Protein AF-A0A8H7SDH2-F1 (afdb_monomer_lite)

Structure (mmCIF, N/CA/C/O backbone):
data_AF-A0A8H7SDH2-F1
#
_entry.id   AF-A0A8H7SDH2-F1
#
loop_
_atom_site.group_PDB
_atom_site.id
_atom_site.type_symbol
_atom_site.label_atom_id
_atom_site.label_alt_id
_atom_site.label_comp_id
_atom_site.label_asym_id
_atom_site.label_entity_id
_atom_site.label_seq_id
_atom_site.pdbx_PDB_ins_code
_atom_site.Cartn_x
_atom_site.Cartn_y
_atom_site.Cartn_z
_atom_site.occupancy
_atom_site.B_iso_or_equiv
_atom_site.auth_seq_id
_atom_site.auth_comp_id
_atom_site.auth_asym_id
_atom_site.auth_atom_id
_atom_site.pdbx_PDB_model_num
ATOM 1 N N . MET A 1 1 ? 41.615 10.140 30.816 1.00 36.09 1 MET A N 1
ATOM 2 C CA . MET A 1 1 ? 42.405 9.533 31.913 1.00 36.09 1 MET A CA 1
ATOM 3 C C . MET A 1 1 ? 41.546 9.432 33.182 1.00 36.09 1 MET A C 1
ATOM 5 O O . MET A 1 1 ? 41.889 9.990 34.210 1.00 36.09 1 MET A O 1
ATOM 9 N N . ALA A 1 2 ? 40.400 8.747 33.101 1.00 24.59 2 ALA A N 1
ATOM 10 C CA . ALA A 1 2 ? 39.474 8.556 34.222 1.00 24.59 2 ALA A CA 1
ATOM 11 C C . ALA A 1 2 ? 38.666 7.269 33.981 1.00 24.59 2 ALA A C 1
ATOM 13 O O . ALA A 1 2 ? 37.507 7.285 33.596 1.00 24.59 2 ALA A O 1
ATOM 14 N N . SER A 1 3 ? 39.359 6.142 34.107 1.00 28.02 3 SER A N 1
ATOM 15 C CA . SER A 1 3 ? 38.815 4.782 34.128 1.00 28.02 3 SER A CA 1
ATOM 16 C C . SER A 1 3 ? 39.712 4.010 35.089 1.00 28.02 3 SER A C 1
ATOM 18 O O . SER A 1 3 ? 40.716 3.445 34.657 1.00 28.02 3 SER A O 1
ATOM 20 N N . ARG A 1 4 ? 39.428 4.129 36.392 1.00 27.25 4 ARG A N 1
ATOM 21 C CA . ARG A 1 4 ? 39.977 3.370 37.538 1.00 27.25 4 ARG A CA 1
ATOM 22 C C . ARG A 1 4 ? 39.764 4.222 38.787 1.00 27.25 4 ARG A C 1
ATOM 24 O O . ARG A 1 4 ? 40.611 5.065 39.044 1.00 27.25 4 ARG A O 1
ATOM 31 N N . LEU A 1 5 ? 38.648 4.052 39.509 1.00 26.86 5 LEU A N 1
ATOM 32 C CA . LEU A 1 5 ? 38.558 4.380 40.951 1.00 26.86 5 LEU A CA 1
ATOM 33 C C . LEU A 1 5 ? 37.213 4.049 41.631 1.00 26.86 5 LEU A C 1
ATOM 35 O O . LEU A 1 5 ? 36.905 4.638 42.657 1.00 26.86 5 LEU A O 1
ATOM 39 N N . LEU A 1 6 ? 36.410 3.102 41.133 1.00 26.81 6 LEU A N 1
ATOM 40 C CA . LEU A 1 6 ? 35.202 2.667 41.858 1.00 26.81 6 LEU A CA 1
ATOM 41 C C . LEU A 1 6 ? 35.041 1.141 41.860 1.00 26.81 6 LEU A C 1
ATOM 43 O O . LEU A 1 6 ? 34.012 0.596 41.480 1.00 26.81 6 LEU A O 1
ATOM 47 N N . SER A 1 7 ? 36.080 0.445 42.327 1.00 27.81 7 SER A N 1
ATOM 48 C CA . SER A 1 7 ? 35.956 -0.916 42.857 1.00 27.81 7 SER A CA 1
ATOM 49 C C . SER A 1 7 ? 36.863 -1.078 44.079 1.00 27.81 7 SER A C 1
ATOM 51 O O . SER A 1 7 ? 38.062 -0.827 43.971 1.00 27.81 7 SER A O 1
ATOM 53 N N . ASN A 1 8 ? 36.289 -1.582 45.174 1.00 24.48 8 ASN A N 1
ATOM 54 C CA . ASN A 1 8 ? 36.934 -2.161 46.364 1.00 24.48 8 ASN A CA 1
ATOM 55 C C . ASN A 1 8 ? 37.357 -1.227 47.511 1.00 24.48 8 ASN A C 1
ATOM 57 O O . ASN A 1 8 ? 38.529 -0.896 47.636 1.00 24.48 8 ASN A O 1
ATOM 61 N N . THR A 1 9 ? 36.409 -0.976 48.423 1.00 28.17 9 THR A N 1
ATOM 62 C CA . THR A 1 9 ? 36.594 -0.902 49.896 1.00 28.17 9 THR A CA 1
ATOM 63 C C . THR A 1 9 ? 35.197 -0.873 50.545 1.00 28.17 9 THR A C 1
ATOM 65 O O . THR A 1 9 ? 34.568 0.168 50.664 1.00 28.17 9 THR A O 1
ATOM 68 N N . LEU A 1 10 ? 34.501 -2.006 50.674 1.00 26.06 10 LEU A N 1
ATOM 69 C CA . LEU A 1 10 ? 34.508 -2.907 51.840 1.00 26.06 10 LEU A CA 1
ATOM 70 C C . LEU A 1 10 ? 34.452 -2.213 53.220 1.00 26.06 10 LEU A C 1
ATOM 72 O O . LEU A 1 10 ? 35.434 -1.662 53.694 1.00 26.06 10 LEU A O 1
ATOM 76 N N . GLN A 1 11 ? 33.303 -2.437 53.868 1.00 28.44 11 GLN A N 1
ATOM 77 C CA . GLN A 1 11 ? 33.128 -2.894 55.253 1.00 28.44 11 GLN A CA 1
ATOM 78 C C . GLN A 1 11 ? 33.328 -1.935 56.448 1.00 28.44 11 GLN A C 1
ATOM 80 O O . GLN A 1 11 ? 34.374 -1.347 56.679 1.00 28.44 11 GLN A O 1
ATOM 85 N N . THR A 1 12 ? 32.310 -2.013 57.319 1.00 27.81 12 THR A N 1
ATOM 86 C CA . THR A 1 12 ? 32.270 -1.762 58.774 1.00 27.81 12 THR A CA 1
ATOM 87 C C . THR A 1 12 ? 31.789 -0.391 59.262 1.00 27.81 12 THR A C 1
ATOM 89 O O . THR A 1 12 ? 32.548 0.558 59.400 1.00 27.81 12 THR A O 1
ATOM 92 N N . ARG A 1 13 ? 30.512 -0.343 59.674 1.00 27.95 13 ARG A N 1
ATOM 93 C CA . ARG A 1 13 ? 30.122 0.028 61.049 1.00 27.95 13 ARG A CA 1
ATOM 94 C C . ARG A 1 13 ? 28.650 -0.304 61.313 1.00 27.95 13 ARG A C 1
ATOM 96 O O . ARG A 1 13 ? 27.745 0.344 60.804 1.00 27.95 13 ARG A O 1
ATOM 103 N N . ALA A 1 14 ? 28.451 -1.340 62.123 1.00 28.55 14 ALA A N 1
ATOM 104 C CA . ALA A 1 14 ? 27.206 -1.658 62.807 1.00 28.55 14 ALA A CA 1
ATOM 105 C C . ALA A 1 14 ? 27.284 -1.179 64.271 1.00 28.55 14 ALA A C 1
ATOM 107 O O . ALA A 1 14 ? 28.346 -1.274 64.885 1.00 28.55 14 ALA A O 1
ATOM 108 N N . GLY A 1 15 ? 26.138 -0.742 64.813 1.00 27.98 15 GLY A N 1
ATOM 109 C CA . GLY A 1 15 ? 25.878 -0.451 66.236 1.00 27.98 15 GLY A CA 1
ATOM 110 C C . GLY A 1 15 ? 26.101 1.019 66.614 1.00 27.98 15 GLY A C 1
ATOM 111 O O . GLY A 1 15 ? 27.134 1.579 66.289 1.00 27.98 15 GLY A O 1
ATOM 112 N N . LEU A 1 16 ? 25.215 1.736 67.309 1.00 30.08 16 LEU A N 1
ATOM 113 C CA . LEU A 1 16 ? 24.032 1.393 68.103 1.00 30.08 16 LEU A CA 1
ATOM 114 C C . LEU A 1 16 ? 23.253 2.701 68.357 1.00 30.08 16 LEU A C 1
ATOM 116 O O . LEU A 1 16 ? 23.870 3.734 68.598 1.00 30.08 16 LEU A O 1
ATOM 120 N N . GLY A 1 17 ? 21.919 2.652 68.371 1.00 27.70 17 GLY A N 1
ATOM 121 C CA . GLY A 1 17 ? 21.094 3.793 68.784 1.00 27.70 17 GLY A CA 1
ATOM 122 C C . GLY A 1 17 ? 19.600 3.578 68.558 1.00 27.70 17 GLY A C 1
ATOM 123 O O . GLY A 1 17 ? 19.015 4.174 67.663 1.00 27.70 17 GLY A O 1
ATOM 124 N N . LYS A 1 18 ? 18.984 2.691 69.349 1.00 39.28 18 LYS A N 1
ATOM 125 C CA . LYS A 1 18 ? 17.523 2.540 69.445 1.00 39.28 18 LYS A CA 1
ATOM 126 C C . LYS A 1 18 ? 16.882 3.883 69.824 1.00 39.28 18 LYS A C 1
ATOM 128 O O . LYS A 1 18 ? 17.157 4.347 70.922 1.00 39.28 18 LYS A O 1
ATOM 133 N N . GLN A 1 19 ? 15.966 4.409 69.006 1.00 37.44 19 GLN A N 1
ATOM 134 C CA . GLN A 1 19 ? 14.660 4.940 69.439 1.00 37.44 19 GLN A CA 1
ATOM 135 C C . GLN A 1 19 ? 13.837 5.467 68.251 1.00 37.44 19 GLN A C 1
ATOM 137 O O . GLN A 1 19 ? 14.373 6.071 67.332 1.00 37.44 19 GLN A O 1
ATOM 142 N N . LEU A 1 20 ? 12.518 5.247 68.345 1.00 34.53 20 LEU A N 1
ATOM 143 C CA . LEU A 1 20 ? 11.432 5.718 67.471 1.00 34.53 20 LEU A CA 1
ATOM 144 C C . LEU A 1 20 ? 11.212 4.942 66.162 1.00 34.53 20 LEU A C 1
ATOM 146 O O . LEU A 1 20 ? 11.180 5.501 65.069 1.00 34.53 20 LEU A O 1
ATOM 150 N N . ALA A 1 21 ? 10.901 3.650 66.295 1.00 31.73 21 ALA A N 1
ATOM 151 C CA . ALA A 1 21 ? 10.043 2.987 65.319 1.00 31.73 21 ALA A CA 1
ATOM 152 C C . ALA A 1 21 ? 8.632 3.601 65.415 1.00 31.73 21 ALA A C 1
ATOM 154 O O . ALA A 1 21 ? 7.795 3.153 66.196 1.00 31.73 21 ALA A O 1
ATOM 155 N N . ARG A 1 22 ? 8.371 4.658 64.636 1.00 35.38 22 ARG A N 1
ATOM 156 C CA . ARG A 1 22 ? 7.004 4.923 64.175 1.00 35.38 22 ARG A CA 1
ATOM 157 C C . ARG A 1 22 ? 6.573 3.673 63.405 1.00 35.38 22 ARG A C 1
ATOM 159 O O . ARG A 1 22 ? 7.328 3.261 62.520 1.00 35.38 22 ARG A O 1
ATOM 166 N N . PRO A 1 23 ? 5.412 3.065 63.689 1.00 35.47 23 PRO A N 1
ATOM 167 C CA . PRO A 1 23 ? 4.862 2.117 62.749 1.00 35.47 23 PRO A CA 1
ATOM 168 C C . PRO A 1 23 ? 4.514 2.960 61.522 1.00 35.47 23 PRO A C 1
ATOM 170 O O . PRO A 1 23 ? 3.543 3.712 61.524 1.00 35.47 23 PRO A O 1
ATOM 173 N N . LEU A 1 24 ? 5.355 2.907 60.490 1.00 36.81 24 LEU A N 1
ATOM 174 C CA . LEU A 1 24 ? 4.870 3.122 59.139 1.00 36.81 24 LEU A CA 1
ATOM 175 C C . LEU A 1 24 ? 3.795 2.058 58.985 1.00 36.81 24 LEU A C 1
ATOM 177 O O . LEU A 1 24 ? 4.110 0.878 58.822 1.00 36.81 24 LEU A O 1
ATOM 181 N N . ALA A 1 25 ? 2.541 2.473 59.182 1.00 34.50 25 ALA A N 1
ATOM 182 C CA . ALA A 1 25 ? 1.386 1.695 58.806 1.00 34.50 25 ALA A CA 1
ATOM 183 C C . ALA A 1 25 ? 1.695 1.219 57.395 1.00 34.50 25 ALA A C 1
ATOM 185 O O . ALA A 1 25 ? 1.831 2.015 56.464 1.00 34.50 25 ALA A O 1
ATOM 186 N N . THR A 1 26 ? 1.954 -0.078 57.281 1.00 34.91 26 THR A N 1
ATOM 187 C CA . THR A 1 26 ? 2.018 -0.726 55.990 1.00 34.91 26 THR A CA 1
ATOM 188 C C . THR A 1 26 ? 0.593 -0.590 55.497 1.00 34.91 26 THR A C 1
ATOM 190 O O . THR A 1 26 ? -0.272 -1.348 55.928 1.00 34.91 26 THR A O 1
ATOM 193 N N . VAL A 1 27 ? 0.317 0.458 54.714 1.00 37.62 27 VAL A N 1
ATOM 194 C CA . VAL A 1 27 ? -0.889 0.507 53.899 1.00 37.62 27 VAL A CA 1
ATOM 195 C C . VAL A 1 27 ? -0.824 -0.797 53.136 1.00 37.62 27 VAL A C 1
ATOM 197 O O . VAL A 1 27 ? 0.103 -1.021 52.351 1.00 37.62 27 VAL A O 1
ATOM 200 N N . ALA A 1 28 ? -1.702 -1.722 53.511 1.00 34.03 28 ALA A N 1
ATOM 201 C CA . ALA A 1 28 ? -1.830 -2.975 52.818 1.00 34.03 28 ALA A CA 1
ATOM 202 C C . ALA A 1 28 ? -1.971 -2.601 51.345 1.00 34.03 28 ALA A C 1
ATOM 204 O O . ALA A 1 28 ? -2.858 -1.831 50.984 1.00 34.03 28 ALA A O 1
ATOM 205 N N . LYS A 1 29 ? -1.053 -3.091 50.510 1.00 39.12 29 LYS A N 1
ATOM 206 C CA . LYS A 1 29 ? -1.255 -3.153 49.067 1.00 39.12 29 LYS A CA 1
ATOM 207 C C . LYS A 1 29 ? -2.473 -4.053 48.840 1.00 39.12 29 LYS A C 1
ATOM 209 O O . LYS A 1 29 ? -2.323 -5.224 48.509 1.00 39.12 29 LYS A O 1
ATOM 214 N N . GLN A 1 30 ? -3.679 -3.538 49.062 1.00 42.62 30 GLN A N 1
ATOM 215 C CA . GLN A 1 30 ? -4.819 -3.995 48.296 1.00 42.62 30 GLN A CA 1
ATOM 216 C C . GLN A 1 30 ? -4.475 -3.594 46.868 1.00 42.62 30 GLN A C 1
ATOM 218 O O . GLN A 1 30 ? -4.368 -2.411 46.555 1.00 42.62 30 GLN A O 1
ATOM 223 N N . GLY A 1 31 ? -4.178 -4.581 46.024 1.00 53.06 31 GLY A N 1
ATOM 224 C CA . GLY A 1 31 ? -4.268 -4.337 44.594 1.00 53.06 31 GLY A CA 1
ATOM 225 C C . GLY A 1 31 ? -5.667 -3.792 44.335 1.00 53.06 31 GLY A C 1
ATOM 226 O O . GLY A 1 31 ? -6.632 -4.352 44.855 1.00 53.06 31 GLY A O 1
ATOM 227 N N . PHE A 1 32 ? -5.762 -2.680 43.613 1.00 66.19 32 PHE A N 1
ATOM 228 C CA . PHE A 1 32 ? -7.034 -2.132 43.166 1.00 66.19 32 PHE A CA 1
ATOM 229 C C . PHE A 1 32 ? -7.661 -3.167 42.225 1.00 66.19 32 PHE A C 1
ATOM 231 O O . PHE A 1 32 ? -7.295 -3.277 41.058 1.00 66.19 32 PHE A O 1
ATOM 238 N N . ALA A 1 33 ? -8.480 -4.052 42.788 1.00 82.62 33 ALA A N 1
ATOM 239 C CA . ALA A 1 33 ? -9.143 -5.117 42.062 1.00 82.62 33 ALA A CA 1
ATOM 240 C C . ALA A 1 33 ? -10.518 -4.607 41.647 1.00 82.62 33 ALA A C 1
ATOM 242 O O . ALA A 1 33 ? -11.299 -4.159 42.489 1.00 82.62 33 ALA A O 1
ATOM 243 N N . THR A 1 34 ? -10.817 -4.686 40.354 1.00 92.19 34 THR A N 1
ATOM 244 C CA . THR A 1 34 ? -12.148 -4.351 39.854 1.00 92.19 34 THR A CA 1
ATOM 245 C C . THR A 1 34 ? -13.158 -5.377 40.382 1.00 92.19 34 THR A C 1
ATOM 247 O O . THR A 1 34 ? -13.000 -6.579 40.168 1.00 92.19 34 THR A O 1
ATOM 250 N N . ARG A 1 35 ? -14.181 -4.904 41.101 1.00 94.06 35 ARG A N 1
ATOM 251 C CA . ARG A 1 35 ? -15.309 -5.708 41.596 1.00 94.06 35 ARG A CA 1
ATOM 252 C C . ARG A 1 35 ? -16.485 -5.554 40.640 1.00 94.06 35 ARG A C 1
ATOM 254 O O . ARG A 1 35 ? -16.823 -4.424 40.296 1.00 94.06 35 ARG A O 1
ATOM 261 N N . THR A 1 36 ? -17.131 -6.658 40.277 1.00 94.56 36 THR A N 1
ATOM 262 C CA . THR A 1 36 ? -18.288 -6.658 39.372 1.00 94.56 36 THR A CA 1
ATOM 263 C C . THR A 1 36 ? -19.467 -7.384 40.015 1.00 94.56 36 THR A C 1
ATOM 265 O O . THR A 1 36 ? -19.284 -8.461 40.580 1.00 94.56 36 THR A O 1
ATOM 268 N N . THR A 1 37 ? -20.662 -6.805 39.909 1.00 95.94 37 THR A N 1
ATOM 269 C CA . THR A 1 37 ? -21.937 -7.377 40.362 1.00 95.94 37 THR A CA 1
ATOM 270 C C . THR A 1 37 ? -22.958 -7.252 39.236 1.00 95.94 37 THR A C 1
ATOM 272 O O . THR A 1 37 ? -23.034 -6.207 38.598 1.00 95.94 37 THR A O 1
ATOM 275 N N . VAL A 1 38 ? -23.743 -8.301 38.986 1.00 95.69 38 VAL A N 1
ATOM 276 C CA . VAL A 1 38 ? -24.805 -8.307 37.967 1.00 95.69 38 VAL A CA 1
ATOM 277 C C . VAL A 1 38 ? -26.153 -8.421 38.672 1.00 95.69 38 VAL A C 1
ATOM 279 O O . VAL A 1 38 ? -26.346 -9.324 39.489 1.00 95.69 38 VAL A O 1
ATOM 282 N N . LEU A 1 39 ? -27.069 -7.496 38.387 1.00 95.19 39 LEU A N 1
ATOM 283 C CA . LEU A 1 39 ? -28.432 -7.510 38.917 1.00 95.19 39 LEU A CA 1
ATOM 284 C C . LEU A 1 39 ? -29.293 -8.574 38.210 1.00 95.19 39 LEU A C 1
ATOM 286 O O . LEU A 1 39 ? -28.981 -8.969 37.085 1.00 95.19 39 LEU A O 1
ATOM 290 N N . PRO A 1 40 ? -30.420 -9.011 38.808 1.00 93.62 40 PRO A N 1
ATOM 291 C CA . PRO A 1 40 ? -31.302 -10.012 38.200 1.00 93.62 40 PRO A CA 1
ATOM 292 C C . PRO A 1 40 ? -31.843 -9.643 36.809 1.00 93.62 40 PRO A C 1
ATOM 294 O O . PRO A 1 40 ? -32.170 -10.537 36.036 1.00 93.62 40 PRO A O 1
ATOM 297 N N . ASN A 1 41 ? -31.926 -8.350 36.479 1.00 92.19 41 ASN A N 1
ATOM 298 C CA . ASN A 1 41 ? -32.367 -7.854 35.170 1.00 92.19 41 ASN A CA 1
ATOM 299 C C . ASN A 1 41 ? -31.236 -7.750 34.122 1.00 92.19 41 ASN A C 1
ATOM 301 O O . ASN A 1 41 ? -31.468 -7.258 33.015 1.00 92.19 41 ASN A O 1
ATOM 305 N N . GLY A 1 42 ? -30.021 -8.203 34.456 1.00 91.88 42 GLY A N 1
ATOM 306 C CA . GLY A 1 42 ? -28.848 -8.200 33.577 1.00 91.88 42 GLY A CA 1
ATOM 307 C C . GLY A 1 42 ? -27.992 -6.932 33.649 1.00 91.88 42 GLY A C 1
ATOM 308 O O . GLY A 1 42 ? -26.934 -6.891 33.026 1.00 91.88 42 GLY A O 1
ATOM 309 N N . PHE A 1 43 ? -28.400 -5.917 34.418 1.00 94.88 43 PHE A N 1
ATOM 310 C CA . PHE A 1 43 ? -27.615 -4.693 34.588 1.00 94.88 43 PHE A CA 1
ATOM 311 C C . PHE A 1 43 ? -26.313 -4.970 35.341 1.00 94.88 43 PHE A C 1
ATOM 313 O O . PHE A 1 43 ? -26.327 -5.557 36.426 1.00 94.88 43 PHE A O 1
ATOM 320 N N . THR A 1 44 ? -25.185 -4.535 34.781 1.00 96.50 44 THR A N 1
ATOM 321 C CA . THR A 1 44 ? -23.861 -4.808 35.353 1.00 96.50 44 THR A CA 1
ATOM 322 C C . THR A 1 44 ? -23.310 -3.579 36.070 1.00 96.50 44 THR A C 1
ATOM 324 O O . THR A 1 44 ? -23.331 -2.472 35.542 1.00 96.50 44 THR A O 1
ATOM 327 N N . ILE A 1 45 ? -22.772 -3.770 37.272 1.00 96.94 45 ILE A N 1
ATOM 328 C CA . ILE A 1 45 ? -22.079 -2.747 38.056 1.00 96.94 45 ILE A CA 1
ATOM 329 C C . ILE A 1 45 ? -20.621 -3.160 38.204 1.00 96.94 45 ILE A C 1
ATOM 331 O O . ILE A 1 45 ? -20.342 -4.252 38.696 1.00 96.94 45 ILE A O 1
ATOM 335 N N . ALA A 1 46 ? -19.688 -2.288 37.831 1.00 96.94 46 ALA A N 1
ATOM 336 C CA . ALA A 1 46 ? -18.255 -2.515 37.968 1.00 96.94 46 ALA A CA 1
ATOM 337 C C . ALA A 1 46 ? -17.583 -1.354 38.709 1.00 96.94 46 ALA A C 1
ATOM 339 O O . ALA A 1 46 ? -17.800 -0.190 38.383 1.00 96.94 46 ALA A O 1
ATOM 340 N N . THR A 1 47 ? -16.740 -1.649 39.700 1.00 95.75 47 THR A N 1
ATOM 341 C CA . THR A 1 47 ? -16.047 -0.601 40.461 1.00 95.75 47 THR A CA 1
ATOM 342 C C . THR A 1 47 ? -14.585 -0.895 40.718 1.00 95.75 47 THR A C 1
ATOM 344 O O . THR A 1 47 ? -14.229 -2.025 41.052 1.00 95.75 47 THR A O 1
ATOM 347 N N . GLU A 1 48 ? -13.768 0.153 40.710 1.00 93.69 48 GLU A N 1
ATOM 348 C CA . GLU A 1 48 ? -12.421 0.147 41.273 1.00 93.69 48 GLU A CA 1
ATOM 349 C C . GLU A 1 48 ? -12.301 1.197 42.383 1.00 93.69 48 GLU A C 1
ATOM 351 O O . GLU A 1 48 ? -12.184 2.398 42.134 1.00 93.69 48 GLU A O 1
ATOM 356 N N . GLU A 1 49 ? -12.367 0.718 43.624 1.00 92.62 49 GLU A N 1
ATOM 357 C CA . GLU A 1 49 ? -12.390 1.543 44.831 1.00 92.62 49 GLU A CA 1
ATOM 358 C C . GLU A 1 49 ? -10.977 2.031 45.184 1.00 92.62 49 GLU A C 1
ATOM 360 O O . GLU A 1 49 ? -10.069 1.243 45.449 1.00 92.62 49 GLU A O 1
ATOM 365 N N . ASN A 1 50 ? -10.798 3.351 45.208 1.00 90.69 50 ASN A N 1
ATOM 366 C CA . ASN A 1 50 ? -9.614 4.048 45.695 1.00 90.69 50 ASN A CA 1
ATOM 367 C C . ASN A 1 50 ? -10.037 5.216 46.610 1.00 90.69 50 ASN A C 1
ATOM 369 O O . ASN A 1 50 ? -10.101 6.366 46.163 1.00 90.69 50 ASN A O 1
ATOM 373 N N . PRO A 1 51 ? -10.258 4.951 47.912 1.00 85.88 51 PRO A N 1
ATOM 374 C CA . PRO A 1 51 ? -10.715 5.964 48.868 1.00 85.88 51 PRO A CA 1
ATOM 375 C C . PRO A 1 51 ? -9.722 7.118 49.069 1.00 85.88 51 PRO A C 1
ATOM 377 O O . PRO A 1 51 ? -10.071 8.180 49.569 1.00 85.88 51 PRO A O 1
ATOM 380 N N . SER A 1 52 ? -8.452 6.932 48.686 1.00 87.75 52 SER A N 1
ATOM 381 C CA . SER A 1 52 ? -7.422 7.972 48.819 1.00 87.75 52 SER A CA 1
ATOM 382 C C . SER A 1 52 ? -7.492 9.041 47.721 1.00 87.75 52 SER A C 1
ATOM 384 O O . SER A 1 52 ? -6.792 10.046 47.823 1.00 87.75 52 SER A O 1
ATOM 386 N N . ALA A 1 53 ? -8.303 8.839 46.675 1.00 88.00 53 ALA A N 1
ATOM 387 C CA . ALA A 1 53 ? -8.426 9.778 45.563 1.00 88.00 53 ALA A CA 1
ATOM 388 C C . ALA A 1 53 ? -9.223 11.046 45.924 1.00 88.00 53 ALA A C 1
ATOM 390 O O . ALA A 1 53 ? -8.986 12.094 45.325 1.00 88.00 53 ALA A O 1
ATOM 391 N N . GLY A 1 54 ? -10.180 10.963 46.860 1.00 85.88 54 GLY A N 1
ATOM 392 C CA . GLY A 1 54 ? -11.112 12.042 47.242 1.00 85.88 54 GLY A CA 1
ATOM 393 C C . GLY A 1 54 ? -12.130 12.446 46.159 1.00 85.88 54 GLY A C 1
ATOM 394 O O . GLY A 1 54 ? -13.236 12.885 46.471 1.00 85.88 54 GLY A O 1
ATOM 395 N N . ALA A 1 55 ? -11.778 12.267 44.886 1.00 92.06 55 ALA A N 1
ATOM 396 C CA . ALA A 1 55 ? -12.670 12.351 43.741 1.00 92.06 55 ALA A CA 1
ATOM 397 C C . ALA A 1 55 ? -13.081 10.951 43.258 1.00 92.06 55 ALA A C 1
ATOM 399 O O . ALA A 1 55 ? -12.343 9.971 43.400 1.00 92.06 55 ALA A O 1
ATOM 400 N N . ALA A 1 56 ? -14.248 10.886 42.634 1.00 94.69 56 ALA A N 1
ATOM 401 C CA . ALA A 1 56 ? -14.861 9.697 42.075 1.00 94.69 56 ALA A CA 1
ATOM 402 C C . ALA A 1 56 ? -15.371 9.992 40.661 1.00 94.69 56 ALA A C 1
ATOM 404 O O . ALA A 1 56 ? -15.996 11.024 40.427 1.00 94.69 56 ALA A O 1
ATOM 405 N N . THR A 1 57 ? -15.126 9.084 39.719 1.00 96.25 57 THR A N 1
ATOM 406 C CA . THR A 1 57 ? -15.818 9.069 38.426 1.00 96.25 57 THR A CA 1
ATOM 407 C C . THR A 1 57 ? -16.892 7.999 38.459 1.00 96.25 57 THR A C 1
ATOM 409 O O . THR A 1 57 ? -16.590 6.844 38.755 1.00 96.25 57 THR A O 1
ATOM 412 N N . VAL A 1 58 ? -18.124 8.371 38.124 1.00 96.19 58 VAL A N 1
ATOM 413 C CA . VAL A 1 58 ? -19.239 7.440 37.937 1.00 96.19 58 VAL A CA 1
ATOM 414 C C . VAL A 1 58 ? -19.869 7.658 36.568 1.00 96.19 58 VAL A C 1
ATOM 416 O O . VAL A 1 58 ? -19.995 8.797 36.124 1.00 96.19 58 VAL A O 1
ATOM 419 N N . GLY A 1 59 ? -20.236 6.587 35.872 1.00 95.94 59 GLY A N 1
ATOM 420 C CA . GLY A 1 59 ? -20.831 6.701 34.545 1.00 95.94 59 GLY A CA 1
ATOM 421 C C . GLY A 1 59 ? -21.527 5.440 34.063 1.00 95.94 59 GLY A C 1
ATOM 422 O O . GLY A 1 59 ? -21.253 4.349 34.554 1.00 95.94 59 GLY A O 1
ATOM 423 N N . VAL A 1 60 ? -22.420 5.600 33.091 1.00 96.56 60 VAL A N 1
ATOM 424 C CA . VAL A 1 60 ? -23.135 4.507 32.428 1.00 96.56 60 VAL A CA 1
ATOM 425 C C . VAL A 1 60 ? -22.596 4.356 31.011 1.00 96.56 60 VAL A C 1
ATOM 427 O O . VAL A 1 60 ? -22.586 5.319 30.243 1.00 96.56 60 VAL A O 1
ATOM 430 N N . TRP A 1 61 ? -22.161 3.146 30.672 1.00 96.75 61 TRP A N 1
ATOM 431 C CA . TRP A 1 61 ? -21.804 2.726 29.321 1.00 96.75 61 TRP A CA 1
ATOM 432 C C . TRP A 1 61 ? -22.957 1.917 28.753 1.00 96.75 61 TRP A C 1
ATOM 434 O O . TRP A 1 61 ? -23.410 0.967 29.387 1.00 96.75 61 TRP A O 1
ATOM 444 N N . VAL A 1 62 ? -23.421 2.295 27.571 1.00 95.50 62 VAL A N 1
ATOM 445 C CA . VAL A 1 62 ? -24.502 1.633 26.850 1.00 95.50 62 VAL A CA 1
ATOM 446 C C . VAL A 1 62 ? -23.917 1.012 25.593 1.00 95.50 62 VAL A C 1
ATOM 448 O O . VAL A 1 62 ? -23.199 1.674 24.843 1.00 95.50 62 VAL A O 1
ATOM 451 N N . GLU A 1 63 ? -24.250 -0.248 25.335 1.00 94.12 63 GLU A N 1
ATOM 452 C CA . GLU A 1 63 ? -23.901 -0.963 24.108 1.00 94.12 63 GLU A CA 1
ATOM 453 C C . GLU A 1 63 ? -24.782 -0.503 22.938 1.00 94.12 63 GLU A C 1
ATOM 455 O O . GLU A 1 63 ? -25.530 -1.276 22.345 1.00 94.12 63 GLU A O 1
ATOM 460 N N . ALA A 1 64 ? -24.763 0.795 22.654 1.00 92.62 64 ALA A N 1
ATOM 461 C CA . ALA A 1 64 ? -25.500 1.431 21.579 1.00 92.62 64 ALA A CA 1
ATOM 462 C C . ALA A 1 64 ? -24.619 2.503 20.948 1.00 92.62 64 ALA A C 1
ATOM 464 O O . ALA A 1 64 ? -24.043 3.316 21.654 1.00 92.62 64 ALA A O 1
ATOM 465 N N . GLY A 1 65 ? -24.503 2.500 19.626 1.00 93.12 65 GLY A N 1
ATOM 466 C CA . GLY A 1 65 ? -23.708 3.469 18.881 1.00 93.12 65 GLY A CA 1
ATOM 467 C C . GLY A 1 65 ? -24.163 3.519 17.430 1.00 93.12 65 GLY A C 1
ATOM 468 O O . GLY A 1 65 ? -25.151 2.871 17.072 1.00 93.12 65 GLY A O 1
ATOM 469 N N . SER A 1 66 ? -23.433 4.242 16.580 1.00 93.62 66 SER A N 1
ATOM 470 C CA . SER A 1 66 ? -23.877 4.471 15.196 1.00 93.62 66 SER A CA 1
ATOM 471 C C . SER A 1 66 ? -23.986 3.203 14.335 1.00 93.62 66 SER A C 1
ATOM 473 O O . SER A 1 66 ? -24.682 3.184 13.325 1.00 93.62 66 SER A O 1
ATOM 475 N N . ARG A 1 67 ? -23.347 2.100 14.744 1.00 92.50 67 ARG A N 1
ATOM 476 C CA . ARG A 1 67 ? -23.442 0.796 14.074 1.00 92.50 67 ARG A CA 1
ATOM 477 C C . ARG A 1 67 ? -24.836 0.165 14.182 1.00 92.50 67 ARG A C 1
ATOM 479 O O . ARG A 1 67 ? -25.213 -0.599 13.301 1.00 92.50 67 ARG A O 1
ATOM 486 N N . LEU A 1 68 ? -25.592 0.462 15.241 1.00 90.69 68 LEU A N 1
ATOM 487 C CA . LEU A 1 68 ? -26.955 -0.060 15.427 1.00 90.69 68 LEU A CA 1
ATOM 488 C C . LEU A 1 68 ? -28.026 0.813 14.771 1.00 90.69 68 LEU A C 1
ATOM 490 O O . LEU A 1 68 ? -29.216 0.528 14.870 1.00 90.69 68 LEU A O 1
ATOM 494 N N . GLU A 1 69 ? -27.622 1.886 14.100 1.00 92.06 69 GLU A N 1
ATOM 495 C CA . GLU A 1 69 ? -28.549 2.767 13.414 1.00 92.06 69 GLU A CA 1
ATOM 496 C C . GLU A 1 69 ? -28.950 2.192 12.051 1.00 92.06 69 GLU A C 1
ATOM 498 O O . GLU A 1 69 ? -28.162 1.599 11.305 1.00 92.06 69 GLU A O 1
ATOM 503 N N . THR A 1 70 ? -30.202 2.428 11.675 1.00 88.81 70 THR A N 1
ATOM 504 C CA . THR A 1 70 ? -30.674 2.179 10.313 1.00 88.81 70 THR A CA 1
ATOM 505 C C . THR A 1 70 ? -30.224 3.303 9.380 1.00 88.81 70 THR A C 1
ATOM 507 O O . THR A 1 70 ? -29.757 4.353 9.817 1.00 88.81 70 THR A O 1
ATOM 510 N N . GLN A 1 71 ? -30.376 3.109 8.070 1.00 86.12 71 GLN A N 1
ATOM 511 C CA . GLN A 1 71 ? -30.018 4.143 7.096 1.00 86.12 71 GLN A CA 1
ATOM 512 C C . GLN A 1 71 ? -30.860 5.418 7.278 1.00 86.12 71 GLN A C 1
ATOM 514 O O . GLN A 1 71 ? -30.383 6.515 7.009 1.00 86.12 71 GLN A O 1
ATOM 519 N N . GLN A 1 72 ? -32.100 5.271 7.748 1.00 88.06 72 GLN A N 1
ATOM 520 C CA . GLN A 1 72 ? -33.044 6.361 7.985 1.00 88.06 72 GLN A CA 1
ATOM 521 C C . GLN A 1 72 ? -32.854 7.014 9.359 1.00 88.06 72 GLN A C 1
ATOM 523 O O . GLN A 1 72 ? -33.222 8.170 9.535 1.00 88.06 72 GLN A O 1
ATOM 528 N N . THR A 1 73 ? -32.276 6.294 10.324 1.00 90.56 73 THR A N 1
ATOM 529 C CA . THR A 1 73 ? -32.037 6.778 11.694 1.00 90.56 73 THR A CA 1
ATOM 530 C C . THR A 1 73 ? -30.567 7.098 11.957 1.00 90.56 73 THR A C 1
ATOM 532 O O . THR A 1 73 ? -30.127 7.115 13.102 1.00 90.56 73 THR A O 1
ATOM 535 N N . HIS A 1 74 ? -29.793 7.331 10.900 1.00 91.62 74 HIS A N 1
ATOM 536 C CA . HIS A 1 74 ? -28.351 7.532 10.984 1.00 91.62 74 HIS A CA 1
ATOM 537 C C . HIS A 1 74 ? -27.992 8.877 11.646 1.00 91.62 74 HIS A C 1
ATOM 539 O O . HIS A 1 74 ? -28.384 9.935 11.153 1.00 91.62 74 HIS A O 1
ATOM 545 N N . GLY A 1 75 ? -27.237 8.844 12.745 1.00 93.88 75 GLY A N 1
ATOM 546 C CA . GLY A 1 75 ? -26.900 9.985 13.607 1.00 93.88 75 GLY A CA 1
ATOM 547 C C . GLY A 1 75 ? -27.812 10.184 14.825 1.00 93.88 75 GLY A C 1
ATOM 548 O O . GLY A 1 75 ? -27.603 11.133 15.587 1.00 93.88 75 GLY A O 1
ATOM 549 N N . VAL A 1 76 ? -28.822 9.329 15.028 1.00 95.50 76 VAL A N 1
ATOM 550 C CA . VAL A 1 76 ? -29.764 9.454 16.153 1.00 95.50 76 VAL A CA 1
ATOM 551 C C . VAL A 1 76 ? -29.086 9.232 17.509 1.00 95.50 76 VAL A C 1
ATOM 553 O O . VAL A 1 76 ? -29.428 9.921 18.465 1.00 95.50 76 VAL A O 1
ATOM 556 N N . ALA A 1 77 ? -28.098 8.337 17.602 1.00 95.12 77 ALA A N 1
ATOM 557 C CA . ALA A 1 77 ? -27.379 8.041 18.840 1.00 95.12 77 ALA A CA 1
ATOM 558 C C . ALA A 1 77 ? -26.548 9.245 19.301 1.00 95.12 77 ALA A C 1
ATOM 560 O O . ALA A 1 77 ? -26.597 9.627 20.471 1.00 95.12 77 ALA A O 1
ATOM 561 N N . ASN A 1 78 ? -25.843 9.891 18.367 1.00 95.81 78 ASN A N 1
ATOM 562 C CA . ASN A 1 78 ? -25.066 11.094 18.657 1.00 95.81 78 ASN A CA 1
ATOM 563 C C . ASN A 1 78 ? -25.980 12.270 19.036 1.00 95.81 78 ASN A C 1
ATOM 565 O O . ASN A 1 78 ? -25.716 12.979 20.002 1.00 95.81 78 ASN A O 1
ATOM 569 N N . LEU A 1 79 ? -27.100 12.456 18.328 1.00 95.44 79 LEU A N 1
ATOM 570 C CA . LEU A 1 79 ? -28.052 13.514 18.667 1.00 95.44 79 LEU A CA 1
ATOM 571 C C . LEU A 1 79 ? -28.739 13.273 20.023 1.00 95.44 79 LEU A C 1
ATOM 573 O O . LEU A 1 79 ? -28.944 14.227 20.777 1.00 95.44 79 LEU A O 1
ATOM 577 N N . LEU A 1 80 ? -29.058 12.015 20.348 1.00 94.69 80 LEU A N 1
ATOM 578 C CA . LEU A 1 80 ? -29.582 11.617 21.655 1.00 94.69 80 LEU A CA 1
ATOM 579 C C . LEU A 1 80 ? -28.583 11.945 22.767 1.00 94.69 80 LEU A C 1
ATOM 581 O O . LEU A 1 80 ? -28.974 12.532 23.768 1.00 94.69 80 LEU A O 1
ATOM 585 N N . GLU A 1 81 ? -27.299 11.640 22.576 1.00 94.44 81 GLU A N 1
ATOM 586 C CA . GLU A 1 81 ? -26.248 11.967 23.542 1.00 94.44 81 GLU A CA 1
ATOM 587 C C . GLU A 1 81 ? -26.187 13.472 23.842 1.00 94.44 81 GLU A C 1
ATOM 589 O O . GLU A 1 81 ? -26.314 13.864 25.006 1.00 94.44 81 GLU A O 1
ATOM 594 N N . HIS A 1 82 ? -26.122 14.321 22.810 1.00 93.31 82 HIS A N 1
ATOM 595 C CA . HIS A 1 82 ? -26.131 15.780 22.983 1.00 93.31 82 HIS A CA 1
ATOM 596 C C . HIS A 1 82 ? -27.402 16.283 23.676 1.00 93.31 82 HIS A C 1
ATOM 598 O O . HIS A 1 82 ? -27.330 17.134 24.564 1.00 93.31 82 HIS A O 1
ATOM 604 N N . ALA A 1 83 ? -28.574 15.761 23.303 1.00 92.50 83 ALA A N 1
ATOM 605 C CA . ALA A 1 83 ? -29.844 16.159 23.907 1.00 92.50 83 ALA A CA 1
ATOM 606 C C . ALA A 1 83 ? -29.934 15.749 25.386 1.00 92.50 83 ALA A C 1
ATOM 608 O O . ALA A 1 83 ? -30.360 16.546 26.230 1.00 92.50 83 ALA A O 1
ATOM 609 N N . THR A 1 84 ? -29.473 14.543 25.720 1.00 90.69 84 THR A N 1
ATOM 610 C CA . THR A 1 84 ? -29.411 14.040 27.093 1.00 90.69 84 THR A CA 1
ATOM 611 C C . THR A 1 84 ? -28.479 14.899 27.943 1.00 90.69 84 THR A C 1
ATOM 613 O O . THR A 1 84 ? -28.890 15.362 29.011 1.00 90.69 84 THR A O 1
ATOM 616 N N . VAL A 1 85 ? -27.271 15.200 27.457 1.00 88.69 85 VAL A N 1
ATOM 617 C CA . VAL A 1 85 ? -26.309 16.063 28.163 1.00 88.69 85 VAL A CA 1
ATOM 618 C C . VAL A 1 85 ? -26.886 17.456 28.371 1.00 88.69 85 VAL A C 1
ATOM 620 O O . VAL A 1 85 ? -26.914 17.938 29.503 1.00 88.69 85 VAL A O 1
ATOM 623 N N . GLN A 1 86 ? -27.433 18.076 27.324 1.00 86.69 86 GLN A N 1
ATOM 624 C CA . GLN A 1 86 ? -28.020 19.415 27.404 1.00 86.69 86 GLN A CA 1
ATOM 625 C C . GLN A 1 86 ? -29.154 19.487 28.442 1.00 86.69 86 GLN A C 1
ATOM 627 O O . GLN A 1 86 ? -29.301 20.497 29.132 1.00 86.69 86 GLN A O 1
ATOM 632 N N . SER A 1 87 ? -29.930 18.409 28.599 1.00 84.12 87 SER A N 1
ATOM 633 C CA . SER A 1 87 ? -31.026 18.348 29.573 1.00 84.12 87 SER A CA 1
ATOM 634 C C . SER A 1 87 ? -30.569 18.202 31.033 1.00 84.12 87 SER A C 1
ATOM 636 O O . SER A 1 87 ? -31.265 18.672 31.935 1.00 84.12 87 SER A O 1
ATOM 638 N N . LYS A 1 88 ? -29.415 17.564 31.292 1.00 83.81 88 LYS A N 1
ATOM 639 C CA . LYS A 1 88 ? -28.955 17.215 32.654 1.00 83.81 88 LYS A CA 1
ATOM 640 C C . LYS A 1 88 ? -27.724 17.983 33.131 1.00 83.81 88 LYS A C 1
ATOM 642 O O . LYS A 1 88 ? -27.452 17.977 34.333 1.00 83.81 88 LYS A O 1
ATOM 647 N N . ASN A 1 89 ? -27.007 18.671 32.240 1.00 78.31 89 ASN A N 1
ATOM 648 C CA . ASN A 1 89 ? -25.724 19.300 32.561 1.00 78.31 89 ASN A CA 1
ATOM 649 C C . ASN A 1 89 ? -25.823 20.274 33.750 1.00 78.31 89 ASN A C 1
ATOM 651 O O . ASN A 1 89 ? -25.025 20.201 34.677 1.00 78.31 89 ASN A O 1
ATOM 655 N N . ALA A 1 90 ? -26.873 21.099 33.805 1.00 81.56 90 ALA A N 1
ATOM 656 C CA . ALA A 1 90 ? -27.074 22.049 34.902 1.00 81.56 90 ALA A CA 1
ATOM 657 C C . ALA A 1 90 ? -27.257 21.384 36.283 1.00 81.56 90 ALA A C 1
ATOM 659 O O . ALA A 1 90 ? -26.964 22.003 37.307 1.00 81.56 90 ALA A O 1
ATOM 660 N N . SER A 1 91 ? -27.765 20.150 36.339 1.00 83.56 91 SER A N 1
ATOM 661 C CA . SER A 1 91 ? -27.890 19.394 37.592 1.00 83.56 91 SER A CA 1
ATOM 662 C C . SER A 1 91 ? -26.545 18.807 38.018 1.00 83.56 91 SER A C 1
ATOM 664 O O . SER A 1 91 ? -26.204 18.876 39.193 1.00 83.56 91 SER A O 1
ATOM 666 N N . LEU A 1 92 ? -25.753 18.305 37.066 1.00 81.50 92 LEU A N 1
ATOM 667 C CA . LEU A 1 92 ? -24.419 17.750 37.326 1.00 81.50 92 LEU A CA 1
ATOM 668 C C . LEU A 1 92 ? -23.396 18.838 37.703 1.00 81.50 92 LEU A C 1
ATOM 670 O O . LEU A 1 92 ? -22.601 18.644 38.623 1.00 81.50 92 LEU A O 1
ATOM 674 N N . GLU A 1 93 ? -23.461 20.012 37.071 1.00 84.31 93 GLU A N 1
ATOM 675 C CA . GLU A 1 93 ? -22.592 21.156 37.390 1.00 84.31 93 GLU A CA 1
ATOM 676 C C . GLU A 1 93 ? -22.818 21.689 38.814 1.00 84.31 93 GLU A C 1
ATOM 678 O O . GLU A 1 93 ? -21.866 22.094 39.482 1.00 84.31 93 GLU A O 1
ATOM 683 N N . LYS A 1 94 ? -24.056 21.639 39.333 1.00 87.50 94 LYS A N 1
ATOM 684 C CA . LYS A 1 94 ? -24.361 22.032 40.724 1.00 87.50 94 LYS A CA 1
ATOM 685 C C . LYS A 1 94 ? -23.638 21.172 41.760 1.00 87.50 94 LYS A C 1
ATOM 687 O O . LYS A 1 94 ? -23.365 21.657 42.854 1.00 87.50 94 LYS A O 1
ATOM 692 N N . LEU A 1 95 ? -23.297 19.933 41.407 1.00 85.19 95 LEU A N 1
ATOM 693 C CA . LEU A 1 95 ? -22.526 19.014 42.249 1.00 85.19 95 LEU A CA 1
ATOM 694 C C . LEU A 1 95 ? -21.014 19.247 42.159 1.00 85.19 95 LEU A C 1
ATOM 696 O O . LEU A 1 95 ? -20.243 18.481 42.740 1.00 85.19 95 LEU A O 1
ATOM 700 N N . GLY A 1 96 ? -20.582 20.271 41.412 1.00 79.75 96 GLY A N 1
ATOM 701 C CA . GLY A 1 96 ? -19.177 20.522 41.099 1.00 79.75 96 GLY A CA 1
ATOM 702 C C . GLY A 1 96 ? -18.565 19.445 40.202 1.00 79.75 96 GLY A C 1
ATOM 703 O O . GLY A 1 96 ? -17.344 19.306 40.176 1.00 79.75 96 GLY A O 1
ATOM 704 N N . GLY A 1 97 ? -19.403 18.651 39.525 1.00 83.25 97 GLY A N 1
ATOM 705 C CA . GLY A 1 97 ? -18.967 17.552 38.677 1.00 83.25 97 GLY A CA 1
ATOM 706 C C . GLY A 1 97 ? -18.571 18.009 37.274 1.00 83.25 97 GLY A C 1
ATOM 707 O O . GLY A 1 97 ? -19.146 18.954 36.736 1.00 83.25 97 GLY A O 1
ATOM 708 N N . VAL A 1 98 ? -17.608 17.315 36.669 1.00 89.25 98 VAL A N 1
ATOM 709 C CA . VAL A 1 98 ? -17.244 17.481 35.254 1.00 89.25 98 VAL A CA 1
ATOM 710 C C . VAL A 1 98 ? -17.795 16.301 34.465 1.00 89.25 98 VAL A C 1
ATOM 712 O O . VAL A 1 98 ? -17.331 15.170 34.629 1.00 89.25 98 VAL A O 1
ATOM 715 N N . THR A 1 99 ? -18.782 16.573 33.614 1.00 89.44 99 THR A N 1
ATOM 716 C CA . THR A 1 99 ? -19.426 15.571 32.757 1.00 89.44 99 THR A CA 1
ATOM 717 C C . THR A 1 99 ? -18.580 15.301 31.514 1.00 89.44 99 THR A C 1
ATOM 719 O O . THR A 1 99 ? -18.019 16.211 30.908 1.00 89.44 99 THR A O 1
ATOM 722 N N . THR A 1 100 ? -18.474 14.038 31.121 1.00 91.31 100 THR A N 1
ATOM 723 C CA . THR A 1 100 ? -17.856 13.582 29.877 1.00 91.31 100 THR A CA 1
ATOM 724 C C . THR A 1 100 ? -18.758 12.537 29.245 1.00 91.31 100 THR A C 1
ATOM 726 O O . THR A 1 100 ? -19.117 11.546 29.880 1.00 91.31 100 THR A O 1
ATOM 729 N N . SER A 1 101 ? -19.095 12.743 27.984 1.00 92.62 101 SER A N 1
ATOM 730 C CA . SER A 1 101 ? -19.912 11.834 27.195 1.00 92.62 101 SER A CA 1
ATOM 731 C C . SER A 1 101 ? -19.355 11.736 25.786 1.00 92.62 101 SER A C 1
ATOM 733 O O . SER A 1 101 ? -18.660 12.639 25.312 1.00 92.62 101 SER A O 1
ATOM 735 N N . ALA A 1 102 ? -19.610 10.606 25.140 1.00 94.50 102 ALA A N 1
ATOM 736 C CA . ALA A 1 102 ? -19.354 10.441 23.721 1.00 94.50 102 ALA A CA 1
ATOM 737 C C . ALA A 1 102 ? -20.173 9.278 23.171 1.00 94.50 102 ALA A C 1
ATOM 739 O O . ALA A 1 102 ? -20.356 8.258 23.843 1.00 94.50 102 ALA A O 1
ATOM 740 N N . THR A 1 103 ? -20.573 9.415 21.912 1.00 95.31 103 THR A N 1
ATOM 741 C CA . THR A 1 103 ? -21.051 8.310 21.083 1.00 95.31 103 THR A CA 1
ATOM 742 C C . THR A 1 103 ? -19.903 7.813 20.209 1.00 95.31 103 THR A C 1
ATOM 744 O O . THR A 1 103 ? -19.146 8.594 19.637 1.00 95.31 103 THR A O 1
ATOM 747 N N . LEU A 1 104 ? -19.747 6.496 20.125 1.00 94.12 104 LEU A N 1
ATOM 748 C CA . LEU A 1 104 ? -18.815 5.798 19.244 1.00 94.12 104 LEU A CA 1
ATOM 749 C C . LEU A 1 104 ? -19.608 4.865 18.314 1.00 94.12 104 LEU A C 1
ATOM 751 O O . LEU A 1 104 ? -20.837 4.849 18.309 1.00 94.12 104 LEU A O 1
ATOM 755 N N . LYS A 1 105 ? -18.906 4.055 17.515 1.00 93.00 105 LYS A N 1
ATOM 756 C CA . LYS A 1 105 ? -19.546 3.107 16.589 1.00 93.00 105 LYS A CA 1
ATOM 757 C C . LYS A 1 105 ? -20.413 2.068 17.316 1.00 93.00 105 LYS A C 1
ATOM 759 O O . LYS A 1 105 ? -21.511 1.791 16.862 1.00 93.00 105 LYS A O 1
ATOM 764 N N . GLU A 1 106 ? -19.954 1.509 18.437 1.00 92.44 106 GLU A N 1
ATOM 765 C CA . GLU A 1 106 ? -20.651 0.402 19.131 1.00 92.44 106 GLU A CA 1
ATOM 766 C C . GLU A 1 106 ? -21.138 0.749 20.542 1.00 92.44 106 GLU A C 1
ATOM 768 O O . GLU A 1 106 ? -21.848 -0.045 21.153 1.00 92.44 106 GLU A O 1
ATOM 773 N N . GLN A 1 107 ? -20.761 1.914 21.069 1.00 93.38 107 GLN A N 1
ATOM 774 C CA . GLN A 1 107 ? -21.054 2.285 22.449 1.00 93.38 107 GLN A CA 1
ATOM 775 C C . GLN A 1 107 ? -21.250 3.791 22.612 1.00 93.38 107 GLN A C 1
ATOM 777 O O . GLN A 1 107 ? -20.585 4.580 21.940 1.00 93.38 107 GLN A O 1
ATOM 782 N N . THR A 1 108 ? -22.078 4.162 23.579 1.00 95.75 108 THR A N 1
ATOM 783 C CA . THR A 1 108 ? -22.296 5.533 24.038 1.00 95.75 108 THR A CA 1
ATOM 784 C C . THR A 1 108 ? -22.136 5.530 25.544 1.00 95.75 108 THR A C 1
ATOM 786 O O . THR A 1 108 ? -22.629 4.628 26.221 1.00 95.75 108 THR A O 1
ATOM 789 N N . PHE A 1 109 ? -21.434 6.516 26.093 1.00 95.31 109 PHE A N 1
ATOM 790 C CA . PHE A 1 109 ? -21.261 6.611 27.538 1.00 95.31 109 PHE A CA 1
ATOM 791 C C . PHE A 1 109 ? -21.550 8.009 28.063 1.00 95.31 109 PHE A C 1
ATOM 793 O O . PHE A 1 109 ? -21.324 9.008 27.381 1.00 95.31 109 PHE A O 1
ATOM 800 N N . PHE A 1 110 ? -22.007 8.050 29.312 1.00 94.31 110 PHE A N 1
ATOM 801 C CA . PHE A 1 110 ? -22.241 9.261 30.088 1.00 94.31 110 PHE A CA 1
ATOM 802 C C . PHE A 1 110 ? -21.547 9.094 31.433 1.00 94.31 110 PHE A C 1
ATOM 804 O O . PHE A 1 110 ? -21.936 8.238 32.225 1.00 94.31 110 PHE A O 1
ATOM 811 N N . ALA A 1 111 ? -20.517 9.888 31.697 1.00 94.69 111 ALA A N 1
ATOM 812 C CA . ALA A 1 111 ? -19.752 9.832 32.933 1.00 94.69 111 ALA A CA 1
ATOM 813 C C . ALA A 1 111 ? -19.624 11.218 33.559 1.00 94.69 111 ALA A C 1
ATOM 815 O O . ALA A 1 111 ? -19.613 12.230 32.867 1.00 94.69 111 ALA A O 1
ATOM 816 N N . THR A 1 112 ? -19.498 11.272 34.878 1.00 94.44 112 THR A N 1
ATOM 817 C CA . THR A 1 112 ? -19.221 12.501 35.619 1.00 94.44 112 THR A CA 1
ATOM 818 C C . THR A 1 112 ? -18.146 12.252 36.664 1.00 94.44 112 THR A C 1
ATOM 820 O O . THR A 1 112 ? -18.144 11.222 37.340 1.00 94.44 112 THR A O 1
ATOM 823 N N . THR A 1 113 ? -17.204 13.185 36.774 1.00 94.81 113 THR A N 1
ATOM 824 C CA . THR A 1 113 ? -16.183 13.188 37.827 1.00 94.81 113 THR A CA 1
ATOM 825 C C . THR A 1 113 ? -16.598 14.175 38.908 1.00 94.81 113 THR A C 1
ATOM 827 O O . THR A 1 113 ? -16.690 15.365 38.626 1.00 94.81 113 THR A O 1
ATOM 830 N N . THR A 1 114 ? -16.834 13.706 40.132 1.00 94.00 114 THR A N 1
ATOM 831 C CA . THR A 1 114 ? -17.292 14.512 41.278 1.00 94.00 114 THR A CA 1
ATOM 832 C C . THR A 1 114 ? -16.568 14.109 42.575 1.00 94.00 114 THR A C 1
ATOM 834 O O . THR A 1 114 ? -15.628 13.316 42.553 1.00 94.00 114 THR A O 1
ATOM 837 N N . LEU A 1 115 ? -16.964 14.673 43.717 1.00 92.75 115 LEU A N 1
ATOM 838 C CA . LEU A 1 115 ? -16.503 14.259 45.046 1.00 92.75 115 LEU A CA 1
ATOM 839 C C . LEU A 1 115 ? -17.168 12.940 45.460 1.00 92.75 115 LEU A C 1
ATOM 841 O O . LEU A 1 115 ? -18.336 12.720 45.144 1.00 92.75 115 LEU A O 1
ATOM 845 N N . GLY A 1 116 ? -16.472 12.099 46.233 1.00 89.38 116 GLY A N 1
ATOM 846 C CA . GLY A 1 116 ? -17.016 10.814 46.706 1.00 89.38 116 GLY A CA 1
ATOM 847 C C . GLY A 1 116 ? -18.364 10.931 47.438 1.00 89.38 116 GLY A C 1
ATOM 848 O O . GLY A 1 116 ? -19.231 10.069 47.306 1.00 89.38 116 GLY A O 1
ATOM 849 N N . SER A 1 117 ? -18.610 12.054 48.124 1.00 91.44 117 SER A N 1
ATOM 850 C CA . SER A 1 117 ? -19.887 12.345 48.795 1.00 91.44 117 SER A CA 1
ATOM 851 C C . SER A 1 117 ? -21.082 12.503 47.849 1.00 91.44 117 SER A C 1
ATOM 853 O O . SER A 1 117 ? -22.217 12.330 48.282 1.00 91.44 117 SER A O 1
ATOM 855 N N . ASN A 1 118 ? -20.840 12.840 46.580 1.00 93.88 118 ASN A N 1
ATOM 856 C CA . ASN A 1 118 ? -21.871 13.185 45.597 1.00 93.88 118 ASN A CA 1
ATOM 857 C C . ASN A 1 118 ? -22.154 12.031 44.619 1.00 93.88 118 ASN A C 1
ATOM 859 O O . ASN A 1 118 ? -22.885 12.209 43.643 1.00 93.88 118 ASN A O 1
ATOM 863 N N . VAL A 1 119 ? -21.575 10.847 44.855 1.00 93.81 119 VAL A N 1
ATOM 864 C CA . VAL A 1 119 ? -21.709 9.680 43.968 1.00 93.81 119 VAL A CA 1
ATOM 865 C C . VAL A 1 119 ? -23.164 9.228 43.863 1.00 93.81 119 VAL A C 1
ATOM 867 O O . VAL A 1 119 ? -23.657 9.082 42.748 1.00 93.81 119 VAL A O 1
ATOM 870 N N . SER A 1 120 ? -23.875 9.072 44.984 1.00 94.12 120 SER A N 1
ATOM 871 C CA . SER A 1 120 ? -25.276 8.622 44.974 1.00 94.12 120 SER A CA 1
ATOM 872 C C . SER A 1 120 ? -26.190 9.584 44.206 1.00 94.12 120 SER A C 1
ATOM 874 O O . SER A 1 120 ? -26.976 9.150 43.370 1.00 94.12 120 SER A O 1
ATOM 876 N N . GLU A 1 121 ? -26.034 10.898 44.408 1.00 93.50 121 GLU A N 1
ATOM 877 C CA . GLU A 1 121 ? -26.803 11.915 43.672 1.00 93.50 121 GLU A CA 1
ATOM 878 C C . GLU A 1 121 ? -26.450 11.918 42.174 1.00 93.50 121 GLU A C 1
ATOM 880 O O . GLU A 1 121 ? -27.322 12.046 41.317 1.00 93.50 121 GLU A O 1
ATOM 885 N N . SER A 1 122 ? -25.178 11.681 41.837 1.00 93.38 122 SER A N 1
ATOM 886 C CA . SER A 1 122 ? -24.735 11.553 40.444 1.00 93.38 122 SER A CA 1
ATOM 887 C C . SER A 1 122 ? -25.341 10.329 39.751 1.00 93.38 122 SER A C 1
ATOM 889 O O . SER A 1 122 ? -25.723 10.422 38.587 1.00 93.38 122 SER A O 1
ATOM 891 N N . VAL A 1 123 ? -25.471 9.195 40.451 1.00 94.69 123 VAL A N 1
ATOM 892 C CA . VAL A 1 123 ? -26.128 7.984 39.924 1.00 94.69 123 VAL A CA 1
ATOM 893 C C . VAL A 1 123 ? -27.611 8.228 39.669 1.00 94.69 123 VAL A C 1
ATOM 895 O O . VAL A 1 123 ? -28.116 7.803 38.633 1.00 94.69 123 VAL A O 1
ATOM 898 N N . GLU A 1 124 ? -28.304 8.939 40.561 1.00 93.25 124 GLU A N 1
ATOM 899 C CA . GLU A 1 124 ? -29.712 9.299 40.358 1.00 93.25 124 GLU A CA 1
ATOM 900 C C . GLU A 1 124 ? -29.891 10.184 39.115 1.00 93.25 124 GLU A C 1
ATOM 902 O O . GLU A 1 124 ? -30.762 9.910 38.286 1.00 93.25 124 GLU A O 1
ATOM 907 N N . ILE A 1 125 ? -29.025 11.188 38.926 1.00 91.88 125 ILE A N 1
ATOM 908 C CA . ILE A 1 125 ? -29.073 12.066 37.747 1.00 91.88 125 ILE A CA 1
ATOM 909 C C . ILE A 1 125 ? -28.737 11.299 36.462 1.00 91.88 125 ILE A C 1
ATOM 911 O O . ILE A 1 125 ? -29.419 11.478 35.454 1.00 91.88 125 ILE A O 1
ATOM 915 N N . LEU A 1 126 ? -27.708 10.445 36.476 1.00 92.25 126 LEU A N 1
ATOM 916 C CA . LEU A 1 126 ? -27.337 9.619 35.322 1.00 92.25 126 LEU A CA 1
ATOM 917 C C . LEU A 1 126 ? -28.428 8.602 34.977 1.00 92.25 126 LEU A C 1
ATOM 919 O O . LEU A 1 126 ? -28.709 8.385 33.802 1.00 92.25 126 LEU A O 1
ATOM 923 N N . GLY A 1 127 ? -29.071 8.010 35.982 1.00 91.44 127 GLY A N 1
ATOM 924 C CA . GLY A 1 127 ? -30.205 7.114 35.794 1.00 91.44 127 GLY A CA 1
ATOM 925 C C . GLY A 1 127 ? -31.386 7.800 35.128 1.00 91.44 127 GLY A C 1
ATOM 926 O O . GLY A 1 127 ? -31.912 7.292 34.142 1.00 91.44 127 GLY A O 1
ATOM 927 N N . ASP A 1 128 ? -31.747 8.991 35.601 1.00 90.12 128 ASP A N 1
ATOM 928 C CA . ASP A 1 128 ? -32.762 9.825 34.957 1.00 90.12 128 ASP A CA 1
ATOM 929 C C . ASP A 1 128 ? -32.335 10.237 33.533 1.00 90.12 128 ASP A C 1
ATOM 931 O O . ASP A 1 128 ? -33.157 10.265 32.623 1.00 90.12 128 ASP A O 1
ATOM 935 N N . ALA A 1 129 ? -31.044 10.484 33.287 1.00 88.31 129 ALA A N 1
ATOM 936 C CA . ALA A 1 129 ? -30.518 10.809 31.957 1.00 88.31 129 ALA A CA 1
ATOM 937 C C . ALA A 1 129 ? -30.718 9.678 30.933 1.00 88.31 129 ALA A C 1
ATOM 939 O O . ALA A 1 129 ? -31.107 9.941 29.796 1.00 88.31 129 ALA A O 1
ATOM 940 N N . VAL A 1 130 ? -30.457 8.428 31.327 1.00 89.81 130 VAL A N 1
ATOM 941 C CA . VAL A 1 130 ? -30.546 7.273 30.418 1.00 89.81 130 VAL A CA 1
ATOM 942 C C . VAL A 1 130 ? -31.953 6.672 30.340 1.00 89.81 130 VAL A C 1
ATOM 944 O O . VAL A 1 130 ? -32.254 5.995 29.362 1.00 89.81 130 VAL A O 1
ATOM 947 N N . GLN A 1 131 ? -32.832 6.943 31.312 1.00 88.12 131 GLN A N 1
ATOM 948 C CA . GLN A 1 131 ? -34.209 6.425 31.335 1.00 88.12 131 GLN A CA 1
ATOM 949 C C . GLN A 1 131 ? -35.268 7.432 30.863 1.00 88.12 131 GLN A C 1
ATOM 951 O O . GLN A 1 131 ? -36.344 7.032 30.418 1.00 88.12 131 GLN A O 1
ATOM 956 N N . SER A 1 132 ? -35.018 8.738 30.993 1.00 78.31 132 SER A N 1
ATOM 957 C CA . SER A 1 132 ? -36.016 9.759 30.669 1.00 78.31 132 SER A CA 1
ATOM 958 C C . SER A 1 132 ? -36.022 10.095 29.182 1.00 78.31 132 SER A C 1
ATOM 960 O O . SER A 1 132 ? -35.038 10.595 28.645 1.00 78.31 132 SER A O 1
ATOM 962 N N . ASN A 1 133 ? -37.179 9.906 28.544 1.00 64.75 133 ASN A N 1
ATOM 963 C CA . ASN A 1 133 ? -37.421 10.260 27.139 1.00 64.75 133 ASN A CA 1
ATOM 964 C C . ASN A 1 133 ? -37.959 11.700 26.963 1.00 64.75 133 ASN A C 1
ATOM 966 O O . ASN A 1 133 ? -38.499 12.037 25.908 1.00 64.75 133 ASN A O 1
ATOM 970 N N . GLN A 1 134 ? -37.903 12.558 27.991 1.00 71.44 134 GLN A N 1
ATOM 971 C CA . GLN A 1 134 ? -38.497 13.903 27.940 1.00 71.44 134 GLN A CA 1
ATOM 972 C C . GLN A 1 134 ? -37.549 14.938 27.320 1.00 71.44 134 GLN A C 1
ATOM 974 O O . GLN A 1 134 ? -37.117 15.888 27.972 1.00 71.44 134 GLN A O 1
ATOM 979 N N . ILE A 1 135 ? -37.247 14.766 26.035 1.00 82.75 135 ILE A N 1
ATOM 980 C CA . ILE A 1 135 ? -36.543 15.775 25.242 1.00 82.75 135 ILE A CA 1
ATOM 981 C C . ILE A 1 135 ? -37.598 16.711 24.652 1.00 82.75 135 ILE A C 1
ATOM 983 O O . ILE A 1 135 ? -38.408 16.303 23.821 1.00 82.75 135 ILE A O 1
ATOM 987 N N . ASN A 1 136 ? -37.625 17.962 25.116 1.00 86.88 136 ASN A N 1
ATOM 988 C CA . ASN A 1 136 ? -38.488 18.988 24.531 1.00 86.88 136 ASN A CA 1
ATOM 989 C C . ASN A 1 136 ? -37.870 19.546 23.233 1.00 86.88 136 ASN A C 1
ATOM 991 O O . ASN A 1 136 ? -36.659 19.446 23.023 1.00 86.88 136 ASN A O 1
ATOM 995 N N . ASP A 1 137 ? -38.695 20.165 22.386 1.00 88.06 137 ASP A N 1
ATOM 996 C CA . ASP A 1 137 ? -38.253 20.672 21.078 1.00 88.06 137 ASP A CA 1
ATOM 997 C C . ASP A 1 137 ? -37.125 21.714 21.198 1.00 88.06 137 ASP A C 1
ATOM 999 O O . ASP A 1 137 ? -36.196 21.716 20.399 1.00 88.06 137 ASP A O 1
ATOM 1003 N N . ALA A 1 138 ? -37.129 22.543 22.250 1.00 90.00 138 ALA A N 1
ATOM 1004 C CA . ALA A 1 138 ? -36.082 23.542 22.465 1.00 90.00 138 ALA A CA 1
ATOM 1005 C C . ALA A 1 138 ? -34.713 22.910 22.786 1.00 90.00 138 ALA A C 1
ATOM 1007 O O . ALA A 1 138 ? -33.682 23.375 22.300 1.00 90.00 138 ALA A O 1
ATOM 1008 N N . THR A 1 139 ? -34.686 21.845 23.592 1.00 90.06 139 THR A N 1
ATOM 1009 C CA . THR A 1 139 ? -33.475 21.068 23.889 1.00 90.06 139 THR A CA 1
ATOM 1010 C C . THR A 1 139 ? -32.999 20.319 22.648 1.00 90.06 139 THR A C 1
ATOM 1012 O O . THR A 1 139 ? -31.798 20.291 22.387 1.00 90.06 139 THR A O 1
ATOM 1015 N N . LEU A 1 140 ? -33.924 19.767 21.856 1.00 92.12 140 LEU A N 1
ATOM 1016 C CA . LEU A 1 140 ? -33.602 19.105 20.593 1.00 92.12 140 LEU A CA 1
ATOM 1017 C C . LEU A 1 140 ? -32.963 20.075 19.591 1.00 92.12 140 LEU A C 1
ATOM 1019 O O . LEU A 1 140 ? -31.944 19.745 18.991 1.00 92.12 140 LEU A O 1
ATOM 1023 N N . ASP A 1 141 ? -33.512 21.280 19.440 1.00 93.25 141 ASP A N 1
ATOM 1024 C CA . ASP A 1 141 ? -32.969 22.299 18.537 1.00 93.25 141 ASP A CA 1
ATOM 1025 C C . ASP A 1 141 ? -31.563 22.750 18.958 1.00 93.25 141 ASP A C 1
ATOM 1027 O O . ASP A 1 141 ? -30.682 22.918 18.111 1.00 93.25 141 ASP A O 1
ATOM 1031 N N . GLN A 1 142 ? -31.319 22.885 20.267 1.00 92.56 142 GLN A N 1
ATOM 1032 C CA . GLN A 1 142 ? -29.985 23.176 20.804 1.00 92.56 142 GLN A CA 1
ATOM 1033 C C . GLN A 1 142 ? -28.999 22.034 20.540 1.00 92.56 142 GLN A C 1
ATOM 1035 O O . GLN A 1 142 ? -27.889 22.286 20.071 1.00 92.56 142 GLN A O 1
ATOM 1040 N N . ALA A 1 143 ? -29.403 20.787 20.798 1.00 93.38 143 ALA A N 1
ATOM 1041 C CA . ALA A 1 143 ? -28.583 19.610 20.529 1.00 93.38 143 ALA A CA 1
ATOM 1042 C C . ALA A 1 143 ? -28.249 19.494 19.036 1.00 93.38 143 ALA A C 1
ATOM 1044 O O . ALA A 1 143 ? -27.094 19.289 18.670 1.00 93.38 143 ALA A O 1
ATOM 1045 N N . ARG A 1 144 ? -29.234 19.728 18.160 1.00 95.00 144 ARG A N 1
ATOM 1046 C CA . ARG A 1 144 ? -29.044 19.731 16.707 1.00 95.00 144 ARG A CA 1
ATOM 1047 C C . ARG A 1 144 ? -28.026 20.786 16.283 1.00 95.00 144 ARG A C 1
ATOM 1049 O O . ARG A 1 144 ? -27.118 20.476 15.518 1.00 95.00 144 ARG A O 1
ATOM 1056 N N . ALA A 1 145 ? -28.127 22.009 16.803 1.00 94.69 145 ALA A N 1
ATOM 1057 C CA . ALA A 1 145 ? -27.156 23.063 16.515 1.00 94.69 145 ALA A CA 1
ATOM 1058 C C . ALA A 1 145 ? -25.729 22.680 16.956 1.00 94.69 145 ALA A C 1
ATOM 1060 O O . ALA A 1 145 ? -24.771 22.942 16.225 1.00 94.69 145 ALA A O 1
ATOM 1061 N N . SER A 1 146 ? -25.581 22.024 18.112 1.00 94.31 146 SER A N 1
ATOM 1062 C CA . SER A 1 146 ? -24.290 21.518 18.598 1.00 94.31 146 SER A CA 1
ATOM 1063 C C . SER A 1 146 ? -23.715 20.422 17.700 1.00 94.31 146 SER A C 1
ATOM 1065 O O . SER A 1 146 ? -22.541 20.502 17.336 1.00 94.31 146 SER A O 1
ATOM 1067 N N . VAL A 1 147 ? -24.534 19.454 17.274 1.00 94.88 147 VAL A N 1
ATOM 1068 C CA . VAL A 1 147 ? -24.115 18.382 16.355 1.00 94.88 147 VAL A CA 1
ATOM 1069 C C . VAL A 1 147 ? -23.711 18.949 14.993 1.00 94.88 147 VAL A C 1
ATOM 1071 O O . VAL A 1 147 ? -22.663 18.584 14.468 1.00 94.88 147 VAL A O 1
ATOM 1074 N N . LEU A 1 148 ? -24.472 19.893 14.433 1.00 94.50 148 LEU A N 1
ATOM 1075 C CA . LEU A 1 148 ? -24.114 20.533 13.160 1.00 94.50 148 LEU A CA 1
ATOM 1076 C C . LEU A 1 148 ? -22.788 21.298 13.261 1.00 94.50 148 LEU A C 1
ATOM 1078 O O . LEU A 1 148 ? -21.945 21.201 12.371 1.00 94.50 148 LEU A O 1
ATOM 1082 N N . LYS A 1 149 ? -22.554 21.996 14.377 1.00 94.50 149 LYS A N 1
ATOM 1083 C CA . LYS A 1 149 ? -21.272 22.658 14.642 1.00 94.50 149 LYS A CA 1
ATOM 1084 C C . LYS A 1 149 ? -20.126 21.653 14.808 1.00 94.50 149 LYS A C 1
ATOM 1086 O O . LYS A 1 149 ? -19.014 21.922 14.356 1.00 94.50 149 LYS A O 1
ATOM 1091 N N . GLN A 1 150 ? -20.377 20.505 15.438 1.00 92.38 150 GLN A N 1
ATOM 1092 C CA . GLN A 1 150 ? -19.406 19.413 15.546 1.00 92.38 150 GLN A CA 1
ATOM 1093 C C . GLN A 1 150 ? -19.055 18.853 14.162 1.00 92.38 150 GLN A C 1
ATOM 1095 O O . GLN A 1 150 ? -17.873 18.702 13.865 1.00 92.38 150 GLN A O 1
ATOM 1100 N N . GLN A 1 151 ? -20.046 18.624 13.296 1.00 92.19 151 GLN A N 1
ATOM 1101 C CA . GLN A 1 151 ? -19.826 18.187 11.913 1.00 92.19 151 GLN A CA 1
ATOM 1102 C C . GLN A 1 151 ? -19.003 19.209 11.114 1.00 92.19 151 GLN A C 1
ATOM 1104 O O . GLN A 1 151 ? -18.089 18.836 10.382 1.00 92.19 151 GLN A O 1
ATOM 1109 N N . GLU A 1 152 ? -19.290 20.506 11.257 1.00 92.00 152 GLU A N 1
ATOM 1110 C CA . GLU A 1 152 ? -18.492 21.567 10.627 1.00 92.00 152 GLU A CA 1
ATOM 1111 C C . GLU A 1 152 ? -17.049 21.585 11.146 1.00 92.00 152 GLU A C 1
ATOM 1113 O O . GLU A 1 152 ? -16.108 21.730 10.366 1.00 92.00 152 GLU A O 1
ATOM 1118 N N . ALA A 1 153 ? -16.849 21.397 12.453 1.00 91.12 153 ALA A N 1
ATOM 1119 C CA . ALA A 1 153 ? -15.517 21.315 13.043 1.00 91.12 153 ALA A CA 1
ATOM 1120 C C . ALA A 1 153 ? -14.745 20.065 12.581 1.00 91.12 153 ALA A C 1
ATOM 1122 O O . ALA A 1 153 ? -13.549 20.166 12.312 1.00 91.12 153 ALA A O 1
ATOM 1123 N N . ALA A 1 154 ? -15.416 18.916 12.447 1.00 88.69 154 ALA A N 1
ATOM 1124 C CA . ALA A 1 154 ? -14.824 17.670 11.962 1.00 88.69 154 ALA A CA 1
ATOM 1125 C C . ALA A 1 154 ? -14.383 17.777 10.494 1.00 88.69 154 ALA A C 1
ATOM 1127 O O . ALA A 1 154 ? -13.261 17.394 10.168 1.00 88.69 154 ALA A O 1
ATOM 1128 N N . LYS A 1 155 ? -15.200 18.410 9.639 1.00 88.06 155 LYS A N 1
ATOM 1129 C CA . LYS A 1 155 ? -14.856 18.707 8.234 1.00 88.06 155 LYS A CA 1
ATOM 1130 C C . LYS A 1 155 ? -13.621 19.595 8.084 1.00 88.06 155 LYS A C 1
ATOM 1132 O O . LYS A 1 155 ? -12.900 19.478 7.101 1.00 88.06 155 LYS A O 1
ATOM 1137 N N . ASN A 1 156 ? -13.368 20.470 9.057 1.00 89.94 156 ASN A N 1
ATOM 1138 C CA . ASN A 1 156 ? -12.179 21.326 9.090 1.00 89.94 156 ASN A CA 1
ATOM 1139 C C . ASN A 1 156 ? -10.947 20.630 9.701 1.00 89.94 156 ASN A C 1
ATOM 1141 O O . ASN A 1 156 ? -9.914 21.272 9.878 1.00 89.94 156 ASN A O 1
ATOM 1145 N N . ASN A 1 157 ? -11.047 19.346 10.060 1.00 94.12 157 ASN A N 1
ATOM 1146 C CA . ASN A 1 157 ? -9.936 18.534 10.538 1.00 94.12 157 ASN A CA 1
ATOM 1147 C C . ASN A 1 157 ? -9.643 17.423 9.525 1.00 94.12 157 ASN A C 1
ATOM 1149 O O . ASN A 1 157 ? -10.393 16.453 9.383 1.00 94.12 157 ASN A O 1
ATOM 1153 N N . GLU A 1 158 ? -8.513 17.545 8.839 1.00 94.81 158 GLU A N 1
ATOM 1154 C CA . GLU A 1 158 ? -8.134 16.652 7.748 1.00 94.81 158 GLU A CA 1
ATOM 1155 C C . GLU A 1 158 ? -7.917 15.213 8.233 1.00 94.81 158 GLU A C 1
ATOM 1157 O O . GLU A 1 158 ? -8.255 14.264 7.527 1.00 94.81 158 GLU A O 1
ATOM 1162 N N . ALA A 1 159 ? -7.403 15.027 9.454 1.00 93.75 159 ALA A N 1
ATOM 1163 C CA . ALA A 1 159 ? -7.197 13.697 10.021 1.00 93.75 159 ALA A CA 1
ATOM 1164 C C . ALA A 1 159 ? -8.535 12.991 10.279 1.00 93.75 159 ALA A C 1
ATOM 1166 O O . ALA A 1 159 ? -8.696 11.833 9.898 1.00 93.75 159 ALA A O 1
ATOM 1167 N N . LEU A 1 160 ? -9.498 13.688 10.895 1.00 93.56 160 LEU A N 1
ATOM 1168 C CA . LEU A 1 160 ? -10.836 13.138 11.147 1.00 93.56 160 LEU A CA 1
ATOM 1169 C C . LEU A 1 160 ? -11.547 12.805 9.835 1.00 93.56 160 LEU A C 1
ATOM 1171 O O . LEU A 1 160 ? -12.034 11.688 9.681 1.00 93.56 160 LEU A O 1
ATOM 1175 N N . THR A 1 161 ? -11.485 13.717 8.863 1.00 94.88 161 THR A N 1
ATOM 1176 C CA . THR A 1 161 ? -12.053 13.519 7.524 1.00 94.88 161 THR A CA 1
ATOM 1177 C C . THR A 1 161 ? -11.474 12.270 6.848 1.00 94.88 161 THR A C 1
ATOM 1179 O O . THR A 1 161 ? -12.216 11.434 6.335 1.00 94.88 161 THR A O 1
ATOM 1182 N N . VAL A 1 162 ? -10.151 12.072 6.896 1.00 96.81 162 VAL A N 1
ATOM 1183 C CA . VAL A 1 162 ? -9.512 10.866 6.340 1.00 96.81 162 VAL A CA 1
ATOM 1184 C C . VAL A 1 162 ? -9.986 9.590 7.038 1.00 96.81 162 VAL A C 1
ATOM 1186 O O . VAL A 1 162 ? -10.260 8.604 6.358 1.00 96.81 162 VAL A O 1
ATOM 1189 N N . PHE A 1 163 ? -10.118 9.583 8.368 1.00 96.00 163 PHE A N 1
ATOM 1190 C CA . PHE A 1 163 ? -10.617 8.407 9.090 1.00 96.00 163 PHE A CA 1
ATOM 1191 C C . PHE A 1 163 ? -12.094 8.120 8.800 1.00 96.00 163 PHE A C 1
ATOM 1193 O O . PHE A 1 163 ? -12.453 6.954 8.650 1.00 96.00 163 PHE A O 1
ATOM 1200 N N . GLU A 1 164 ? -12.945 9.139 8.681 1.00 94.06 164 GLU A N 1
ATOM 1201 C CA . GLU A 1 164 ? -14.343 8.969 8.267 1.00 94.06 164 GLU A CA 1
ATOM 1202 C C . GLU A 1 164 ? -14.437 8.314 6.886 1.00 94.06 164 GLU A C 1
ATOM 1204 O O . GLU A 1 164 ? -15.115 7.296 6.725 1.00 94.06 164 GLU A O 1
ATOM 1209 N N . HIS A 1 165 ? -13.684 8.833 5.912 1.00 96.00 165 HIS A N 1
ATOM 1210 C CA . HIS A 1 165 ? -13.600 8.232 4.584 1.00 96.00 165 HIS A CA 1
ATOM 1211 C C . HIS A 1 165 ? -12.983 6.833 4.611 1.00 96.00 165 HIS A C 1
ATOM 1213 O O . HIS A 1 165 ? -13.382 5.989 3.810 1.00 96.00 165 HIS A O 1
ATOM 1219 N N . LEU A 1 166 ? -12.067 6.548 5.540 1.00 97.44 166 LEU A N 1
ATOM 1220 C CA . LEU A 1 166 ? -11.462 5.224 5.679 1.00 97.44 166 LEU A CA 1
ATOM 1221 C C . LEU A 1 166 ? -12.497 4.198 6.127 1.00 97.44 166 LEU A C 1
ATOM 1223 O O . LEU A 1 166 ? -12.560 3.129 5.531 1.00 97.44 166 LEU A O 1
ATOM 1227 N N . TYR A 1 167 ? -13.342 4.529 7.108 1.00 96.19 167 TYR A N 1
ATOM 1228 C CA . TYR A 1 167 ? -14.463 3.664 7.487 1.00 96.19 167 TYR A CA 1
ATOM 1229 C C . TYR A 1 167 ? -15.437 3.471 6.328 1.00 96.19 167 TYR A C 1
ATOM 1231 O O . TYR A 1 167 ? -15.800 2.335 6.035 1.00 96.19 167 TYR A O 1
ATOM 1239 N N . ALA A 1 168 ? -15.835 4.554 5.655 1.00 95.19 168 ALA A N 1
ATOM 1240 C CA . ALA A 1 168 ? -16.783 4.487 4.543 1.00 95.19 168 ALA A CA 1
ATOM 1241 C C . ALA A 1 168 ? -16.262 3.648 3.362 1.00 95.19 168 ALA A C 1
ATOM 1243 O O . ALA A 1 168 ? -17.041 2.976 2.693 1.00 95.19 168 ALA A O 1
ATOM 1244 N N . THR A 1 169 ? -14.949 3.678 3.127 1.00 96.12 169 THR A N 1
ATOM 1245 C CA . THR A 1 169 ? -14.264 2.932 2.060 1.00 96.12 169 THR A CA 1
ATOM 1246 C C . THR A 1 169 ? -14.061 1.467 2.457 1.00 96.12 169 THR A C 1
ATOM 1248 O O . THR A 1 169 ? -14.392 0.568 1.692 1.00 96.12 169 THR A O 1
ATOM 1251 N N . ALA A 1 170 ? -13.585 1.211 3.680 1.00 97.12 170 ALA A N 1
ATOM 1252 C CA . ALA A 1 170 ? -13.346 -0.141 4.184 1.00 97.12 170 ALA A CA 1
ATOM 1253 C C . ALA A 1 170 ? -14.638 -0.947 4.393 1.00 97.12 170 ALA A C 1
ATOM 1255 O O . ALA A 1 170 ? -14.639 -2.152 4.176 1.00 97.12 170 ALA A O 1
ATOM 1256 N N . PHE A 1 171 ? -15.730 -0.299 4.802 1.00 95.94 171 PHE A N 1
ATOM 1257 C CA . PHE A 1 171 ? -17.015 -0.930 5.120 1.00 95.94 171 PHE A CA 1
ATOM 1258 C C . PHE A 1 171 ? -18.130 -0.329 4.255 1.00 95.94 171 PHE A C 1
ATOM 1260 O O . PHE A 1 171 ? -19.100 0.252 4.751 1.00 95.94 171 PHE A O 1
ATOM 1267 N N . MET A 1 172 ? -17.951 -0.405 2.936 1.00 92.25 172 MET A N 1
ATOM 1268 C CA . MET A 1 172 ? -18.828 0.237 1.959 1.00 92.25 172 MET A CA 1
ATOM 1269 C C . MET A 1 172 ? -20.256 -0.315 2.024 1.00 92.25 172 MET A C 1
ATOM 1271 O O . MET A 1 172 ? -20.483 -1.505 1.848 1.00 92.25 172 MET A O 1
ATOM 1275 N N . GLY A 1 173 ? -21.235 0.562 2.263 1.00 87.75 173 GLY A N 1
ATOM 1276 C CA . GLY A 1 173 ? -22.650 0.180 2.388 1.00 87.75 173 GLY A CA 1
ATOM 1277 C C . GLY A 1 173 ? -23.023 -0.484 3.721 1.00 87.75 173 GLY A C 1
ATOM 1278 O O . GLY A 1 173 ? -24.209 -0.611 4.022 1.00 87.75 173 GLY A O 1
ATOM 1279 N N . GLU A 1 174 ? -22.036 -0.821 4.548 1.00 91.94 174 GLU A N 1
ATOM 1280 C CA . GLU A 1 174 ? -22.216 -1.470 5.844 1.00 91.94 174 GLU A CA 1
ATOM 1281 C C . GLU A 1 174 ? -22.425 -0.451 6.974 1.00 91.94 174 GLU A C 1
ATOM 1283 O O . GLU A 1 174 ? -22.067 0.728 6.873 1.00 91.94 174 GLU A O 1
ATOM 1288 N N . SER A 1 175 ? -22.979 -0.900 8.101 1.00 91.12 175 SER A N 1
ATOM 1289 C CA . SER A 1 175 ? -23.258 -0.033 9.256 1.00 91.12 175 SER A CA 1
ATOM 1290 C C . SER A 1 175 ? -21.996 0.591 9.867 1.00 91.12 175 SER A C 1
ATOM 1292 O O . SER A 1 175 ? -22.002 1.768 10.232 1.00 91.12 175 SER A O 1
ATOM 1294 N N . LEU A 1 176 ? -20.875 -0.141 9.898 1.00 93.00 176 LEU A N 1
ATOM 1295 C CA . LEU A 1 176 ? -19.586 0.391 10.360 1.00 93.00 176 LEU A CA 1
ATOM 1296 C C . LEU A 1 176 ? -19.028 1.511 9.470 1.00 93.00 176 LEU A C 1
ATOM 1298 O O . LEU A 1 176 ? -18.249 2.333 9.963 1.00 93.00 176 LEU A O 1
ATOM 1302 N N . GLY A 1 177 ? -19.427 1.590 8.198 1.00 93.00 177 GLY A N 1
ATOM 1303 C CA . GLY A 1 177 ? -18.943 2.610 7.267 1.00 93.00 177 GLY A CA 1
ATOM 1304 C C . GLY A 1 177 ? -19.529 4.002 7.501 1.00 93.00 177 GLY A C 1
ATOM 1305 O O . GLY A 1 177 ? -18.968 4.995 7.043 1.00 93.00 177 GLY A O 1
ATOM 1306 N N . ARG A 1 178 ? -20.631 4.112 8.248 1.00 91.44 178 ARG A N 1
ATOM 1307 C CA . ARG A 1 178 ? -21.391 5.364 8.368 1.00 91.44 178 ARG A CA 1
ATOM 1308 C C . ARG A 1 178 ? -20.841 6.291 9.467 1.00 91.44 178 ARG A C 1
ATOM 1310 O O . ARG A 1 178 ? -20.475 5.790 10.533 1.00 91.44 178 ARG A O 1
ATOM 1317 N N . PRO A 1 179 ? -20.766 7.620 9.265 1.00 92.50 179 PRO A N 1
ATOM 1318 C CA . PRO A 1 179 ? -20.170 8.556 10.234 1.00 92.50 179 PRO A CA 1
ATOM 1319 C C . PRO A 1 179 ? -20.931 8.565 11.564 1.00 92.50 179 PRO A C 1
ATOM 1321 O O . PRO A 1 179 ? -22.143 8.401 11.563 1.00 92.50 179 PRO A O 1
ATOM 1324 N N . VAL A 1 180 ? -20.263 8.757 12.702 1.00 93.56 180 VAL A N 1
ATOM 1325 C CA . VAL A 1 180 ? -20.951 8.712 14.010 1.00 93.56 180 VAL A CA 1
ATOM 1326 C C . VAL A 1 180 ? -21.931 9.880 14.159 1.00 93.56 180 VAL A C 1
ATOM 1328 O O . VAL A 1 180 ? -23.012 9.741 14.719 1.00 93.56 180 VAL A O 1
ATOM 1331 N N . GLU A 1 181 ? -21.568 11.023 13.594 1.00 91.69 181 GLU A N 1
ATOM 1332 C CA . GLU A 1 181 ? -22.282 12.287 13.675 1.00 91.69 181 GLU A CA 1
ATOM 1333 C C . GLU A 1 181 ? -23.552 12.330 12.815 1.00 91.69 181 GLU A C 1
ATOM 1335 O O . GLU A 1 181 ? -24.324 13.281 12.930 1.00 91.69 181 GLU A O 1
ATOM 1340 N N . GLY A 1 182 ? -23.777 11.342 11.946 1.00 92.12 182 GLY A N 1
ATOM 1341 C CA . GLY A 1 182 ? -24.896 11.343 11.005 1.00 92.12 182 GLY A CA 1
ATOM 1342 C C . GLY A 1 182 ? -24.670 12.190 9.749 1.00 92.12 182 GLY A C 1
ATOM 1343 O O . GLY A 1 182 ? -23.689 12.921 9.624 1.00 92.12 182 GLY A O 1
ATOM 1344 N N . TYR A 1 183 ? -25.607 12.104 8.802 1.00 91.69 183 TYR A N 1
ATOM 1345 C CA . TYR A 1 183 ? -25.660 13.018 7.655 1.00 91.69 183 TYR A CA 1
ATOM 1346 C C . TYR A 1 183 ? -26.516 14.231 8.006 1.00 91.69 183 TYR A C 1
ATOM 1348 O O . TYR A 1 183 ? -27.558 14.084 8.645 1.00 91.69 183 TYR A O 1
ATOM 1356 N N . LYS A 1 184 ? -26.092 15.422 7.575 1.00 93.25 184 LYS A N 1
ATOM 1357 C CA . LYS A 1 184 ? -26.739 16.694 7.926 1.00 93.25 184 LYS A CA 1
ATOM 1358 C C . LYS A 1 184 ? -28.243 16.678 7.643 1.00 93.25 184 LYS A C 1
ATOM 1360 O O . LYS A 1 184 ? -29.031 17.041 8.508 1.00 93.25 184 LYS A O 1
ATOM 1365 N N . GLU A 1 185 ? -28.632 16.201 6.467 1.00 92.56 185 GLU A N 1
ATOM 1366 C CA . GLU A 1 185 ? -30.019 16.176 6.000 1.00 92.56 185 GLU A CA 1
ATOM 1367 C C . GLU A 1 185 ? -30.900 15.270 6.874 1.00 92.56 185 GLU A C 1
ATOM 1369 O O . GLU A 1 185 ? -32.065 15.574 7.122 1.00 92.56 185 GLU A O 1
ATOM 1374 N N . ILE A 1 186 ? -30.333 14.168 7.374 1.00 93.00 186 ILE A N 1
ATOM 1375 C CA . ILE A 1 186 ? -31.032 13.219 8.247 1.00 93.00 186 ILE A CA 1
ATOM 1376 C C . ILE A 1 186 ? -31.133 13.794 9.664 1.00 93.00 186 ILE A C 1
ATOM 1378 O O . ILE A 1 186 ? -32.217 13.805 10.246 1.00 93.00 186 ILE A O 1
ATOM 1382 N N . VAL A 1 187 ? -30.038 14.357 10.185 1.00 94.38 187 VAL A N 1
ATOM 1383 C CA . VAL A 1 187 ? -29.983 14.983 11.517 1.00 94.38 187 VAL A CA 1
ATOM 1384 C C . VAL A 1 187 ? -30.969 16.151 11.640 1.00 94.38 187 VAL A C 1
ATOM 1386 O O . VAL A 1 187 ? -31.600 16.339 12.683 1.00 94.38 187 VAL A O 1
ATOM 1389 N N . GLU A 1 188 ? -31.156 16.919 10.566 1.00 93.56 188 GLU A N 1
ATOM 1390 C CA . GLU A 1 188 ? -32.149 17.996 10.509 1.00 93.56 188 GLU A CA 1
ATOM 1391 C C . GLU A 1 188 ? -33.595 17.489 10.549 1.00 93.56 188 GLU A C 1
ATOM 1393 O O . GLU A 1 188 ? -34.467 18.183 11.072 1.00 93.56 188 GLU A O 1
ATOM 1398 N N . SER A 1 189 ? -33.847 16.270 10.067 1.00 93.38 189 SER A N 1
ATOM 1399 C CA . SER A 1 189 ? -35.190 15.685 10.003 1.00 93.38 189 SER A CA 1
ATOM 1400 C C . SER A 1 189 ? -35.669 15.036 11.308 1.00 93.38 189 SER A C 1
ATOM 1402 O O . SER A 1 189 ? -36.870 14.808 11.460 1.00 93.38 189 SER A O 1
ATOM 1404 N N . PHE A 1 190 ? -34.763 14.753 12.254 1.00 93.94 190 PHE A N 1
ATOM 1405 C CA . PHE A 1 190 ? -35.110 14.025 13.474 1.00 93.94 190 PHE A CA 1
ATOM 1406 C C . PHE A 1 190 ? -36.069 14.782 14.387 1.00 93.94 190 PHE A C 1
ATOM 1408 O O . PHE A 1 190 ? -35.906 15.976 14.661 1.00 93.94 190 PHE A O 1
ATOM 1415 N N . THR A 1 191 ? -37.024 14.032 14.932 1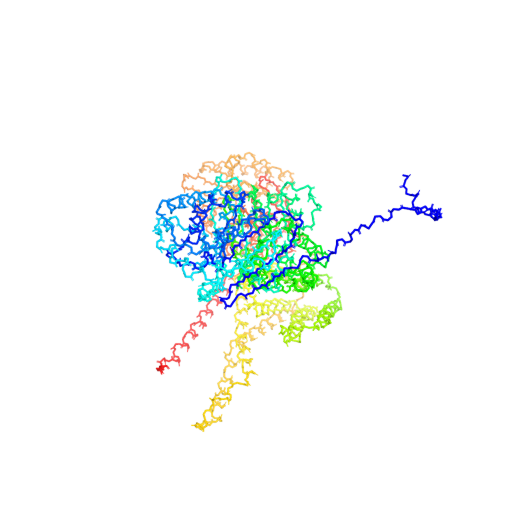.00 92.25 191 THR A N 1
ATOM 1416 C CA . THR A 1 191 ? -38.000 14.483 15.922 1.00 92.25 191 THR A CA 1
ATOM 1417 C C . THR A 1 191 ? -37.704 13.888 17.299 1.00 92.25 191 THR A C 1
ATOM 1419 O O . THR A 1 191 ? -37.053 12.851 17.424 1.00 92.25 191 THR A O 1
ATOM 1422 N N . ALA A 1 192 ? -38.253 14.485 18.362 1.00 90.62 192 ALA A N 1
ATOM 1423 C CA . ALA A 1 192 ? -38.121 13.946 19.720 1.00 90.62 192 ALA A CA 1
ATOM 1424 C C . ALA A 1 192 ? -38.658 12.503 19.854 1.00 90.62 192 ALA A C 1
ATOM 1426 O O . ALA A 1 192 ? -38.199 11.740 20.703 1.00 90.62 192 ALA A O 1
ATOM 1427 N N . LYS A 1 193 ? -39.609 12.104 18.994 1.00 91.25 193 LYS A N 1
ATOM 1428 C CA . LYS A 1 193 ? -40.147 10.737 18.966 1.00 91.25 193 LYS A CA 1
ATOM 1429 C C . LYS A 1 193 ? -39.128 9.722 18.457 1.00 91.25 193 LYS A C 1
ATOM 1431 O O . LYS A 1 193 ? -39.104 8.613 18.979 1.00 91.25 193 LYS A O 1
ATOM 1436 N N . ASP A 1 194 ? -38.298 10.100 17.488 1.00 92.19 194 ASP A N 1
ATOM 1437 C CA . ASP A 1 194 ? -37.278 9.215 16.915 1.00 92.19 194 ASP A CA 1
ATOM 1438 C C . ASP A 1 194 ? -36.186 8.917 17.950 1.00 92.19 194 ASP A C 1
ATOM 1440 O O . ASP A 1 194 ? -35.811 7.763 18.149 1.00 92.19 194 ASP A O 1
ATOM 1444 N N . LEU A 1 195 ? -35.760 9.944 18.695 1.00 92.88 195 LEU A N 1
ATOM 1445 C CA . LEU A 1 195 ? -34.815 9.804 19.807 1.00 92.88 195 LEU A CA 1
ATOM 1446 C C . LEU A 1 195 ? -35.392 8.916 20.916 1.00 92.88 195 LEU A C 1
ATOM 1448 O O . LEU A 1 195 ? -34.728 7.992 21.379 1.00 92.88 195 LEU A O 1
ATOM 1452 N N . ALA A 1 196 ? -36.648 9.154 21.304 1.00 91.81 196 ALA A N 1
ATOM 1453 C CA . ALA A 1 196 ? -37.333 8.355 22.315 1.00 91.81 196 ALA A CA 1
ATOM 1454 C C . ALA A 1 196 ? -37.512 6.885 21.890 1.00 91.81 196 ALA A C 1
ATOM 1456 O O . ALA A 1 196 ? -37.440 5.988 22.734 1.00 91.81 196 ALA A O 1
ATOM 1457 N N . ALA A 1 197 ? -37.752 6.629 20.600 1.00 92.00 197 ALA A N 1
ATOM 1458 C CA . ALA A 1 197 ? -37.839 5.279 20.052 1.00 92.00 197 ALA A CA 1
ATOM 1459 C C . ALA A 1 197 ? -36.480 4.571 20.118 1.00 92.00 197 ALA A C 1
ATOM 1461 O O . ALA A 1 197 ? -36.402 3.472 20.665 1.00 92.00 197 ALA A O 1
ATOM 1462 N N . PHE A 1 198 ? -35.412 5.235 19.661 1.00 92.44 198 PHE A N 1
ATOM 1463 C CA . PHE A 1 198 ? -34.056 4.689 19.710 1.00 92.44 198 PHE A CA 1
ATOM 1464 C C . PHE A 1 198 ? -33.599 4.397 21.145 1.00 92.44 198 PHE A C 1
ATOM 1466 O O . PHE A 1 198 ? -33.055 3.324 21.411 1.00 92.44 198 PHE A O 1
ATOM 1473 N N . GLN A 1 199 ? -33.865 5.318 22.078 1.00 92.12 199 GLN A N 1
ATOM 1474 C CA . GLN A 1 199 ? -33.566 5.150 23.500 1.00 92.12 199 GLN A CA 1
ATOM 1475 C C . GLN A 1 199 ? -34.316 3.947 24.081 1.00 92.12 199 GLN A C 1
ATOM 1477 O O . GLN A 1 199 ? -33.699 3.076 24.685 1.00 92.12 199 GLN A O 1
ATOM 1482 N N . LYS A 1 200 ? -35.629 3.842 23.839 1.00 91.38 200 LYS A N 1
ATOM 1483 C CA . LYS A 1 200 ? -36.449 2.728 24.340 1.00 91.38 200 LYS A CA 1
ATOM 1484 C C . LYS A 1 200 ? -35.976 1.364 23.825 1.00 91.38 200 LYS A C 1
ATOM 1486 O O . LYS A 1 200 ? -36.059 0.381 24.552 1.00 91.38 200 LYS A O 1
ATOM 1491 N N . GLU A 1 201 ? -35.531 1.298 22.576 1.00 91.00 201 GLU A N 1
ATOM 1492 C CA . GLU A 1 201 ? -35.078 0.055 21.948 1.00 91.00 201 GLU A CA 1
ATOM 1493 C C . GLU A 1 201 ? -33.683 -0.376 22.426 1.00 91.00 201 GLU A C 1
ATOM 1495 O O . GLU A 1 201 ? -33.424 -1.569 22.581 1.00 91.00 201 GLU A O 1
ATOM 1500 N N . ASN A 1 202 ? -32.784 0.582 22.678 1.00 92.06 202 ASN A N 1
ATOM 1501 C CA . ASN A 1 202 ? -31.365 0.288 22.886 1.00 92.06 202 ASN A CA 1
ATOM 1502 C C . ASN A 1 202 ? -30.864 0.457 24.326 1.00 92.06 202 ASN A C 1
ATOM 1504 O O . ASN A 1 202 ? -29.890 -0.197 24.699 1.00 92.06 202 ASN A O 1
ATOM 1508 N N . TYR A 1 203 ? -31.493 1.306 25.142 1.00 93.44 203 TYR A N 1
ATOM 1509 C CA . TYR A 1 203 ? -31.035 1.615 26.503 1.00 93.44 203 TYR A CA 1
ATOM 1510 C C . TYR A 1 203 ? -31.689 0.650 27.500 1.00 93.44 203 TYR A C 1
ATOM 1512 O O . TYR A 1 203 ? -32.505 1.022 28.341 1.00 93.44 203 TYR A O 1
ATOM 1520 N N . VAL A 1 204 ? -31.341 -0.629 27.362 1.00 94.00 204 VAL A N 1
ATOM 1521 C CA . VAL A 1 204 ? -31.903 -1.750 28.129 1.00 94.00 204 VAL A CA 1
ATOM 1522 C C . VAL A 1 204 ? -30.862 -2.314 29.104 1.00 94.00 204 VAL A C 1
ATOM 1524 O O . VAL A 1 204 ? -29.666 -2.286 28.806 1.00 94.00 204 VAL A O 1
ATOM 1527 N N . PRO A 1 205 ? -31.259 -2.808 30.292 1.00 94.19 205 PRO A N 1
ATOM 1528 C CA . PRO A 1 205 ? -30.337 -3.052 31.400 1.00 94.19 205 PRO A CA 1
ATOM 1529 C C . PRO A 1 205 ? -29.235 -4.069 31.085 1.00 94.19 205 PRO A C 1
ATOM 1531 O O . PRO A 1 205 ? -28.089 -3.847 31.451 1.00 94.19 205 PRO A O 1
ATOM 1534 N N . ASN A 1 206 ? -29.539 -5.128 30.337 1.00 92.56 206 ASN A N 1
ATOM 1535 C CA . ASN A 1 206 ? -28.574 -6.141 29.891 1.00 92.56 206 ASN A CA 1
ATOM 1536 C C . ASN A 1 206 ? -27.519 -5.631 28.894 1.00 92.56 206 ASN A C 1
ATOM 1538 O O . ASN A 1 206 ? -26.566 -6.347 28.606 1.00 92.56 206 ASN A O 1
ATOM 1542 N N . ARG A 1 207 ? -27.678 -4.410 28.372 1.00 92.69 207 ARG A N 1
ATOM 1543 C CA . ARG A 1 207 ? -26.737 -3.731 27.467 1.00 92.69 207 ARG A CA 1
ATOM 1544 C C . ARG A 1 207 ? -26.073 -2.522 28.126 1.00 92.69 207 ARG A C 1
ATOM 1546 O O . ARG A 1 207 ? -25.474 -1.699 27.437 1.00 92.69 207 ARG A O 1
ATOM 1553 N N . MET A 1 208 ? -26.202 -2.385 29.446 1.00 95.19 208 MET A N 1
ATOM 1554 C CA . MET A 1 208 ? -25.669 -1.257 30.197 1.00 95.19 208 MET A CA 1
ATOM 1555 C C . MET A 1 208 ? -24.741 -1.701 31.324 1.00 95.19 208 MET A C 1
ATOM 1557 O O . MET A 1 208 ? -24.988 -2.685 32.026 1.00 95.19 208 MET A O 1
ATOM 1561 N N . VAL A 1 209 ? -23.684 -0.916 31.525 1.00 96.62 209 VAL A N 1
ATOM 1562 C CA . VAL A 1 209 ? -22.736 -1.080 32.624 1.00 96.62 209 VAL A CA 1
ATOM 1563 C C . VAL A 1 209 ? -22.617 0.233 33.388 1.00 96.62 209 VAL A C 1
ATOM 1565 O O . VAL A 1 209 ? -22.223 1.250 32.818 1.00 96.62 209 VAL A O 1
ATOM 1568 N N . LEU A 1 210 ? -22.912 0.210 34.687 1.00 97.44 210 LEU A N 1
ATOM 1569 C CA . LEU A 1 210 ? -22.569 1.297 35.602 1.00 97.44 210 LEU A CA 1
ATOM 1570 C C . LEU A 1 210 ? -21.144 1.096 36.113 1.00 97.44 210 LEU A C 1
ATOM 1572 O O . LEU A 1 210 ? -20.826 0.072 36.717 1.00 97.44 210 LEU A O 1
ATOM 1576 N N . VAL A 1 211 ? -20.297 2.095 35.908 1.00 97.44 211 VAL A N 1
ATOM 1577 C CA . VAL A 1 211 ? -18.894 2.071 36.309 1.00 97.44 211 VAL A CA 1
ATOM 1578 C C . VAL A 1 211 ? -18.627 3.116 37.380 1.00 97.44 211 VAL A C 1
ATOM 1580 O O . VAL A 1 211 ? -19.038 4.264 37.230 1.00 97.44 211 VAL A O 1
ATOM 1583 N N . GLY A 1 212 ? -17.892 2.737 38.428 1.00 96.38 212 GLY A N 1
ATOM 1584 C CA . GLY A 1 212 ? -17.365 3.648 39.448 1.00 96.38 212 GLY A CA 1
ATOM 1585 C C . GLY A 1 212 ? -15.852 3.503 39.642 1.00 96.38 212 GLY A C 1
ATOM 1586 O O . GLY A 1 212 ? -15.348 2.396 39.800 1.00 96.38 212 GLY A O 1
ATOM 1587 N N . SER A 1 213 ? -15.103 4.603 39.672 1.00 95.75 213 SER A N 1
ATOM 1588 C CA . SER A 1 213 ? -13.661 4.601 39.964 1.00 95.75 213 SER A CA 1
ATOM 1589 C C . SER A 1 213 ? -13.275 5.753 40.890 1.00 95.75 213 SER A C 1
ATOM 1591 O O . SER A 1 213 ? -13.732 6.876 40.690 1.00 95.75 213 SER A O 1
ATOM 1593 N N . GLY A 1 214 ? -12.409 5.506 41.877 1.00 94.38 214 GLY A N 1
ATOM 1594 C CA . GLY A 1 214 ? -11.979 6.518 42.854 1.00 94.38 214 GLY A CA 1
ATOM 1595 C C . GLY A 1 214 ? -12.641 6.327 44.215 1.00 94.38 214 GLY A C 1
ATOM 1596 O O . GLY A 1 214 ? -12.788 5.191 44.663 1.00 94.38 214 GLY A O 1
ATOM 1597 N N . ASP A 1 215 ? -13.033 7.415 44.877 1.00 94.25 215 ASP A N 1
ATOM 1598 C CA . ASP A 1 215 ? -13.701 7.377 46.189 1.00 94.25 215 ASP A CA 1
ATOM 1599 C C . ASP A 1 215 ? -15.161 6.886 46.077 1.00 94.25 215 ASP A C 1
ATOM 1601 O O . ASP A 1 215 ? -16.119 7.647 46.200 1.00 94.25 215 ASP A O 1
ATOM 1605 N N . VAL A 1 216 ? -15.321 5.602 45.742 1.00 94.62 216 VAL A N 1
ATOM 1606 C CA . VAL A 1 216 ? -16.600 4.925 45.497 1.00 94.62 216 VAL A CA 1
ATOM 1607 C C . VAL A 1 216 ? -16.611 3.593 46.230 1.00 94.62 216 VAL A C 1
ATOM 1609 O O . VAL A 1 216 ? -15.787 2.723 45.954 1.00 94.62 216 VAL A O 1
ATOM 1612 N N . ASN A 1 217 ? -17.595 3.396 47.105 1.00 94.44 217 ASN A N 1
ATOM 1613 C CA . ASN A 1 217 ? -17.822 2.106 47.744 1.00 94.44 217 ASN A CA 1
ATOM 1614 C C . ASN A 1 217 ? -18.706 1.206 46.867 1.00 94.44 217 ASN A C 1
ATOM 1616 O O . ASN A 1 217 ? -19.817 1.593 46.502 1.00 94.44 217 ASN A O 1
ATOM 1620 N N . HIS A 1 218 ? -18.243 -0.013 46.571 1.00 95.38 218 HIS A N 1
ATOM 1621 C CA . HIS A 1 218 ? -18.968 -0.937 45.686 1.00 95.38 218 HIS A CA 1
ATOM 1622 C C . HIS A 1 218 ? -20.377 -1.274 46.189 1.00 95.38 218 HIS A C 1
ATOM 1624 O O . HIS A 1 218 ? -21.337 -1.213 45.429 1.00 95.38 218 HIS A O 1
ATOM 1630 N N . ASP A 1 219 ? -20.519 -1.613 47.472 1.00 96.50 219 ASP A N 1
ATOM 1631 C CA . ASP A 1 219 ? -21.795 -2.087 48.021 1.00 96.50 219 ASP A CA 1
ATOM 1632 C C . ASP A 1 219 ? -22.811 -0.935 48.152 1.00 96.50 219 ASP A C 1
ATOM 1634 O O . ASP A 1 219 ? -24.022 -1.139 48.054 1.00 96.50 219 ASP A O 1
ATOM 1638 N N . ALA A 1 220 ? -22.335 0.300 48.345 1.00 95.00 220 ALA A N 1
ATOM 1639 C CA . ALA A 1 220 ? -23.164 1.497 48.224 1.00 95.00 220 ALA A CA 1
ATOM 1640 C C . ALA A 1 220 ? -23.634 1.708 46.777 1.00 95.00 220 ALA A C 1
ATOM 1642 O O . ALA A 1 220 ? -24.836 1.837 46.556 1.00 95.00 220 ALA A O 1
ATOM 1643 N N . LEU A 1 221 ? -22.721 1.632 45.801 1.00 96.00 221 LEU A N 1
ATOM 1644 C CA . LEU A 1 221 ? -23.059 1.820 44.390 1.00 96.00 221 LEU A CA 1
ATOM 1645 C C . LEU A 1 221 ? -24.046 0.762 43.879 1.00 96.00 221 LEU A C 1
ATOM 1647 O O . LEU A 1 221 ? -24.945 1.091 43.115 1.00 96.00 221 LEU A O 1
ATOM 1651 N N . VAL A 1 222 ? -23.919 -0.493 44.322 1.00 97.12 222 VAL A N 1
ATOM 1652 C CA . VAL A 1 222 ? -24.868 -1.564 43.975 1.00 97.12 222 VAL A CA 1
ATOM 1653 C C . VAL A 1 222 ? -26.270 -1.260 44.505 1.00 97.12 222 VAL A C 1
ATOM 1655 O O . VAL A 1 222 ? -27.235 -1.445 43.770 1.00 97.12 222 VAL A O 1
ATOM 1658 N N . ARG A 1 223 ? -26.405 -0.745 45.736 1.00 96.56 223 ARG A N 1
ATOM 1659 C CA . ARG A 1 223 ? -27.715 -0.361 46.296 1.00 96.56 223 ARG A CA 1
ATOM 1660 C C . ARG A 1 223 ? -28.341 0.814 45.549 1.00 96.56 223 ARG A C 1
ATOM 1662 O O . ARG A 1 223 ? -29.539 0.788 45.273 1.00 96.56 223 ARG A O 1
ATOM 1669 N N . ASP A 1 224 ? -27.536 1.815 45.200 1.00 95.50 224 ASP A N 1
ATOM 1670 C CA . ASP A 1 224 ? -27.996 2.957 44.406 1.00 95.50 224 ASP A CA 1
ATOM 1671 C C . ASP A 1 224 ? -28.415 2.504 42.998 1.00 95.50 224 ASP A C 1
ATOM 1673 O O . ASP A 1 224 ? -29.472 2.894 42.501 1.00 95.50 224 ASP A O 1
ATOM 1677 N N . ALA A 1 225 ? -27.645 1.600 42.386 1.00 95.62 225 ALA A N 1
ATOM 1678 C CA . ALA A 1 225 ? -27.967 1.017 41.091 1.00 95.62 225 ALA A CA 1
ATOM 1679 C C . ALA A 1 225 ? -29.242 0.164 41.130 1.00 95.62 225 ALA A C 1
ATOM 1681 O O . ALA A 1 225 ? -30.063 0.261 40.225 1.00 95.62 225 ALA A O 1
ATOM 1682 N N . GLU A 1 226 ? -29.448 -0.643 42.171 1.00 95.75 226 GLU A N 1
ATOM 1683 C CA . GLU A 1 226 ? -30.661 -1.450 42.338 1.00 95.75 226 GLU A CA 1
ATOM 1684 C C . GLU A 1 226 ? -31.903 -0.562 42.500 1.00 95.75 226 GLU A C 1
ATOM 1686 O O . GLU A 1 226 ? -32.929 -0.815 41.869 1.00 95.75 226 GLU A O 1
ATOM 1691 N N . LYS A 1 227 ? -31.794 0.535 43.262 1.00 95.50 227 LYS A N 1
ATOM 1692 C CA . LYS A 1 227 ? -32.866 1.530 43.418 1.00 95.50 227 LYS A CA 1
ATOM 1693 C C . LYS A 1 227 ? -33.234 2.205 42.092 1.00 95.50 227 LYS A C 1
ATOM 1695 O O . LYS A 1 227 ? -34.415 2.431 41.840 1.00 95.50 227 LYS A O 1
ATOM 1700 N N . VAL A 1 228 ? -32.238 2.559 41.279 1.00 94.62 228 VAL A N 1
ATOM 1701 C CA . VAL A 1 228 ? -32.421 3.378 40.068 1.00 94.62 228 VAL A CA 1
ATOM 1702 C C . VAL A 1 228 ? -32.704 2.534 38.820 1.00 94.62 228 VAL A C 1
ATOM 1704 O O . VAL A 1 228 ? -33.569 2.893 38.028 1.00 94.62 228 VAL A O 1
ATOM 1707 N N . PHE A 1 229 ? -32.003 1.415 38.636 1.00 94.50 229 PHE A N 1
ATOM 1708 C CA . PHE A 1 229 ? -32.043 0.583 37.425 1.00 94.50 229 PHE A CA 1
ATOM 1709 C C . PHE A 1 229 ? -32.707 -0.782 37.633 1.00 94.50 229 PHE A C 1
ATOM 1711 O O . PHE A 1 229 ? -33.005 -1.459 36.651 1.00 94.50 229 PHE A O 1
ATOM 1718 N N . GLY A 1 230 ? -32.959 -1.213 38.874 1.00 91.00 230 GLY A N 1
ATOM 1719 C CA . GLY A 1 230 ? -33.504 -2.546 39.165 1.00 91.00 230 GLY A CA 1
ATOM 1720 C C . GLY A 1 230 ? -34.926 -2.777 38.641 1.00 91.00 230 GLY A C 1
ATOM 1721 O O . GLY A 1 230 ? -35.311 -3.919 38.406 1.00 91.00 230 GLY A O 1
ATOM 1722 N N . GLY A 1 231 ? -35.692 -1.704 38.414 1.00 89.88 231 GLY A N 1
ATOM 1723 C CA . GLY A 1 231 ? -37.041 -1.765 37.843 1.00 89.88 231 GLY A CA 1
ATOM 1724 C C . GLY A 1 231 ? -37.099 -1.836 36.313 1.00 89.88 231 GLY A C 1
ATOM 1725 O O . GLY A 1 231 ? -38.195 -1.937 35.768 1.00 89.88 231 GLY A O 1
ATOM 1726 N N . LEU A 1 232 ? -35.961 -1.754 35.615 1.00 90.50 232 LEU A N 1
ATOM 1727 C CA . LEU A 1 232 ? -35.928 -1.799 34.152 1.00 90.50 232 LEU A CA 1
ATOM 1728 C C . LEU A 1 232 ? -36.152 -3.221 33.631 1.00 90.50 232 LEU A C 1
ATOM 1730 O O . LEU A 1 232 ? -35.551 -4.176 34.129 1.00 90.50 232 LEU A O 1
ATOM 1734 N N . GLU A 1 233 ? -36.980 -3.335 32.593 1.00 89.69 233 GLU A N 1
ATOM 1735 C CA . GLU A 1 233 ? -37.221 -4.590 31.883 1.00 89.69 233 GLU A CA 1
ATOM 1736 C C . GLU A 1 233 ? -36.017 -4.955 31.012 1.00 89.69 233 GLU A C 1
ATOM 1738 O O . GLU A 1 233 ? -35.482 -4.120 30.283 1.00 89.69 233 GLU A O 1
ATOM 1743 N N . THR A 1 234 ? -35.596 -6.218 31.075 1.00 90.69 234 THR A N 1
ATOM 1744 C CA . THR A 1 234 ? -34.542 -6.760 30.214 1.00 90.69 234 THR A CA 1
ATOM 1745 C C . THR A 1 234 ? -34.971 -6.700 28.749 1.00 90.69 234 THR A C 1
ATOM 1747 O O . THR A 1 234 ? -36.049 -7.173 28.392 1.00 90.69 234 THR A O 1
ATOM 1750 N N . GLY A 1 235 ? -34.122 -6.121 27.902 1.00 86.25 235 GLY A N 1
ATOM 1751 C CA . GLY A 1 235 ? -34.383 -5.979 26.473 1.00 86.25 235 GLY A CA 1
ATOM 1752 C C . GLY A 1 235 ? -33.740 -7.075 25.633 1.00 86.25 235 GLY A C 1
ATOM 1753 O O . GLY A 1 235 ? -33.052 -7.962 26.141 1.00 86.25 235 GLY A O 1
ATOM 1754 N N . ALA A 1 236 ? -33.939 -6.989 24.318 1.00 84.81 236 ALA A N 1
ATOM 1755 C CA . ALA A 1 236 ? -33.266 -7.867 23.367 1.00 84.81 236 ALA A CA 1
ATOM 1756 C C . ALA A 1 236 ? -31.743 -7.638 23.374 1.00 84.81 236 ALA A C 1
ATOM 1758 O O . ALA A 1 236 ? -31.265 -6.523 23.608 1.00 84.81 236 ALA A O 1
ATOM 1759 N N . GLU A 1 237 ? -30.981 -8.699 23.105 1.00 81.94 237 GLU A N 1
ATOM 1760 C CA . GLU A 1 237 ? -29.547 -8.574 22.836 1.00 81.94 237 GLU A CA 1
ATOM 1761 C C . GLU A 1 237 ? -29.313 -7.772 21.550 1.00 81.94 237 GLU A C 1
ATOM 1763 O O . GLU A 1 237 ? -30.126 -7.804 20.622 1.00 81.94 237 GLU A O 1
ATOM 1768 N N . ALA A 1 238 ? -28.197 -7.043 21.492 1.00 77.50 238 ALA A N 1
ATOM 1769 C CA . ALA A 1 238 ? -27.803 -6.357 20.272 1.00 77.50 238 ALA A CA 1
ATOM 1770 C C . ALA A 1 238 ? -27.377 -7.392 19.225 1.00 77.50 238 ALA A C 1
ATOM 1772 O O . ALA A 1 238 ? -26.429 -8.152 19.432 1.00 77.50 238 ALA A O 1
ATOM 1773 N N . VAL A 1 239 ? -28.073 -7.408 18.091 1.00 77.12 239 VAL A N 1
ATOM 1774 C CA . VAL A 1 239 ? -27.688 -8.222 16.939 1.00 77.12 239 VAL A CA 1
ATOM 1775 C C . VAL A 1 239 ? -26.851 -7.354 16.013 1.00 77.12 239 VAL A C 1
ATOM 1777 O O . VAL A 1 239 ? -27.303 -6.306 15.555 1.00 77.12 239 VAL A O 1
ATOM 1780 N N . TYR A 1 240 ? -25.627 -7.799 15.744 1.00 78.25 240 TYR A N 1
ATOM 1781 C CA . TYR A 1 240 ? -24.745 -7.177 14.768 1.00 78.25 240 TYR A CA 1
ATOM 1782 C C . TYR A 1 240 ? -24.555 -8.124 13.594 1.00 78.25 240 TYR A C 1
ATOM 1784 O O . TYR A 1 240 ? -24.120 -9.262 13.779 1.00 78.25 240 TYR A O 1
ATOM 1792 N N . ASP A 1 241 ? -24.818 -7.634 12.389 1.00 81.50 241 ASP A N 1
ATOM 1793 C CA . ASP A 1 241 ? -24.347 -8.307 11.187 1.00 81.50 241 ASP A CA 1
ATOM 1794 C C . ASP A 1 241 ? -22.844 -8.057 11.037 1.00 81.50 241 ASP A C 1
ATOM 1796 O O . ASP A 1 241 ? -22.370 -6.923 11.220 1.00 81.50 241 ASP A O 1
ATOM 1800 N N . LYS A 1 242 ? -22.093 -9.122 10.718 1.00 87.38 242 LYS A N 1
ATOM 1801 C CA . LYS A 1 242 ? -20.662 -9.002 10.437 1.00 87.38 242 LYS A CA 1
ATOM 1802 C C . LYS A 1 242 ? -20.487 -8.162 9.170 1.00 87.38 242 LYS A C 1
ATOM 1804 O O . LYS A 1 242 ? -20.924 -8.610 8.112 1.00 87.38 242 LYS A O 1
ATOM 1809 N N . PRO A 1 243 ? -19.825 -6.997 9.241 1.00 90.88 243 PRO A N 1
ATOM 1810 C CA . PRO A 1 243 ? -19.704 -6.115 8.101 1.00 90.88 243 PRO A CA 1
ATOM 1811 C C . PRO A 1 243 ? -18.601 -6.650 7.190 1.00 90.88 243 PRO A C 1
ATOM 1813 O O . PRO A 1 243 ? -17.554 -7.107 7.659 1.00 90.88 243 PRO A O 1
ATOM 1816 N N . ALA A 1 244 ? -18.830 -6.601 5.882 1.00 93.44 244 ALA A N 1
ATOM 1817 C CA . ALA A 1 244 ? -17.823 -6.993 4.911 1.00 93.44 244 ALA A CA 1
ATOM 1818 C C . ALA A 1 244 ? -16.733 -5.915 4.801 1.00 93.44 244 ALA A C 1
ATOM 1820 O O . ALA A 1 244 ? -17.018 -4.749 4.522 1.00 93.44 244 ALA A O 1
ATOM 1821 N N . PHE A 1 245 ? -15.473 -6.310 4.990 1.00 96.44 245 PHE A N 1
ATOM 1822 C CA . PHE A 1 245 ? -14.342 -5.463 4.629 1.00 96.44 245 PHE A CA 1
ATOM 1823 C C . PHE A 1 245 ? -14.155 -5.488 3.107 1.00 96.44 245 PHE A C 1
ATOM 1825 O O . PHE A 1 245 ? -14.113 -6.558 2.504 1.00 96.44 245 PHE A O 1
ATOM 1832 N N . THR A 1 246 ? -14.034 -4.316 2.487 1.00 95.88 246 THR A N 1
ATOM 1833 C CA . THR A 1 246 ? -13.858 -4.162 1.038 1.00 95.88 246 THR A CA 1
ATOM 1834 C C . THR A 1 246 ? -12.535 -3.469 0.732 1.00 95.88 246 THR A C 1
ATOM 1836 O O . THR A 1 246 ? -12.318 -2.321 1.133 1.00 95.88 246 THR A O 1
ATOM 1839 N N . GLY A 1 247 ? -11.665 -4.131 -0.036 1.00 95.25 247 GLY A N 1
ATOM 1840 C CA . GLY A 1 247 ? -10.465 -3.517 -0.587 1.00 95.25 247 GLY A CA 1
ATOM 1841 C C . GLY A 1 247 ? -10.800 -2.441 -1.608 1.00 95.25 247 GLY A C 1
ATOM 1842 O O . GLY A 1 247 ? -11.224 -2.742 -2.721 1.00 95.25 247 GLY A O 1
ATOM 1843 N N . SER A 1 248 ? -10.623 -1.174 -1.249 1.00 95.44 248 SER A N 1
ATOM 1844 C CA . SER A 1 248 ? -10.953 -0.068 -2.148 1.00 95.44 248 SER A CA 1
ATOM 1845 C C . SER A 1 248 ? -10.147 1.194 -1.855 1.00 95.44 248 SER A C 1
ATOM 1847 O O . SER A 1 248 ? -9.431 1.290 -0.858 1.00 95.44 248 SER A O 1
ATOM 1849 N N . GLU A 1 249 ? -10.224 2.164 -2.763 1.00 96.19 249 GLU A N 1
ATOM 1850 C CA . GLU A 1 249 ? -9.494 3.423 -2.666 1.00 96.19 249 GLU A CA 1
ATOM 1851 C C . GLU A 1 249 ? -10.406 4.623 -2.929 1.00 96.19 249 GLU A C 1
ATOM 1853 O O . GLU A 1 249 ? -11.210 4.609 -3.861 1.00 96.19 249 GLU A O 1
ATOM 1858 N N . VAL A 1 250 ? -10.214 5.697 -2.159 1.00 96.75 250 VAL A N 1
ATOM 1859 C CA . VAL A 1 250 ? -10.780 7.019 -2.448 1.00 96.75 250 VAL A CA 1
ATOM 1860 C C . VAL A 1 250 ? -9.697 8.099 -2.402 1.00 96.75 250 VAL A C 1
ATOM 1862 O O . VAL A 1 250 ? -8.894 8.178 -1.472 1.00 96.75 250 VAL A O 1
ATOM 1865 N N . ARG A 1 251 ? -9.685 8.967 -3.420 1.00 96.44 251 ARG A N 1
ATOM 1866 C CA . ARG A 1 251 ? -8.783 10.123 -3.510 1.00 96.44 251 ARG A CA 1
ATOM 1867 C C . ARG A 1 251 ? -9.587 11.411 -3.594 1.00 96.44 251 ARG A C 1
ATOM 1869 O O . ARG A 1 251 ? -10.250 11.674 -4.593 1.00 96.44 251 ARG A O 1
ATOM 1876 N N . ILE A 1 252 ? -9.479 12.232 -2.562 1.00 96.19 252 ILE A N 1
ATOM 1877 C CA . ILE A 1 252 ? -10.064 13.566 -2.469 1.00 96.19 252 ILE A CA 1
ATOM 1878 C C . ILE A 1 252 ? -8.944 14.556 -2.769 1.00 96.19 252 ILE A C 1
ATOM 1880 O O . ILE A 1 252 ? -8.254 15.056 -1.877 1.00 96.19 252 ILE A O 1
ATOM 1884 N N . ARG A 1 253 ? -8.704 14.767 -4.065 1.00 94.94 253 ARG A N 1
ATOM 1885 C CA . ARG A 1 253 ? -7.635 15.653 -4.521 1.00 94.94 253 ARG A CA 1
ATOM 1886 C C . ARG A 1 253 ? -8.018 17.107 -4.264 1.00 94.94 253 ARG A C 1
ATOM 1888 O O . ARG A 1 253 ? -8.948 17.619 -4.881 1.00 94.94 253 ARG A O 1
ATOM 1895 N N . ASP A 1 254 ? -7.245 17.759 -3.407 1.00 94.44 254 ASP A N 1
ATOM 1896 C CA . ASP A 1 254 ? -7.312 19.196 -3.155 1.00 94.44 254 ASP A CA 1
ATOM 1897 C C . ASP A 1 254 ? -5.893 19.771 -3.091 1.00 94.44 254 ASP A C 1
ATOM 1899 O O . ASP A 1 254 ? -5.199 19.700 -2.075 1.00 94.44 254 ASP A O 1
ATOM 1903 N N . ASP A 1 255 ? -5.448 20.345 -4.207 1.00 93.31 255 ASP A N 1
ATOM 1904 C CA . ASP A 1 255 ? -4.091 20.876 -4.336 1.00 93.31 255 ASP A CA 1
ATOM 1905 C C . ASP A 1 255 ? -3.888 22.192 -3.553 1.00 93.31 255 ASP A C 1
ATOM 1907 O O . ASP A 1 255 ? -2.746 22.661 -3.439 1.00 93.31 255 ASP A O 1
ATOM 1911 N N . THR A 1 256 ? -4.970 22.779 -3.014 1.00 94.00 256 THR A N 1
ATOM 1912 C CA . THR A 1 256 ? -4.930 23.990 -2.179 1.00 94.00 256 THR A CA 1
ATOM 1913 C C . THR A 1 256 ? -4.491 23.695 -0.748 1.00 94.00 256 THR A C 1
ATOM 1915 O O . THR A 1 256 ? -3.933 24.575 -0.086 1.00 94.00 256 THR A O 1
ATOM 1918 N N . LEU A 1 257 ? -4.670 22.452 -0.283 1.00 94.06 257 LEU A N 1
ATOM 1919 C CA . LEU A 1 257 ? -4.224 22.042 1.040 1.00 94.06 257 LEU A CA 1
ATOM 1920 C C . LEU A 1 257 ? -2.687 22.000 1.120 1.00 94.06 257 LEU A C 1
ATOM 1922 O O . LEU A 1 257 ? -2.000 21.563 0.186 1.00 94.06 257 LEU A O 1
ATOM 1926 N N . PRO A 1 258 ? -2.105 22.423 2.258 1.00 93.12 258 PRO A N 1
ATOM 1927 C CA . PRO A 1 258 ? -0.655 22.473 2.420 1.00 93.12 258 PRO A CA 1
ATOM 1928 C C . PRO A 1 258 ? -0.022 21.082 2.545 1.00 93.12 258 PRO A C 1
ATOM 1930 O O . PRO A 1 258 ? 1.170 20.932 2.279 1.00 93.12 258 PRO A O 1
ATOM 1933 N N . ARG A 1 259 ? -0.791 20.073 2.971 1.00 94.69 259 ARG A N 1
ATOM 1934 C CA . ARG A 1 259 ? -0.323 18.713 3.259 1.00 94.69 259 ARG A CA 1
ATOM 1935 C C . ARG A 1 259 ? -1.208 17.681 2.584 1.00 94.69 259 ARG A C 1
ATOM 1937 O O . ARG A 1 259 ? -2.420 17.857 2.536 1.00 94.69 259 ARG A O 1
ATOM 1944 N N . ALA A 1 260 ? -0.600 16.592 2.130 1.00 96.94 260 ALA A N 1
ATOM 1945 C CA . ALA A 1 260 ? -1.315 15.366 1.811 1.00 96.94 260 ALA A CA 1
ATOM 1946 C C . ALA A 1 260 ? -1.542 14.570 3.102 1.00 96.94 260 ALA A C 1
ATOM 1948 O O . ALA A 1 260 ? -0.598 14.358 3.865 1.00 96.94 260 ALA A O 1
ATOM 1949 N N . HIS A 1 261 ? -2.776 14.134 3.327 1.00 97.44 261 HIS A N 1
ATOM 1950 C CA . HIS A 1 261 ? -3.203 13.298 4.443 1.00 97.44 261 HIS A CA 1
ATOM 1951 C C . HIS A 1 261 ? -3.655 11.951 3.886 1.00 97.44 261 HIS A C 1
ATOM 1953 O O . HIS A 1 261 ? -4.600 11.895 3.102 1.00 97.44 261 HIS A O 1
ATOM 1959 N N . ILE A 1 262 ? -2.964 10.870 4.241 1.00 97.75 262 ILE A N 1
ATOM 1960 C CA . ILE A 1 262 ? -3.192 9.550 3.646 1.00 97.75 262 ILE A CA 1
ATOM 1961 C C . ILE A 1 262 ? -3.331 8.505 4.751 1.00 97.75 262 ILE A C 1
ATOM 1963 O O . ILE A 1 262 ? -2.554 8.495 5.707 1.00 97.75 262 ILE A O 1
ATOM 1967 N N . ALA A 1 263 ? -4.303 7.606 4.608 1.00 98.12 263 ALA A N 1
ATOM 1968 C CA . ALA A 1 263 ? -4.462 6.442 5.468 1.00 98.12 263 ALA A CA 1
ATOM 1969 C C . ALA A 1 263 ? -4.578 5.152 4.655 1.00 98.12 263 ALA A C 1
ATOM 1971 O O . ALA A 1 263 ? -5.267 5.102 3.638 1.00 98.12 263 ALA A O 1
ATOM 1972 N N . TYR A 1 264 ? -3.933 4.104 5.158 1.00 97.69 264 TYR A N 1
ATOM 1973 C CA . TYR A 1 264 ? -4.054 2.737 4.667 1.00 97.69 264 TYR A CA 1
ATOM 1974 C C . TYR A 1 264 ? -4.482 1.832 5.815 1.00 97.69 264 TYR A C 1
ATOM 1976 O O . TYR A 1 264 ? -3.923 1.931 6.909 1.00 97.69 264 TYR A O 1
ATOM 1984 N N . ALA A 1 265 ? -5.432 0.936 5.572 1.00 97.88 265 ALA A N 1
ATOM 1985 C CA . ALA A 1 265 ? -5.838 -0.071 6.544 1.00 97.88 265 ALA A CA 1
ATOM 1986 C C . ALA A 1 265 ? -6.152 -1.412 5.886 1.00 97.88 265 ALA A C 1
ATOM 1988 O O . ALA A 1 265 ? -6.610 -1.461 4.753 1.00 97.88 265 ALA A O 1
ATOM 1989 N N . VAL A 1 266 ? -5.937 -2.487 6.628 1.00 97.44 266 VAL A N 1
ATOM 1990 C CA . VAL A 1 266 ? -6.418 -3.844 6.346 1.00 97.44 266 VAL A CA 1
ATOM 1991 C C . VAL A 1 266 ? -7.500 -4.205 7.365 1.00 97.44 266 VAL A C 1
ATOM 1993 O O . VAL A 1 266 ? -7.638 -3.522 8.393 1.00 97.44 266 VAL A O 1
ATOM 1996 N N . GLU A 1 267 ? -8.255 -5.277 7.109 1.00 97.38 267 GLU A N 1
ATOM 1997 C CA . GLU A 1 267 ? -9.166 -5.826 8.115 1.00 97.38 267 GLU A CA 1
ATOM 1998 C C . GLU A 1 267 ? -8.361 -6.205 9.370 1.00 97.38 267 GLU A C 1
ATOM 2000 O O . GLU A 1 267 ? -7.351 -6.906 9.308 1.00 97.38 267 GLU A O 1
ATOM 2005 N N . GLY A 1 268 ? -8.772 -5.676 10.518 1.00 96.06 268 GLY A N 1
ATOM 2006 C CA . GLY A 1 268 ? -8.150 -5.920 11.814 1.00 96.06 268 GLY A CA 1
ATOM 2007 C C . GLY A 1 268 ? -8.811 -7.065 12.579 1.00 96.06 268 GLY A C 1
ATOM 2008 O O . GLY A 1 268 ? -9.820 -7.636 12.167 1.00 96.06 268 GLY A O 1
ATOM 2009 N N . ALA A 1 269 ? -8.254 -7.388 13.745 1.00 95.62 269 ALA A N 1
ATOM 2010 C CA . ALA A 1 269 ? -8.822 -8.408 14.616 1.00 95.62 269 ALA A CA 1
ATOM 2011 C C . ALA A 1 269 ? -9.994 -7.860 15.459 1.00 95.62 269 ALA A C 1
ATOM 2013 O O . ALA A 1 269 ? -9.934 -6.709 15.909 1.00 95.62 269 ALA A O 1
ATOM 2014 N N . PRO A 1 270 ? -11.001 -8.701 15.770 1.00 93.31 270 PRO A N 1
ATOM 2015 C CA . PRO A 1 270 ? -12.015 -8.385 16.771 1.00 93.31 270 PRO A CA 1
ATOM 2016 C C . PRO A 1 270 ? -11.389 -8.068 18.132 1.00 93.31 270 PRO A C 1
ATOM 2018 O O . PRO A 1 270 ? -10.387 -8.677 18.509 1.00 93.31 270 PRO A O 1
ATOM 2021 N N . TYR A 1 271 ? -12.012 -7.184 18.909 1.00 89.06 271 TYR A N 1
ATOM 2022 C CA . TYR A 1 271 ? -11.500 -6.701 20.197 1.00 89.06 271 TYR A CA 1
ATOM 2023 C C . TYR A 1 271 ? -11.219 -7.823 21.212 1.00 89.06 271 TYR A C 1
ATOM 2025 O O . TYR A 1 271 ? -10.242 -7.762 21.954 1.00 89.06 271 TYR A O 1
ATOM 2033 N N . LEU A 1 272 ? -12.048 -8.873 21.220 1.00 88.44 272 LEU A N 1
ATOM 2034 C CA . LEU A 1 272 ? -11.914 -10.020 22.131 1.00 88.44 272 LEU A CA 1
ATOM 2035 C C . LEU A 1 272 ? -10.994 -11.131 21.606 1.00 88.44 272 LEU A C 1
ATOM 2037 O O . LEU A 1 272 ? -10.775 -12.129 22.293 1.00 88.44 272 LEU A O 1
ATOM 2041 N N . SER A 1 273 ? -10.471 -10.993 20.387 1.00 91.38 273 SER A N 1
ATOM 2042 C CA . SER A 1 273 ? -9.571 -11.982 19.798 1.00 91.38 273 SER A CA 1
ATOM 2043 C C . SER A 1 273 ? -8.192 -11.932 20.457 1.00 91.38 273 SER A C 1
ATOM 2045 O O . SER A 1 273 ? -7.669 -10.857 20.752 1.00 91.38 273 SER A O 1
ATOM 2047 N N . SER A 1 274 ? -7.532 -13.085 20.599 1.00 88.94 274 SER A N 1
ATOM 2048 C CA . SER A 1 274 ? -6.116 -13.138 20.996 1.00 88.94 274 SER A CA 1
ATOM 2049 C C . SER A 1 274 ? -5.216 -12.353 20.038 1.00 88.94 274 SER A C 1
ATOM 2051 O O . SER A 1 274 ? -4.218 -11.768 20.459 1.00 88.94 274 SER A O 1
ATOM 2053 N N . ASP A 1 275 ? -5.601 -12.290 18.760 1.00 94.56 275 ASP A N 1
ATOM 2054 C CA . ASP A 1 275 ? -4.857 -11.584 17.718 1.00 94.56 275 ASP A CA 1
ATOM 2055 C C . ASP A 1 275 ? -4.866 -10.061 17.924 1.00 94.56 275 ASP A C 1
ATOM 2057 O O . ASP A 1 275 ? -3.964 -9.374 17.447 1.00 94.56 275 ASP A O 1
ATOM 2061 N N . TYR A 1 276 ? -5.833 -9.514 18.673 1.00 94.44 276 TYR A N 1
ATOM 2062 C CA . TYR A 1 276 ? -5.903 -8.079 18.959 1.00 94.44 276 TYR A CA 1
ATOM 2063 C C . TYR A 1 276 ? -4.658 -7.590 19.711 1.00 94.44 276 TYR A C 1
ATOM 2065 O O . TYR A 1 276 ? -4.072 -6.565 19.354 1.00 94.44 276 TYR A O 1
ATOM 2073 N N . PHE A 1 277 ? -4.193 -8.354 20.706 1.00 94.12 277 PHE A N 1
ATOM 2074 C CA . PHE A 1 277 ? -2.966 -8.031 21.437 1.00 94.12 277 PHE A CA 1
ATOM 2075 C C . PHE A 1 277 ? -1.714 -8.196 20.570 1.00 94.12 277 PHE A C 1
ATOM 2077 O O . PHE A 1 277 ? -0.783 -7.398 20.693 1.00 94.12 277 PHE A O 1
ATOM 2084 N N . ASN A 1 278 ? -1.701 -9.166 19.650 1.00 96.06 278 ASN A N 1
ATOM 2085 C CA . ASN A 1 278 ? -0.613 -9.317 18.682 1.00 96.06 278 ASN A CA 1
ATOM 2086 C C . ASN A 1 278 ? -0.532 -8.090 17.760 1.00 96.06 278 ASN A C 1
ATOM 2088 O O . ASN A 1 278 ? 0.550 -7.531 17.580 1.00 96.06 278 ASN A O 1
ATOM 2092 N N . LEU A 1 279 ? -1.675 -7.607 17.259 1.00 96.81 279 LEU A N 1
ATOM 2093 C CA . LEU A 1 279 ? -1.754 -6.385 16.454 1.00 96.81 279 LEU A CA 1
ATOM 2094 C C . LEU A 1 279 ? -1.357 -5.130 17.245 1.00 96.81 279 LEU A C 1
ATOM 2096 O O . LEU A 1 279 ? -0.717 -4.249 16.680 1.00 96.81 279 LEU A O 1
ATOM 2100 N N . LEU A 1 280 ? -1.646 -5.044 18.551 1.00 95.25 280 LEU A N 1
ATOM 2101 C CA . LEU A 1 280 ? -1.133 -3.956 19.404 1.00 95.25 280 LEU A CA 1
ATOM 2102 C C . LEU A 1 280 ? 0.399 -3.975 19.511 1.00 95.25 280 LEU A C 1
ATOM 2104 O O . LEU A 1 280 ? 1.039 -2.923 19.464 1.00 95.25 280 LEU A O 1
ATOM 2108 N N . VAL A 1 281 ? 1.005 -5.159 19.633 1.00 96.38 281 VAL A N 1
ATOM 2109 C CA . VAL A 1 281 ? 2.470 -5.294 19.620 1.00 96.38 281 VAL A CA 1
ATOM 2110 C C . VAL A 1 281 ? 3.027 -4.907 18.247 1.00 96.38 281 VAL A C 1
ATOM 2112 O O . VAL A 1 281 ? 3.986 -4.141 18.182 1.00 96.38 281 VAL A O 1
ATOM 2115 N N . MET A 1 282 ? 2.402 -5.347 17.152 1.00 96.44 282 MET A N 1
ATOM 2116 C CA . MET A 1 282 ? 2.787 -4.970 15.784 1.00 96.44 282 MET A CA 1
ATOM 2117 C C . MET A 1 282 ? 2.675 -3.460 15.538 1.00 96.44 282 MET A C 1
ATOM 2119 O O . MET A 1 282 ? 3.608 -2.865 15.001 1.00 96.44 282 MET A O 1
ATOM 2123 N N . GLN A 1 283 ? 1.591 -2.826 16.001 1.00 96.25 283 GLN A N 1
ATOM 2124 C CA . GLN A 1 283 ? 1.400 -1.373 15.969 1.00 96.25 283 GLN A CA 1
ATOM 2125 C C . GLN A 1 283 ? 2.585 -0.659 16.628 1.00 96.25 283 GLN A C 1
ATOM 2127 O O . GLN A 1 283 ? 3.092 0.329 16.102 1.00 96.25 283 GLN A O 1
ATOM 2132 N N . GLN A 1 284 ? 3.063 -1.175 17.762 1.00 95.50 284 GLN A N 1
ATOM 2133 C CA . GLN A 1 284 ? 4.179 -0.584 18.488 1.00 95.50 284 GLN A CA 1
ATOM 2134 C C . GLN A 1 284 ? 5.545 -0.838 17.825 1.00 95.50 284 GLN A C 1
ATOM 2136 O O . GLN A 1 284 ? 6.426 0.015 17.930 1.00 95.50 284 GLN A O 1
ATOM 2141 N N . ILE A 1 285 ? 5.721 -1.957 17.110 1.00 95.69 285 ILE A N 1
ATOM 2142 C CA . ILE A 1 285 ? 6.916 -2.215 16.285 1.00 95.69 285 ILE A CA 1
ATOM 2143 C C . ILE A 1 285 ? 6.999 -1.208 15.126 1.00 95.69 285 ILE A C 1
ATOM 2145 O O . ILE A 1 285 ? 8.075 -0.664 14.871 1.00 95.69 285 ILE A O 1
ATOM 2149 N N . ILE A 1 286 ? 5.875 -0.931 14.448 1.00 95.19 286 ILE A N 1
ATOM 2150 C CA . ILE A 1 286 ? 5.790 0.112 13.406 1.00 95.19 286 ILE A CA 1
ATOM 2151 C C . ILE A 1 286 ? 6.001 1.494 14.034 1.00 95.19 286 ILE A C 1
ATOM 2153 O O . ILE A 1 286 ? 6.743 2.322 13.506 1.00 95.19 286 ILE A O 1
ATOM 2157 N N . GLY A 1 287 ? 5.376 1.732 15.184 1.00 92.75 287 GLY A N 1
ATOM 2158 C CA . GLY A 1 287 ? 5.505 2.948 15.970 1.00 92.75 287 GLY A CA 1
ATOM 2159 C C . GLY A 1 287 ? 4.786 4.155 15.366 1.00 92.75 287 GLY A C 1
ATOM 2160 O O . GLY A 1 287 ? 3.813 4.048 14.615 1.00 92.75 287 GLY A O 1
ATOM 2161 N N . SER A 1 288 ? 5.274 5.331 15.744 1.00 93.38 288 SER A N 1
ATOM 2162 C CA . SER A 1 288 ? 4.802 6.628 15.270 1.00 93.38 288 SER A CA 1
ATOM 2163 C C . SER A 1 288 ? 5.985 7.570 15.069 1.00 93.38 288 SER A C 1
ATOM 2165 O O . SER A 1 288 ? 7.088 7.348 15.583 1.00 93.38 288 SER A O 1
ATOM 2167 N N . TYR A 1 289 ? 5.757 8.635 14.316 1.00 94.50 289 TYR A N 1
ATOM 2168 C CA . TYR A 1 289 ? 6.730 9.689 14.086 1.00 94.50 289 TYR A CA 1
ATOM 2169 C C . TYR A 1 289 ? 6.031 11.040 14.044 1.00 94.50 289 TYR A C 1
ATOM 2171 O O . TYR A 1 289 ? 4.931 11.169 13.514 1.00 94.50 289 TYR A O 1
ATOM 2179 N N . ASP A 1 290 ? 6.706 12.043 14.579 1.00 92.38 290 ASP A N 1
ATOM 2180 C CA . ASP A 1 290 ? 6.391 13.449 14.404 1.00 92.38 290 ASP A CA 1
ATOM 2181 C C . ASP A 1 290 ? 7.727 14.179 14.251 1.00 92.38 290 ASP A C 1
ATOM 2183 O O . ASP A 1 290 ? 8.697 13.873 14.952 1.00 92.38 290 ASP A O 1
ATOM 2187 N N . ARG A 1 291 ? 7.783 15.148 13.342 1.00 88.94 291 ARG A N 1
ATOM 2188 C CA . ARG A 1 291 ? 8.945 16.003 13.098 1.00 88.94 291 ARG A CA 1
ATOM 2189 C C . ARG A 1 291 ? 9.428 16.731 14.359 1.00 88.94 291 ARG A C 1
ATOM 2191 O O . ARG A 1 291 ? 10.580 17.152 14.412 1.00 88.94 291 ARG A O 1
ATOM 2198 N N . THR A 1 292 ? 8.575 16.888 15.374 1.00 89.56 292 THR A N 1
ATOM 2199 C CA . THR A 1 292 ? 8.949 17.472 16.676 1.00 89.56 292 THR A CA 1
ATOM 2200 C C . THR A 1 292 ? 9.766 16.531 17.575 1.00 89.56 292 THR A C 1
ATOM 2202 O O . THR A 1 292 ? 10.369 16.987 18.550 1.00 89.56 292 THR A O 1
ATOM 2205 N N . LEU A 1 293 ? 9.831 15.230 17.264 1.00 85.94 293 LEU A N 1
ATOM 2206 C CA . LEU A 1 293 ? 10.557 14.245 18.066 1.00 85.94 293 LEU A CA 1
ATOM 2207 C C . LEU A 1 293 ? 12.075 14.464 17.988 1.00 85.94 293 LEU A C 1
ATOM 2209 O O . LEU A 1 293 ? 12.685 14.443 16.923 1.00 85.94 293 LEU A O 1
ATOM 2213 N N . THR A 1 294 ? 12.721 14.563 19.150 1.00 73.56 294 THR A N 1
ATOM 2214 C CA . THR A 1 294 ? 14.164 14.843 19.288 1.00 73.56 294 THR A CA 1
ATOM 2215 C C . THR A 1 294 ? 15.073 13.623 19.082 1.00 73.56 294 THR A C 1
ATOM 2217 O O . THR A 1 294 ? 16.282 13.704 19.288 1.00 73.56 294 THR A O 1
ATOM 2220 N N . GLY A 1 295 ? 14.512 12.482 18.670 1.00 71.12 295 GLY A N 1
ATOM 2221 C CA . GLY A 1 295 ? 15.245 11.223 18.502 1.00 71.12 295 GLY A CA 1
ATOM 2222 C C . GLY A 1 295 ? 16.027 11.102 17.192 1.00 71.12 295 GLY A C 1
ATOM 2223 O O . GLY A 1 295 ? 16.981 10.324 17.138 1.00 71.12 295 GLY A O 1
ATOM 2224 N N . GLY A 1 296 ? 15.658 11.862 16.153 1.00 75.06 296 GLY A N 1
ATOM 2225 C CA . GLY A 1 296 ? 16.297 11.816 14.833 1.00 75.06 296 GLY A CA 1
ATOM 2226 C C . GLY A 1 296 ? 16.516 10.381 14.332 1.00 75.06 296 GLY A C 1
ATOM 2227 O O . GLY A 1 296 ? 15.591 9.578 14.254 1.00 75.06 296 GLY A O 1
ATOM 2228 N N . ASN A 1 297 ? 17.774 10.025 14.067 1.00 73.69 297 ASN A N 1
ATOM 2229 C CA . ASN A 1 297 ? 18.153 8.702 13.554 1.00 73.69 297 ASN A CA 1
ATOM 2230 C C . ASN A 1 297 ? 18.182 7.597 14.624 1.00 73.69 297 ASN A C 1
ATOM 2232 O O . ASN A 1 297 ? 18.316 6.428 14.277 1.00 73.69 297 ASN A O 1
ATOM 2236 N N . ASN A 1 298 ? 18.075 7.952 15.907 1.00 82.50 298 ASN A N 1
ATOM 2237 C CA . ASN A 1 298 ? 18.168 7.025 17.038 1.00 82.50 298 ASN A CA 1
ATOM 2238 C C . ASN A 1 298 ? 16.785 6.562 17.531 1.00 82.50 298 ASN A C 1
ATOM 2240 O O . ASN A 1 298 ? 16.644 6.108 18.668 1.00 82.50 298 ASN A O 1
ATOM 2244 N N . LEU A 1 299 ? 15.751 6.712 16.699 1.00 86.44 299 LEU A N 1
ATOM 2245 C CA . LEU A 1 299 ? 14.410 6.223 16.997 1.00 86.44 299 LEU A CA 1
ATOM 2246 C C . LEU A 1 299 ? 14.385 4.692 16.972 1.00 86.44 299 LEU A C 1
ATOM 2248 O O . LEU A 1 299 ? 15.026 4.050 16.144 1.00 86.44 299 LEU A O 1
ATOM 2252 N N . THR A 1 300 ? 13.635 4.104 17.904 1.00 86.62 300 THR A N 1
ATOM 2253 C CA . THR A 1 300 ? 13.576 2.645 18.066 1.00 86.62 300 THR A CA 1
ATOM 2254 C C . THR A 1 300 ? 12.816 1.960 16.934 1.00 86.62 300 THR A C 1
ATOM 2256 O O . THR A 1 300 ? 13.186 0.861 16.530 1.00 86.62 300 THR A O 1
ATOM 2259 N N . SER A 1 301 ? 11.771 2.608 16.409 1.00 91.56 301 SER A N 1
ATOM 2260 C CA . SER A 1 301 ? 11.092 2.132 15.205 1.00 91.56 301 SER A CA 1
ATOM 2261 C C . SER A 1 301 ? 11.957 2.399 13.976 1.00 91.56 301 SER A C 1
ATOM 2263 O O . SER A 1 301 ? 12.420 3.519 13.741 1.00 91.56 301 SER A O 1
ATOM 2265 N N . ARG A 1 302 ? 12.113 1.356 13.159 1.00 91.31 302 ARG A N 1
ATOM 2266 C CA . ARG A 1 302 ? 12.834 1.409 11.884 1.00 91.31 302 ARG A CA 1
ATOM 2267 C C . ARG A 1 302 ? 12.163 2.363 10.906 1.00 91.31 302 ARG A C 1
ATOM 2269 O O . ARG A 1 302 ? 12.857 3.175 10.298 1.00 91.31 302 ARG A O 1
ATOM 2276 N N . LEU A 1 303 ? 10.831 2.309 10.800 1.00 94.19 303 LEU A N 1
ATOM 2277 C CA . LEU A 1 303 ? 10.074 3.214 9.937 1.00 94.19 303 LEU A CA 1
ATOM 2278 C C . LEU A 1 303 ? 10.289 4.664 10.372 1.00 94.19 303 LEU A C 1
ATOM 2280 O O . LEU A 1 303 ? 10.625 5.506 9.544 1.00 94.19 303 LEU A O 1
ATOM 2284 N N . SER A 1 304 ? 10.192 4.945 11.676 1.00 94.06 304 SER A N 1
ATOM 2285 C CA . SER A 1 304 ? 10.407 6.296 12.203 1.00 94.06 304 SER A CA 1
ATOM 2286 C C . SER A 1 304 ? 11.822 6.808 11.919 1.00 94.06 304 SER A C 1
ATOM 2288 O O . SER A 1 304 ? 11.985 7.970 11.551 1.00 94.06 304 SER A O 1
ATOM 2290 N N . ALA A 1 305 ? 12.845 5.952 12.022 1.00 92.00 305 ALA A N 1
ATOM 2291 C CA . ALA A 1 305 ? 14.219 6.320 11.685 1.00 92.00 305 ALA A CA 1
ATOM 2292 C C . ALA A 1 305 ? 14.390 6.637 10.186 1.00 92.00 305 ALA A C 1
ATOM 2294 O O . ALA A 1 305 ? 15.010 7.643 9.846 1.00 92.00 305 ALA A O 1
ATOM 2295 N N . VAL A 1 306 ? 13.816 5.825 9.289 1.00 92.56 306 VAL A N 1
ATOM 2296 C CA . VAL A 1 306 ? 13.874 6.051 7.831 1.00 92.56 306 VAL A CA 1
ATOM 2297 C C . VAL A 1 306 ? 13.145 7.335 7.435 1.00 92.56 306 VAL A C 1
ATOM 2299 O O . VAL A 1 306 ? 13.675 8.125 6.649 1.00 92.56 306 VAL A O 1
ATOM 2302 N N . VAL A 1 307 ? 11.959 7.567 8.001 1.00 93.06 307 VAL A N 1
ATOM 2303 C CA . VAL A 1 307 ? 11.157 8.773 7.752 1.00 93.06 307 VAL A CA 1
ATOM 2304 C C . VAL A 1 307 ? 11.887 10.015 8.255 1.00 93.06 307 VAL A C 1
ATOM 2306 O O . VAL A 1 307 ? 11.959 11.002 7.526 1.00 93.06 307 VAL A O 1
ATOM 2309 N N . SER A 1 308 ? 12.505 9.950 9.441 1.00 91.62 308 SER A N 1
ATOM 2310 C CA . SER A 1 308 ? 13.289 11.061 9.988 1.00 91.62 308 SER A CA 1
ATOM 2311 C C . SER A 1 308 ? 14.545 11.377 9.177 1.00 91.62 308 SER A C 1
ATOM 2313 O O . SER A 1 308 ? 14.915 12.543 9.082 1.00 91.62 308 SER A O 1
ATOM 2315 N N . GLN A 1 309 ? 15.226 10.366 8.630 1.00 90.00 309 GLN A N 1
ATOM 2316 C CA . GLN A 1 309 ? 16.457 10.552 7.850 1.00 90.00 309 GLN A CA 1
ATOM 2317 C C . GLN A 1 309 ? 16.180 11.200 6.495 1.00 90.00 309 GLN A C 1
ATOM 2319 O O . GLN A 1 309 ? 16.896 12.107 6.072 1.00 90.00 309 GLN A O 1
ATOM 2324 N N . ASN A 1 310 ? 15.131 10.730 5.822 1.00 90.69 310 ASN A N 1
ATOM 2325 C CA . ASN A 1 310 ? 14.831 11.114 4.446 1.00 90.69 310 ASN A CA 1
ATOM 2326 C C . ASN A 1 310 ? 13.760 12.212 4.345 1.00 90.69 310 ASN A C 1
ATOM 2328 O O . ASN A 1 310 ? 13.509 12.697 3.251 1.00 90.69 310 ASN A O 1
ATOM 2332 N N . HIS A 1 311 ? 13.175 12.644 5.469 1.00 90.88 311 HIS A N 1
ATOM 2333 C CA . HIS A 1 311 ? 12.128 13.674 5.525 1.00 90.88 311 HIS A CA 1
ATOM 2334 C C . HIS A 1 311 ? 10.897 13.316 4.664 1.00 90.88 311 HIS A C 1
ATOM 2336 O O . HIS A 1 311 ? 10.363 14.150 3.930 1.00 90.88 311 HIS A O 1
ATOM 2342 N N . LEU A 1 312 ? 10.456 12.053 4.755 1.00 92.12 312 LEU A N 1
ATOM 2343 C CA . LEU A 1 312 ? 9.391 11.493 3.906 1.00 92.12 312 LEU A CA 1
ATOM 2344 C C . LEU A 1 312 ? 7.979 11.955 4.314 1.00 92.12 312 LEU A C 1
ATOM 2346 O O . LEU A 1 312 ? 7.095 12.100 3.471 1.00 92.12 312 LEU A O 1
ATOM 2350 N N . ALA A 1 313 ? 7.758 12.182 5.610 1.00 93.88 313 ALA A N 1
ATOM 2351 C CA . ALA A 1 313 ? 6.483 12.626 6.170 1.00 93.88 313 ALA A CA 1
ATOM 2352 C C . ALA A 1 313 ? 6.709 13.585 7.345 1.00 93.88 313 ALA A C 1
ATOM 2354 O O . ALA A 1 313 ? 7.719 13.487 8.041 1.00 93.88 313 ALA A O 1
ATOM 2355 N N . ASP A 1 314 ? 5.753 14.486 7.580 1.00 93.75 314 ASP A N 1
ATOM 2356 C CA . ASP A 1 314 ? 5.745 15.357 8.760 1.00 93.75 314 ASP A CA 1
ATOM 2357 C C . ASP A 1 314 ? 5.397 14.556 10.015 1.00 93.75 314 ASP A C 1
ATOM 2359 O O . ASP A 1 314 ? 5.996 14.745 11.074 1.00 93.75 314 ASP A O 1
ATOM 2363 N N . SER A 1 315 ? 4.425 13.653 9.891 1.00 95.19 315 SER A N 1
ATOM 2364 C CA . SER A 1 315 ? 4.034 12.738 10.952 1.00 95.19 315 SER A CA 1
ATOM 2365 C C . SER A 1 315 ? 3.405 11.468 10.391 1.00 95.19 315 SER A C 1
ATOM 2367 O O . SER A 1 315 ? 2.816 11.470 9.309 1.00 95.19 315 SER A O 1
ATOM 2369 N N . PHE A 1 316 ? 3.518 10.374 11.141 1.00 96.44 316 PHE A N 1
ATOM 2370 C CA . PHE A 1 316 ? 2.714 9.178 10.928 1.00 96.44 316 PHE A CA 1
ATOM 2371 C C . PHE A 1 316 ? 2.362 8.508 12.252 1.00 96.44 316 PHE A C 1
ATOM 2373 O O . PHE A 1 316 ? 3.093 8.600 13.241 1.00 96.44 316 PHE A O 1
ATOM 2380 N N . VAL A 1 317 ? 1.254 7.778 12.259 1.00 96.12 317 VAL A N 1
ATOM 2381 C CA . VAL A 1 317 ? 0.817 6.962 13.387 1.00 96.12 317 VAL A CA 1
ATOM 2382 C C . VAL A 1 317 ? 0.253 5.646 12.872 1.00 96.12 317 VAL A C 1
ATOM 2384 O O . VAL A 1 317 ? -0.599 5.630 11.984 1.00 96.12 317 VAL A O 1
ATOM 2387 N N . SER A 1 318 ? 0.725 4.530 13.425 1.00 96.44 318 SER A N 1
ATOM 2388 C CA . SER A 1 318 ? 0.046 3.248 13.251 1.00 96.44 318 SER A CA 1
ATOM 2389 C C . SER A 1 318 ? -1.126 3.145 14.225 1.00 96.44 318 SER A C 1
ATOM 2391 O O . SER A 1 318 ? -1.023 3.563 15.383 1.00 96.44 318 SER A O 1
ATOM 2393 N N . PHE A 1 319 ? -2.241 2.584 13.767 1.00 96.50 319 PHE A N 1
ATOM 2394 C CA . PHE A 1 319 ? -3.448 2.405 14.564 1.00 96.50 319 PHE A CA 1
ATOM 2395 C C . PHE A 1 319 ? -3.964 0.969 14.492 1.00 96.50 319 PHE A C 1
ATOM 2397 O O . PHE A 1 319 ? -3.839 0.288 13.478 1.00 96.50 319 PHE A O 1
ATOM 2404 N N . ASN A 1 320 ? -4.589 0.544 15.587 1.00 96.50 320 ASN A N 1
ATOM 2405 C CA . ASN A 1 320 ? -5.338 -0.697 15.703 1.00 96.50 320 ASN A CA 1
ATOM 2406 C C . ASN A 1 320 ? -6.696 -0.368 16.341 1.00 96.50 320 ASN A C 1
ATOM 2408 O O . ASN A 1 320 ? -6.751 0.217 17.427 1.00 96.50 320 ASN A O 1
ATOM 2412 N N . LYS A 1 321 ? -7.784 -0.680 15.644 1.00 94.62 321 LYS A N 1
ATOM 2413 C CA . LYS A 1 321 ? -9.166 -0.470 16.080 1.00 94.62 321 LYS A CA 1
ATOM 2414 C C . LYS A 1 321 ? -9.865 -1.822 16.058 1.00 94.62 321 LYS A C 1
ATOM 2416 O O . LYS A 1 321 ? -10.006 -2.398 14.990 1.00 94.62 321 LYS A O 1
ATOM 2421 N N . GLY A 1 322 ? -10.276 -2.323 17.218 1.00 93.31 322 GLY A N 1
ATOM 2422 C CA . GLY A 1 322 ? -11.046 -3.562 17.331 1.00 93.31 322 GLY A CA 1
ATOM 2423 C C . GLY A 1 322 ? -12.514 -3.260 17.611 1.00 93.31 322 GLY A C 1
ATOM 2424 O O . GLY A 1 322 ? -12.807 -2.396 18.436 1.00 93.31 322 GLY A O 1
ATOM 2425 N N . TYR A 1 323 ? -13.398 -3.988 16.941 1.00 92.62 323 TYR A N 1
ATOM 2426 C CA . TYR A 1 323 ? -14.845 -4.029 17.169 1.00 92.62 323 TYR A CA 1
ATOM 2427 C C . TYR A 1 323 ? -15.255 -5.437 17.609 1.00 92.62 323 TYR A C 1
ATOM 2429 O O . TYR A 1 323 ? -14.398 -6.319 17.723 1.00 92.62 323 TYR A O 1
ATOM 2437 N N . LYS A 1 324 ? -16.541 -5.683 17.874 1.00 89.31 324 LYS A N 1
ATOM 2438 C CA . LYS A 1 324 ? -16.991 -7.004 18.352 1.00 89.31 324 LYS A CA 1
ATOM 2439 C C . LYS A 1 324 ? -16.614 -8.177 17.434 1.00 89.31 324 LYS A C 1
ATOM 2441 O O . LYS A 1 324 ? -16.282 -9.247 17.935 1.00 89.31 324 LYS A O 1
ATOM 2446 N N . ASP A 1 325 ? -16.626 -7.981 16.118 1.00 90.56 325 ASP A N 1
ATOM 2447 C CA . ASP A 1 325 ? -16.505 -9.041 15.102 1.00 90.56 325 ASP A CA 1
ATOM 2448 C C . ASP A 1 325 ? -15.520 -8.747 13.954 1.00 90.56 325 ASP A C 1
ATOM 2450 O O . ASP A 1 325 ? -15.237 -9.633 13.143 1.00 90.56 325 ASP A O 1
ATOM 2454 N N . THR A 1 326 ? -14.964 -7.536 13.894 1.00 94.31 326 THR A N 1
ATOM 2455 C CA . THR A 1 326 ? -13.951 -7.111 12.915 1.00 94.31 326 THR A CA 1
ATOM 2456 C C . THR A 1 326 ? -13.064 -6.006 13.509 1.00 94.31 326 THR A C 1
ATOM 2458 O O . THR A 1 326 ? -13.164 -5.683 14.694 1.00 94.31 326 THR A O 1
ATOM 2461 N N . GLY A 1 327 ? -12.193 -5.400 12.708 1.00 95.00 327 GLY A N 1
ATOM 2462 C CA . GLY A 1 327 ? -11.364 -4.271 13.107 1.00 95.00 327 GLY A CA 1
ATOM 2463 C C . GLY A 1 327 ? -10.749 -3.534 11.921 1.00 95.00 327 GLY A C 1
ATOM 2464 O O . GLY A 1 327 ? -10.944 -3.907 10.768 1.00 95.00 327 GLY A O 1
ATOM 2465 N N . LEU A 1 328 ? -9.958 -2.505 12.212 1.00 97.31 328 LEU A N 1
ATOM 2466 C CA . LEU A 1 328 ? -9.063 -1.854 11.260 1.00 97.31 328 LEU A CA 1
ATOM 2467 C C . LEU A 1 328 ? -7.655 -1.798 11.839 1.00 97.31 328 LEU A C 1
ATOM 2469 O O . LEU A 1 328 ? -7.436 -1.245 12.921 1.00 97.31 328 LEU A O 1
ATOM 2473 N N . PHE A 1 329 ? -6.693 -2.314 11.086 1.00 98.06 329 PHE A N 1
ATOM 2474 C CA . PHE A 1 329 ? -5.275 -2.176 11.389 1.00 98.06 329 PHE A CA 1
ATOM 2475 C C . PHE A 1 329 ? -4.602 -1.393 10.270 1.00 98.06 329 PHE A C 1
ATOM 2477 O O . PHE A 1 329 ? -4.760 -1.729 9.100 1.00 98.06 329 PHE A O 1
ATOM 2484 N N . GLY A 1 330 ? -3.879 -0.326 10.602 1.00 97.19 330 GLY A N 1
ATOM 2485 C CA . GLY A 1 330 ? -3.477 0.634 9.584 1.00 97.19 330 GLY A CA 1
ATOM 2486 C C . GLY A 1 330 ? -2.368 1.598 9.972 1.00 97.19 330 GLY A C 1
ATOM 2487 O O . GLY A 1 330 ? -1.800 1.558 11.071 1.00 97.19 330 GLY A O 1
ATOM 2488 N N . ILE A 1 331 ? -2.076 2.492 9.033 1.00 97.56 331 ILE A N 1
ATOM 2489 C CA . ILE A 1 331 ? -1.223 3.661 9.216 1.00 97.56 331 ILE A CA 1
ATOM 2490 C C . ILE A 1 331 ? -1.935 4.897 8.675 1.00 97.56 331 ILE A C 1
ATOM 2492 O O . ILE A 1 331 ? -2.609 4.844 7.648 1.00 97.56 331 ILE A O 1
ATOM 2496 N N . TYR A 1 332 ? -1.762 6.016 9.360 1.00 98.06 332 TYR A N 1
ATOM 2497 C CA . TYR A 1 332 ? -2.108 7.343 8.869 1.00 98.06 332 TYR A CA 1
ATOM 2498 C C . TYR A 1 332 ? -0.837 8.184 8.835 1.00 98.06 332 TYR A C 1
ATOM 2500 O O . TYR A 1 332 ? -0.055 8.140 9.787 1.00 98.06 332 TYR A O 1
ATOM 2508 N N . PHE A 1 333 ? -0.627 8.956 7.772 1.00 97.12 333 PHE A N 1
ATOM 2509 C CA . PHE A 1 333 ? 0.486 9.892 7.679 1.00 97.12 333 PHE A CA 1
ATOM 2510 C C . PHE A 1 333 ? 0.088 11.203 7.006 1.00 97.12 333 PHE A C 1
ATOM 2512 O O . PHE A 1 333 ? -0.822 11.255 6.179 1.00 97.12 333 PHE A O 1
ATOM 2519 N N . ALA A 1 334 ? 0.802 12.264 7.373 1.00 96.75 334 ALA A N 1
ATOM 2520 C CA . ALA A 1 334 ? 0.679 13.581 6.772 1.00 96.75 334 ALA A CA 1
ATOM 2521 C C . ALA A 1 334 ? 2.041 14.034 6.236 1.00 96.75 334 ALA A C 1
ATOM 2523 O O . ALA A 1 334 ? 3.059 13.899 6.920 1.00 96.75 334 ALA A O 1
ATOM 2524 N N . SER A 1 335 ? 2.079 14.578 5.019 1.00 95.38 335 SER A N 1
ATOM 2525 C CA . SER A 1 335 ? 3.324 15.046 4.401 1.00 95.38 335 SER A CA 1
ATOM 2526 C C . SER A 1 335 ? 3.120 16.290 3.541 1.00 95.38 335 SER A C 1
ATOM 2528 O O . SER A 1 335 ? 2.194 16.366 2.735 1.00 95.38 335 SER A O 1
ATOM 2530 N N . GLN A 1 336 ? 4.023 17.263 3.686 1.00 93.56 336 GLN A N 1
ATOM 2531 C CA . GLN A 1 336 ? 4.171 18.395 2.759 1.00 93.56 336 GLN A CA 1
ATOM 2532 C C . GLN A 1 336 ? 4.982 18.026 1.507 1.00 93.56 336 GLN A C 1
ATOM 2534 O O . GLN A 1 336 ? 4.933 18.736 0.502 1.00 93.56 336 GLN A O 1
ATOM 2539 N N . ASN A 1 337 ? 5.744 16.930 1.550 1.00 89.88 337 ASN A N 1
ATOM 2540 C CA . ASN A 1 337 ? 6.699 16.559 0.512 1.00 89.88 337 ASN A CA 1
ATOM 2541 C C . ASN A 1 337 ? 6.021 15.757 -0.611 1.00 89.88 337 ASN A C 1
ATOM 2543 O O . ASN A 1 337 ? 6.104 14.530 -0.663 1.00 89.88 337 ASN A O 1
ATOM 2547 N N . ARG A 1 338 ? 5.329 16.473 -1.508 1.00 88.19 338 ARG A N 1
ATOM 2548 C CA . ARG A 1 338 ? 4.483 15.887 -2.565 1.00 88.19 338 ARG A CA 1
ATOM 2549 C C . ARG A 1 338 ? 5.205 14.834 -3.425 1.00 88.19 338 ARG A C 1
ATOM 2551 O O . ARG A 1 338 ? 4.652 13.754 -3.572 1.00 88.19 338 ARG A O 1
ATOM 2558 N N . PRO A 1 339 ? 6.426 15.055 -3.954 1.00 88.69 339 PRO A N 1
ATOM 2559 C CA . PRO A 1 339 ? 7.066 14.073 -4.836 1.00 88.69 339 PRO A CA 1
ATOM 2560 C C . PRO A 1 339 ? 7.481 12.767 -4.141 1.00 88.69 339 PRO A C 1
ATOM 2562 O O . PRO A 1 339 ? 7.691 11.771 -4.822 1.00 88.69 339 PRO A O 1
ATOM 2565 N N . GLN A 1 340 ? 7.608 12.764 -2.808 1.00 90.12 340 GLN A N 1
ATOM 2566 C CA . GLN A 1 340 ? 8.109 11.623 -2.026 1.00 90.12 340 GLN A CA 1
ATOM 2567 C C . GLN A 1 340 ? 6.997 10.822 -1.331 1.00 90.12 340 GLN A C 1
ATOM 2569 O O . GLN A 1 340 ? 7.276 9.984 -0.471 1.00 90.12 340 GLN A O 1
ATOM 2574 N N . LEU A 1 341 ? 5.729 11.045 -1.698 1.00 93.69 341 LEU A N 1
ATOM 2575 C CA . LEU A 1 341 ? 4.623 10.235 -1.180 1.00 93.69 341 LEU A CA 1
ATOM 2576 C C . LEU A 1 341 ? 4.805 8.746 -1.538 1.00 93.69 341 LEU A C 1
ATOM 2578 O O . LEU A 1 341 ? 4.611 7.897 -0.669 1.00 93.69 341 LEU A O 1
ATOM 2582 N N . ASP A 1 342 ? 5.253 8.433 -2.763 1.00 93.44 342 ASP A N 1
ATOM 2583 C CA . ASP A 1 342 ? 5.555 7.056 -3.205 1.00 93.44 342 ASP A CA 1
ATOM 2584 C C . ASP A 1 342 ? 6.671 6.409 -2.366 1.00 93.44 342 ASP A C 1
ATOM 2586 O O . ASP A 1 342 ? 6.573 5.239 -1.995 1.00 93.44 342 ASP A O 1
ATOM 2590 N N . ASP A 1 343 ? 7.699 7.179 -1.994 1.00 93.44 343 ASP A N 1
ATOM 2591 C CA . ASP A 1 343 ? 8.806 6.690 -1.166 1.00 93.44 343 ASP A CA 1
ATOM 2592 C C . ASP A 1 343 ? 8.327 6.324 0.244 1.00 93.44 343 ASP A C 1
ATOM 2594 O O . ASP A 1 343 ? 8.670 5.255 0.758 1.00 93.44 343 ASP A O 1
ATOM 2598 N N . PHE A 1 344 ? 7.499 7.171 0.875 1.00 95.12 344 PHE A N 1
ATOM 2599 C CA . PHE A 1 344 ? 6.905 6.843 2.175 1.00 95.12 344 PHE A CA 1
ATOM 2600 C C . PHE A 1 344 ? 6.100 5.543 2.093 1.00 95.12 344 PHE A C 1
ATOM 2602 O O . PHE A 1 344 ? 6.296 4.651 2.921 1.00 95.12 344 PHE A O 1
ATOM 2609 N N . ILE A 1 345 ? 5.235 5.422 1.079 1.00 94.69 345 ILE A N 1
ATOM 2610 C CA . ILE A 1 345 ? 4.394 4.239 0.858 1.00 94.69 345 ILE A CA 1
ATOM 2611 C C . ILE A 1 345 ? 5.275 2.998 0.693 1.00 94.69 345 ILE A C 1
ATOM 2613 O O . ILE A 1 345 ? 5.051 1.999 1.375 1.00 94.69 345 ILE A O 1
ATOM 2617 N N . HIS A 1 346 ? 6.337 3.075 -0.109 1.00 92.56 346 HIS A N 1
ATOM 2618 C CA . HIS A 1 346 ? 7.287 1.981 -0.287 1.00 92.56 346 HIS A CA 1
ATOM 2619 C C . HIS A 1 346 ? 7.907 1.505 1.039 1.00 92.56 346 HIS A C 1
ATOM 2621 O O . HIS A 1 346 ? 7.909 0.304 1.332 1.00 92.56 346 HIS A O 1
ATOM 2627 N N . PHE A 1 347 ? 8.426 2.422 1.863 1.00 93.31 347 PHE A N 1
ATOM 2628 C CA . PHE A 1 347 ? 9.059 2.057 3.136 1.00 93.31 347 PHE A CA 1
ATOM 2629 C C . PHE A 1 347 ? 8.060 1.539 4.171 1.00 93.31 347 PHE A C 1
ATOM 2631 O O . PHE A 1 347 ? 8.373 0.601 4.905 1.00 93.31 347 PHE A O 1
ATOM 2638 N N . PHE A 1 348 ? 6.854 2.099 4.199 1.00 93.25 348 PHE A N 1
ATOM 2639 C CA . PHE A 1 348 ? 5.760 1.601 5.021 1.00 93.25 348 PHE A CA 1
ATOM 2640 C C . PHE A 1 348 ? 5.388 0.156 4.651 1.00 93.25 348 PHE A C 1
ATOM 2642 O O . PHE A 1 348 ? 5.383 -0.715 5.522 1.00 93.25 348 PHE A O 1
ATOM 2649 N N . GLN A 1 349 ? 5.159 -0.130 3.366 1.00 92.44 349 GLN A N 1
ATOM 2650 C CA . GLN A 1 349 ? 4.811 -1.476 2.899 1.00 92.44 349 GLN A CA 1
ATOM 2651 C C . GLN A 1 349 ? 5.930 -2.482 3.166 1.00 92.44 349 GLN A C 1
ATOM 2653 O O . GLN A 1 349 ? 5.682 -3.632 3.529 1.00 92.44 349 GLN A O 1
ATOM 2658 N N . LYS A 1 350 ? 7.186 -2.046 3.037 1.00 92.00 350 LYS A N 1
ATOM 2659 C CA . LYS A 1 350 ? 8.347 -2.859 3.395 1.00 92.00 350 LYS A CA 1
ATOM 2660 C C . LYS A 1 350 ? 8.333 -3.250 4.872 1.00 92.00 350 LYS A C 1
ATOM 2662 O O . LYS A 1 350 ? 8.613 -4.404 5.183 1.00 92.00 350 LYS A O 1
ATOM 2667 N N . GLU A 1 351 ? 8.004 -2.324 5.771 1.00 92.62 351 GLU A N 1
ATOM 2668 C CA . GLU A 1 351 ? 7.892 -2.618 7.204 1.00 92.62 351 GLU A CA 1
ATOM 2669 C C . GLU A 1 351 ? 6.673 -3.494 7.522 1.00 92.62 351 GLU A C 1
ATOM 2671 O O . GLU A 1 351 ? 6.788 -4.396 8.345 1.00 92.62 351 GLU A O 1
ATOM 2676 N N . TRP A 1 352 ? 5.551 -3.335 6.815 1.00 93.38 352 TRP A N 1
ATOM 2677 C CA . TRP A 1 352 ? 4.407 -4.251 6.901 1.00 93.38 352 TRP A CA 1
ATOM 2678 C C . TRP A 1 352 ? 4.759 -5.686 6.503 1.00 93.38 352 TRP A C 1
ATOM 2680 O O . TRP A 1 352 ? 4.558 -6.607 7.291 1.00 93.38 352 TRP A O 1
ATOM 2690 N N . ASN A 1 353 ? 5.389 -5.882 5.346 1.00 90.81 353 ASN A N 1
ATOM 2691 C CA . ASN A 1 353 ? 5.853 -7.203 4.907 1.00 90.81 353 ASN A CA 1
ATOM 2692 C C . ASN A 1 353 ? 6.901 -7.809 5.853 1.00 90.81 353 ASN A C 1
ATOM 2694 O O . ASN A 1 353 ? 6.995 -9.030 6.019 1.00 90.81 353 ASN A O 1
ATOM 2698 N N . ARG A 1 354 ? 7.710 -6.958 6.494 1.00 91.25 354 ARG A N 1
ATOM 2699 C CA . ARG A 1 354 ? 8.699 -7.382 7.487 1.00 91.25 354 ARG A CA 1
ATOM 2700 C C . ARG A 1 354 ? 8.037 -8.016 8.705 1.00 91.25 354 ARG A C 1
ATOM 2702 O O . ARG A 1 354 ? 8.584 -8.987 9.230 1.00 91.25 354 ARG A O 1
ATOM 2709 N N . LEU A 1 355 ? 6.874 -7.508 9.125 1.00 91.44 355 LEU A N 1
ATOM 2710 C CA . LEU A 1 355 ? 6.126 -8.050 10.264 1.00 91.44 355 LEU A CA 1
ATOM 2711 C C . LEU A 1 355 ? 5.730 -9.515 10.065 1.00 91.44 355 LEU A C 1
ATOM 2713 O O . LEU A 1 355 ? 5.694 -10.270 11.032 1.00 91.44 355 LEU A O 1
ATOM 2717 N N . SER A 1 356 ? 5.518 -9.922 8.816 1.00 88.88 356 SER A N 1
ATOM 2718 C CA . SER A 1 356 ? 5.167 -11.293 8.445 1.00 88.88 356 SER A CA 1
ATOM 2719 C C . SER A 1 356 ? 6.380 -12.221 8.281 1.00 88.88 356 SER A C 1
ATOM 2721 O O . SER A 1 356 ? 6.203 -13.429 8.163 1.00 88.88 356 SER A O 1
ATOM 2723 N N . THR A 1 357 ? 7.615 -11.696 8.267 1.00 85.00 357 THR A N 1
ATOM 2724 C CA . THR A 1 357 ? 8.795 -12.466 7.815 1.00 85.00 357 THR A CA 1
ATOM 2725 C C . THR A 1 357 ? 10.039 -12.381 8.702 1.00 85.00 357 THR A C 1
ATOM 2727 O O . THR A 1 357 ? 10.676 -13.399 8.947 1.00 85.00 357 THR A O 1
ATOM 2730 N N . THR A 1 358 ? 10.450 -11.188 9.149 1.00 87.56 358 THR A N 1
ATOM 2731 C CA . THR A 1 358 ? 11.819 -10.937 9.662 1.00 87.56 358 THR A CA 1
ATOM 2732 C C . THR A 1 358 ? 11.851 -10.055 10.919 1.00 87.56 358 THR A C 1
ATOM 2734 O O . THR A 1 358 ? 12.757 -9.241 11.126 1.00 87.56 358 THR A O 1
ATOM 2737 N N . VAL A 1 359 ? 10.851 -10.196 11.785 1.00 90.44 359 VAL A N 1
ATOM 2738 C CA . VAL A 1 359 ? 10.791 -9.523 13.089 1.00 90.44 359 VAL A CA 1
ATOM 2739 C C . VAL A 1 359 ? 11.754 -10.179 14.069 1.00 90.44 359 VAL A C 1
ATOM 2741 O O . VAL A 1 359 ? 11.803 -11.398 14.217 1.00 90.44 359 VAL A O 1
ATOM 2744 N N . THR A 1 360 ? 12.519 -9.363 14.789 1.00 92.69 360 THR A N 1
ATOM 2745 C CA . THR A 1 360 ? 13.479 -9.879 15.770 1.00 92.69 360 THR A CA 1
ATOM 2746 C C . THR A 1 360 ? 12.849 -10.050 17.159 1.00 92.69 360 THR A C 1
ATOM 2748 O O . THR A 1 360 ? 12.002 -9.245 17.558 1.00 92.69 360 THR A O 1
ATOM 2751 N N . PRO A 1 361 ? 13.307 -11.028 17.967 1.00 94.19 361 PRO A N 1
ATOM 2752 C CA . PRO A 1 361 ? 12.868 -11.160 19.359 1.00 94.19 361 PRO A CA 1
ATOM 2753 C C . PRO A 1 361 ? 13.086 -9.886 20.185 1.00 94.19 361 PRO A C 1
ATOM 2755 O O . PRO A 1 361 ? 12.250 -9.534 21.012 1.00 94.19 361 PRO A O 1
ATOM 2758 N N . SER A 1 362 ? 14.181 -9.157 19.939 1.00 93.88 362 SER A N 1
ATOM 2759 C CA . SER A 1 362 ? 14.473 -7.893 20.623 1.00 93.88 362 SER A CA 1
ATOM 2760 C C . SER A 1 362 ? 13.434 -6.809 20.346 1.00 93.88 362 SER A C 1
ATOM 2762 O O . SER A 1 362 ? 13.051 -6.095 21.269 1.00 93.88 362 SER A O 1
ATOM 2764 N N . GLU A 1 363 ? 12.962 -6.688 19.101 1.00 93.75 363 GLU A N 1
ATOM 2765 C CA . GLU A 1 363 ? 11.919 -5.718 18.745 1.00 93.75 363 GLU A CA 1
ATOM 2766 C C . GLU A 1 363 ? 10.598 -6.064 19.429 1.00 93.75 363 GLU A C 1
ATOM 2768 O O . GLU A 1 363 ? 9.956 -5.178 19.986 1.00 93.75 363 GLU A O 1
ATOM 2773 N N . VAL A 1 364 ? 10.231 -7.350 19.461 1.00 95.50 364 VAL A N 1
ATOM 2774 C CA . VAL A 1 364 ? 9.016 -7.818 20.144 1.00 95.50 364 VAL A CA 1
ATOM 2775 C C . VAL A 1 364 ? 9.083 -7.531 21.642 1.00 95.50 364 VAL A C 1
ATOM 2777 O O . VAL A 1 364 ? 8.130 -6.999 22.205 1.00 95.50 364 VAL A O 1
ATOM 2780 N N . GLU A 1 365 ? 10.207 -7.813 22.301 1.00 95.12 365 GLU A N 1
ATOM 2781 C CA . GLU A 1 365 ? 10.365 -7.544 23.736 1.00 95.12 365 GLU A CA 1
ATOM 2782 C C . GLU A 1 365 ? 10.315 -6.048 24.071 1.00 95.12 365 GLU A C 1
ATOM 2784 O O . GLU A 1 365 ? 9.732 -5.651 25.085 1.00 95.12 365 GLU A O 1
ATOM 2789 N N . ILE A 1 366 ? 10.882 -5.192 23.217 1.00 94.19 366 ILE A N 1
ATOM 2790 C CA . ILE A 1 366 ? 10.768 -3.737 23.369 1.00 94.19 366 ILE A CA 1
ATOM 2791 C C . ILE A 1 366 ? 9.317 -3.293 23.160 1.00 94.19 366 ILE A C 1
ATOM 2793 O O . ILE A 1 366 ? 8.787 -2.544 23.984 1.00 94.19 366 ILE A O 1
ATOM 2797 N N . ALA A 1 367 ? 8.662 -3.785 22.109 1.00 95.06 367 ALA A N 1
ATOM 2798 C CA . ALA A 1 367 ? 7.285 -3.443 21.788 1.00 95.06 367 ALA A CA 1
ATOM 2799 C C . ALA A 1 367 ? 6.323 -3.865 22.906 1.00 95.06 367 ALA A C 1
ATOM 2801 O O . ALA A 1 367 ? 5.522 -3.047 23.347 1.00 95.06 367 ALA A O 1
ATOM 2802 N N . LYS A 1 368 ? 6.459 -5.073 23.470 1.00 95.12 368 LYS A N 1
ATOM 2803 C CA . LYS A 1 368 ? 5.687 -5.516 24.648 1.00 95.12 368 LYS A CA 1
ATOM 2804 C C . LYS A 1 368 ? 5.818 -4.553 25.823 1.00 95.12 368 LYS A C 1
ATOM 2806 O O . LYS A 1 368 ? 4.819 -4.208 26.455 1.00 95.12 368 LYS A O 1
ATOM 2811 N N . ARG A 1 369 ? 7.041 -4.101 26.127 1.00 93.81 369 ARG A N 1
ATOM 2812 C CA . ARG A 1 369 ? 7.295 -3.145 27.219 1.00 93.81 369 ARG A CA 1
ATOM 2813 C C . ARG A 1 369 ? 6.674 -1.786 26.929 1.00 93.81 369 ARG A C 1
ATOM 2815 O O . ARG A 1 369 ? 6.085 -1.201 27.831 1.00 93.81 369 ARG A O 1
ATOM 2822 N N . GLN A 1 370 ? 6.778 -1.305 25.693 1.00 92.94 370 GLN A N 1
ATOM 2823 C CA . GLN A 1 370 ? 6.177 -0.043 25.267 1.00 92.94 370 GLN A CA 1
ATOM 2824 C C . GLN A 1 370 ? 4.647 -0.108 25.305 1.00 92.94 370 GLN A C 1
ATOM 2826 O O . GLN A 1 370 ? 4.036 0.779 25.887 1.00 92.94 370 GLN A O 1
ATOM 2831 N N . VAL A 1 371 ? 4.027 -1.179 24.797 1.00 92.75 371 VAL A N 1
ATOM 2832 C CA . VAL A 1 371 ? 2.574 -1.404 24.900 1.00 92.75 371 VAL A CA 1
ATOM 2833 C C . VAL A 1 371 ? 2.147 -1.460 26.363 1.00 92.75 371 VAL A C 1
ATOM 2835 O O . VAL A 1 371 ? 1.230 -0.747 26.754 1.00 92.75 371 VAL A O 1
ATOM 2838 N N . THR A 1 372 ? 2.849 -2.236 27.195 1.00 91.94 372 THR A N 1
ATOM 2839 C CA . THR A 1 372 ? 2.560 -2.323 28.635 1.00 91.94 372 THR A CA 1
ATOM 2840 C C . THR A 1 372 ? 2.650 -0.945 29.292 1.00 91.94 372 THR A C 1
ATOM 2842 O O . THR A 1 372 ? 1.733 -0.539 29.994 1.00 91.94 372 THR A O 1
ATOM 2845 N N . SER A 1 373 ? 3.722 -0.191 29.034 1.00 91.75 373 SER A N 1
ATOM 2846 C CA . SER A 1 373 ? 3.895 1.161 29.571 1.00 91.75 373 SER A CA 1
ATOM 2847 C C . SER A 1 373 ? 2.786 2.100 29.098 1.00 91.75 373 SER A C 1
ATOM 2849 O O . SER A 1 373 ? 2.206 2.804 29.913 1.00 91.75 373 SER A O 1
ATOM 2851 N N . ASN A 1 374 ? 2.459 2.089 27.805 1.00 89.56 374 ASN A N 1
ATOM 2852 C CA . ASN A 1 374 ? 1.437 2.954 27.219 1.00 89.56 374 ASN A CA 1
ATOM 2853 C C . ASN A 1 374 ? 0.041 2.646 27.764 1.00 89.56 374 ASN A C 1
ATOM 2855 O O . ASN A 1 374 ? -0.754 3.563 27.935 1.00 89.56 374 ASN A O 1
ATOM 2859 N N . LEU A 1 375 ? -0.272 1.376 28.028 1.00 86.94 375 LEU A N 1
ATOM 2860 C CA . LEU A 1 375 ? -1.551 0.981 28.616 1.00 86.94 375 LEU A CA 1
ATOM 2861 C C . LEU A 1 375 ? -1.627 1.360 30.097 1.00 86.94 375 LEU A C 1
ATOM 2863 O O . LEU A 1 375 ? -2.646 1.886 30.518 1.00 86.94 375 LEU A O 1
ATOM 2867 N N . LEU A 1 376 ? -0.553 1.171 30.870 1.00 87.06 376 LEU A N 1
ATOM 2868 C CA . LEU A 1 376 ? -0.547 1.518 32.295 1.00 87.06 376 LEU A CA 1
ATOM 2869 C C . LEU A 1 376 ? -0.555 3.030 32.539 1.00 87.06 376 LEU A C 1
ATOM 2871 O O . LEU A 1 376 ? -1.313 3.490 33.381 1.00 87.06 376 LEU A O 1
ATOM 2875 N N . LEU A 1 377 ? 0.231 3.802 31.782 1.00 88.50 377 LEU A N 1
ATOM 2876 C CA . LEU A 1 377 ? 0.276 5.267 31.900 1.00 88.50 377 LEU A CA 1
ATOM 2877 C C . LEU A 1 377 ? -1.038 5.937 31.475 1.00 88.50 377 LEU A C 1
ATOM 2879 O O . LEU A 1 377 ? -1.306 7.075 31.842 1.00 88.50 377 LEU A O 1
ATOM 2883 N N . LYS A 1 378 ? -1.882 5.244 30.700 1.00 86.50 378 LYS A N 1
ATOM 2884 C CA . LYS A 1 378 ? -3.236 5.725 30.400 1.00 86.50 378 LYS A CA 1
ATOM 2885 C C . LYS A 1 378 ? -4.173 5.640 31.605 1.00 86.50 378 LYS A C 1
ATOM 2887 O O . LYS A 1 378 ? -5.193 6.310 31.584 1.00 86.50 378 LYS A O 1
ATOM 2892 N N . LEU A 1 379 ? -3.851 4.858 32.637 1.00 87.00 379 LEU A N 1
ATOM 2893 C CA . LEU A 1 379 ? -4.720 4.598 33.792 1.00 87.00 379 LEU A CA 1
ATOM 2894 C C . LEU A 1 379 ? -4.457 5.543 34.983 1.00 87.00 379 LEU A C 1
ATOM 2896 O O . LEU A 1 379 ? -4.778 5.202 36.118 1.00 87.00 379 LEU A O 1
ATOM 2900 N N . ASP A 1 380 ? -3.880 6.724 34.746 1.00 86.25 380 ASP A N 1
ATOM 2901 C CA . ASP A 1 380 ? -3.462 7.646 35.815 1.00 86.25 380 ASP A CA 1
ATOM 2902 C C . ASP A 1 380 ? -4.623 8.433 36.462 1.00 86.25 380 ASP A C 1
ATOM 2904 O O . ASP A 1 380 ? -4.487 8.907 37.592 1.00 86.25 380 ASP A O 1
ATOM 2908 N N . SER A 1 381 ? -5.768 8.587 35.782 1.00 89.75 381 SER A N 1
ATOM 2909 C CA . SER A 1 381 ? -6.943 9.302 36.309 1.00 89.75 381 SER A CA 1
ATOM 2910 C C . SER A 1 381 ? -8.120 8.367 36.596 1.00 89.75 381 SER A C 1
ATOM 2912 O O . SER A 1 381 ? -8.323 7.371 35.902 1.00 89.75 381 SER A O 1
ATOM 2914 N N . THR A 1 382 ? -8.963 8.728 37.575 1.00 91.50 382 THR A N 1
ATOM 2915 C CA . THR A 1 382 ? -10.213 7.995 37.869 1.00 91.50 382 THR A CA 1
ATOM 2916 C C . THR A 1 382 ? -11.132 7.929 36.648 1.00 91.50 382 THR A C 1
ATOM 2918 O O . THR A 1 382 ? -11.775 6.909 36.416 1.00 91.50 382 THR A O 1
ATOM 2921 N N . SER A 1 383 ? -11.135 8.971 35.812 1.00 92.81 383 SER A N 1
ATOM 2922 C CA . SER A 1 383 ? -11.894 9.000 34.562 1.00 92.81 383 SER A CA 1
ATOM 2923 C C . SER A 1 383 ? -11.368 8.021 33.513 1.00 92.81 383 SER A C 1
ATOM 2925 O O . SER A 1 383 ? -12.157 7.319 32.883 1.00 92.81 383 SER A O 1
ATOM 2927 N N . ALA A 1 384 ? -10.047 7.912 33.355 1.00 91.75 384 ALA A N 1
ATOM 2928 C CA . ALA A 1 384 ? -9.446 6.978 32.414 1.00 91.75 384 ALA A CA 1
ATOM 2929 C C . ALA A 1 384 ? -9.594 5.524 32.883 1.00 91.75 384 ALA A C 1
ATOM 2931 O O . ALA A 1 384 ? -9.864 4.641 32.071 1.00 91.75 384 ALA A O 1
ATOM 2932 N N . VAL A 1 385 ? -9.501 5.280 34.196 1.00 92.69 385 VAL A N 1
ATOM 2933 C CA . VAL A 1 385 ? -9.804 3.974 34.797 1.00 92.69 385 VAL A CA 1
ATOM 2934 C C . VAL A 1 385 ? -11.272 3.605 34.587 1.00 92.69 385 VAL A C 1
ATOM 2936 O O . VAL A 1 385 ? -11.555 2.485 34.171 1.00 92.69 385 VAL A O 1
ATOM 2939 N N . ALA A 1 386 ? -12.208 4.533 34.812 1.00 94.56 386 ALA A N 1
ATOM 2940 C CA . ALA A 1 386 ? -13.626 4.296 34.548 1.00 94.56 386 ALA A CA 1
ATOM 2941 C C . ALA A 1 386 ? -13.883 3.975 33.066 1.00 94.56 386 ALA A C 1
ATOM 2943 O O . ALA A 1 386 ? -14.599 3.026 32.759 1.00 94.56 386 ALA A O 1
ATOM 2944 N N . GLN A 1 387 ? -13.245 4.695 32.142 1.00 93.19 387 GLN A N 1
ATOM 2945 C CA . GLN A 1 387 ? -13.370 4.416 30.712 1.00 93.19 387 GLN A CA 1
ATOM 2946 C C . GLN A 1 387 ? -12.802 3.045 30.322 1.00 93.19 387 GLN A C 1
ATOM 2948 O O . GLN A 1 387 ? -13.409 2.334 29.523 1.00 93.19 387 GLN A O 1
ATOM 2953 N N . ASP A 1 388 ? -11.667 2.650 30.897 1.00 92.19 388 ASP A N 1
ATOM 2954 C CA . ASP A 1 388 ? -11.074 1.329 30.682 1.00 92.19 388 ASP A CA 1
ATOM 2955 C C . ASP A 1 388 ? -11.969 0.197 31.215 1.00 92.19 388 ASP A C 1
ATOM 2957 O O . ASP A 1 388 ? -12.210 -0.783 30.507 1.00 92.19 388 ASP A O 1
ATOM 2961 N N . ILE A 1 389 ? -12.524 0.355 32.425 1.00 94.00 389 ILE A N 1
ATOM 2962 C CA . ILE A 1 389 ? -13.500 -0.588 32.994 1.00 94.00 389 ILE A CA 1
ATOM 2963 C C . ILE A 1 389 ? -14.735 -0.676 32.096 1.00 94.00 389 ILE A C 1
ATOM 2965 O O . ILE A 1 389 ? -15.131 -1.783 31.736 1.00 94.00 389 ILE A O 1
ATOM 2969 N N . GLY A 1 390 ? -15.319 0.464 31.719 1.00 93.50 390 GLY A N 1
ATOM 2970 C CA . GLY A 1 390 ? -16.528 0.524 30.901 1.00 93.50 390 GLY A CA 1
ATOM 2971 C C . GLY A 1 390 ? -16.355 -0.202 29.577 1.00 93.50 390 GLY A C 1
ATOM 2972 O O . GLY A 1 390 ? -17.109 -1.124 29.288 1.00 93.50 390 GLY A O 1
ATOM 2973 N N . ASN A 1 391 ? -15.298 0.120 28.831 1.00 90.50 391 ASN A N 1
ATOM 2974 C CA . ASN A 1 391 ? -15.031 -0.502 27.534 1.00 90.50 391 ASN A CA 1
ATOM 2975 C C . ASN A 1 391 ? -14.821 -2.025 27.645 1.00 90.50 391 ASN A C 1
ATOM 2977 O O . ASN A 1 391 ? -15.368 -2.787 26.850 1.00 90.50 391 ASN A O 1
ATOM 2981 N N . GLN A 1 392 ? -14.032 -2.489 28.623 1.00 91.31 392 GLN A N 1
ATOM 2982 C CA . GLN A 1 392 ? -13.708 -3.915 28.751 1.00 91.31 392 GLN A CA 1
ATOM 2983 C C . GLN A 1 392 ? -14.879 -4.748 29.282 1.00 91.31 392 GLN A C 1
ATOM 2985 O O . GLN A 1 392 ? -15.127 -5.850 28.784 1.00 91.31 392 GLN A O 1
ATOM 2990 N N . VAL A 1 393 ? -15.601 -4.233 30.282 1.00 93.56 393 VAL A N 1
ATOM 2991 C CA . VAL A 1 393 ? -16.749 -4.928 30.880 1.00 93.56 393 VAL A CA 1
ATOM 2992 C C . VAL A 1 393 ? -17.930 -4.932 29.917 1.00 93.56 393 VAL A C 1
ATOM 2994 O O . VAL A 1 393 ? -18.583 -5.961 29.803 1.00 93.56 393 VAL A O 1
ATOM 2997 N N . LEU A 1 394 ? -18.160 -3.852 29.164 1.00 91.06 394 LEU A N 1
ATOM 2998 C CA . LEU A 1 394 ? -19.193 -3.834 28.127 1.00 91.06 394 LEU A CA 1
ATOM 2999 C C . LEU A 1 394 ? -18.891 -4.850 27.016 1.00 91.06 394 LEU A C 1
ATOM 3001 O O . LEU A 1 394 ? -19.780 -5.561 26.567 1.00 91.06 394 LEU A O 1
ATOM 3005 N N . ALA A 1 395 ? -17.626 -4.959 26.597 1.00 86.44 395 ALA A N 1
ATOM 3006 C CA . ALA A 1 395 ? -17.247 -5.881 25.532 1.00 86.44 395 ALA A CA 1
ATOM 3007 C C . ALA A 1 395 ? -17.208 -7.353 25.978 1.00 86.44 395 ALA A C 1
ATOM 3009 O O . ALA A 1 395 ? -17.607 -8.224 25.213 1.00 86.44 395 ALA A O 1
ATOM 3010 N N . SER A 1 396 ? -16.694 -7.652 27.177 1.00 84.81 396 SER A N 1
ATOM 3011 C CA . SER A 1 396 ? -16.352 -9.027 27.594 1.00 84.81 396 SER A CA 1
ATOM 3012 C C . SER A 1 396 ? -16.972 -9.488 28.917 1.00 84.81 396 SER A C 1
ATOM 3014 O O . SER A 1 396 ? -16.755 -10.624 29.338 1.00 84.81 396 SER A O 1
ATOM 3016 N N . GLY A 1 397 ? -17.679 -8.607 29.626 1.00 85.62 397 GLY A N 1
ATOM 3017 C CA . GLY A 1 397 ? -18.188 -8.846 30.980 1.00 85.62 397 GLY A CA 1
ATOM 3018 C C . GLY A 1 397 ? -17.123 -8.800 32.083 1.00 85.62 397 GLY A C 1
ATOM 3019 O O . GLY A 1 397 ? -17.463 -8.811 33.266 1.00 85.62 397 GLY A O 1
ATOM 3020 N N . LYS A 1 398 ? -15.830 -8.720 31.740 1.00 88.56 398 LYS A N 1
ATOM 3021 C CA . LYS A 1 398 ? -14.722 -8.674 32.702 1.00 88.56 398 LYS A CA 1
ATOM 3022 C C . LYS A 1 398 ? -13.689 -7.622 32.291 1.00 88.56 398 LYS A C 1
ATOM 3024 O O . LYS A 1 398 ? -13.475 -7.353 31.120 1.00 88.56 398 LYS A O 1
ATOM 3029 N N . ARG A 1 399 ? -12.988 -7.051 33.268 1.00 90.62 399 ARG A N 1
ATOM 3030 C CA . ARG A 1 399 ? -11.776 -6.266 33.017 1.00 90.62 399 ARG A CA 1
ATOM 3031 C C . ARG A 1 399 ? -10.530 -7.110 33.264 1.00 90.62 399 ARG A C 1
ATOM 3033 O O . ARG A 1 399 ? -10.432 -7.781 34.293 1.00 90.62 399 ARG A O 1
ATOM 3040 N N . LEU A 1 400 ? -9.570 -7.051 32.348 1.00 88.12 400 LEU A N 1
ATOM 3041 C CA . LEU A 1 400 ? -8.228 -7.574 32.566 1.00 88.12 400 LEU A CA 1
ATOM 3042 C C . LEU A 1 400 ? -7.486 -6.655 33.531 1.00 88.12 400 LEU A C 1
ATOM 3044 O O . LEU A 1 400 ? -7.294 -5.468 33.268 1.00 88.12 400 LEU A O 1
ATOM 3048 N N . SER A 1 401 ? -7.040 -7.213 34.652 1.00 86.50 401 SER A N 1
ATOM 3049 C CA . SER A 1 401 ? -6.190 -6.472 35.576 1.00 86.50 401 SER A CA 1
ATOM 3050 C C . SER A 1 401 ? -4.856 -6.096 34.910 1.00 86.50 401 SER A C 1
ATOM 3052 O O . SER A 1 401 ? -4.373 -6.817 34.033 1.00 86.50 401 SER A O 1
ATOM 3054 N N . PRO A 1 402 ? -4.183 -5.025 35.369 1.00 85.19 402 PRO A N 1
ATOM 3055 C CA . PRO A 1 402 ? -2.833 -4.674 34.923 1.00 85.19 402 PRO A CA 1
ATOM 3056 C C . PRO A 1 402 ? -1.833 -5.843 34.928 1.00 85.19 402 PRO A C 1
ATOM 3058 O O . PRO A 1 402 ? -0.963 -5.929 34.061 1.00 85.19 402 PRO A O 1
ATOM 3061 N N . ALA A 1 403 ? -1.958 -6.755 35.899 1.00 86.50 403 ALA A N 1
ATOM 3062 C CA . ALA A 1 403 ? -1.127 -7.950 35.994 1.00 86.50 403 ALA A CA 1
ATOM 3063 C C . ALA A 1 403 ? -1.489 -8.992 34.922 1.00 86.50 403 ALA A C 1
ATOM 3065 O O . ALA A 1 403 ? -0.602 -9.442 34.202 1.00 86.50 403 ALA A O 1
ATOM 3066 N N . GLU A 1 404 ? -2.776 -9.317 34.754 1.00 88.56 404 GLU A N 1
ATOM 3067 C CA . GLU A 1 404 ? -3.244 -10.245 33.710 1.00 88.56 404 GLU A CA 1
ATOM 3068 C C . GLU A 1 404 ? -2.929 -9.725 32.301 1.00 88.56 404 GLU A C 1
ATOM 3070 O O . GLU A 1 404 ? -2.524 -10.496 31.431 1.00 88.56 404 GLU A O 1
ATOM 3075 N N . LEU A 1 405 ? -3.065 -8.416 32.074 1.00 87.56 405 LEU A N 1
ATOM 3076 C CA . LEU A 1 405 ? -2.700 -7.759 30.821 1.00 87.56 405 LEU A CA 1
ATOM 3077 C C . LEU A 1 405 ? -1.205 -7.932 30.534 1.00 87.56 405 LEU A C 1
ATOM 3079 O O . LEU A 1 405 ? -0.821 -8.357 29.445 1.00 87.56 405 LEU A O 1
ATOM 3083 N N . LYS A 1 406 ? -0.353 -7.649 31.527 1.00 89.50 406 LYS A N 1
ATOM 3084 C CA . LYS A 1 406 ? 1.095 -7.841 31.416 1.00 89.50 406 LYS A CA 1
ATOM 3085 C C . LYS A 1 406 ? 1.444 -9.302 31.129 1.00 89.50 406 LYS A C 1
ATOM 3087 O O . LYS A 1 406 ? 2.285 -9.566 30.273 1.00 89.50 406 LYS A O 1
ATOM 3092 N N . ASP A 1 407 ? 0.799 -10.246 31.805 1.00 91.56 407 ASP A N 1
ATOM 3093 C CA . ASP A 1 407 ? 1.024 -11.676 31.587 1.00 91.56 407 ASP A CA 1
ATOM 3094 C C . ASP A 1 407 ? 0.558 -12.124 30.197 1.00 91.56 407 ASP A C 1
ATOM 3096 O O . ASP A 1 407 ? 1.232 -12.926 29.551 1.00 91.56 407 ASP A O 1
ATOM 3100 N N . THR A 1 408 ? -0.547 -11.566 29.700 1.00 90.94 408 THR A N 1
ATOM 3101 C CA . THR A 1 408 ? -1.051 -11.801 28.339 1.00 90.94 408 THR A CA 1
ATOM 3102 C C . THR A 1 408 ? -0.056 -11.293 27.298 1.00 90.94 408 THR A C 1
ATOM 3104 O O . THR A 1 408 ? 0.320 -12.041 26.400 1.00 90.94 408 THR A O 1
ATOM 3107 N N . LEU A 1 409 ? 0.461 -10.072 27.465 1.00 92.44 409 LEU A N 1
ATOM 3108 C CA . LEU A 1 409 ? 1.473 -9.502 26.571 1.00 92.44 409 LEU A CA 1
ATOM 3109 C C . LEU A 1 409 ? 2.803 -10.268 26.629 1.00 92.44 409 LEU A C 1
ATOM 3111 O O . LEU A 1 409 ? 3.451 -10.460 25.602 1.00 92.44 409 LEU A O 1
ATOM 3115 N N . ASN A 1 410 ? 3.215 -10.745 27.807 1.00 93.00 410 ASN A N 1
ATOM 3116 C CA . ASN A 1 410 ? 4.458 -11.503 27.961 1.00 93.00 410 ASN A CA 1
ATOM 3117 C C . ASN A 1 410 ? 4.426 -12.848 27.226 1.00 93.00 410 ASN A C 1
ATOM 3119 O O . ASN A 1 410 ? 5.470 -13.273 26.726 1.00 93.00 410 ASN A O 1
ATOM 3123 N N . LYS A 1 411 ? 3.252 -13.487 27.129 1.00 94.44 411 LYS A N 1
ATOM 3124 C CA . LYS A 1 411 ? 3.062 -14.765 26.423 1.00 94.44 411 LYS A CA 1
ATOM 3125 C C . LYS A 1 411 ? 3.257 -14.663 24.911 1.00 94.44 411 LYS A C 1
ATOM 3127 O O . LYS A 1 411 ? 3.575 -15.677 24.302 1.00 94.44 411 LYS A O 1
ATOM 3132 N N . ILE A 1 412 ? 3.094 -13.476 24.322 1.00 95.81 412 ILE A N 1
ATOM 3133 C CA . ILE A 1 412 ? 3.195 -13.276 22.870 1.00 95.81 412 ILE A CA 1
ATOM 3134 C C . ILE A 1 412 ? 4.601 -13.643 22.397 1.00 95.81 412 ILE A C 1
ATOM 3136 O O . ILE A 1 412 ? 5.595 -13.109 22.879 1.00 95.81 412 ILE A O 1
ATOM 3140 N N . THR A 1 413 ? 4.720 -14.542 21.438 1.00 94.94 413 THR A N 1
ATOM 3141 C CA . THR A 1 413 ? 6.007 -14.941 20.868 1.00 94.94 413 THR A CA 1
ATOM 3142 C C . THR A 1 413 ? 6.219 -14.303 19.499 1.00 94.94 413 THR A C 1
ATOM 3144 O O . THR A 1 413 ? 5.293 -13.793 18.873 1.00 94.94 413 THR A O 1
ATOM 3147 N N . VAL A 1 414 ? 7.451 -14.354 18.987 1.00 95.19 414 VAL A N 1
ATOM 3148 C CA . VAL A 1 414 ? 7.745 -13.919 17.609 1.00 95.19 414 VAL A CA 1
ATOM 3149 C C . VAL A 1 414 ? 6.930 -14.728 16.587 1.00 95.19 414 VAL A C 1
ATOM 3151 O O . VAL A 1 414 ? 6.497 -14.180 15.579 1.00 95.19 414 VAL A O 1
ATOM 3154 N N . LYS A 1 415 ? 6.659 -16.011 16.871 1.00 94.19 415 LYS A N 1
ATOM 3155 C CA . LYS A 1 415 ? 5.839 -16.878 16.013 1.00 94.19 415 LYS A CA 1
ATOM 3156 C C . LYS A 1 415 ? 4.401 -16.371 15.906 1.00 94.19 415 LYS A C 1
ATOM 3158 O O . LYS A 1 415 ? 3.839 -16.390 14.816 1.00 94.19 415 LYS A O 1
ATOM 3163 N N . ASP A 1 416 ? 3.838 -15.875 17.006 1.00 95.00 416 ASP A N 1
ATOM 3164 C CA . ASP A 1 416 ? 2.479 -15.323 17.022 1.00 95.00 416 ASP A CA 1
ATOM 3165 C C . ASP A 1 416 ? 2.392 -14.038 16.190 1.00 95.00 416 ASP A C 1
ATOM 3167 O O . ASP A 1 416 ? 1.419 -13.832 15.465 1.00 95.00 416 ASP A O 1
ATOM 3171 N N . ILE A 1 417 ? 3.445 -13.211 16.220 1.00 95.56 417 ILE A N 1
ATOM 3172 C CA . ILE A 1 417 ? 3.560 -12.023 15.364 1.00 95.56 417 ILE A CA 1
ATOM 3173 C C . ILE A 1 417 ? 3.619 -12.418 13.885 1.00 95.56 417 ILE A C 1
ATOM 3175 O O . ILE A 1 417 ? 2.893 -11.833 13.088 1.00 95.56 417 ILE A O 1
ATOM 3179 N N . TYR A 1 418 ? 4.395 -13.443 13.518 1.00 92.38 418 TYR A N 1
ATOM 3180 C CA . TYR A 1 418 ? 4.425 -13.940 12.138 1.00 92.38 418 TYR A CA 1
ATOM 3181 C C . TYR A 1 418 ? 3.086 -14.502 11.679 1.00 92.38 418 TYR A C 1
ATOM 3183 O O . TYR A 1 418 ? 2.626 -14.161 10.593 1.00 92.38 418 TYR A O 1
ATOM 3191 N N . ALA A 1 419 ? 2.436 -15.321 12.506 1.00 93.62 419 ALA A N 1
ATOM 3192 C CA . ALA A 1 419 ? 1.119 -15.862 12.192 1.00 93.62 419 ALA A CA 1
ATOM 3193 C C . ALA A 1 419 ? 0.087 -14.738 11.997 1.00 93.62 419 ALA A C 1
ATOM 3195 O O . ALA A 1 419 ? -0.689 -14.766 11.045 1.00 93.62 419 ALA A O 1
ATOM 3196 N N . THR A 1 420 ? 0.128 -13.713 12.853 1.00 95.50 420 THR A N 1
ATOM 3197 C CA . THR A 1 420 ? -0.756 -12.542 12.763 1.00 95.50 420 THR A CA 1
ATOM 3198 C C . THR A 1 420 ? -0.443 -11.699 11.522 1.00 95.50 420 THR A C 1
ATOM 3200 O O . THR A 1 420 ? -1.356 -11.335 10.787 1.00 95.50 420 THR A O 1
ATOM 3203 N N . GLY A 1 421 ? 0.833 -11.439 11.224 1.00 94.25 421 GLY A N 1
ATOM 3204 C CA . GLY A 1 421 ? 1.253 -10.735 10.008 1.00 94.25 421 GLY A CA 1
ATOM 3205 C C . GLY A 1 421 ? 0.837 -11.468 8.732 1.00 94.25 421 GLY A C 1
ATOM 3206 O O . GLY A 1 421 ? 0.305 -10.850 7.813 1.00 94.25 421 GLY A O 1
ATOM 3207 N N . ASN A 1 422 ? 0.987 -12.794 8.693 1.00 92.62 422 ASN A N 1
ATOM 3208 C CA . ASN A 1 422 ? 0.536 -13.608 7.564 1.00 92.62 422 ASN A CA 1
ATOM 3209 C C . ASN A 1 422 ? -0.990 -13.621 7.410 1.00 92.62 422 ASN A C 1
ATOM 3211 O O . ASN A 1 422 ? -1.488 -13.678 6.293 1.00 92.62 422 ASN A O 1
ATOM 3215 N N . LYS A 1 423 ? -1.733 -13.556 8.517 1.00 94.44 423 LYS A N 1
ATOM 3216 C CA . LYS A 1 423 ? -3.198 -13.583 8.499 1.00 94.44 423 LYS A CA 1
ATOM 3217 C C . LYS A 1 423 ? -3.826 -12.247 8.094 1.00 94.44 423 LYS A C 1
ATOM 3219 O O . LYS A 1 423 ? -4.775 -12.256 7.324 1.00 94.44 423 LYS A O 1
ATOM 3224 N N . TYR A 1 424 ? -3.339 -11.128 8.635 1.00 95.12 424 TYR A N 1
ATOM 3225 C CA . TYR A 1 424 ? -4.000 -9.820 8.487 1.00 95.12 424 TYR A CA 1
ATOM 3226 C C . TYR A 1 424 ? -3.296 -8.860 7.522 1.00 95.12 424 TYR A C 1
ATOM 3228 O O . TYR A 1 424 ? -3.925 -7.922 7.055 1.00 95.12 424 TYR A O 1
ATOM 3236 N N . ILE A 1 425 ? -2.008 -9.051 7.219 1.00 93.88 425 ILE A N 1
ATOM 3237 C CA . ILE A 1 425 ? -1.249 -8.131 6.350 1.00 93.88 425 ILE A CA 1
ATOM 3238 C C . ILE A 1 425 ? -0.892 -8.800 5.024 1.00 93.88 425 ILE A C 1
ATOM 3240 O O . ILE A 1 425 ? -1.074 -8.209 3.963 1.00 93.88 425 ILE A O 1
ATOM 3244 N N . TRP A 1 426 ? -0.368 -10.023 5.075 1.00 91.88 426 TRP A N 1
ATOM 3245 C CA . TRP A 1 426 ? 0.183 -10.683 3.897 1.00 91.88 426 TRP A CA 1
ATOM 3246 C C . TRP A 1 426 ? -0.884 -11.005 2.852 1.00 91.88 426 TRP A C 1
ATOM 3248 O O . TRP A 1 426 ? -1.847 -11.716 3.140 1.00 91.88 426 TRP A O 1
ATOM 3258 N N . ASP A 1 427 ? -0.671 -10.510 1.630 1.00 91.69 427 ASP A N 1
ATOM 3259 C CA . ASP A 1 427 ? -1.559 -10.702 0.476 1.00 91.69 427 ASP A CA 1
ATOM 3260 C C . ASP A 1 427 ? -3.034 -10.357 0.766 1.00 91.69 427 ASP A C 1
ATOM 3262 O O . ASP A 1 427 ? -3.950 -10.896 0.147 1.00 91.69 427 ASP A O 1
ATOM 3266 N N . GLN A 1 428 ? -3.271 -9.448 1.717 1.00 93.19 428 GLN A N 1
ATOM 3267 C CA . GLN A 1 428 ? -4.610 -8.977 2.044 1.00 93.19 428 GLN A CA 1
ATOM 3268 C C . GLN A 1 428 ? -5.000 -7.780 1.182 1.00 93.19 428 GLN A C 1
ATOM 3270 O O . GLN A 1 428 ? -4.165 -6.988 0.729 1.00 93.19 428 GLN A O 1
ATOM 3275 N N . GLU A 1 429 ? -6.304 -7.647 0.960 1.00 92.69 429 GLU A N 1
ATOM 3276 C CA . GLU A 1 429 ? -6.868 -6.412 0.439 1.00 92.69 429 GLU A CA 1
ATOM 3277 C C . GLU A 1 429 ? -6.754 -5.283 1.467 1.00 92.69 429 GLU A C 1
ATOM 3279 O O . GLU A 1 429 ? -6.760 -5.511 2.677 1.00 92.69 429 GLU A O 1
ATOM 3284 N N . LEU A 1 430 ? -6.642 -4.049 0.980 1.00 95.44 430 LEU A N 1
ATOM 3285 C CA . LEU A 1 430 ? -6.509 -2.868 1.828 1.00 95.44 430 LEU A CA 1
ATOM 3286 C C . LEU A 1 430 ? -7.499 -1.776 1.419 1.00 95.44 430 LEU A C 1
ATOM 3288 O O . LEU A 1 430 ? -7.865 -1.662 0.251 1.00 95.44 430 LEU A O 1
ATOM 3292 N N . ALA A 1 431 ? -7.896 -0.952 2.377 1.00 97.69 431 ALA A N 1
ATOM 3293 C CA . ALA A 1 431 ? -8.608 0.293 2.165 1.00 97.69 431 ALA A CA 1
ATOM 3294 C C . ALA A 1 431 ? -7.603 1.452 2.157 1.00 97.69 431 ALA A C 1
ATOM 3296 O O . ALA A 1 431 ? -6.748 1.542 3.043 1.00 97.69 431 ALA A O 1
ATOM 3297 N N . ALA A 1 432 ? -7.699 2.330 1.162 1.00 97.31 432 ALA A N 1
ATOM 3298 C CA . ALA A 1 432 ? -6.806 3.467 0.973 1.00 97.31 432 ALA A CA 1
ATOM 3299 C C . ALA A 1 432 ? -7.597 4.776 0.858 1.00 97.31 432 ALA A C 1
ATOM 3301 O O . ALA A 1 432 ? -8.575 4.867 0.120 1.00 97.31 432 ALA A O 1
ATOM 3302 N N . VAL A 1 433 ? -7.153 5.810 1.565 1.00 98.06 433 VAL A N 1
ATOM 3303 C CA . VAL A 1 433 ? -7.751 7.149 1.514 1.00 98.06 433 VAL A CA 1
ATOM 3304 C C . VAL A 1 433 ? -6.649 8.176 1.359 1.00 98.06 433 VAL A C 1
ATOM 3306 O O . VAL A 1 433 ? -5.705 8.171 2.145 1.00 98.06 433 VAL A O 1
ATOM 3309 N N . GLY A 1 434 ? -6.791 9.084 0.398 1.00 97.19 434 GLY A N 1
ATOM 3310 C CA . GLY A 1 434 ? -5.934 10.259 0.264 1.00 97.19 434 GLY A CA 1
ATOM 3311 C C . GLY A 1 434 ? -6.742 11.553 0.218 1.00 97.19 434 GLY A C 1
ATOM 3312 O O . GLY A 1 434 ? -7.681 11.652 -0.563 1.00 97.19 434 GLY A O 1
ATOM 3313 N N . LEU A 1 435 ? -6.356 12.550 1.015 1.00 97.25 435 LEU A N 1
ATOM 3314 C CA . LEU A 1 435 ? -6.910 13.907 1.040 1.00 97.25 435 LEU A CA 1
ATOM 3315 C C . LEU A 1 435 ? -5.791 14.937 0.812 1.00 97.25 435 LEU A C 1
ATOM 3317 O O . LEU A 1 435 ? -4.726 14.845 1.423 1.00 97.25 435 LEU A O 1
ATOM 3321 N N . GLY A 1 436 ? -6.029 15.931 -0.046 1.00 96.25 436 GLY A N 1
ATOM 3322 C CA . GLY A 1 436 ? -5.078 17.011 -0.339 1.00 96.25 436 GLY A CA 1
ATOM 3323 C C . GLY A 1 436 ? -4.294 16.803 -1.647 1.00 96.25 436 GLY A C 1
ATOM 3324 O O . GLY A 1 436 ? -4.836 16.199 -2.579 1.00 96.25 436 GLY A O 1
ATOM 3325 N N . PRO A 1 437 ? -3.037 17.281 -1.768 1.00 95.19 437 PRO A N 1
ATOM 3326 C CA . PRO A 1 437 ? -2.215 17.145 -2.974 1.00 95.19 437 PRO A CA 1
ATOM 3327 C C . PRO A 1 437 ? -1.661 15.715 -3.128 1.00 95.19 437 PRO A C 1
ATOM 3329 O O . PRO A 1 437 ? -0.466 15.462 -2.974 1.00 95.19 437 PRO A O 1
ATOM 3332 N N . VAL A 1 438 ? -2.547 14.761 -3.421 1.00 94.88 438 VAL A N 1
ATOM 3333 C CA . VAL A 1 438 ? -2.273 13.310 -3.482 1.00 94.88 438 VAL A CA 1
ATOM 3334 C C . VAL A 1 438 ? -1.934 12.802 -4.891 1.00 94.88 438 VAL A C 1
ATOM 3336 O O . VAL A 1 438 ? -2.129 11.632 -5.208 1.00 94.88 438 VAL A O 1
ATOM 3339 N N . GLU A 1 439 ? -1.416 13.666 -5.766 1.00 91.56 439 GLU A N 1
ATOM 3340 C CA . GLU A 1 439 ? -1.074 13.302 -7.152 1.00 91.56 439 GLU A CA 1
ATOM 3341 C C . GLU A 1 439 ? 0.030 12.240 -7.257 1.00 91.56 439 GLU A C 1
ATOM 3343 O O . GLU A 1 439 ? 0.003 11.414 -8.164 1.00 91.56 439 GLU A O 1
ATOM 3348 N N . ALA A 1 440 ? 0.962 12.230 -6.301 1.00 90.69 440 ALA A N 1
ATOM 3349 C CA . ALA A 1 440 ? 2.055 11.264 -6.218 1.00 90.69 440 ALA A CA 1
ATOM 3350 C C . ALA A 1 440 ? 1.730 10.058 -5.315 1.00 90.69 440 ALA A C 1
ATOM 3352 O O . ALA A 1 440 ? 2.616 9.263 -5.006 1.00 90.69 440 ALA A O 1
ATOM 3353 N N . MET A 1 441 ? 0.479 9.924 -4.856 1.00 92.44 441 MET A N 1
ATOM 3354 C CA . MET A 1 441 ? 0.033 8.730 -4.139 1.00 92.44 441 MET A CA 1
ATOM 3355 C C . MET A 1 441 ? 0.043 7.534 -5.098 1.00 92.44 441 MET A C 1
ATOM 3357 O O . MET A 1 441 ? -0.601 7.565 -6.153 1.00 92.44 441 MET A O 1
ATOM 3361 N N . THR A 1 442 ? 0.772 6.484 -4.723 1.00 91.31 442 THR A N 1
ATOM 3362 C CA . THR A 1 442 ? 0.927 5.242 -5.490 1.00 91.31 442 THR A CA 1
ATOM 3363 C C . THR A 1 442 ? -0.426 4.643 -5.863 1.00 91.31 442 THR A C 1
ATOM 3365 O O . THR A 1 442 ? -1.358 4.698 -5.067 1.00 91.31 442 THR A O 1
ATOM 3368 N N . ASP A 1 443 ? -0.567 4.099 -7.072 1.00 90.56 443 ASP A N 1
ATOM 3369 C CA . ASP A 1 443 ? -1.814 3.479 -7.528 1.00 90.56 443 ASP A CA 1
ATOM 3370 C C . ASP A 1 443 ? -2.194 2.248 -6.688 1.00 90.56 443 ASP A C 1
ATOM 3372 O O . ASP A 1 443 ? -1.319 1.502 -6.236 1.00 90.56 443 ASP A O 1
ATOM 3376 N N . TYR A 1 444 ? -3.500 2.009 -6.511 1.00 90.94 444 TYR A N 1
ATOM 3377 C CA . TYR A 1 444 ? -3.999 0.863 -5.745 1.00 90.94 444 TYR A CA 1
ATOM 3378 C C . TYR A 1 444 ? -3.390 -0.469 -6.190 1.00 90.94 444 TYR A C 1
ATOM 3380 O O . TYR A 1 444 ? -3.040 -1.290 -5.348 1.00 90.94 444 TYR A O 1
ATOM 3388 N N . GLY A 1 445 ? -3.235 -0.685 -7.502 1.00 87.88 445 GLY A N 1
ATOM 3389 C CA . GLY A 1 445 ? -2.711 -1.933 -8.058 1.00 87.88 445 GLY A CA 1
ATOM 3390 C C . GLY A 1 445 ? -1.285 -2.218 -7.592 1.00 87.88 445 GLY A C 1
ATOM 3391 O O . GLY A 1 445 ? -0.982 -3.329 -7.156 1.00 87.88 445 GLY A O 1
ATOM 3392 N N . ARG A 1 446 ? -0.418 -1.203 -7.606 1.00 86.31 446 ARG A N 1
ATOM 3393 C CA . ARG A 1 446 ? 0.955 -1.287 -7.103 1.00 86.31 446 ARG A CA 1
ATOM 3394 C C . ARG A 1 446 ? 1.000 -1.428 -5.586 1.00 86.31 446 ARG A C 1
ATOM 3396 O O . ARG A 1 446 ? 1.784 -2.238 -5.095 1.00 86.31 446 ARG A O 1
ATOM 3403 N N . VAL A 1 447 ? 0.157 -0.707 -4.840 1.00 89.44 447 VAL A N 1
ATOM 3404 C CA . VAL A 1 447 ? 0.071 -0.876 -3.378 1.00 89.44 447 VAL A CA 1
ATOM 3405 C C . VAL A 1 447 ? -0.370 -2.307 -3.052 1.00 89.44 447 VAL A C 1
ATOM 3407 O O . VAL A 1 447 ? 0.357 -3.025 -2.372 1.00 89.44 447 VAL A O 1
ATOM 3410 N N . ARG A 1 448 ? -1.481 -2.791 -3.610 1.00 90.19 448 ARG A N 1
ATOM 3411 C CA . ARG A 1 448 ? -1.977 -4.160 -3.405 1.00 90.19 448 ARG A CA 1
ATOM 3412 C C . ARG A 1 448 ? -0.972 -5.226 -3.848 1.00 90.19 448 ARG A C 1
ATOM 3414 O O . ARG A 1 448 ? -0.810 -6.222 -3.146 1.00 90.19 448 ARG A O 1
ATOM 3421 N N . GLY A 1 449 ? -0.273 -5.014 -4.964 1.00 84.44 449 GLY A N 1
ATOM 3422 C CA . GLY A 1 449 ? 0.777 -5.914 -5.450 1.00 84.44 449 GLY A CA 1
ATOM 3423 C C . GLY A 1 449 ? 1.983 -6.008 -4.510 1.00 84.44 449 GLY A C 1
ATOM 3424 O O . GLY A 1 449 ? 2.609 -7.059 -4.417 1.00 84.44 449 GLY A O 1
ATOM 3425 N N . ASN A 1 450 ? 2.272 -4.943 -3.758 1.00 85.75 450 ASN A N 1
ATOM 3426 C CA . ASN A 1 450 ? 3.348 -4.903 -2.767 1.00 85.75 450 ASN A CA 1
ATOM 3427 C C . ASN A 1 450 ? 2.933 -5.418 -1.373 1.00 85.75 450 ASN A C 1
ATOM 3429 O O . ASN A 1 450 ? 3.787 -5.468 -0.491 1.00 85.75 450 ASN A O 1
ATOM 3433 N N . MET A 1 451 ? 1.666 -5.789 -1.147 1.00 83.75 451 MET A N 1
ATOM 3434 C CA . MET A 1 451 ? 1.187 -6.396 0.115 1.00 83.75 451 MET A CA 1
ATOM 3435 C C . MET A 1 451 ? 1.565 -7.873 0.263 1.00 83.75 451 MET A C 1
ATOM 3437 O O . MET A 1 451 ? 1.434 -8.458 1.337 1.00 83.75 451 MET A O 1
ATOM 3441 N N . ALA A 1 452 ? 2.020 -8.488 -0.822 1.00 76.12 452 ALA A N 1
ATOM 3442 C CA . ALA A 1 452 ? 2.682 -9.772 -0.795 1.00 76.12 452 ALA A CA 1
ATOM 3443 C C . ALA A 1 452 ? 4.147 -9.526 -1.131 1.00 76.12 452 ALA A C 1
ATOM 3445 O O . ALA A 1 452 ? 4.487 -8.967 -2.178 1.00 76.12 452 ALA A O 1
ATOM 3446 N N . TYR A 1 453 ? 5.045 -9.954 -0.251 1.00 59.16 453 TYR A N 1
ATOM 3447 C CA . TYR A 1 453 ? 6.430 -10.045 -0.661 1.00 59.16 453 TYR A CA 1
ATOM 3448 C C . TYR A 1 453 ? 6.528 -11.237 -1.613 1.00 59.16 453 TYR A C 1
ATOM 3450 O O . TYR A 1 453 ? 6.271 -12.374 -1.218 1.00 59.16 453 TYR A O 1
ATOM 3458 N N . ASN A 1 454 ? 6.917 -11.001 -2.868 1.00 46.91 454 ASN A N 1
ATOM 3459 C CA . ASN A 1 454 ? 7.336 -12.082 -3.753 1.00 46.91 454 ASN A CA 1
ATOM 3460 C C . ASN A 1 454 ? 8.589 -12.722 -3.133 1.00 46.91 454 ASN A C 1
ATOM 3462 O O . ASN A 1 454 ? 9.722 -12.342 -3.432 1.00 46.91 454 ASN A O 1
ATOM 3466 N N . SER A 1 455 ? 8.375 -13.703 -2.245 1.00 37.16 455 SER A N 1
ATOM 3467 C CA . SER A 1 455 ? 9.399 -14.526 -1.576 1.00 37.16 455 SER A CA 1
ATOM 3468 C C . SER A 1 455 ? 10.283 -15.261 -2.566 1.00 37.16 455 SER A C 1
ATOM 3470 O O . SER A 1 455 ? 11.339 -15.782 -2.193 1.00 37.16 455 SER A O 1
ATOM 3472 N N . ILE A 1 456 ? 9.872 -15.227 -3.829 1.00 36.97 456 ILE A N 1
ATOM 3473 C CA . ILE A 1 456 ? 10.682 -15.601 -4.946 1.00 36.97 456 ILE A CA 1
ATOM 3474 C C . ILE A 1 456 ? 12.061 -14.899 -4.829 1.00 36.97 456 ILE A C 1
ATOM 3476 O O . ILE A 1 456 ? 13.051 -15.602 -4.954 1.00 36.97 456 ILE A O 1
ATOM 3480 N N . PHE A 1 457 ? 12.191 -13.629 -4.392 1.00 32.97 457 PHE A N 1
ATOM 3481 C CA . PHE A 1 457 ? 13.507 -12.952 -4.291 1.00 32.97 457 PHE A CA 1
ATOM 3482 C C . PHE A 1 457 ? 14.269 -13.115 -2.952 1.00 32.97 457 PHE A C 1
ATOM 3484 O O . PHE A 1 457 ? 15.480 -12.886 -2.949 1.00 32.97 457 PHE A O 1
ATOM 3491 N N . ALA A 1 458 ? 13.630 -13.493 -1.828 1.00 31.55 458 ALA A N 1
ATOM 3492 C CA . ALA A 1 458 ? 14.298 -13.573 -0.504 1.00 31.55 458 ALA A CA 1
ATOM 3493 C C . ALA A 1 458 ? 14.559 -14.986 0.025 1.00 31.55 458 ALA A C 1
ATOM 3495 O O . ALA A 1 458 ? 15.524 -15.189 0.761 1.00 31.55 458 ALA A O 1
ATOM 3496 N N . SER A 1 459 ? 13.745 -15.974 -0.344 1.00 34.22 459 SER A N 1
ATOM 3497 C CA . SER A 1 459 ? 14.243 -17.346 -0.306 1.00 34.22 459 SER A CA 1
ATOM 3498 C C . SER A 1 459 ? 15.176 -17.479 -1.500 1.00 34.22 459 SER A C 1
ATOM 3500 O O . SER A 1 459 ? 14.938 -16.855 -2.533 1.00 34.22 459 SER A O 1
ATOM 3502 N N . GLY A 1 460 ? 16.250 -18.252 -1.402 1.00 32.91 460 GLY A N 1
ATOM 3503 C CA . GLY A 1 460 ? 17.203 -18.413 -2.498 1.00 32.91 460 GLY A CA 1
ATOM 3504 C C . GLY A 1 460 ? 16.611 -19.005 -3.787 1.00 32.91 460 GLY A C 1
ATOM 3505 O O . GLY A 1 460 ? 17.360 -19.498 -4.601 1.00 32.91 460 GLY A O 1
ATOM 3506 N N . LEU A 1 461 ? 15.297 -19.002 -4.006 1.00 35.00 461 LEU A N 1
ATOM 3507 C CA . LEU A 1 461 ? 14.579 -19.642 -5.097 1.00 35.00 461 LEU A CA 1
ATOM 3508 C C . LEU A 1 461 ? 14.266 -18.748 -6.306 1.00 35.00 461 LEU A C 1
ATOM 3510 O O . LEU A 1 461 ? 13.834 -19.303 -7.303 1.00 35.00 461 LEU A O 1
ATOM 3514 N N . GLN A 1 462 ? 14.526 -17.433 -6.310 1.00 31.12 462 GLN A N 1
ATOM 3515 C CA . GLN A 1 462 ? 14.858 -16.707 -7.553 1.00 31.12 462 GLN A CA 1
ATOM 3516 C C . GLN A 1 462 ? 16.347 -16.577 -7.708 1.00 31.12 462 GLN A C 1
ATOM 3518 O O . GLN A 1 462 ? 16.792 -16.568 -8.842 1.00 31.12 462 GLN A O 1
ATOM 3523 N N . SER A 1 463 ? 17.141 -16.516 -6.640 1.00 34.94 463 SER A N 1
ATOM 3524 C CA . SER A 1 463 ? 18.584 -16.546 -6.833 1.00 34.94 463 SER A CA 1
ATOM 3525 C C . SER A 1 463 ? 19.056 -17.921 -7.282 1.00 34.94 463 SER A C 1
ATOM 3527 O O . SER A 1 463 ? 20.054 -17.951 -7.956 1.00 34.94 463 SER A O 1
ATOM 3529 N N . ILE A 1 464 ? 18.368 -19.041 -7.057 1.00 41.62 464 ILE A N 1
ATOM 3530 C CA . ILE A 1 464 ? 18.786 -20.348 -7.590 1.00 41.62 464 ILE A CA 1
ATOM 3531 C C . ILE A 1 464 ? 18.404 -20.495 -9.060 1.00 41.62 464 ILE A C 1
ATOM 3533 O O . ILE A 1 464 ? 19.282 -20.882 -9.807 1.00 41.62 464 ILE A O 1
ATOM 3537 N N . PRO A 1 465 ? 17.211 -20.141 -9.561 1.00 41.53 465 PRO A N 1
ATOM 3538 C CA . PRO A 1 465 ? 16.962 -20.022 -10.986 1.00 41.53 465 PRO A CA 1
ATOM 3539 C C . PRO A 1 465 ? 17.785 -18.901 -11.592 1.00 41.53 465 PRO A C 1
ATOM 3541 O O . PRO A 1 465 ? 18.402 -19.167 -12.588 1.00 41.53 465 PRO A O 1
ATOM 3544 N N . LEU A 1 466 ? 17.944 -17.708 -11.012 1.00 36.41 466 LEU A N 1
ATOM 3545 C CA . LEU A 1 466 ? 18.830 -16.683 -11.585 1.00 36.41 466 LEU A CA 1
ATOM 3546 C C . LEU A 1 466 ? 20.315 -17.079 -11.514 1.00 36.41 466 LEU A C 1
ATOM 3548 O O . LEU A 1 466 ? 21.043 -16.842 -12.457 1.00 36.41 466 LEU A O 1
ATOM 3552 N N . VAL A 1 467 ? 20.817 -17.735 -10.476 1.00 38.97 467 VAL A N 1
ATOM 3553 C CA . VAL A 1 467 ? 22.199 -18.254 -10.443 1.00 38.97 467 VAL A CA 1
ATOM 3554 C C . VAL A 1 467 ? 22.286 -19.482 -11.363 1.00 38.97 467 VAL A C 1
ATOM 3556 O O . VAL A 1 467 ? 23.208 -19.610 -12.142 1.00 38.97 467 VAL A O 1
ATOM 3559 N N . THR A 1 468 ? 21.289 -20.344 -11.468 1.00 44.72 468 THR A N 1
ATOM 3560 C CA . THR A 1 468 ? 21.323 -21.489 -12.404 1.00 44.72 468 THR A CA 1
ATOM 3561 C C . THR A 1 468 ? 21.065 -21.069 -13.862 1.00 44.72 468 THR A C 1
ATOM 3563 O O . THR A 1 468 ? 21.559 -21.707 -14.778 1.00 44.72 468 THR A O 1
ATOM 3566 N N . VAL A 1 469 ? 20.377 -19.955 -14.105 1.00 44.12 469 VAL A N 1
ATOM 3567 C CA . VAL A 1 469 ? 20.023 -19.390 -15.426 1.00 44.12 469 VAL A CA 1
ATOM 3568 C C . VAL A 1 469 ? 21.008 -18.301 -15.849 1.00 44.12 469 VAL A C 1
ATOM 3570 O O . VAL A 1 469 ? 21.150 -18.069 -17.040 1.00 44.12 469 VAL A O 1
ATOM 3573 N N . PHE A 1 470 ? 21.737 -17.669 -14.924 1.00 42.28 470 PHE A N 1
ATOM 3574 C CA . PHE A 1 470 ? 22.794 -16.693 -15.220 1.00 42.28 470 PHE A CA 1
ATOM 3575 C C . PHE A 1 470 ? 24.186 -17.205 -14.825 1.00 42.28 470 PHE A C 1
ATOM 3577 O O . PHE A 1 470 ? 25.080 -17.210 -15.662 1.00 42.28 470 PHE A O 1
ATOM 3584 N N . TYR A 1 471 ? 24.400 -17.706 -13.607 1.00 44.84 471 TYR A N 1
ATOM 3585 C CA . TYR A 1 471 ? 25.702 -18.234 -13.150 1.00 44.84 471 TYR A CA 1
ATOM 3586 C C . TYR A 1 471 ? 26.116 -19.527 -13.871 1.00 44.84 471 TYR A C 1
ATOM 3588 O O . TYR A 1 471 ? 27.298 -19.681 -14.152 1.00 44.84 471 TYR A O 1
ATOM 3596 N N . PHE A 1 472 ? 25.190 -20.427 -14.238 1.00 46.19 472 PHE A N 1
ATOM 3597 C CA . PHE A 1 472 ? 25.518 -21.629 -15.027 1.00 46.19 472 PHE A CA 1
ATOM 3598 C C . PHE A 1 472 ? 25.950 -21.280 -16.465 1.00 46.19 472 PHE A C 1
ATOM 3600 O O . PHE A 1 472 ? 27.030 -21.717 -16.851 1.00 46.19 472 PHE A O 1
ATOM 3607 N N . PRO A 1 473 ? 25.242 -20.434 -17.246 1.00 46.31 473 PRO A N 1
ATOM 3608 C CA . PRO A 1 473 ? 25.764 -19.955 -18.529 1.00 46.31 473 PRO A CA 1
ATOM 3609 C C . PRO A 1 473 ? 27.028 -19.091 -18.405 1.00 46.31 473 PRO A C 1
ATOM 3611 O O . PRO A 1 473 ? 27.882 -19.166 -19.285 1.00 46.31 473 PRO A O 1
ATOM 3614 N N . ILE A 1 474 ? 27.217 -18.340 -17.312 1.00 45.59 474 ILE A N 1
ATOM 3615 C CA . ILE A 1 474 ? 28.469 -17.610 -17.031 1.00 45.59 474 ILE A CA 1
ATOM 3616 C C . ILE A 1 474 ? 29.632 -18.588 -16.760 1.00 45.59 474 ILE A C 1
ATOM 3618 O O . ILE A 1 474 ? 30.709 -18.437 -17.334 1.00 45.59 474 ILE A O 1
ATOM 3622 N N . LEU A 1 475 ? 29.430 -19.649 -15.972 1.00 48.25 475 LEU A N 1
ATOM 3623 C CA . LEU A 1 475 ? 30.415 -20.724 -15.769 1.00 48.25 475 LEU A CA 1
ATOM 3624 C C . LEU A 1 475 ? 30.654 -21.550 -17.042 1.00 48.25 475 LEU A C 1
ATOM 3626 O O . LEU A 1 475 ? 31.780 -21.977 -17.291 1.00 48.25 475 LEU A O 1
ATOM 3630 N N . LEU A 1 476 ? 29.636 -21.751 -17.880 1.00 47.41 476 LEU A N 1
ATOM 3631 C CA . LEU A 1 476 ? 29.731 -22.406 -19.193 1.00 47.41 476 LEU A CA 1
ATOM 3632 C C . LEU A 1 476 ? 30.491 -21.555 -20.218 1.00 47.41 476 LEU A C 1
ATOM 3634 O O . LEU A 1 476 ? 31.252 -22.094 -21.020 1.00 47.41 476 LEU A O 1
ATOM 3638 N N . PHE A 1 477 ? 30.348 -20.228 -20.166 1.00 45.19 477 PHE A N 1
ATOM 3639 C CA . PHE A 1 477 ? 31.146 -19.297 -20.962 1.00 45.19 477 PHE A CA 1
ATOM 3640 C C . PHE A 1 477 ? 32.635 -19.384 -20.588 1.00 45.19 477 PHE A C 1
ATOM 3642 O O . PHE A 1 477 ? 33.492 -19.407 -21.471 1.00 45.19 477 PHE A O 1
ATOM 3649 N N . TYR A 1 478 ? 32.941 -19.531 -19.293 1.00 42.84 478 TYR A N 1
ATOM 3650 C CA . TYR A 1 478 ? 34.313 -19.626 -18.779 1.00 42.84 478 TYR A CA 1
ATOM 3651 C C . TYR A 1 478 ? 34.929 -21.044 -18.800 1.00 42.84 478 TYR A C 1
ATOM 3653 O O . TYR A 1 478 ? 36.154 -21.165 -18.798 1.00 42.84 478 TYR A O 1
ATOM 3661 N N . SER A 1 479 ? 34.138 -22.125 -18.857 1.00 49.78 479 SER A N 1
ATOM 3662 C CA . SER A 1 479 ? 34.626 -23.520 -18.727 1.00 49.78 479 SER A CA 1
ATOM 3663 C C . SER A 1 479 ? 34.879 -24.269 -20.043 1.00 49.78 479 SER A C 1
ATOM 3665 O O . SER A 1 479 ? 35.240 -25.447 -20.010 1.00 49.78 479 SER A O 1
ATOM 3667 N N . ARG A 1 480 ? 34.810 -23.587 -21.198 1.00 47.56 480 ARG A N 1
ATOM 3668 C CA . ARG A 1 480 ? 34.981 -24.142 -22.565 1.00 47.56 480 ARG A CA 1
ATOM 3669 C C . ARG A 1 480 ? 36.244 -24.990 -22.822 1.00 47.56 480 ARG A C 1
ATOM 3671 O O . ARG A 1 480 ? 36.340 -25.616 -23.870 1.00 47.56 480 ARG A O 1
ATOM 3678 N N . LYS A 1 481 ? 37.216 -25.023 -21.903 1.00 46.44 481 LYS A N 1
ATOM 3679 C CA . LYS A 1 481 ? 38.455 -25.814 -22.017 1.00 46.44 481 LYS A CA 1
ATOM 3680 C C . LYS A 1 481 ? 38.412 -27.202 -21.360 1.00 46.44 481 LYS A C 1
ATOM 3682 O O . LYS A 1 481 ? 39.205 -28.051 -21.756 1.00 46.44 481 LYS A O 1
ATOM 3687 N N . HIS A 1 482 ? 37.542 -27.456 -20.374 1.00 53.75 482 HIS A N 1
ATOM 3688 C CA . HIS A 1 482 ? 37.611 -28.675 -19.551 1.00 53.75 482 HIS A CA 1
ATOM 3689 C C . HIS A 1 482 ? 36.222 -29.198 -19.135 1.00 53.75 482 HIS A C 1
ATOM 3691 O O . HIS A 1 482 ? 35.588 -28.661 -18.230 1.00 53.75 482 HIS A O 1
ATOM 3697 N N . TRP A 1 483 ? 35.778 -30.293 -19.763 1.00 56.84 483 TRP A N 1
ATOM 3698 C CA . TRP A 1 483 ? 34.440 -30.893 -19.601 1.00 56.84 483 TRP A CA 1
ATOM 3699 C C . TRP A 1 483 ? 34.118 -31.384 -18.183 1.00 56.84 483 TRP A C 1
ATOM 3701 O O . TRP A 1 483 ? 32.971 -31.316 -17.746 1.00 56.84 483 TRP A O 1
ATOM 3711 N N . TYR A 1 484 ? 35.125 -31.824 -17.425 1.00 57.97 484 TYR A N 1
ATOM 3712 C CA . TYR A 1 484 ? 34.928 -32.303 -16.056 1.00 57.97 484 TYR A CA 1
ATOM 3713 C C . TYR A 1 484 ? 34.468 -31.183 -15.107 1.00 57.97 484 TYR A C 1
ATOM 3715 O O . TYR A 1 484 ? 33.755 -31.461 -14.150 1.00 57.97 484 TYR A O 1
ATOM 3723 N N . ASN A 1 485 ? 34.778 -29.911 -15.399 1.00 54.22 485 ASN A N 1
ATOM 3724 C CA . ASN A 1 485 ? 34.295 -28.770 -14.613 1.00 54.22 485 ASN A CA 1
ATOM 3725 C C . ASN A 1 485 ? 32.784 -28.553 -14.764 1.00 54.22 485 ASN A C 1
ATOM 3727 O O . ASN A 1 485 ? 32.147 -28.084 -13.828 1.00 54.22 485 ASN A O 1
ATOM 3731 N N . VAL A 1 486 ? 32.203 -28.931 -15.908 1.00 55.44 486 VAL A N 1
ATOM 3732 C CA . VAL A 1 486 ? 30.750 -28.879 -16.137 1.00 55.44 486 VAL A CA 1
ATOM 3733 C C . VAL A 1 486 ? 30.045 -29.936 -15.290 1.00 55.44 486 VAL A C 1
ATOM 3735 O O . VAL A 1 486 ? 29.031 -29.647 -14.661 1.00 55.44 486 VAL A O 1
ATOM 3738 N N . ILE A 1 487 ? 30.616 -31.141 -15.207 1.00 59.00 487 ILE A N 1
ATOM 3739 C CA . ILE A 1 487 ? 30.087 -32.225 -14.370 1.00 59.00 487 ILE A CA 1
ATOM 3740 C C . ILE A 1 487 ? 30.256 -31.901 -12.886 1.00 59.00 487 ILE A C 1
ATOM 3742 O O . ILE A 1 487 ? 29.320 -32.091 -12.119 1.00 59.00 487 ILE A O 1
ATOM 3746 N N . ILE A 1 488 ? 31.405 -31.357 -12.476 1.00 58.19 488 ILE A N 1
ATOM 3747 C CA . ILE A 1 488 ? 31.627 -30.902 -11.097 1.00 58.19 488 ILE A CA 1
ATOM 3748 C C . ILE A 1 488 ? 30.647 -29.777 -10.743 1.00 58.19 488 ILE A C 1
ATOM 3750 O O . ILE A 1 488 ? 30.048 -29.824 -9.677 1.00 58.19 488 ILE A O 1
ATOM 3754 N N . ALA A 1 489 ? 30.412 -28.812 -11.637 1.00 54.75 489 ALA A N 1
ATOM 3755 C CA . ALA A 1 489 ? 29.431 -27.748 -11.419 1.00 54.75 489 ALA A CA 1
ATOM 3756 C C . ALA A 1 489 ? 27.991 -28.282 -11.348 1.00 54.75 489 ALA A C 1
ATOM 3758 O O . ALA A 1 489 ? 27.225 -27.833 -10.501 1.00 54.75 489 ALA A O 1
ATOM 3759 N N . PHE A 1 490 ? 27.629 -29.262 -12.183 1.00 61.22 490 PHE A N 1
ATOM 3760 C CA . PHE A 1 490 ? 26.334 -29.944 -12.116 1.00 61.22 490 PHE A CA 1
ATOM 3761 C C . PHE A 1 490 ? 26.169 -30.710 -10.798 1.00 61.22 490 PHE A C 1
ATOM 3763 O O . PHE A 1 490 ? 25.149 -30.564 -10.136 1.00 61.22 490 PHE A O 1
ATOM 3770 N N . ILE A 1 491 ? 27.186 -31.464 -10.375 1.00 61.12 491 ILE A N 1
ATOM 3771 C CA . ILE A 1 491 ? 27.185 -32.209 -9.110 1.00 61.12 491 ILE A CA 1
ATOM 3772 C C . ILE A 1 491 ? 27.112 -31.253 -7.917 1.00 61.12 491 ILE A C 1
ATOM 3774 O O . ILE A 1 491 ? 26.324 -31.497 -7.011 1.00 61.12 491 ILE A O 1
ATOM 3778 N N . ILE A 1 492 ? 27.870 -30.152 -7.924 1.00 57.94 492 ILE A N 1
ATOM 3779 C CA . ILE A 1 492 ? 27.808 -29.113 -6.888 1.00 57.94 492 ILE A CA 1
ATOM 3780 C C . ILE A 1 492 ? 26.417 -28.483 -6.858 1.00 57.94 492 ILE A C 1
ATOM 3782 O O . ILE A 1 492 ? 25.868 -28.333 -5.778 1.00 57.94 492 ILE A O 1
ATOM 3786 N N . ASN A 1 493 ? 25.815 -28.169 -8.007 1.00 58.56 493 ASN A N 1
ATOM 3787 C CA . ASN A 1 493 ? 24.482 -27.569 -8.058 1.00 58.56 493 ASN A CA 1
ATOM 3788 C C . ASN A 1 493 ? 23.402 -28.547 -7.553 1.00 58.56 493 ASN A C 1
ATOM 3790 O O . ASN A 1 493 ? 22.604 -28.195 -6.689 1.00 58.56 493 ASN A O 1
ATOM 3794 N N . VAL A 1 494 ? 23.448 -29.813 -7.983 1.00 59.50 494 VAL A N 1
ATOM 3795 C CA . VAL A 1 494 ? 22.549 -30.870 -7.490 1.00 59.50 494 VAL A CA 1
ATOM 3796 C C . VAL A 1 494 ? 22.746 -31.119 -5.992 1.00 59.50 494 VAL A C 1
ATOM 3798 O O . VAL A 1 494 ? 21.752 -31.246 -5.286 1.00 59.50 494 VAL A O 1
ATOM 3801 N N . LEU A 1 495 ? 23.986 -31.132 -5.484 1.00 56.31 495 LEU A N 1
ATOM 3802 C CA . LEU A 1 495 ? 24.296 -31.265 -4.053 1.00 56.31 495 LEU A CA 1
ATOM 3803 C C . LEU A 1 495 ? 23.859 -30.040 -3.245 1.00 56.31 495 LEU A C 1
ATOM 3805 O O . LEU A 1 495 ? 23.295 -30.208 -2.174 1.00 56.31 495 LEU A O 1
ATOM 3809 N N . SER A 1 496 ? 24.076 -28.820 -3.738 1.00 51.16 496 SER A N 1
ATOM 3810 C CA . SER A 1 496 ? 23.610 -27.585 -3.098 1.00 51.16 496 SER A CA 1
ATOM 3811 C C . SER A 1 496 ? 22.085 -27.537 -3.031 1.00 51.16 496 SER A C 1
ATOM 3813 O O . SER A 1 496 ? 21.533 -27.148 -2.005 1.00 51.16 496 SER A O 1
ATOM 3815 N N . PHE A 1 497 ? 21.403 -28.003 -4.079 1.00 57.31 497 PHE A N 1
ATOM 3816 C CA . PHE A 1 497 ? 19.950 -28.141 -4.099 1.00 57.31 497 PHE A CA 1
ATOM 3817 C C . PHE A 1 497 ? 19.463 -29.246 -3.145 1.00 57.31 497 PHE A C 1
ATOM 3819 O O . PHE A 1 497 ? 18.506 -29.046 -2.401 1.00 57.31 497 PHE A O 1
ATOM 3826 N N . TRP A 1 498 ? 20.174 -30.378 -3.079 1.00 56.16 498 TRP A N 1
ATOM 3827 C CA . TRP A 1 498 ? 19.927 -31.463 -2.120 1.00 56.16 498 TRP A CA 1
ATOM 3828 C C . TRP A 1 498 ? 20.102 -31.020 -0.663 1.00 56.16 498 TRP A C 1
ATOM 3830 O O . TRP A 1 498 ? 19.249 -31.304 0.171 1.00 56.16 498 TRP A O 1
ATOM 3840 N N . ILE A 1 499 ? 21.176 -30.289 -0.355 1.00 52.44 499 ILE A N 1
ATOM 3841 C CA . ILE A 1 499 ? 21.443 -29.719 0.973 1.00 52.44 499 ILE A CA 1
ATOM 3842 C C . ILE A 1 499 ? 20.374 -28.676 1.322 1.00 52.44 499 ILE A C 1
ATOM 3844 O O . ILE A 1 499 ? 19.955 -28.601 2.471 1.00 52.44 499 ILE A O 1
ATOM 3848 N N . SER A 1 500 ? 19.871 -27.925 0.336 1.00 49.53 500 SER A N 1
ATOM 3849 C CA . SER A 1 500 ? 18.759 -26.988 0.529 1.00 49.53 500 SER A CA 1
ATOM 3850 C C . SER A 1 500 ? 17.433 -27.697 0.841 1.00 49.53 500 SER A C 1
ATOM 3852 O O . SER A 1 500 ? 16.666 -27.190 1.653 1.00 49.53 500 SER A O 1
ATOM 3854 N N . ILE A 1 501 ? 17.163 -28.864 0.239 1.00 50.47 501 ILE A N 1
ATOM 3855 C CA . ILE A 1 501 ? 15.977 -29.693 0.531 1.00 50.47 501 ILE A CA 1
ATOM 3856 C C . ILE A 1 501 ? 16.108 -30.420 1.878 1.00 50.47 501 ILE A C 1
ATOM 3858 O O . ILE A 1 501 ? 15.133 -30.508 2.619 1.00 50.47 501 ILE A O 1
ATOM 3862 N N . LEU A 1 502 ? 17.300 -30.900 2.238 1.00 48.47 502 LEU A N 1
ATOM 3863 C CA . LEU A 1 502 ? 17.551 -31.497 3.556 1.00 48.47 502 LEU A CA 1
ATOM 3864 C C . LEU A 1 502 ? 17.505 -30.449 4.679 1.00 48.47 502 LEU A C 1
ATOM 3866 O O . LEU A 1 502 ? 16.928 -30.710 5.728 1.00 48.47 502 LEU A O 1
ATOM 3870 N N . GLY A 1 503 ? 18.017 -29.238 4.439 1.00 43.22 503 GLY A N 1
ATOM 3871 C CA . GLY A 1 503 ? 17.874 -28.107 5.362 1.00 43.22 503 GLY A CA 1
ATOM 3872 C C . GLY A 1 503 ? 16.427 -27.614 5.509 1.00 43.22 503 GLY A C 1
ATOM 3873 O O . GLY A 1 503 ? 16.076 -27.061 6.547 1.00 43.22 503 GLY A O 1
ATOM 3874 N N . LEU A 1 504 ? 15.575 -27.854 4.503 1.00 41.88 504 LEU A N 1
ATOM 3875 C CA . LEU A 1 504 ? 14.117 -27.694 4.589 1.00 41.88 504 LEU A CA 1
ATOM 3876 C C . LEU A 1 504 ? 13.466 -28.812 5.419 1.00 41.88 504 LEU A C 1
ATOM 3878 O O . LEU A 1 504 ? 12.517 -28.538 6.144 1.00 41.88 504 LEU A O 1
ATOM 3882 N N . ALA A 1 505 ? 13.973 -30.047 5.358 1.00 39.81 505 ALA A N 1
ATOM 3883 C CA . ALA A 1 505 ? 13.452 -31.162 6.151 1.00 39.81 505 ALA A CA 1
ATOM 3884 C C . ALA A 1 505 ? 13.729 -30.997 7.659 1.00 39.81 505 ALA A C 1
ATOM 3886 O O . ALA A 1 505 ? 12.833 -31.249 8.458 1.00 39.81 505 ALA A O 1
ATOM 3887 N N . ASP A 1 506 ? 14.905 -30.488 8.044 1.00 36.22 506 ASP A N 1
ATOM 3888 C CA . ASP A 1 506 ? 15.240 -30.209 9.455 1.00 36.22 506 ASP A CA 1
ATOM 3889 C C . ASP A 1 506 ? 14.460 -29.012 10.042 1.00 36.22 506 ASP A C 1
ATOM 3891 O O . ASP A 1 506 ? 14.329 -28.885 11.259 1.00 36.22 506 ASP A O 1
ATOM 3895 N N . GLY A 1 507 ? 13.917 -28.129 9.194 1.00 39.69 507 GLY A N 1
ATOM 3896 C CA . GLY A 1 507 ? 13.088 -26.989 9.608 1.00 39.69 507 GLY A CA 1
ATOM 3897 C C . GLY A 1 507 ? 11.578 -27.260 9.630 1.00 39.69 507 GLY A C 1
ATOM 3898 O O . GLY A 1 507 ? 10.822 -26.407 10.093 1.00 39.69 507 GLY A O 1
ATOM 3899 N N . LEU A 1 508 ? 11.130 -28.419 9.129 1.00 38.72 508 LEU A N 1
ATOM 3900 C CA . LEU A 1 508 ? 9.716 -28.758 8.919 1.00 38.72 508 LEU A CA 1
ATOM 3901 C C . LEU A 1 508 ? 9.196 -29.845 9.873 1.00 38.72 508 LEU A C 1
ATOM 3903 O O . LEU A 1 508 ? 8.248 -30.563 9.556 1.00 38.72 508 LEU A O 1
ATOM 3907 N N . GLU A 1 509 ? 9.712 -29.906 11.099 1.00 38.28 509 GLU A N 1
ATOM 3908 C CA . GLU A 1 509 ? 8.907 -30.404 12.216 1.00 38.28 509 GLU A CA 1
ATOM 3909 C C . GLU A 1 509 ? 7.969 -29.287 12.697 1.00 38.28 509 GLU A C 1
ATOM 3911 O O . GLU A 1 509 ? 8.259 -28.611 13.680 1.00 38.28 509 GLU A O 1
ATOM 3916 N N . GLN A 1 510 ? 6.860 -29.063 11.975 1.00 40.62 510 GLN A N 1
ATOM 3917 C CA . GLN A 1 510 ? 5.520 -28.723 12.500 1.00 40.62 510 GLN A CA 1
ATOM 3918 C C . GLN A 1 510 ? 4.631 -28.047 11.435 1.00 40.62 510 GLN A C 1
ATOM 3920 O O . GLN A 1 510 ? 4.672 -26.840 11.230 1.00 40.62 510 GLN A O 1
ATOM 3925 N N . ASN A 1 511 ? 3.709 -28.849 10.889 1.00 38.66 511 ASN A N 1
ATOM 3926 C CA . ASN A 1 511 ? 2.342 -28.466 10.501 1.00 38.66 511 ASN A CA 1
ATOM 3927 C C . ASN A 1 511 ? 2.084 -27.531 9.301 1.00 38.66 511 ASN A C 1
ATOM 3929 O O . ASN A 1 511 ? 1.196 -26.689 9.393 1.00 38.66 511 ASN A O 1
ATOM 3933 N N . GLU A 1 512 ? 2.663 -27.780 8.123 1.00 37.50 512 GLU A N 1
ATOM 3934 C CA . GLU A 1 512 ? 2.046 -27.293 6.874 1.00 37.50 512 GLU A CA 1
ATOM 3935 C C . GLU A 1 512 ? 1.934 -28.375 5.792 1.00 37.50 512 GLU A C 1
ATOM 3937 O O . GLU A 1 512 ? 2.912 -28.950 5.323 1.00 37.50 512 GLU A O 1
ATOM 3942 N N . LYS A 1 513 ? 0.690 -28.621 5.356 1.00 36.31 513 LYS A N 1
ATOM 3943 C CA . LYS A 1 513 ? 0.300 -29.511 4.246 1.00 36.31 513 LYS A CA 1
ATOM 3944 C C . LYS A 1 513 ? 0.637 -28.937 2.851 1.00 36.31 513 LYS A C 1
ATOM 3946 O O . LYS A 1 513 ? 0.091 -29.419 1.862 1.00 36.31 513 LYS A O 1
ATOM 3951 N N . GLN A 1 514 ? 1.496 -27.919 2.743 1.00 41.56 514 GLN A N 1
ATOM 3952 C CA . GLN A 1 514 ? 1.757 -27.211 1.479 1.00 41.56 514 GLN A CA 1
ATOM 3953 C C . GLN A 1 514 ? 2.832 -27.847 0.583 1.00 41.56 514 GLN A C 1
ATOM 3955 O O . GLN A 1 514 ? 2.915 -27.506 -0.592 1.00 41.56 514 GLN A O 1
ATOM 3960 N N . PHE A 1 515 ? 3.594 -28.828 1.070 1.00 43.00 515 PHE A N 1
ATOM 3961 C CA . PHE A 1 515 ? 4.528 -29.598 0.241 1.00 43.00 515 PHE A CA 1
ATOM 3962 C C . PHE A 1 515 ? 4.125 -31.071 0.207 1.00 43.00 515 PHE A C 1
ATOM 3964 O O . PHE A 1 515 ? 4.751 -31.917 0.839 1.00 43.00 515 PHE A O 1
ATOM 3971 N N . GLN A 1 516 ? 3.066 -31.398 -0.541 1.00 39.50 516 GLN A N 1
ATOM 3972 C CA . GLN A 1 516 ? 2.638 -32.795 -0.685 1.00 39.50 516 GLN A CA 1
ATOM 3973 C C . GLN A 1 516 ? 3.665 -33.668 -1.425 1.00 39.50 516 GLN A C 1
ATOM 3975 O O . GLN A 1 516 ? 3.680 -34.879 -1.216 1.00 39.50 516 GLN A O 1
ATOM 3980 N N . HIS A 1 517 ? 4.575 -33.091 -2.223 1.00 47.41 517 HIS A N 1
ATOM 3981 C CA . HIS A 1 517 ? 5.543 -33.882 -2.988 1.00 47.41 517 HIS A CA 1
ATOM 3982 C C . HIS A 1 517 ? 6.924 -33.207 -3.138 1.00 47.41 517 HIS A C 1
ATOM 3984 O O . HIS A 1 517 ? 7.290 -32.803 -4.241 1.00 47.41 517 HIS A O 1
ATOM 3990 N N . PRO A 1 518 ? 7.751 -33.127 -2.077 1.00 44.91 518 PRO A N 1
ATOM 3991 C CA . PRO A 1 518 ? 9.143 -32.658 -2.182 1.00 44.91 518 PRO A CA 1
ATOM 3992 C C . PRO A 1 518 ? 9.963 -33.455 -3.215 1.00 44.91 518 PRO A C 1
ATOM 3994 O O . PRO A 1 518 ? 10.839 -32.908 -3.883 1.00 44.91 518 PRO A O 1
ATOM 3997 N N . TRP A 1 519 ? 9.614 -34.728 -3.424 1.00 47.22 519 TRP A N 1
ATOM 3998 C CA . TRP A 1 519 ? 10.172 -35.579 -4.477 1.00 47.22 519 TRP A CA 1
ATOM 3999 C C . TRP A 1 519 ? 9.774 -35.152 -5.893 1.00 47.22 519 TRP A C 1
ATOM 4001 O O . TRP A 1 519 ? 10.556 -35.340 -6.821 1.00 47.22 519 TRP A O 1
ATOM 4011 N N . LEU A 1 520 ? 8.595 -34.548 -6.066 1.00 43.81 520 LEU A N 1
ATOM 4012 C CA . LEU A 1 520 ? 8.149 -34.002 -7.347 1.00 43.81 520 LEU A CA 1
ATOM 4013 C C . LEU A 1 520 ? 8.909 -32.713 -7.660 1.00 43.81 520 LEU A C 1
ATOM 4015 O O . LEU A 1 520 ? 9.375 -32.557 -8.779 1.00 43.81 520 LEU A O 1
ATOM 4019 N N . THR A 1 521 ? 9.128 -31.848 -6.663 1.00 44.97 521 THR A N 1
ATOM 4020 C CA . THR A 1 521 ? 9.928 -30.622 -6.815 1.00 44.97 521 THR A CA 1
ATOM 4021 C C . THR A 1 521 ? 11.395 -30.947 -7.114 1.00 44.97 521 THR A C 1
ATOM 4023 O O . THR A 1 521 ? 11.967 -30.413 -8.065 1.00 44.97 521 THR A O 1
ATOM 4026 N N . LEU A 1 522 ? 11.986 -31.903 -6.381 1.00 49.16 522 LEU A N 1
ATOM 4027 C CA . LEU A 1 522 ? 13.309 -32.456 -6.688 1.00 49.16 522 LEU A CA 1
ATOM 4028 C C . LEU A 1 522 ? 13.338 -33.047 -8.103 1.00 49.16 522 LEU A C 1
ATOM 4030 O O . LEU A 1 522 ? 14.260 -32.766 -8.863 1.00 49.16 522 LEU A O 1
ATOM 4034 N N . GLY A 1 523 ? 12.310 -33.814 -8.471 1.00 47.31 523 GLY A N 1
ATOM 4035 C CA . GLY A 1 523 ? 12.138 -34.375 -9.806 1.00 47.31 523 GLY A CA 1
ATOM 4036 C C . GLY A 1 523 ? 12.122 -33.296 -10.884 1.00 47.31 523 GLY A C 1
ATOM 4037 O O . GLY A 1 523 ? 12.894 -33.381 -11.830 1.00 47.31 523 GLY A O 1
ATOM 4038 N N . THR A 1 524 ? 11.331 -32.234 -10.719 1.00 47.31 524 THR A N 1
ATOM 4039 C CA . THR A 1 524 ? 11.243 -31.128 -11.682 1.00 47.31 524 THR A CA 1
ATOM 4040 C C . THR A 1 524 ? 12.545 -30.345 -11.808 1.00 47.31 524 THR A C 1
ATOM 4042 O O . THR A 1 524 ? 12.899 -29.945 -12.913 1.00 47.31 524 THR A O 1
ATOM 4045 N N . SER A 1 525 ? 13.302 -30.169 -10.723 1.00 48.56 525 SER A N 1
ATOM 4046 C CA . SER A 1 525 ? 14.593 -29.472 -10.752 1.00 48.56 525 SER A CA 1
ATOM 4047 C C . SER A 1 525 ? 15.708 -30.337 -11.331 1.00 48.56 525 SER A C 1
ATOM 4049 O O . SER A 1 525 ? 16.504 -29.850 -12.128 1.00 48.56 525 SER A O 1
ATOM 4051 N N . VAL A 1 526 ? 15.742 -31.633 -11.009 1.00 52.97 526 VAL A N 1
ATOM 4052 C CA . VAL A 1 526 ? 16.645 -32.598 -11.655 1.00 52.97 526 VAL A CA 1
ATOM 4053 C C . VAL A 1 526 ? 16.331 -32.682 -13.145 1.00 52.97 526 VAL A C 1
ATOM 4055 O O . VAL A 1 526 ? 17.252 -32.634 -13.953 1.00 52.97 526 VAL A O 1
ATOM 4058 N N . VAL A 1 527 ? 15.051 -32.708 -13.520 1.00 50.44 527 VAL A N 1
ATOM 4059 C CA . VAL A 1 527 ? 14.605 -32.644 -14.916 1.00 50.44 527 VAL A CA 1
ATOM 4060 C C . VAL A 1 527 ? 15.024 -31.324 -15.561 1.00 50.44 527 VAL A C 1
ATOM 4062 O O . VAL A 1 527 ? 15.598 -31.366 -16.636 1.00 50.44 527 VAL A O 1
ATOM 4065 N N . ALA A 1 528 ? 14.859 -30.166 -14.914 1.00 49.50 528 ALA A N 1
ATOM 4066 C CA . ALA A 1 528 ? 15.320 -28.876 -15.442 1.00 49.50 528 ALA A CA 1
ATOM 4067 C C . ALA A 1 528 ? 16.847 -28.834 -15.649 1.00 49.50 528 ALA A C 1
ATOM 4069 O O . ALA A 1 528 ? 17.324 -28.360 -16.679 1.00 49.50 528 ALA A O 1
ATOM 4070 N N . CYS A 1 529 ? 17.622 -29.392 -14.718 1.00 52.38 529 CYS A N 1
ATOM 4071 C CA . CYS A 1 529 ? 19.073 -29.490 -14.840 1.00 52.38 529 CYS A CA 1
ATOM 4072 C C . CYS A 1 529 ? 19.486 -30.495 -15.930 1.00 52.38 529 CYS A C 1
ATOM 4074 O O . CYS A 1 529 ? 20.410 -30.213 -16.688 1.00 52.38 529 CYS A O 1
ATOM 4076 N N . ILE A 1 530 ? 18.786 -31.626 -16.072 1.00 53.19 530 ILE A N 1
ATOM 4077 C CA . ILE A 1 530 ? 18.958 -32.588 -17.175 1.00 53.19 530 ILE A CA 1
ATOM 4078 C C . ILE A 1 530 ? 18.566 -31.949 -18.519 1.00 53.19 530 ILE A C 1
ATOM 4080 O O . ILE A 1 530 ? 19.261 -32.157 -19.509 1.00 53.19 530 ILE A O 1
ATOM 4084 N N . ASN A 1 531 ? 17.529 -31.110 -18.555 1.00 50.44 531 ASN A N 1
ATOM 4085 C CA . ASN A 1 531 ? 17.072 -30.383 -19.744 1.00 50.44 531 ASN A CA 1
ATOM 4086 C C . ASN A 1 531 ? 18.102 -29.360 -20.233 1.00 50.44 531 ASN A C 1
ATOM 4088 O O . ASN A 1 531 ? 18.130 -29.051 -21.419 1.00 50.44 531 ASN A O 1
ATOM 4092 N N . VAL A 1 532 ? 18.967 -28.858 -19.348 1.00 50.03 532 VAL A N 1
ATOM 4093 C CA . VAL A 1 532 ? 20.136 -28.050 -19.723 1.00 50.03 532 VAL A CA 1
ATOM 4094 C C . VAL A 1 532 ? 21.333 -28.947 -20.055 1.00 50.03 532 VAL A C 1
ATOM 4096 O O . VAL A 1 532 ? 22.059 -28.669 -21.007 1.00 50.03 532 VAL A O 1
ATOM 4099 N N . LEU A 1 533 ? 21.531 -30.048 -19.322 1.00 55.25 533 LEU A N 1
ATOM 4100 C CA . LEU A 1 533 ? 22.665 -30.959 -19.499 1.00 55.25 533 LEU A CA 1
ATOM 4101 C C . LEU A 1 533 ? 22.597 -31.759 -20.810 1.00 55.25 533 LEU A C 1
ATOM 4103 O O . LEU A 1 533 ? 23.639 -31.995 -21.404 1.00 55.25 533 LEU A O 1
ATOM 4107 N N . ILE A 1 534 ? 21.414 -32.167 -21.284 1.00 54.31 534 ILE A N 1
ATOM 4108 C CA . ILE A 1 534 ? 21.240 -32.971 -22.509 1.00 54.31 534 ILE A CA 1
ATOM 4109 C C . ILE A 1 534 ? 21.626 -32.178 -23.769 1.00 54.31 534 ILE A C 1
ATOM 4111 O O . ILE A 1 534 ? 22.481 -32.668 -24.509 1.00 54.31 534 ILE A O 1
ATOM 4115 N N . PRO A 1 535 ? 21.100 -30.958 -24.024 1.00 50.94 535 PRO A N 1
ATOM 4116 C CA . PRO A 1 535 ? 21.557 -30.129 -25.140 1.00 50.94 535 PRO A CA 1
ATOM 4117 C C . PRO A 1 535 ? 23.049 -29.804 -25.052 1.00 50.94 535 PRO A C 1
ATOM 4119 O O . PRO A 1 535 ? 23.712 -29.695 -26.078 1.00 50.94 535 PRO A O 1
ATOM 4122 N N . LEU A 1 536 ? 23.593 -29.690 -23.837 1.00 52.59 536 LEU A N 1
ATOM 4123 C CA . LEU A 1 536 ? 24.996 -29.361 -23.600 1.00 52.59 536 LEU A CA 1
ATOM 4124 C C . LEU A 1 536 ? 25.941 -30.564 -23.766 1.00 52.59 536 LEU A C 1
ATOM 4126 O O . LEU A 1 536 ? 27.043 -30.420 -24.282 1.00 52.59 536 LEU A O 1
ATOM 4130 N N . ALA A 1 537 ? 25.509 -31.760 -23.370 1.00 54.88 537 ALA A N 1
ATOM 4131 C CA . ALA A 1 537 ? 26.204 -33.016 -23.625 1.00 54.88 537 ALA A CA 1
ATOM 4132 C C . ALA A 1 537 ? 26.140 -33.367 -25.115 1.00 54.88 537 ALA A C 1
ATOM 4134 O O . ALA A 1 537 ? 27.130 -33.833 -25.668 1.00 54.88 537 ALA A O 1
ATOM 4135 N N . ALA A 1 538 ? 25.017 -33.078 -25.780 1.00 52.12 538 ALA A N 1
ATOM 4136 C CA . ALA A 1 538 ? 24.894 -33.176 -27.229 1.00 52.12 538 ALA A CA 1
ATOM 4137 C C . ALA A 1 538 ? 25.806 -32.162 -27.943 1.00 52.12 538 ALA A C 1
ATOM 4139 O O . ALA A 1 538 ? 26.494 -32.545 -28.885 1.00 52.12 538 ALA A O 1
ATOM 4140 N N . ASP A 1 539 ? 25.892 -30.913 -27.463 1.00 49.53 539 ASP A N 1
ATOM 4141 C CA . ASP A 1 539 ? 26.842 -29.909 -27.964 1.00 49.53 539 ASP A CA 1
ATOM 4142 C C . ASP A 1 539 ? 28.302 -30.332 -27.743 1.00 49.53 539 ASP A C 1
ATOM 4144 O O . ASP A 1 539 ? 29.128 -30.194 -28.643 1.00 49.53 539 ASP A O 1
ATOM 4148 N N . PHE A 1 540 ? 28.624 -30.908 -26.582 1.00 53.91 540 PHE A N 1
ATOM 4149 C CA . PHE A 1 540 ? 29.960 -31.405 -26.259 1.00 53.91 540 PHE A CA 1
ATOM 4150 C C . PHE A 1 540 ? 30.345 -32.641 -27.088 1.00 53.91 540 PHE A C 1
ATOM 4152 O O . PHE A 1 540 ? 31.433 -32.671 -27.661 1.00 53.91 540 PHE A O 1
ATOM 4159 N N . LEU A 1 541 ? 29.455 -33.625 -27.235 1.00 50.84 541 LEU A N 1
ATOM 4160 C CA . LEU A 1 541 ? 29.664 -34.789 -28.105 1.00 50.84 541 LEU A CA 1
ATOM 4161 C C . LEU A 1 541 ? 29.787 -34.369 -29.577 1.00 50.84 541 LEU A C 1
ATOM 4163 O O . LEU A 1 541 ? 30.634 -34.895 -30.297 1.00 50.84 541 LEU A O 1
ATOM 4167 N N . ALA A 1 542 ? 29.010 -33.371 -30.010 1.00 48.78 542 ALA A N 1
ATOM 4168 C CA . ALA A 1 542 ? 29.154 -32.760 -31.330 1.00 48.78 542 ALA A CA 1
ATOM 4169 C C . ALA A 1 542 ? 30.479 -31.986 -31.475 1.00 48.78 542 ALA A C 1
ATOM 4171 O O . ALA A 1 542 ? 31.066 -31.984 -32.557 1.00 48.78 542 ALA A O 1
ATOM 4172 N N . SER A 1 543 ? 30.983 -31.381 -30.392 1.00 45.50 543 SER A N 1
ATOM 4173 C CA . SER A 1 543 ? 32.286 -30.699 -30.345 1.00 45.50 543 SER A CA 1
ATOM 4174 C C . SER A 1 543 ? 33.470 -31.658 -30.440 1.00 45.50 543 SER A C 1
ATOM 4176 O O . SER A 1 543 ? 34.461 -31.335 -31.083 1.00 45.50 543 SER A O 1
ATOM 4178 N N . CYS A 1 544 ? 33.350 -32.863 -29.874 1.00 47.59 544 CYS A N 1
ATOM 4179 C CA . CYS A 1 544 ? 34.355 -33.918 -30.009 1.00 47.59 544 CYS A CA 1
ATOM 4180 C C . CYS A 1 544 ? 34.462 -34.459 -31.444 1.00 47.59 544 CYS A C 1
ATOM 4182 O O . CYS A 1 544 ? 35.471 -35.071 -31.788 1.00 47.59 544 CYS A O 1
ATOM 4184 N N . HIS A 1 545 ? 33.441 -34.229 -32.273 1.00 47.00 545 HIS A N 1
ATOM 4185 C CA . HIS A 1 545 ? 33.385 -34.650 -33.673 1.00 47.00 545 HIS A CA 1
ATOM 4186 C C . HIS A 1 545 ? 33.423 -33.479 -34.674 1.00 47.00 545 HIS A C 1
ATOM 4188 O O . HIS A 1 545 ? 33.172 -33.701 -35.856 1.00 47.00 545 HIS A O 1
ATOM 4194 N N . ASP A 1 546 ? 33.734 -32.254 -34.220 1.00 46.88 546 ASP A N 1
ATOM 4195 C CA . ASP A 1 546 ? 33.843 -31.032 -35.041 1.00 46.88 546 ASP A CA 1
ATOM 4196 C C . ASP A 1 546 ? 32.620 -30.758 -35.948 1.00 46.88 546 ASP A C 1
ATOM 4198 O O . ASP A 1 546 ? 32.711 -30.180 -37.033 1.00 46.88 546 ASP A O 1
ATOM 4202 N N . ASN A 1 547 ? 31.428 -31.167 -35.501 1.00 46.62 547 ASN A N 1
ATOM 4203 C CA . ASN A 1 547 ? 30.222 -31.150 -36.322 1.00 46.62 547 ASN A CA 1
ATOM 4204 C C . ASN A 1 547 ? 29.335 -29.932 -36.001 1.00 46.62 547 ASN A C 1
ATOM 4206 O O . ASN A 1 547 ? 28.391 -29.995 -35.211 1.00 46.62 547 ASN A O 1
ATOM 4210 N N . SER A 1 548 ? 29.658 -28.790 -36.612 1.00 43.50 548 SER A N 1
ATOM 4211 C CA . SER A 1 548 ? 29.006 -27.494 -36.373 1.00 43.50 548 SER A CA 1
ATOM 4212 C C . SER A 1 548 ? 27.521 -27.449 -36.760 1.00 43.50 548 SER A C 1
ATOM 4214 O O . SER A 1 548 ? 26.765 -26.726 -36.116 1.00 43.50 548 SER A O 1
ATOM 4216 N N . ALA A 1 549 ? 27.050 -28.250 -37.725 1.00 40.62 549 ALA A N 1
ATOM 4217 C CA . ALA A 1 549 ? 25.628 -28.267 -38.097 1.00 40.62 549 ALA A CA 1
ATOM 4218 C C . ALA A 1 549 ? 24.742 -28.951 -37.042 1.00 40.62 549 ALA A C 1
ATOM 4220 O O . ALA A 1 549 ? 23.615 -28.513 -36.813 1.00 40.62 549 ALA A O 1
ATOM 4221 N N . VAL A 1 550 ? 25.261 -29.974 -36.349 1.00 43.78 550 VAL A N 1
ATOM 4222 C CA . VAL A 1 550 ? 24.570 -30.591 -35.203 1.00 43.78 550 VAL A CA 1
ATOM 4223 C C . VAL A 1 550 ? 24.452 -29.577 -34.062 1.00 43.78 550 VAL A C 1
ATOM 4225 O O . VAL A 1 550 ? 23.397 -29.475 -33.448 1.00 43.78 550 VAL A O 1
ATOM 4228 N N . ARG A 1 551 ? 25.471 -28.736 -33.845 1.00 47.12 551 ARG A N 1
ATOM 4229 C CA . ARG A 1 551 ? 25.430 -27.648 -32.846 1.00 47.12 551 ARG A CA 1
ATOM 4230 C C . ARG A 1 551 ? 24.412 -26.552 -33.210 1.00 47.12 551 ARG A C 1
ATOM 4232 O O . ARG A 1 551 ? 23.689 -26.081 -32.337 1.00 47.12 551 ARG A O 1
ATOM 4239 N N . VAL A 1 552 ? 24.315 -26.195 -34.499 1.00 45.44 552 VAL A N 1
ATOM 4240 C CA . VAL A 1 552 ? 23.389 -25.180 -35.057 1.00 45.44 552 VAL A CA 1
ATOM 4241 C C . VAL A 1 552 ? 21.920 -25.609 -34.991 1.00 45.44 552 VAL A C 1
ATOM 4243 O O . VAL A 1 552 ? 21.054 -24.764 -34.777 1.00 45.44 552 VAL A O 1
ATOM 4246 N N . LEU A 1 553 ? 21.626 -26.901 -35.161 1.00 46.19 553 LEU A N 1
ATOM 4247 C CA . LEU A 1 553 ? 20.254 -27.419 -35.132 1.00 46.19 553 LEU A CA 1
ATOM 4248 C C . LEU A 1 553 ? 19.822 -27.852 -33.729 1.00 46.19 553 LEU A C 1
ATOM 4250 O O . LEU A 1 553 ? 18.699 -27.581 -33.329 1.00 46.19 553 LEU A O 1
ATOM 4254 N N . VAL A 1 554 ? 20.685 -28.509 -32.956 1.00 48.97 554 VAL A N 1
ATOM 4255 C CA . VAL A 1 554 ? 20.250 -29.200 -31.733 1.00 48.97 554 VAL A CA 1
ATOM 4256 C C . VAL A 1 554 ? 20.085 -28.238 -30.559 1.00 48.97 554 VAL A C 1
ATOM 4258 O O . VAL A 1 554 ? 19.084 -28.320 -29.859 1.00 48.97 554 VAL A O 1
ATOM 4261 N N . PHE A 1 555 ? 21.003 -27.293 -30.345 1.00 46.22 555 PHE A N 1
ATOM 4262 C CA . PHE A 1 555 ? 20.957 -26.450 -29.145 1.00 46.22 555 PHE A CA 1
ATOM 4263 C C . PHE A 1 555 ? 19.830 -25.395 -29.163 1.00 46.22 555 PHE A C 1
ATOM 4265 O O . PHE A 1 555 ? 19.053 -25.377 -28.214 1.00 46.22 555 PHE A O 1
ATOM 4272 N N . PRO A 1 556 ? 19.652 -24.558 -30.205 1.00 48.50 556 PRO A N 1
ATOM 4273 C CA . PRO A 1 556 ? 18.621 -23.516 -30.207 1.00 48.50 556 PRO A CA 1
ATOM 4274 C C . PRO A 1 556 ? 17.214 -24.092 -30.366 1.00 48.50 556 PRO A C 1
ATOM 4276 O O . PRO A 1 556 ? 16.295 -23.630 -29.702 1.00 48.50 556 PRO A O 1
ATOM 4279 N N . LEU A 1 557 ? 17.041 -25.125 -31.201 1.00 46.91 557 LEU A N 1
ATOM 4280 C CA . LEU A 1 557 ? 15.733 -25.753 -31.389 1.00 46.91 557 LEU A CA 1
ATOM 4281 C C . LEU A 1 557 ? 15.315 -26.519 -30.129 1.00 46.91 557 LEU A C 1
ATOM 4283 O O . LEU A 1 557 ? 14.203 -26.308 -29.652 1.00 46.91 557 LEU A O 1
ATOM 4287 N N . LEU A 1 558 ? 16.198 -27.319 -29.511 1.00 49.25 558 LEU A N 1
ATOM 4288 C CA . LEU A 1 558 ? 15.854 -27.977 -28.245 1.00 49.25 558 LEU A CA 1
ATOM 4289 C C . LEU A 1 558 ? 15.666 -26.964 -27.115 1.00 49.25 558 LEU A C 1
ATOM 4291 O O . LEU A 1 558 ? 14.685 -27.074 -26.398 1.00 49.25 558 LEU A O 1
ATOM 4295 N N . PHE A 1 559 ? 16.533 -25.958 -26.969 1.00 48.28 559 PHE A N 1
ATOM 4296 C CA . PHE A 1 559 ? 16.434 -24.973 -25.887 1.00 48.28 559 PHE A CA 1
ATOM 4297 C C . PHE A 1 559 ? 15.172 -24.110 -25.997 1.00 48.28 559 PHE A C 1
ATOM 4299 O O . PHE A 1 559 ? 14.397 -24.034 -25.047 1.00 48.28 559 PHE A O 1
ATOM 4306 N N . THR A 1 560 ? 14.921 -23.493 -27.155 1.00 48.38 560 THR A N 1
ATOM 4307 C CA . THR A 1 560 ? 13.746 -22.632 -27.364 1.00 48.38 560 THR A CA 1
ATOM 4308 C C . THR A 1 560 ? 12.452 -23.441 -27.337 1.00 48.38 560 THR A C 1
ATOM 4310 O O . THR A 1 560 ? 11.461 -22.993 -26.764 1.00 48.38 560 THR A O 1
ATOM 4313 N N . GLY A 1 561 ? 12.468 -24.656 -27.887 1.00 45.88 561 GLY A N 1
ATOM 4314 C CA . GLY A 1 561 ? 11.329 -25.557 -27.856 1.00 45.88 561 GLY A CA 1
ATOM 4315 C C . GLY A 1 561 ? 10.957 -26.046 -26.454 1.00 45.88 561 GLY A C 1
ATOM 4316 O O . GLY A 1 561 ? 9.803 -25.927 -26.041 1.00 45.88 561 GLY A O 1
ATOM 4317 N N . PHE A 1 562 ? 11.926 -26.558 -25.690 1.00 48.75 562 PHE A N 1
ATOM 4318 C CA . PHE A 1 562 ? 11.663 -27.052 -24.334 1.00 48.75 562 PHE A CA 1
ATOM 4319 C C . PHE A 1 562 ? 11.300 -25.918 -23.369 1.00 48.75 562 PHE A C 1
ATOM 4321 O O . PHE A 1 562 ? 10.449 -26.102 -22.502 1.00 48.75 562 PHE A O 1
ATOM 4328 N N . TRP A 1 563 ? 11.900 -24.733 -23.528 1.00 46.72 563 TRP A N 1
ATOM 4329 C CA . TRP A 1 563 ? 11.599 -23.572 -22.687 1.00 46.72 563 TRP A CA 1
ATOM 4330 C C . TRP A 1 563 ? 10.185 -23.029 -22.928 1.00 46.72 563 TRP A C 1
ATOM 4332 O O . TRP A 1 563 ? 9.481 -22.708 -21.975 1.00 46.72 563 TRP A O 1
ATOM 4342 N N . MET A 1 564 ? 9.721 -23.001 -24.183 1.00 45.56 564 MET A N 1
ATOM 4343 C CA . MET A 1 564 ? 8.339 -22.632 -24.524 1.00 45.56 564 MET A CA 1
ATOM 4344 C C . MET A 1 564 ? 7.314 -23.636 -23.971 1.00 45.56 564 MET A C 1
ATOM 4346 O O . MET A 1 564 ? 6.279 -23.216 -23.456 1.00 45.56 564 MET A O 1
ATOM 4350 N N . ALA A 1 565 ? 7.614 -24.939 -24.011 1.00 44.25 565 ALA A N 1
ATOM 4351 C CA . ALA A 1 565 ? 6.741 -25.984 -23.467 1.00 44.25 565 ALA A CA 1
ATOM 4352 C C . ALA A 1 565 ? 6.624 -25.935 -21.929 1.00 44.25 565 ALA A C 1
ATOM 4354 O O . ALA A 1 565 ? 5.552 -26.177 -21.382 1.00 44.25 565 ALA A O 1
ATOM 4355 N N . VAL A 1 566 ? 7.707 -25.590 -21.221 1.00 44.47 566 VAL A N 1
ATOM 4356 C CA . VAL A 1 566 ? 7.737 -25.568 -19.746 1.00 44.47 566 VAL A CA 1
ATOM 4357 C C . VAL A 1 566 ? 7.284 -24.219 -19.167 1.00 44.47 566 VAL A C 1
ATOM 4359 O O . VAL A 1 566 ? 6.575 -24.191 -18.162 1.00 44.47 566 VAL A O 1
ATOM 4362 N N . CYS A 1 567 ? 7.652 -23.092 -19.785 1.00 43.28 567 CYS A N 1
ATOM 4363 C CA . CYS A 1 567 ? 7.379 -21.753 -19.245 1.00 43.28 567 CYS A CA 1
ATOM 4364 C C . CYS A 1 567 ? 6.107 -21.098 -19.804 1.00 43.28 567 CYS A C 1
ATOM 4366 O O . CYS A 1 567 ? 5.592 -20.171 -19.184 1.00 43.28 567 CYS A O 1
ATOM 4368 N N . GLY A 1 568 ? 5.549 -21.588 -20.917 1.00 41.97 568 GLY A N 1
ATOM 4369 C CA . GLY A 1 568 ? 4.344 -21.022 -21.540 1.00 41.97 568 GLY A CA 1
ATOM 4370 C C . GLY A 1 568 ? 3.071 -21.080 -20.680 1.00 41.97 568 GLY A C 1
ATOM 4371 O O . GLY A 1 568 ? 2.128 -20.340 -20.946 1.00 41.97 568 GLY A O 1
ATOM 4372 N N . ARG A 1 569 ? 3.037 -21.910 -19.626 1.00 39.38 569 ARG A N 1
ATOM 4373 C CA . ARG A 1 569 ? 1.914 -21.982 -18.668 1.00 39.38 569 ARG A CA 1
ATOM 4374 C C . ARG A 1 569 ? 2.136 -21.221 -17.356 1.00 39.38 569 ARG A C 1
ATOM 4376 O O . ARG A 1 569 ? 1.185 -21.068 -16.597 1.00 39.38 569 ARG A O 1
ATOM 4383 N N . LEU A 1 570 ? 3.337 -20.708 -17.084 1.00 39.34 570 LEU A N 1
ATOM 4384 C CA . LEU A 1 570 ? 3.642 -19.961 -15.858 1.00 39.34 570 LEU A CA 1
ATOM 4385 C C . LEU A 1 570 ? 3.852 -18.476 -16.192 1.00 39.34 570 LEU A C 1
ATOM 4387 O O . LEU A 1 570 ? 4.975 -17.993 -16.256 1.00 39.34 570 LEU A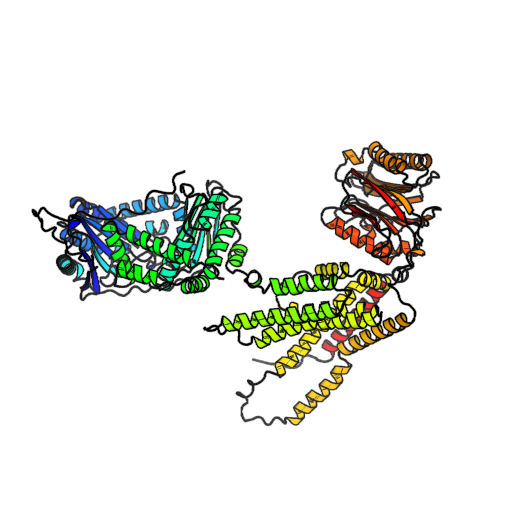 O 1
ATOM 4391 N N . THR A 1 571 ? 2.735 -17.767 -16.389 1.00 32.44 571 THR A N 1
ATOM 4392 C CA . THR A 1 571 ? 2.586 -16.293 -16.385 1.00 32.44 571 THR A CA 1
ATOM 4393 C C . THR A 1 571 ? 3.406 -15.466 -17.395 1.00 32.44 571 THR A C 1
ATOM 4395 O O . THR A 1 571 ? 4.623 -15.384 -17.323 1.00 32.44 571 THR A O 1
ATOM 4398 N N . GLY A 1 572 ? 2.705 -14.717 -18.256 1.00 39.81 572 GLY A N 1
ATOM 4399 C CA . GLY A 1 572 ? 2.945 -13.280 -18.487 1.00 39.81 572 GLY A CA 1
ATOM 4400 C C . GLY A 1 572 ? 4.312 -12.762 -18.965 1.00 39.81 572 GLY A C 1
ATOM 4401 O O . GLY A 1 572 ? 4.527 -11.555 -18.879 1.00 39.81 572 GLY A O 1
ATOM 4402 N N . PHE A 1 573 ? 5.233 -13.583 -19.471 1.00 32.16 573 PHE A N 1
ATOM 4403 C CA . PHE A 1 573 ? 6.478 -13.067 -20.053 1.00 32.16 573 PHE A CA 1
ATOM 4404 C C . PHE A 1 573 ? 6.258 -12.601 -21.497 1.00 32.16 573 PHE A C 1
ATOM 4406 O O . PHE A 1 573 ? 5.925 -13.383 -22.385 1.00 32.16 573 PHE A O 1
ATOM 4413 N N . GLY A 1 574 ? 6.411 -11.292 -21.703 1.00 32.62 574 GLY A N 1
ATOM 4414 C CA . GLY A 1 574 ? 6.159 -10.607 -22.964 1.00 32.62 574 GLY A CA 1
ATOM 4415 C C . GLY A 1 574 ? 7.022 -11.059 -24.147 1.00 32.62 574 GLY A C 1
ATOM 4416 O O . GLY A 1 574 ? 8.137 -11.553 -24.007 1.00 32.62 574 GLY A O 1
ATOM 4417 N N . ASP A 1 575 ? 6.439 -10.830 -25.320 1.00 32.75 575 ASP A N 1
ATOM 4418 C CA . ASP A 1 575 ? 7.007 -10.754 -26.665 1.00 32.75 575 ASP A CA 1
ATOM 4419 C C . ASP A 1 575 ? 8.212 -11.667 -26.988 1.00 32.75 575 ASP A C 1
ATOM 4421 O O . ASP A 1 575 ? 9.384 -11.273 -26.954 1.00 32.75 575 ASP A O 1
ATOM 4425 N N . GLY A 1 576 ? 7.912 -12.902 -27.408 1.00 36.31 576 GLY A N 1
ATOM 4426 C CA . GLY A 1 576 ? 8.894 -13.875 -27.908 1.00 36.31 576 GLY A CA 1
ATOM 4427 C C . GLY A 1 576 ? 9.726 -13.385 -29.108 1.00 36.31 576 GLY A C 1
ATOM 4428 O O . GLY A 1 576 ? 10.820 -13.899 -29.350 1.00 36.31 576 GLY A O 1
ATOM 4429 N N . LEU A 1 577 ? 9.285 -12.341 -29.819 1.00 35.03 577 LEU A N 1
ATOM 4430 C CA . LEU A 1 577 ? 10.060 -11.647 -30.861 1.00 35.03 577 LEU A CA 1
ATOM 4431 C C . LEU A 1 577 ? 11.253 -10.857 -30.295 1.00 35.03 577 LEU A C 1
ATOM 4433 O O . LEU A 1 577 ? 12.301 -10.748 -30.935 1.00 35.03 577 LEU A O 1
ATOM 4437 N N . THR A 1 578 ? 11.139 -10.354 -29.068 1.00 34.12 578 THR A N 1
ATOM 4438 C CA . THR A 1 578 ? 12.206 -9.592 -28.408 1.00 34.12 578 THR A CA 1
ATOM 4439 C C . THR A 1 578 ? 13.268 -10.531 -27.817 1.00 34.12 578 THR A C 1
ATOM 4441 O O . THR A 1 578 ? 14.471 -10.282 -27.946 1.00 34.12 578 THR A O 1
ATOM 4444 N N . TYR A 1 579 ? 12.855 -11.677 -27.263 1.00 39.91 579 TYR A N 1
ATOM 4445 C CA . TYR A 1 579 ? 13.771 -12.708 -26.757 1.00 39.91 579 TYR A CA 1
ATOM 4446 C C . TYR A 1 579 ? 14.466 -13.504 -27.867 1.00 39.91 579 TYR A C 1
ATOM 4448 O O . TYR A 1 579 ? 15.660 -13.777 -27.755 1.00 39.91 579 TYR A O 1
ATOM 4456 N N . SER A 1 580 ? 13.771 -13.822 -28.964 1.00 41.31 580 SER A N 1
ATOM 4457 C CA . SER A 1 580 ? 14.380 -14.475 -30.133 1.00 41.31 580 SER A CA 1
ATOM 4458 C C . SER A 1 580 ? 15.443 -13.595 -30.784 1.00 41.31 580 SER A C 1
ATOM 4460 O O . SER A 1 580 ? 16.534 -14.083 -31.065 1.00 41.31 580 SER A O 1
ATOM 4462 N N . ASN A 1 581 ? 15.198 -12.288 -30.925 1.00 38.88 581 ASN A N 1
ATOM 4463 C CA . ASN A 1 581 ? 16.223 -11.351 -31.378 1.00 38.88 581 ASN A CA 1
ATOM 4464 C C . ASN A 1 581 ? 17.418 -11.313 -30.409 1.00 38.88 581 ASN A C 1
ATOM 4466 O O . ASN A 1 581 ? 18.551 -11.347 -30.869 1.00 38.88 581 ASN A O 1
ATOM 4470 N N . ASN A 1 582 ? 17.216 -11.312 -29.087 1.00 40.44 582 ASN A N 1
ATOM 4471 C CA . ASN A 1 582 ? 18.322 -11.319 -28.113 1.00 40.44 582 ASN A CA 1
ATOM 4472 C C . ASN A 1 582 ? 19.126 -12.634 -28.092 1.00 40.44 582 ASN A C 1
ATOM 4474 O O . ASN A 1 582 ? 20.353 -12.599 -27.973 1.00 40.44 582 ASN A O 1
ATOM 4478 N N . ILE A 1 583 ? 18.472 -13.785 -28.263 1.00 44.44 583 ILE A N 1
ATOM 4479 C CA . ILE A 1 583 ? 19.133 -15.096 -28.333 1.00 44.44 583 ILE A CA 1
ATOM 4480 C C . ILE A 1 583 ? 19.871 -15.245 -29.667 1.00 44.44 583 ILE A C 1
ATOM 4482 O O . ILE A 1 583 ? 21.054 -15.568 -29.668 1.00 44.44 583 ILE A O 1
ATOM 4486 N N . LEU A 1 584 ? 19.243 -14.920 -30.799 1.00 47.22 584 LEU A N 1
ATOM 4487 C CA . LEU A 1 584 ? 19.893 -14.942 -32.115 1.00 47.22 584 LEU A CA 1
ATOM 4488 C C . LEU A 1 584 ? 21.062 -13.947 -32.196 1.00 47.22 584 LEU A C 1
ATOM 4490 O O . LEU A 1 584 ? 22.113 -14.280 -32.738 1.00 47.22 584 LEU A O 1
ATOM 4494 N N . ASN A 1 585 ? 20.939 -12.773 -31.566 1.00 43.88 585 ASN A N 1
ATOM 4495 C CA . ASN A 1 585 ? 22.039 -11.814 -31.413 1.00 43.88 585 ASN A CA 1
ATOM 4496 C C . ASN A 1 585 ? 23.216 -12.369 -30.586 1.00 43.88 585 ASN A C 1
ATOM 4498 O O . ASN A 1 585 ? 24.327 -11.856 -30.702 1.00 43.88 585 ASN A O 1
ATOM 4502 N N . SER A 1 586 ? 22.989 -13.404 -29.770 1.00 43.41 586 SER A N 1
ATOM 4503 C CA . SER A 1 586 ? 24.017 -14.072 -28.959 1.00 43.41 586 SER A CA 1
ATOM 4504 C C . SER A 1 586 ? 24.694 -15.244 -29.687 1.00 43.41 586 SER A C 1
ATOM 4506 O O . SER A 1 586 ? 25.736 -15.714 -29.230 1.00 43.41 586 SER A O 1
ATOM 4508 N N . PHE A 1 587 ? 24.160 -15.683 -30.839 1.00 49.44 587 PHE A N 1
ATOM 4509 C CA . PHE A 1 587 ? 24.714 -16.769 -31.662 1.00 49.44 587 PHE A CA 1
ATOM 4510 C C . PHE A 1 587 ? 24.960 -16.329 -33.120 1.00 49.44 587 PHE A C 1
ATOM 4512 O O . PHE A 1 587 ? 24.217 -16.712 -34.031 1.00 49.44 587 PHE A O 1
ATOM 4519 N N . PRO A 1 588 ? 26.035 -15.552 -33.361 1.00 50.62 588 PRO A N 1
ATOM 4520 C CA . PRO A 1 588 ? 26.396 -15.025 -34.676 1.00 50.62 588 PRO A CA 1
ATOM 4521 C C . PRO A 1 588 ? 26.424 -16.046 -35.816 1.00 50.62 588 PRO A C 1
ATOM 4523 O O . PRO A 1 588 ? 25.986 -15.759 -36.928 1.00 50.62 588 PRO A O 1
ATOM 4526 N N . ASP A 1 589 ? 26.894 -17.258 -35.532 1.00 50.50 589 ASP A N 1
ATOM 4527 C CA . ASP A 1 589 ? 27.086 -18.302 -36.540 1.00 50.50 589 ASP A CA 1
ATOM 4528 C C . ASP A 1 589 ? 25.753 -18.825 -37.109 1.00 50.50 589 ASP A C 1
ATOM 4530 O O . ASP A 1 589 ? 25.657 -19.153 -38.293 1.00 50.50 589 ASP A O 1
ATOM 4534 N N . ILE A 1 590 ? 24.694 -18.841 -36.290 1.00 51.12 590 ILE A N 1
ATOM 4535 C CA . ILE A 1 590 ? 23.342 -19.268 -36.686 1.00 51.12 590 ILE A CA 1
ATOM 4536 C C . ILE A 1 590 ? 22.697 -18.200 -37.564 1.00 51.12 590 ILE A C 1
ATOM 4538 O O . ILE A 1 590 ? 22.143 -18.508 -38.619 1.00 51.12 590 ILE A O 1
ATOM 4542 N N . VAL A 1 591 ? 22.805 -16.934 -37.153 1.00 52.75 591 VAL A N 1
ATOM 4543 C CA . VAL A 1 591 ? 22.266 -15.797 -37.908 1.00 52.75 591 VAL A CA 1
ATOM 4544 C C . VAL A 1 591 ? 22.937 -15.701 -39.271 1.00 52.75 591 VAL A C 1
ATOM 4546 O O . VAL A 1 591 ? 22.241 -15.518 -40.268 1.00 52.75 591 VAL A O 1
ATOM 4549 N N . GLN A 1 592 ? 24.254 -15.899 -39.347 1.00 55.81 592 GLN A N 1
ATOM 4550 C CA . GLN A 1 592 ? 24.975 -15.931 -40.616 1.00 55.81 592 GLN A CA 1
ATOM 4551 C C . GLN A 1 592 ? 24.549 -17.114 -41.496 1.00 55.81 592 GLN A C 1
ATOM 4553 O O . GLN A 1 592 ? 24.311 -16.915 -42.685 1.00 55.81 592 GLN A O 1
ATOM 4558 N N . GLY A 1 593 ? 24.410 -18.320 -40.933 1.00 56.06 593 GLY A N 1
ATOM 4559 C CA . GLY A 1 593 ? 23.982 -19.508 -41.677 1.00 56.06 593 GLY A CA 1
ATOM 4560 C C . GLY A 1 593 ? 22.571 -19.376 -42.253 1.00 56.06 593 GLY A C 1
ATOM 4561 O O . GLY A 1 593 ? 22.375 -19.551 -43.452 1.00 56.06 593 GLY A O 1
ATOM 4562 N N . VAL A 1 594 ? 21.588 -19.007 -41.428 1.00 55.47 594 VAL A N 1
ATOM 4563 C CA . VAL A 1 594 ? 20.188 -18.896 -41.866 1.00 55.47 594 VAL A CA 1
ATOM 4564 C C . VAL A 1 594 ? 19.989 -17.680 -42.780 1.00 55.47 594 VAL A C 1
ATOM 4566 O O . VAL A 1 594 ? 19.364 -17.808 -43.833 1.00 55.47 594 VAL A O 1
ATOM 4569 N N . SER A 1 595 ? 20.595 -16.526 -42.466 1.00 54.47 595 SER A N 1
ATOM 4570 C CA . SER A 1 595 ? 20.499 -15.334 -43.330 1.00 54.47 595 SER A CA 1
ATOM 4571 C C . SER A 1 595 ? 21.178 -15.541 -44.687 1.00 54.47 595 SER A C 1
ATOM 4573 O O . SER A 1 595 ? 20.720 -14.992 -45.685 1.00 54.47 595 SER A O 1
ATOM 4575 N N . TRP A 1 596 ? 22.237 -16.358 -44.757 1.00 60.22 596 TRP A N 1
ATOM 4576 C CA . TRP A 1 596 ? 22.899 -16.702 -46.019 1.00 60.22 596 TRP A CA 1
ATOM 4577 C C . TRP A 1 596 ? 22.011 -17.546 -46.946 1.00 60.22 596 TRP A C 1
ATOM 4579 O O . TRP A 1 596 ? 22.048 -17.319 -48.159 1.00 60.22 596 TRP A O 1
ATOM 4589 N N . VAL A 1 597 ? 21.218 -18.486 -46.401 1.00 56.53 597 VAL A N 1
ATOM 4590 C CA . VAL A 1 597 ? 20.365 -19.404 -47.186 1.00 56.53 597 VAL A CA 1
ATOM 4591 C C . VAL A 1 597 ? 19.004 -18.793 -47.529 1.00 56.53 597 VAL A C 1
ATOM 4593 O O . VAL A 1 597 ? 18.585 -18.872 -48.680 1.00 56.53 597 VAL A O 1
ATOM 4596 N N . VAL A 1 598 ? 18.302 -18.221 -46.545 1.00 54.25 598 VAL A N 1
ATOM 4597 C CA . VAL A 1 598 ? 16.856 -17.919 -46.637 1.00 54.25 598 VAL A CA 1
ATOM 4598 C C . VAL A 1 598 ? 16.478 -16.495 -46.210 1.00 54.25 598 VAL A C 1
ATOM 4600 O O . VAL A 1 598 ? 15.309 -16.120 -46.299 1.00 54.25 598 VAL A O 1
ATOM 4603 N N . GLY A 1 599 ? 17.451 -15.695 -45.760 1.00 58.59 599 GLY A N 1
ATOM 4604 C CA . GLY A 1 599 ? 17.230 -14.328 -45.279 1.00 58.59 599 GLY A CA 1
ATOM 4605 C C . GLY A 1 599 ? 16.389 -14.251 -43.997 1.00 58.59 599 GLY A C 1
ATOM 4606 O O . GLY A 1 599 ? 16.068 -15.263 -43.366 1.00 58.59 599 GLY A O 1
ATOM 4607 N N . ARG A 1 600 ? 16.007 -13.027 -43.609 1.00 55.59 600 ARG A N 1
ATOM 4608 C CA . ARG A 1 600 ? 15.148 -12.776 -42.435 1.00 55.59 600 ARG A CA 1
ATOM 4609 C C . ARG A 1 600 ? 13.832 -13.586 -42.413 1.00 55.59 600 ARG A C 1
ATOM 4611 O O . ARG A 1 600 ? 13.540 -14.150 -41.361 1.00 55.59 600 ARG A O 1
ATOM 4618 N N . PRO A 1 601 ? 13.076 -13.733 -43.521 1.00 54.41 601 PRO A N 1
ATOM 4619 C CA . PRO A 1 601 ? 11.812 -14.480 -43.508 1.00 54.41 601 PRO A CA 1
ATOM 4620 C C . PRO A 1 601 ? 11.960 -15.960 -43.131 1.00 54.41 601 PRO A C 1
ATOM 4622 O O . PRO A 1 601 ? 11.072 -16.535 -42.505 1.00 54.41 601 PRO A O 1
ATOM 4625 N N . GLY A 1 602 ? 13.084 -16.594 -43.480 1.00 54.91 602 GLY A N 1
ATOM 4626 C CA . GLY A 1 602 ? 13.326 -17.986 -43.108 1.00 54.91 602 GLY A CA 1
ATOM 4627 C C . GLY A 1 602 ? 13.708 -18.173 -41.637 1.00 54.91 602 GLY A C 1
ATOM 4628 O O . GLY A 1 602 ? 13.386 -19.212 -41.066 1.00 54.91 602 GLY A O 1
ATOM 4629 N N . ILE A 1 603 ? 14.322 -17.164 -41.004 1.00 55.16 603 ILE A N 1
ATOM 4630 C CA . ILE A 1 603 ? 14.546 -17.149 -39.548 1.00 55.16 603 ILE A CA 1
ATOM 4631 C C . ILE A 1 603 ? 13.197 -17.163 -38.826 1.00 55.16 603 ILE A C 1
ATOM 4633 O O . ILE A 1 603 ? 12.972 -18.006 -37.958 1.00 55.16 603 ILE A O 1
ATOM 4637 N N . ASP A 1 604 ? 12.291 -16.269 -39.221 1.00 51.75 604 ASP A N 1
ATOM 4638 C CA . ASP A 1 604 ? 10.983 -16.137 -38.581 1.00 51.75 604 ASP A CA 1
ATOM 4639 C C . ASP A 1 604 ? 10.134 -17.414 -38.796 1.00 51.75 604 ASP A C 1
ATOM 4641 O O . ASP A 1 604 ? 9.551 -17.935 -37.847 1.00 51.75 604 ASP A O 1
ATOM 4645 N N . PHE A 1 605 ? 10.165 -18.012 -39.997 1.00 54.50 605 PHE A N 1
ATOM 4646 C CA . PHE A 1 605 ? 9.468 -19.272 -40.300 1.00 54.50 605 PHE A CA 1
ATOM 4647 C C . PHE A 1 605 ? 9.938 -20.462 -39.448 1.00 54.50 605 PHE A C 1
ATOM 4649 O O . PHE A 1 605 ? 9.107 -21.207 -38.929 1.00 54.50 605 PHE A O 1
ATOM 4656 N N . VAL A 1 606 ? 11.253 -20.656 -39.283 1.00 52.66 606 VAL A N 1
ATOM 4657 C CA . VAL A 1 606 ? 11.803 -21.776 -38.494 1.00 52.66 606 VAL A CA 1
ATOM 4658 C C . VAL A 1 606 ? 11.398 -21.667 -37.022 1.00 52.66 606 VAL A C 1
ATOM 4660 O O . VAL A 1 606 ? 11.060 -22.677 -36.404 1.00 52.66 606 VAL A O 1
ATOM 4663 N N . LEU A 1 607 ? 11.376 -20.450 -36.473 1.00 52.97 607 LEU A N 1
ATOM 4664 C CA . LEU A 1 607 ? 10.956 -20.201 -35.093 1.00 52.97 607 LEU A CA 1
ATOM 4665 C C . LEU A 1 607 ? 9.458 -20.463 -34.895 1.00 52.97 607 LEU A C 1
ATOM 4667 O O . LEU A 1 607 ? 9.076 -21.126 -33.930 1.00 52.97 607 LEU A O 1
ATOM 4671 N N . THR A 1 608 ? 8.613 -19.987 -35.815 1.00 51.41 608 THR A N 1
ATOM 4672 C CA . THR A 1 608 ? 7.161 -20.196 -35.742 1.00 51.41 608 THR A CA 1
ATOM 4673 C C . THR A 1 608 ? 6.793 -21.669 -35.916 1.00 51.41 608 THR A C 1
ATOM 4675 O O . THR A 1 608 ? 6.019 -22.194 -35.122 1.00 51.41 608 THR A O 1
ATOM 4678 N N . LEU A 1 609 ? 7.390 -22.364 -36.891 1.00 50.41 609 LEU A N 1
ATOM 4679 C CA . LEU A 1 609 ? 7.115 -23.778 -37.157 1.00 50.41 609 LEU A CA 1
ATOM 4680 C C . LEU A 1 609 ? 7.434 -24.665 -35.943 1.00 50.41 609 LEU A C 1
ATOM 4682 O O . LEU A 1 609 ? 6.663 -25.562 -35.609 1.00 50.41 609 LEU A O 1
ATOM 4686 N N . PHE A 1 610 ? 8.549 -24.410 -35.255 1.00 49.84 610 PHE A N 1
ATOM 4687 C CA . PHE A 1 610 ? 8.971 -25.221 -34.112 1.00 49.84 610 PHE A CA 1
ATOM 4688 C C . PHE A 1 610 ? 8.119 -24.972 -32.856 1.00 49.84 610 PHE A C 1
ATOM 4690 O O . PHE A 1 610 ? 7.838 -25.909 -32.107 1.00 49.84 610 PHE A O 1
ATOM 4697 N N . ALA A 1 611 ? 7.647 -23.734 -32.660 1.00 48.12 611 ALA A N 1
ATOM 4698 C CA . ALA A 1 611 ? 6.700 -23.394 -31.596 1.00 48.12 611 ALA A CA 1
ATOM 4699 C C . ALA A 1 611 ? 5.371 -24.154 -31.755 1.00 48.12 611 ALA A C 1
ATOM 4701 O O . ALA A 1 611 ? 4.864 -24.720 -30.788 1.00 48.12 611 ALA A O 1
ATOM 4702 N N . THR A 1 612 ? 4.847 -24.240 -32.982 1.00 47.16 612 THR A N 1
ATOM 4703 C CA . THR A 1 612 ? 3.596 -24.956 -33.275 1.00 47.16 612 THR A CA 1
ATOM 4704 C C . THR A 1 612 ? 3.729 -26.472 -33.072 1.00 47.16 612 THR A C 1
ATOM 4706 O O . THR A 1 612 ? 2.834 -27.097 -32.508 1.00 47.16 612 THR A O 1
ATOM 4709 N N . VAL A 1 613 ? 4.863 -27.071 -33.460 1.00 46.69 613 VAL A N 1
ATOM 4710 C CA . VAL A 1 613 ? 5.112 -28.523 -33.324 1.00 46.69 613 VAL A CA 1
ATOM 4711 C C . VAL A 1 613 ? 5.115 -28.989 -31.863 1.00 46.69 613 VAL A C 1
ATOM 4713 O O . VAL A 1 613 ? 4.620 -30.074 -31.559 1.00 46.69 613 VAL A O 1
ATOM 4716 N N . LEU A 1 614 ? 5.650 -28.185 -30.944 1.00 47.44 614 LEU A N 1
ATOM 4717 C CA . LEU A 1 614 ? 5.738 -28.554 -29.527 1.00 47.44 614 LEU A CA 1
ATOM 4718 C C . LEU A 1 614 ? 4.452 -28.287 -28.747 1.00 47.44 614 LEU A C 1
ATOM 4720 O O . LEU A 1 614 ? 4.154 -29.027 -27.812 1.00 47.44 614 LEU A O 1
ATOM 4724 N N . GLN A 1 615 ? 3.660 -27.303 -29.175 1.00 44.78 615 GLN A N 1
ATOM 4725 C CA . GLN A 1 615 ? 2.330 -27.057 -28.624 1.00 44.78 615 GLN A CA 1
ATOM 4726 C C . GLN A 1 615 ? 1.378 -28.238 -28.894 1.00 44.78 615 GLN A C 1
ATOM 4728 O O . GLN A 1 615 ? 0.595 -28.610 -28.023 1.00 44.78 615 GLN A O 1
ATOM 4733 N N . GLU A 1 616 ? 1.492 -28.900 -30.053 1.00 45.81 616 GLU A N 1
ATOM 4734 C CA . GLU A 1 616 ? 0.704 -30.108 -30.346 1.00 45.81 616 GLU A CA 1
ATOM 4735 C C . GLU A 1 616 ? 1.238 -31.380 -29.663 1.00 45.81 616 GLU A C 1
ATOM 4737 O O . GLU A 1 616 ? 0.445 -32.228 -29.245 1.00 45.81 616 GLU A O 1
ATOM 4742 N N . LEU A 1 617 ? 2.560 -31.516 -29.485 1.00 44.94 617 LEU A N 1
ATOM 4743 C CA . LEU A 1 617 ? 3.143 -32.610 -28.692 1.00 44.94 617 LEU A CA 1
ATOM 4744 C C . LEU A 1 617 ? 2.714 -32.541 -27.214 1.00 44.94 617 LEU A C 1
ATOM 4746 O O . LEU A 1 617 ? 2.481 -33.588 -26.608 1.00 44.94 617 LEU A O 1
ATOM 4750 N N . ASP A 1 618 ? 2.535 -31.338 -26.658 1.00 41.91 618 ASP A N 1
ATOM 4751 C CA . ASP A 1 618 ? 2.007 -31.122 -25.302 1.00 41.91 618 ASP A CA 1
ATOM 4752 C C . ASP A 1 618 ? 0.520 -31.512 -25.181 1.00 41.91 618 ASP A C 1
ATOM 4754 O O . ASP A 1 618 ? 0.129 -32.175 -24.218 1.00 41.91 618 ASP A O 1
ATOM 4758 N N . CYS A 1 619 ? -0.315 -31.223 -26.190 1.00 39.16 619 CYS A N 1
ATOM 4759 C CA . CYS A 1 619 ? -1.696 -31.733 -26.249 1.00 39.16 619 CYS A CA 1
ATOM 4760 C C . CYS A 1 619 ? -1.749 -33.274 -26.315 1.00 39.16 619 CYS A C 1
ATOM 4762 O O . CYS A 1 619 ? -2.609 -33.900 -25.683 1.00 39.16 619 CYS A O 1
ATOM 4764 N N . GLY A 1 620 ? -0.808 -33.898 -27.030 1.00 39.09 620 GLY A N 1
ATOM 4765 C CA . GLY A 1 620 ? -0.662 -35.355 -27.107 1.00 39.09 620 GLY A CA 1
ATOM 4766 C C . GLY A 1 620 ? -0.192 -36.004 -25.798 1.00 39.09 620 GLY A C 1
ATOM 4767 O O . GLY A 1 620 ? -0.701 -37.056 -25.422 1.00 39.09 620 GLY A O 1
ATOM 4768 N N . LEU A 1 621 ? 0.738 -35.378 -25.068 1.00 37.44 621 LEU A N 1
ATOM 4769 C CA . LEU A 1 621 ? 1.202 -35.867 -23.760 1.00 37.44 621 LEU A CA 1
ATOM 4770 C C . LEU A 1 621 ? 0.182 -35.619 -22.642 1.00 37.44 621 LEU A C 1
ATOM 4772 O O . LEU A 1 621 ? -0.013 -36.490 -21.796 1.00 37.44 621 LEU A O 1
ATOM 4776 N N . SER A 1 622 ? -0.509 -34.477 -22.664 1.00 36.28 622 SER A N 1
ATOM 4777 C CA . SER A 1 622 ? -1.574 -34.139 -21.710 1.00 36.28 622 SER A CA 1
ATOM 4778 C C . SER A 1 622 ? -2.737 -35.133 -21.786 1.00 36.28 622 SER A C 1
ATOM 4780 O O . SER A 1 622 ? -3.243 -35.581 -20.760 1.00 36.28 622 SER A O 1
ATOM 4782 N N . SER A 1 623 ? -3.127 -35.533 -23.001 1.00 36.09 623 SER A N 1
ATOM 4783 C CA . SER A 1 623 ? -4.168 -36.547 -23.220 1.00 36.09 623 SER A CA 1
ATOM 4784 C C . SER A 1 623 ? -3.724 -37.961 -22.820 1.00 36.09 623 SER A C 1
ATOM 4786 O O . SER A 1 623 ? -4.551 -38.763 -22.396 1.00 36.09 623 SER A O 1
ATOM 4788 N N . LEU A 1 624 ? -2.422 -38.259 -22.876 1.00 33.75 624 LEU A N 1
ATOM 4789 C CA . LEU A 1 624 ? -1.848 -39.528 -22.412 1.00 33.75 624 LEU A CA 1
ATOM 4790 C C . LEU A 1 624 ? -1.725 -39.599 -20.877 1.00 33.75 624 LEU A C 1
ATOM 4792 O O . LEU A 1 624 ? -1.933 -40.664 -20.303 1.00 33.75 624 LEU A O 1
ATOM 4796 N N . LEU A 1 625 ? -1.435 -38.470 -20.219 1.00 35.66 625 LEU A N 1
ATOM 4797 C CA . LEU A 1 625 ? -1.336 -38.340 -18.757 1.00 35.66 625 LEU A CA 1
ATOM 4798 C C . LEU A 1 625 ? -2.707 -38.285 -18.061 1.00 35.66 625 LEU A C 1
ATOM 4800 O O . LEU A 1 625 ? -2.852 -38.811 -16.957 1.00 35.66 625 LEU A O 1
ATOM 4804 N N . LEU A 1 626 ? -3.728 -37.716 -18.711 1.00 35.91 626 LEU A N 1
ATOM 4805 C CA . LEU A 1 626 ? -5.117 -37.762 -18.229 1.00 35.91 626 LEU A CA 1
ATOM 4806 C C . LEU A 1 626 ? -5.677 -39.194 -18.203 1.00 35.91 626 LEU A C 1
ATOM 4808 O O . LEU A 1 626 ? -6.450 -39.525 -17.314 1.00 35.91 626 LEU A O 1
ATOM 4812 N N . LEU A 1 627 ? -5.224 -40.069 -19.107 1.00 34.50 627 LEU A N 1
ATOM 4813 C CA . LEU A 1 627 ? -5.612 -41.486 -19.132 1.00 34.50 627 LEU A CA 1
ATOM 4814 C C . LEU A 1 627 ? -4.875 -42.354 -18.095 1.00 34.50 627 LEU A C 1
ATOM 4816 O O . LEU A 1 627 ? -5.294 -43.482 -17.852 1.00 34.50 627 LEU A O 1
ATOM 4820 N N . SER A 1 628 ? -3.788 -41.866 -17.482 1.00 35.47 628 SER A N 1
ATOM 4821 C CA . SER A 1 628 ? -3.062 -42.607 -16.434 1.00 35.47 628 SER A CA 1
ATOM 4822 C C . SER A 1 628 ? -3.569 -42.349 -15.010 1.00 35.47 628 SER A C 1
ATOM 4824 O O . SER A 1 628 ? -3.136 -43.039 -14.093 1.00 35.47 628 SER A O 1
ATOM 4826 N N . ASN A 1 629 ? -4.481 -41.386 -14.827 1.00 34.22 629 ASN A N 1
ATOM 4827 C CA . ASN A 1 629 ? -5.031 -40.980 -13.529 1.00 34.22 629 ASN A CA 1
ATOM 4828 C C . ASN A 1 629 ? -6.546 -41.238 -13.426 1.00 34.22 629 ASN A C 1
ATOM 4830 O O . ASN A 1 629 ? -7.297 -40.390 -12.950 1.00 34.22 629 ASN A O 1
ATOM 4834 N N . GLU A 1 630 ? -6.999 -42.426 -13.824 1.00 32.97 630 GLU A N 1
ATOM 4835 C CA . GLU A 1 630 ? -8.317 -42.916 -13.415 1.00 32.97 630 GLU A CA 1
ATOM 4836 C C . GLU A 1 630 ? -8.202 -43.826 -12.189 1.00 32.97 630 GLU A C 1
ATOM 4838 O O . GLU A 1 630 ? -7.684 -44.941 -12.269 1.00 32.97 630 GLU A O 1
ATOM 4843 N N . PRO A 1 631 ? -8.712 -43.351 -11.044 1.00 38.09 631 PRO A N 1
ATOM 4844 C CA . PRO A 1 631 ? -9.562 -44.207 -10.236 1.00 38.09 631 PRO A CA 1
ATOM 4845 C C . PRO A 1 631 ? -10.779 -43.409 -9.756 1.00 38.09 631 PRO A C 1
ATOM 4847 O O . PRO A 1 631 ? -10.892 -43.158 -8.565 1.00 38.09 631 PRO A O 1
ATOM 4850 N N . LEU A 1 632 ? -11.652 -42.936 -10.653 1.00 33.78 632 LEU A N 1
ATOM 4851 C CA . LEU A 1 632 ? -12.871 -42.212 -10.242 1.00 33.78 632 LEU A CA 1
ATOM 4852 C C . LEU A 1 632 ? -14.059 -42.326 -11.220 1.00 33.78 632 LEU A C 1
ATOM 4854 O O . LEU A 1 632 ? -15.025 -41.583 -11.082 1.00 33.78 632 LEU A O 1
ATOM 4858 N N . LEU A 1 633 ? -14.034 -43.270 -12.169 1.00 33.56 633 LEU A N 1
ATOM 4859 C CA . LEU A 1 633 ? -15.159 -43.519 -13.087 1.00 33.56 633 LEU A CA 1
ATOM 4860 C C . LEU A 1 633 ? -15.854 -44.877 -12.879 1.00 33.56 633 LEU A C 1
ATOM 4862 O O . LEU A 1 633 ? -16.722 -45.245 -13.662 1.00 33.56 633 LEU A O 1
ATOM 4866 N N . ASN A 1 634 ? -15.537 -45.583 -11.786 1.00 33.88 634 ASN A N 1
ATOM 4867 C CA . ASN A 1 634 ? -16.147 -46.878 -11.451 1.00 33.88 634 ASN A CA 1
ATOM 4868 C C . ASN A 1 634 ? -17.314 -46.827 -10.450 1.00 33.88 634 ASN A C 1
ATOM 4870 O O . ASN A 1 634 ? -17.869 -47.880 -10.163 1.00 33.88 634 ASN A O 1
ATOM 4874 N N . ASP A 1 635 ? -17.728 -45.658 -9.949 1.00 35.53 635 ASP A N 1
ATOM 4875 C CA . ASP A 1 635 ? -18.809 -45.598 -8.944 1.00 35.53 635 ASP A CA 1
ATOM 4876 C C . ASP A 1 635 ? -20.201 -45.251 -9.502 1.00 35.53 635 ASP A C 1
ATOM 4878 O O . ASP A 1 635 ? -21.172 -45.274 -8.751 1.00 35.53 635 ASP A O 1
ATOM 4882 N N . HIS A 1 636 ? -20.355 -45.005 -10.810 1.00 37.38 636 HIS A N 1
ATOM 4883 C CA . HIS A 1 636 ? -21.671 -44.738 -11.413 1.00 37.38 636 HIS A CA 1
ATOM 4884 C C . HIS A 1 636 ? -21.828 -45.310 -12.828 1.00 37.38 636 HIS A C 1
ATOM 4886 O O . HIS A 1 636 ? -22.143 -44.585 -13.772 1.00 37.38 636 HIS A O 1
ATOM 4892 N N . ILE A 1 637 ? -21.656 -46.623 -12.976 1.00 36.53 637 ILE A N 1
ATOM 4893 C CA . ILE A 1 637 ? -22.247 -47.349 -14.104 1.00 36.53 637 ILE A CA 1
ATOM 4894 C C . ILE A 1 637 ? -23.314 -48.276 -13.529 1.00 36.53 637 ILE A C 1
ATOM 4896 O O . ILE A 1 637 ? -23.014 -49.194 -12.774 1.00 36.53 637 ILE A O 1
ATOM 4900 N N . ASP A 1 638 ? -24.565 -47.956 -13.850 1.00 33.03 638 ASP A N 1
ATOM 4901 C CA . ASP A 1 638 ? -25.741 -48.792 -13.620 1.00 33.03 638 ASP A CA 1
ATOM 4902 C C . ASP A 1 638 ? -25.503 -50.208 -14.178 1.00 33.03 638 ASP A C 1
ATOM 4904 O O . ASP A 1 638 ? -25.091 -50.361 -15.330 1.00 33.03 638 ASP A O 1
ATOM 4908 N N . ASP A 1 639 ? -25.831 -51.230 -13.386 1.00 38.41 639 ASP A N 1
ATOM 4909 C CA . ASP A 1 639 ? -25.683 -52.673 -13.658 1.00 38.41 639 ASP A CA 1
ATOM 4910 C C . ASP A 1 639 ? -26.546 -53.212 -14.835 1.00 38.41 639 ASP A C 1
ATOM 4912 O O . ASP A 1 639 ? -26.953 -54.371 -14.832 1.00 38.41 639 ASP A O 1
ATOM 4916 N N . ASN A 1 640 ? -26.891 -52.411 -15.851 1.00 38.38 640 ASN A N 1
ATOM 4917 C CA . ASN A 1 640 ? -27.890 -52.801 -16.861 1.00 38.38 640 ASN A CA 1
ATOM 4918 C C . ASN A 1 640 ? -27.607 -52.369 -18.310 1.00 38.38 640 ASN A C 1
ATOM 4920 O O . ASN A 1 640 ? -28.545 -52.090 -19.060 1.00 38.38 640 ASN A O 1
ATOM 4924 N N . VAL A 1 641 ? -26.349 -52.376 -18.764 1.00 38.94 641 VAL A N 1
ATOM 4925 C CA . VAL A 1 641 ? -26.065 -52.343 -20.211 1.00 38.94 641 VAL A CA 1
ATOM 4926 C C . VAL A 1 641 ? -24.911 -53.286 -20.564 1.00 38.94 641 VAL A C 1
ATOM 4928 O O . VAL A 1 641 ? -23.750 -52.983 -20.310 1.00 38.94 641 VAL A O 1
ATOM 4931 N N . ASP A 1 642 ? -25.241 -54.415 -21.197 1.00 41.25 642 ASP A N 1
ATOM 4932 C CA . ASP A 1 642 ? -24.284 -55.285 -21.894 1.00 41.25 642 ASP A CA 1
ATOM 4933 C C . ASP A 1 642 ? -23.729 -54.520 -23.110 1.00 41.25 642 ASP A C 1
ATOM 4935 O O . ASP A 1 642 ? -24.375 -54.432 -24.159 1.00 41.25 642 ASP A O 1
ATOM 4939 N N . ILE A 1 643 ? -22.545 -53.919 -22.971 1.00 43.75 643 ILE A N 1
ATOM 4940 C CA . ILE A 1 643 ? -21.776 -53.384 -24.100 1.00 43.75 643 ILE A CA 1
ATOM 4941 C C . ILE A 1 643 ? -20.538 -54.259 -24.272 1.00 43.75 643 ILE A C 1
ATOM 4943 O O . ILE A 1 643 ? -19.692 -54.347 -23.387 1.00 43.75 643 ILE A O 1
ATOM 4947 N N . ASP A 1 644 ? -20.449 -54.896 -25.436 1.00 42.56 644 ASP A N 1
ATOM 4948 C CA . ASP A 1 644 ? -19.401 -55.839 -25.821 1.00 42.56 644 ASP A CA 1
ATOM 4949 C C . ASP A 1 644 ? -18.021 -55.135 -25.876 1.00 42.56 644 ASP A C 1
ATOM 4951 O O . ASP A 1 644 ? -17.675 -54.441 -26.843 1.00 42.56 644 ASP A O 1
ATOM 4955 N N . GLU A 1 645 ? -17.234 -55.260 -24.798 1.00 41.09 645 GLU A N 1
ATOM 4956 C CA . GLU A 1 645 ? -15.947 -54.570 -24.577 1.00 41.09 645 GLU A CA 1
ATOM 4957 C C . GLU A 1 645 ? -14.918 -54.806 -25.701 1.00 41.09 645 GLU A C 1
ATOM 4959 O O . GLU A 1 645 ? -14.020 -53.984 -25.939 1.00 41.09 645 GLU A O 1
ATOM 4964 N N . GLU A 1 646 ? -15.036 -55.917 -26.429 1.00 40.19 646 GLU A N 1
ATOM 4965 C CA . GLU A 1 646 ? -14.083 -56.311 -27.465 1.00 40.19 646 GLU A CA 1
ATOM 4966 C C . GLU A 1 646 ? -14.238 -55.470 -28.750 1.00 40.19 646 GLU A C 1
ATOM 4968 O O . GLU A 1 646 ? -13.249 -55.140 -29.419 1.00 40.19 646 GLU A O 1
ATOM 4973 N N . GLN A 1 647 ? -15.457 -55.001 -29.045 1.00 37.59 647 GLN A N 1
ATOM 4974 C CA . GLN A 1 647 ? -15.753 -54.204 -30.239 1.00 37.59 647 GLN A CA 1
ATOM 4975 C C . GLN A 1 647 ? -15.290 -52.742 -30.091 1.00 37.59 647 GLN A C 1
ATOM 4977 O O . GLN A 1 647 ? -14.789 -52.132 -31.046 1.00 37.59 647 GLN A O 1
ATOM 4982 N N . VAL A 1 648 ? -15.351 -52.191 -28.874 1.00 43.06 648 VAL A N 1
ATOM 4983 C CA . VAL A 1 648 ? -14.840 -50.844 -28.558 1.00 43.06 648 VAL A CA 1
ATOM 4984 C C . VAL A 1 648 ? -13.307 -50.825 -28.596 1.00 43.06 648 VAL A C 1
ATOM 4986 O O . VAL A 1 648 ? -12.711 -49.930 -29.205 1.00 43.06 648 VAL A O 1
ATOM 4989 N N . ARG A 1 649 ? -12.641 -51.858 -28.056 1.00 37.09 649 ARG A N 1
ATOM 4990 C CA . ARG A 1 649 ? -11.170 -51.979 -28.110 1.00 37.09 649 ARG A CA 1
ATOM 4991 C C . ARG A 1 649 ? -10.634 -52.115 -29.537 1.00 37.09 649 ARG A C 1
ATOM 4993 O O . ARG A 1 649 ? -9.643 -51.458 -29.872 1.00 37.09 649 ARG A O 1
ATOM 5000 N N . GLY A 1 650 ? -11.286 -52.909 -30.389 1.00 32.72 650 GLY A N 1
ATOM 5001 C CA . GLY A 1 650 ? -10.871 -53.107 -31.784 1.00 32.72 650 GLY A CA 1
ATOM 5002 C C . GLY A 1 650 ? -10.941 -51.829 -32.631 1.00 32.72 650 GLY A C 1
ATOM 5003 O O . GLY A 1 650 ? -10.017 -51.525 -33.392 1.00 32.72 650 GLY A O 1
ATOM 5004 N N . THR A 1 651 ? -11.990 -51.027 -32.440 1.00 35.84 651 THR A N 1
ATOM 5005 C CA . THR A 1 651 ? -12.227 -49.797 -33.215 1.00 35.84 651 THR A CA 1
ATOM 5006 C C . THR A 1 651 ? -11.255 -48.671 -32.823 1.00 35.84 651 THR A C 1
ATOM 5008 O O . THR A 1 651 ? -10.744 -47.946 -33.683 1.00 35.84 651 THR A O 1
ATOM 5011 N N . VAL A 1 652 ? -10.893 -48.582 -31.537 1.00 37.62 652 VAL A N 1
ATOM 5012 C CA . VAL A 1 652 ? -9.922 -47.601 -31.014 1.00 37.62 652 VAL A CA 1
ATOM 5013 C C . VAL A 1 652 ? -8.482 -47.922 -31.445 1.00 37.62 652 VAL A C 1
ATOM 5015 O O . VAL A 1 652 ? -7.697 -47.014 -31.731 1.00 37.62 652 VAL A O 1
ATOM 5018 N N . LEU A 1 653 ? -8.117 -49.204 -31.547 1.00 35.31 653 LEU A N 1
ATOM 5019 C CA . LEU A 1 653 ? -6.771 -49.625 -31.958 1.00 35.31 653 LEU A CA 1
ATOM 5020 C C . LEU A 1 653 ? -6.522 -49.466 -33.466 1.00 35.31 653 LEU A C 1
ATOM 5022 O O . LEU A 1 653 ? -5.410 -49.099 -33.862 1.00 35.31 653 LEU A O 1
ATOM 5026 N N . HIS A 1 654 ? -7.537 -49.682 -34.309 1.00 32.31 654 HIS A N 1
ATOM 5027 C CA . HIS A 1 654 ? -7.385 -49.548 -35.762 1.00 32.31 654 HIS A CA 1
ATOM 5028 C C . HIS A 1 654 ? -7.307 -48.081 -36.225 1.00 32.31 654 HIS A C 1
ATOM 5030 O O . HIS A 1 654 ? -6.540 -47.771 -37.137 1.00 32.31 654 HIS A O 1
ATOM 5036 N N . SER A 1 655 ? -8.007 -47.170 -35.534 1.00 36.22 655 SER A N 1
ATOM 5037 C CA . SER A 1 655 ? -7.920 -45.710 -35.719 1.00 36.22 655 SER A CA 1
ATOM 5038 C C . SER A 1 655 ? -6.524 -45.145 -35.382 1.00 36.22 655 SER A C 1
ATOM 5040 O O . SER A 1 655 ? -5.993 -44.285 -36.090 1.00 36.22 655 SER A O 1
ATOM 5042 N N . LYS A 1 656 ? -5.856 -45.694 -34.354 1.00 40.66 656 LYS A N 1
ATOM 5043 C CA . LYS A 1 656 ? -4.549 -45.206 -33.872 1.00 40.66 656 LYS A CA 1
ATOM 5044 C C . LYS A 1 656 ? -3.365 -45.523 -34.796 1.00 40.66 656 LYS A C 1
ATOM 5046 O O . LYS A 1 656 ? -2.449 -44.709 -34.894 1.00 40.66 656 LYS A O 1
ATOM 5051 N N . LYS A 1 657 ? -3.363 -46.661 -35.507 1.00 32.97 657 LYS A N 1
ATOM 5052 C CA . LYS A 1 657 ? -2.241 -47.035 -36.401 1.00 32.97 657 LYS A CA 1
ATOM 5053 C C . LYS A 1 657 ? -2.191 -46.220 -37.696 1.00 32.97 657 LYS A C 1
ATOM 5055 O O . LYS A 1 657 ? -1.101 -45.915 -38.170 1.00 32.97 657 LYS A O 1
ATOM 5060 N N . SER A 1 658 ? -3.340 -45.819 -38.238 1.00 34.88 658 SER A N 1
ATOM 5061 C CA . SER A 1 658 ? -3.400 -44.957 -39.429 1.00 34.88 658 SER A CA 1
ATOM 5062 C C . SER A 1 658 ? -3.097 -43.486 -39.115 1.00 34.88 658 SER A C 1
ATOM 5064 O O . SER A 1 658 ? -2.652 -42.757 -39.997 1.00 34.88 658 SER A O 1
ATOM 5066 N N . CYS A 1 659 ? -3.269 -43.060 -37.860 1.00 44.31 659 CYS A N 1
ATOM 5067 C CA . CYS A 1 659 ? -3.006 -41.690 -37.418 1.00 44.31 659 CYS A CA 1
ATOM 5068 C C . CYS A 1 659 ? -1.502 -41.384 -37.263 1.00 44.31 659 CYS A C 1
ATOM 5070 O O . CYS A 1 659 ? -1.082 -40.265 -37.522 1.00 44.31 659 CYS A O 1
ATOM 5072 N N . LEU A 1 660 ? -0.664 -42.375 -36.924 1.00 38.81 660 LEU A N 1
ATOM 5073 C CA . LEU A 1 660 ? 0.763 -42.149 -36.639 1.00 38.81 660 LEU A CA 1
ATOM 5074 C C . LEU A 1 660 ? 1.616 -41.848 -37.891 1.00 38.81 660 LEU A C 1
ATOM 5076 O O . LEU A 1 660 ? 2.587 -41.103 -37.816 1.00 38.81 660 LEU A O 1
ATOM 5080 N N . LEU A 1 661 ? 1.270 -42.413 -39.052 1.00 37.28 661 LEU A N 1
ATOM 5081 C CA . LEU A 1 661 ? 1.984 -42.179 -40.323 1.00 37.28 661 LEU A CA 1
ATOM 5082 C C . LEU A 1 661 ? 1.515 -40.910 -41.053 1.00 37.28 661 LEU A C 1
ATOM 5084 O O . LEU A 1 661 ? 2.269 -40.338 -41.831 1.00 37.28 661 LEU A O 1
ATOM 5088 N N . LEU A 1 662 ? 0.288 -40.462 -40.779 1.00 42.00 662 LEU A N 1
ATOM 5089 C CA . LEU A 1 662 ? -0.283 -39.200 -41.265 1.00 42.00 662 LEU A CA 1
ATOM 5090 C C . LEU A 1 662 ? -0.132 -38.060 -40.241 1.00 42.00 662 LEU A C 1
ATOM 5092 O O . LEU A 1 662 ? -0.600 -36.951 -40.491 1.00 42.00 662 LEU A O 1
ATOM 5096 N N . HIS A 1 663 ? 0.526 -38.327 -39.108 1.00 44.72 663 HIS A N 1
ATOM 5097 C CA . HIS A 1 663 ? 0.738 -37.359 -38.041 1.00 44.72 663 HIS A CA 1
ATOM 5098 C C . HIS A 1 663 ? 1.711 -36.263 -38.511 1.00 44.72 663 HIS A C 1
ATOM 5100 O O . HIS A 1 663 ? 2.773 -36.586 -39.055 1.00 44.72 663 HIS A O 1
ATOM 5106 N N . PRO A 1 664 ? 1.424 -34.974 -38.266 1.00 46.31 664 PRO A N 1
ATOM 5107 C CA . PRO A 1 664 ? 2.322 -33.875 -38.625 1.00 46.31 664 PRO A CA 1
ATOM 5108 C C . PRO A 1 664 ? 3.757 -34.091 -38.106 1.00 46.31 664 PRO A C 1
ATOM 5110 O O . PRO A 1 664 ? 4.725 -33.906 -38.840 1.00 46.31 664 PRO A O 1
ATOM 5113 N N . ALA A 1 665 ? 3.901 -34.617 -36.882 1.00 44.41 665 ALA A N 1
ATOM 5114 C CA . ALA A 1 665 ? 5.184 -34.966 -36.256 1.00 44.41 665 ALA A CA 1
ATOM 5115 C C . ALA A 1 665 ? 6.083 -35.884 -37.113 1.00 44.41 665 ALA A C 1
ATOM 5117 O O . ALA A 1 665 ? 7.306 -35.748 -37.093 1.00 44.41 665 ALA A O 1
ATOM 5118 N N . THR A 1 666 ? 5.507 -36.789 -37.901 1.00 43.31 666 THR A N 1
ATOM 5119 C CA . THR A 1 666 ? 6.234 -37.752 -38.740 1.00 43.31 666 THR A CA 1
ATOM 5120 C C . THR A 1 666 ? 6.807 -37.070 -39.984 1.00 43.31 666 THR A C 1
ATOM 5122 O O . THR A 1 666 ? 7.957 -37.320 -40.347 1.00 43.31 666 THR A O 1
ATOM 5125 N N . TYR A 1 667 ? 6.066 -36.121 -40.569 1.00 45.03 667 TYR A N 1
ATOM 5126 C CA . TYR A 1 667 ? 6.554 -35.250 -41.645 1.00 45.03 667 TYR A CA 1
ATOM 5127 C C . TYR A 1 667 ? 7.666 -34.309 -41.159 1.00 45.03 667 TYR A C 1
ATOM 5129 O O . TYR A 1 667 ? 8.664 -34.118 -41.854 1.00 45.03 667 TYR A O 1
ATOM 5137 N N . TYR A 1 668 ? 7.549 -33.779 -39.938 1.00 48.34 668 TYR A N 1
ATOM 5138 C CA . TYR A 1 668 ? 8.566 -32.907 -39.340 1.00 48.34 668 TYR A CA 1
ATOM 5139 C C . TYR A 1 668 ? 9.834 -33.662 -38.922 1.00 48.34 668 TYR A C 1
ATOM 5141 O O . TYR A 1 668 ? 10.939 -33.151 -39.097 1.00 48.34 668 TYR A O 1
ATOM 5149 N N . THR A 1 669 ? 9.701 -34.907 -38.457 1.00 44.38 669 THR A N 1
ATOM 5150 C CA . THR A 1 669 ? 10.844 -35.788 -38.167 1.00 44.38 669 THR A CA 1
ATOM 5151 C C . THR A 1 669 ? 11.560 -36.187 -39.459 1.00 44.38 669 THR A C 1
ATOM 5153 O O . THR A 1 669 ? 12.787 -36.153 -39.517 1.00 44.38 669 THR A O 1
ATOM 5156 N N . ALA A 1 670 ? 10.817 -36.475 -40.533 1.00 45.59 670 ALA A N 1
ATOM 5157 C CA . ALA A 1 670 ? 11.390 -36.704 -41.857 1.00 45.59 670 ALA A CA 1
ATOM 5158 C C . ALA A 1 670 ? 12.128 -35.461 -42.389 1.00 45.59 670 ALA A C 1
ATOM 5160 O O . ALA A 1 670 ? 13.225 -35.597 -42.925 1.00 45.59 670 ALA A O 1
ATOM 5161 N N . LEU A 1 671 ? 11.596 -34.250 -42.181 1.00 44.66 671 LEU A N 1
ATOM 5162 C CA . LEU A 1 671 ? 12.259 -32.996 -42.557 1.00 44.66 671 LEU A CA 1
ATOM 5163 C C . LEU A 1 671 ? 13.537 -32.737 -41.735 1.00 44.66 671 LEU A C 1
ATOM 5165 O O . LEU A 1 671 ? 14.554 -32.357 -42.307 1.00 44.66 671 LEU A O 1
ATOM 5169 N N . LEU A 1 672 ? 13.523 -32.994 -40.422 1.00 44.78 672 LEU A N 1
ATOM 5170 C CA . LEU A 1 672 ? 14.704 -32.916 -39.546 1.00 44.78 672 LEU A CA 1
ATOM 5171 C C . LEU A 1 672 ? 15.781 -33.927 -39.940 1.00 44.78 672 LEU A C 1
ATOM 5173 O O . LEU A 1 672 ? 16.963 -33.595 -39.937 1.00 44.78 672 LEU A O 1
ATOM 5177 N N . ILE A 1 673 ? 15.384 -35.141 -40.318 1.00 45.31 673 ILE A N 1
ATOM 5178 C CA . ILE A 1 673 ? 16.280 -36.173 -40.845 1.00 45.31 673 ILE A CA 1
ATOM 5179 C C . ILE A 1 673 ? 16.854 -35.730 -42.195 1.00 45.31 673 ILE A C 1
ATOM 5181 O O . ILE A 1 673 ? 18.059 -35.824 -42.388 1.00 45.31 673 ILE A O 1
ATOM 5185 N N . VAL A 1 674 ? 16.046 -35.171 -43.101 1.00 44.03 674 VAL A N 1
ATOM 5186 C CA . VAL A 1 674 ? 16.520 -34.630 -44.388 1.00 44.03 674 VAL A CA 1
ATOM 5187 C C . VAL A 1 674 ? 17.480 -33.455 -44.184 1.00 44.03 674 VAL A C 1
ATOM 5189 O O . VAL A 1 674 ? 18.528 -33.436 -44.818 1.00 44.03 674 VAL A O 1
ATOM 5192 N N . LEU A 1 675 ? 17.195 -32.519 -43.274 1.00 42.47 675 LEU A N 1
ATOM 5193 C CA . LEU A 1 675 ? 18.085 -31.394 -42.946 1.00 42.47 675 LEU A CA 1
ATOM 5194 C C . LEU A 1 675 ? 19.387 -31.859 -42.285 1.00 42.47 675 LEU A C 1
ATOM 5196 O O . LEU A 1 675 ? 20.449 -31.307 -42.562 1.00 42.47 675 LEU A O 1
ATOM 5200 N N . SER A 1 676 ? 19.319 -32.906 -41.465 1.00 37.81 676 SER A N 1
ATOM 5201 C CA . SER A 1 676 ? 20.471 -33.496 -40.779 1.00 37.81 676 SER A CA 1
ATOM 5202 C C . SER A 1 676 ? 21.328 -34.356 -41.715 1.00 37.81 676 SER A C 1
ATOM 5204 O O . SER A 1 676 ? 22.551 -34.336 -41.612 1.00 37.81 676 SER A O 1
ATOM 5206 N N . ILE A 1 677 ? 20.718 -35.060 -42.675 1.00 40.50 677 ILE A N 1
ATOM 5207 C CA . ILE A 1 677 ? 21.406 -35.823 -43.729 1.00 40.50 677 ILE A CA 1
ATOM 5208 C C . ILE A 1 677 ? 21.991 -34.879 -44.785 1.00 40.50 677 ILE A C 1
ATOM 5210 O O . ILE A 1 677 ? 23.129 -35.069 -45.201 1.00 40.50 677 ILE A O 1
ATOM 5214 N N . PHE A 1 678 ? 21.261 -33.841 -45.199 1.00 38.84 678 PHE A N 1
ATOM 5215 C CA . PHE A 1 678 ? 21.747 -32.836 -46.148 1.00 38.84 678 PHE A CA 1
ATOM 5216 C C . PHE A 1 678 ? 22.856 -31.974 -45.528 1.00 38.84 678 PHE A C 1
ATOM 5218 O O . PHE A 1 678 ? 23.905 -31.782 -46.141 1.00 38.84 678 PHE A O 1
ATOM 5225 N N . GLY A 1 679 ? 22.674 -31.533 -44.277 1.00 33.56 679 GLY A N 1
ATOM 5226 C CA . GLY A 1 679 ? 23.702 -30.853 -43.490 1.00 33.56 679 GLY A CA 1
ATOM 5227 C C . GLY A 1 679 ? 24.920 -31.744 -43.243 1.00 33.56 679 GLY A C 1
ATOM 5228 O O . GLY A 1 679 ? 26.045 -31.327 -43.503 1.00 33.56 679 GLY A O 1
ATOM 5229 N N . GLY A 1 680 ? 24.709 -33.001 -42.840 1.00 31.75 680 GLY A N 1
ATOM 5230 C CA . GLY A 1 680 ? 25.770 -33.993 -42.636 1.00 31.75 680 GLY A CA 1
ATOM 5231 C C . GLY A 1 680 ? 26.537 -34.354 -43.914 1.00 31.75 680 GLY A C 1
ATOM 5232 O O . GLY A 1 680 ? 27.758 -34.487 -43.875 1.00 31.75 680 GLY A O 1
ATOM 5233 N N . GLY A 1 681 ? 25.857 -34.435 -45.062 1.00 33.31 681 GLY A N 1
ATOM 5234 C CA . GLY A 1 681 ? 26.471 -34.693 -46.369 1.00 33.31 681 GLY A CA 1
ATOM 5235 C C . GLY A 1 681 ? 27.371 -33.555 -46.868 1.00 33.31 681 GLY A C 1
ATOM 5236 O O . GLY A 1 681 ? 28.356 -33.810 -47.556 1.00 33.31 681 GLY A O 1
ATOM 5237 N N . LEU A 1 682 ? 27.087 -32.309 -46.478 1.00 35.06 682 LEU A N 1
ATOM 5238 C CA . LEU A 1 682 ? 27.929 -31.140 -46.771 1.00 35.06 682 LEU A CA 1
ATOM 5239 C C . LEU A 1 682 ? 29.155 -31.039 -45.840 1.00 35.06 682 LEU A C 1
ATOM 5241 O O . LEU A 1 682 ? 30.200 -30.540 -46.259 1.00 35.06 682 LEU A O 1
ATOM 5245 N N . ILE A 1 683 ? 29.057 -31.558 -44.610 1.00 33.88 683 ILE A N 1
ATOM 5246 C CA . ILE A 1 683 ? 30.120 -31.530 -43.585 1.00 33.88 683 ILE A CA 1
ATOM 5247 C C . ILE A 1 683 ? 31.284 -32.464 -43.909 1.00 33.88 683 ILE A C 1
ATOM 5249 O O . ILE A 1 683 ? 32.433 -32.105 -43.660 1.00 33.88 683 ILE A O 1
ATOM 5253 N N . SER A 1 684 ? 31.035 -33.615 -44.543 1.00 34.44 684 SER A N 1
ATOM 5254 C CA . SER A 1 684 ? 32.128 -34.485 -45.007 1.00 34.44 684 SER A CA 1
ATOM 5255 C C . SER A 1 684 ? 33.033 -33.824 -46.054 1.00 34.44 684 SER A C 1
ATOM 5257 O O . SER A 1 684 ? 34.064 -34.400 -46.398 1.00 34.44 684 SER A O 1
ATOM 5259 N N . ILE A 1 685 ? 32.683 -32.632 -46.557 1.00 34.94 685 ILE A N 1
ATOM 5260 C CA . ILE A 1 685 ? 33.425 -31.969 -47.626 1.00 34.94 685 ILE A CA 1
ATOM 5261 C C . ILE A 1 685 ? 34.374 -30.864 -47.109 1.00 34.94 685 ILE A C 1
ATOM 5263 O O . ILE A 1 685 ? 35.402 -30.693 -47.761 1.00 34.94 685 ILE A O 1
ATOM 5267 N N . ARG A 1 686 ? 34.161 -30.166 -45.964 1.00 28.58 686 ARG A N 1
ATOM 5268 C CA . ARG A 1 686 ? 35.143 -29.188 -45.381 1.00 28.58 686 ARG A CA 1
ATOM 5269 C C . ARG A 1 686 ? 34.923 -28.821 -43.888 1.00 28.58 686 ARG A C 1
ATOM 5271 O O . ARG A 1 686 ? 33.774 -28.598 -43.518 1.00 28.58 686 ARG A O 1
ATOM 5278 N N . PRO A 1 687 ? 35.986 -28.593 -43.075 1.00 32.97 687 PRO A N 1
ATOM 5279 C CA . PRO A 1 687 ? 35.881 -27.992 -41.737 1.00 32.97 687 PRO A CA 1
ATOM 5280 C C . PRO A 1 687 ? 36.174 -26.471 -41.723 1.00 32.97 687 PRO A C 1
ATOM 5282 O O . PRO A 1 687 ? 37.135 -26.010 -42.339 1.00 32.97 687 PRO A O 1
ATOM 5285 N N . GLY A 1 688 ? 35.359 -25.702 -40.986 1.00 37.75 688 GLY A N 1
ATOM 5286 C CA . GLY A 1 688 ? 35.519 -24.262 -40.708 1.00 37.75 688 GLY A CA 1
ATOM 5287 C C . GLY A 1 688 ? 34.176 -23.518 -40.658 1.00 37.75 688 GLY A C 1
ATOM 5288 O O . GLY A 1 688 ? 33.277 -23.826 -41.440 1.00 37.75 688 GLY A O 1
ATOM 5289 N N . SER A 1 689 ? 34.004 -22.544 -39.751 1.00 43.44 689 SER A N 1
ATOM 5290 C CA . SER A 1 689 ? 32.862 -21.616 -39.814 1.00 43.44 689 SER A CA 1
ATOM 5291 C C . SER A 1 689 ? 32.850 -20.969 -41.200 1.00 43.44 689 SER A C 1
ATOM 5293 O O . SER A 1 689 ? 33.902 -20.575 -41.702 1.00 43.44 689 SER A O 1
ATOM 5295 N N . PHE A 1 690 ? 31.675 -20.936 -41.835 1.00 43.16 690 PHE A N 1
ATOM 5296 C CA . PHE A 1 690 ? 31.465 -20.879 -43.293 1.00 43.16 690 PHE A CA 1
ATOM 5297 C C . PHE A 1 690 ? 32.310 -19.859 -44.096 1.00 43.16 690 PHE A C 1
ATOM 5299 O O . PHE A 1 690 ? 32.411 -20.010 -45.313 1.00 43.16 690 PHE A O 1
ATOM 5306 N N . PHE A 1 691 ? 32.939 -18.852 -43.468 1.00 47.97 691 PHE A N 1
ATOM 5307 C CA . PHE A 1 691 ? 33.795 -17.859 -44.131 1.00 47.97 691 PHE A CA 1
ATOM 5308 C C . PHE A 1 691 ? 35.048 -17.391 -43.362 1.00 47.97 691 PHE A C 1
ATOM 5310 O O . PHE A 1 691 ? 35.589 -16.338 -43.712 1.00 47.97 691 PHE A O 1
ATOM 5317 N N . GLN A 1 692 ? 35.553 -18.121 -42.363 1.00 45.91 692 GLN A N 1
ATOM 5318 C CA . GLN A 1 692 ? 36.857 -17.769 -41.787 1.00 45.91 692 GLN A CA 1
ATOM 5319 C C . GLN A 1 692 ? 37.982 -18.126 -42.765 1.00 45.91 692 GLN A C 1
ATOM 5321 O O . GLN A 1 692 ? 38.221 -19.289 -43.078 1.00 45.91 692 GLN A O 1
ATOM 5326 N N . ILE A 1 693 ? 38.659 -17.096 -43.270 1.00 47.94 693 ILE A N 1
ATOM 5327 C CA . ILE A 1 693 ? 39.937 -17.241 -43.968 1.00 47.94 693 ILE A CA 1
ATOM 5328 C C . ILE A 1 693 ? 41.012 -17.234 -42.879 1.00 47.94 693 ILE A C 1
ATOM 5330 O O . ILE A 1 693 ? 40.907 -16.461 -41.924 1.00 47.94 693 ILE A O 1
ATOM 5334 N N . ALA A 1 694 ? 42.008 -18.116 -42.974 1.00 47.84 694 ALA A N 1
ATOM 5335 C CA . ALA A 1 694 ? 43.089 -18.156 -41.997 1.00 47.84 694 ALA A CA 1
ATOM 5336 C C . ALA A 1 694 ? 43.737 -16.762 -41.881 1.00 47.84 694 ALA A C 1
ATOM 5338 O O . ALA A 1 694 ? 43.973 -16.103 -42.890 1.00 47.84 694 ALA A O 1
ATOM 5339 N N . TYR A 1 695 ? 44.026 -16.307 -40.656 1.00 45.00 695 TYR A N 1
ATOM 5340 C CA . TYR A 1 695 ? 44.623 -14.988 -40.385 1.00 45.00 695 TYR A CA 1
ATOM 5341 C C . TYR A 1 695 ? 45.843 -14.635 -41.271 1.00 45.00 695 TYR A C 1
ATOM 5343 O O . TYR A 1 695 ? 45.922 -13.491 -41.717 1.00 45.00 695 TYR A O 1
ATOM 5351 N N . PRO A 1 696 ? 46.759 -15.575 -41.603 1.00 51.09 696 PRO A N 1
ATOM 5352 C CA . PRO A 1 696 ? 47.879 -15.293 -42.507 1.00 51.09 696 PRO A CA 1
ATOM 5353 C C . PRO A 1 696 ? 47.458 -14.958 -43.947 1.00 51.09 696 PRO A C 1
ATOM 5355 O O . PRO A 1 696 ? 48.196 -14.275 -44.652 1.00 51.09 696 PRO A O 1
ATOM 5358 N N . ASP A 1 697 ? 46.275 -15.408 -44.369 1.00 51.31 697 ASP A N 1
ATOM 5359 C CA . ASP A 1 697 ? 45.777 -15.314 -45.743 1.00 51.31 697 ASP A CA 1
ATOM 5360 C C . ASP A 1 697 ? 44.791 -14.140 -45.946 1.00 51.31 697 ASP A C 1
ATOM 5362 O O . ASP A 1 697 ? 44.317 -13.919 -47.062 1.00 51.31 697 ASP A O 1
ATOM 5366 N N . TYR A 1 698 ? 44.457 -13.371 -44.893 1.00 58.94 698 TYR A N 1
ATOM 5367 C CA . TYR A 1 698 ? 43.440 -12.307 -44.949 1.00 58.94 698 TYR A CA 1
ATOM 5368 C C . TYR A 1 698 ? 43.775 -11.068 -44.112 1.00 58.94 698 TYR A C 1
ATOM 5370 O O . TYR A 1 698 ? 43.162 -10.787 -43.083 1.00 58.94 698 TYR A O 1
ATOM 5378 N N . VAL A 1 699 ? 44.712 -10.263 -44.606 1.00 63.59 699 VAL A N 1
ATOM 5379 C CA . VAL A 1 699 ? 44.860 -8.864 -44.183 1.00 63.59 699 VAL A CA 1
ATOM 5380 C C . VAL A 1 699 ? 44.632 -7.985 -45.417 1.00 63.59 699 VAL A C 1
ATOM 5382 O O . VAL A 1 699 ? 45.592 -7.665 -46.124 1.00 63.59 699 VAL A O 1
ATOM 5385 N N . PRO A 1 700 ? 43.372 -7.647 -45.765 1.00 70.00 700 PRO A N 1
ATOM 5386 C CA . PRO A 1 700 ? 43.096 -6.710 -46.844 1.00 70.00 700 PRO A CA 1
ATOM 5387 C C . PRO A 1 700 ? 43.777 -5.371 -46.558 1.00 70.00 700 PRO A C 1
ATOM 5389 O O . PRO A 1 700 ? 43.835 -4.904 -45.419 1.00 70.00 700 PRO A O 1
ATOM 5392 N N . LYS A 1 701 ? 44.285 -4.728 -47.613 1.00 81.38 701 LYS A N 1
ATOM 5393 C CA . LYS A 1 701 ? 44.755 -3.345 -47.507 1.00 81.38 701 LYS A CA 1
ATOM 5394 C C . LYS A 1 701 ? 43.583 -2.477 -47.063 1.00 81.38 701 LYS A C 1
ATOM 5396 O O . LYS A 1 701 ? 42.495 -2.585 -47.628 1.00 81.38 701 LYS A O 1
ATOM 5401 N N . THR A 1 702 ? 43.805 -1.622 -46.074 1.00 88.25 702 THR A N 1
ATOM 5402 C CA . THR A 1 702 ? 42.794 -0.670 -45.622 1.00 88.25 702 THR A CA 1
ATOM 5403 C C . THR A 1 702 ? 43.061 0.713 -46.194 1.00 88.25 702 THR A C 1
ATOM 5405 O O . THR A 1 702 ? 44.210 1.105 -46.408 1.00 88.25 702 THR A O 1
ATOM 5408 N N . VAL A 1 703 ? 41.991 1.459 -46.449 1.00 91.88 703 VAL A N 1
ATOM 5409 C CA . VAL A 1 703 ? 42.050 2.848 -46.911 1.00 91.88 703 VAL A CA 1
ATOM 5410 C C . VAL A 1 703 ? 41.287 3.723 -45.914 1.00 91.88 703 VAL A C 1
ATOM 5412 O O . VAL A 1 703 ? 40.171 3.360 -45.536 1.00 91.88 703 VAL A O 1
ATOM 5415 N N . PRO A 1 704 ? 41.856 4.852 -45.455 1.00 94.00 704 PRO A N 1
ATOM 5416 C CA . PRO A 1 704 ? 41.147 5.787 -44.587 1.00 94.00 704 PRO A CA 1
ATOM 5417 C C . PRO A 1 704 ? 39.925 6.388 -45.299 1.00 94.00 704 PRO A C 1
ATOM 5419 O O . PRO A 1 704 ? 40.017 6.885 -46.425 1.00 94.00 704 PRO A O 1
ATOM 5422 N N . VAL A 1 705 ? 38.779 6.362 -44.627 1.00 95.94 705 VAL A N 1
ATOM 5423 C CA . VAL A 1 705 ? 37.494 6.921 -45.062 1.00 95.94 705 VAL A CA 1
ATOM 5424 C C . VAL A 1 705 ? 36.864 7.706 -43.914 1.00 95.94 705 VAL A C 1
ATOM 5426 O O . VAL A 1 705 ? 37.131 7.424 -42.749 1.00 95.94 705 VAL A O 1
ATOM 5429 N N . GLY A 1 706 ? 36.048 8.707 -44.222 1.00 95.12 706 GLY A N 1
ATOM 5430 C CA . GLY A 1 706 ? 35.512 9.642 -43.239 1.00 95.12 706 GLY A CA 1
ATOM 5431 C C . GLY A 1 706 ? 33.988 9.705 -43.217 1.00 95.12 706 GLY A C 1
ATOM 5432 O O . GLY A 1 706 ? 33.332 9.533 -44.244 1.00 95.12 706 GLY A O 1
ATOM 5433 N N . CYS A 1 707 ? 33.442 10.017 -42.047 1.00 95.44 707 CYS A N 1
ATOM 5434 C CA . CYS A 1 707 ? 32.028 10.281 -41.813 1.00 95.44 707 CYS A CA 1
ATOM 5435 C C . CYS A 1 707 ? 31.859 11.681 -41.210 1.00 95.44 707 CYS A C 1
ATOM 5437 O O . CYS A 1 707 ? 32.445 11.962 -40.165 1.00 95.44 707 CYS A O 1
ATOM 5439 N N . VAL A 1 708 ? 31.055 12.538 -41.843 1.00 95.06 708 VAL A N 1
ATOM 5440 C CA . VAL A 1 708 ? 30.641 13.843 -41.294 1.00 95.06 708 VAL A CA 1
ATOM 5441 C C . VAL A 1 708 ? 29.215 13.713 -40.774 1.00 95.06 708 VAL A C 1
ATOM 5443 O O . VAL A 1 708 ? 28.308 13.389 -41.539 1.00 95.06 708 VAL A O 1
ATOM 5446 N N . ILE A 1 709 ? 29.023 13.943 -39.476 1.00 92.56 709 ILE A N 1
ATOM 5447 C CA . ILE A 1 709 ? 27.758 13.714 -38.778 1.00 92.56 709 ILE A CA 1
ATOM 5448 C C . ILE A 1 709 ? 26.984 15.031 -38.656 1.00 92.56 709 ILE A C 1
ATOM 5450 O O . ILE A 1 709 ? 27.306 15.882 -37.825 1.00 92.56 709 ILE A O 1
ATOM 5454 N N . GLY A 1 710 ? 25.960 15.192 -39.489 1.00 84.56 710 GLY A N 1
ATOM 5455 C CA . GLY A 1 710 ? 25.022 16.312 -39.487 1.00 84.56 710 GLY A CA 1
ATOM 5456 C C . GLY A 1 710 ? 23.939 16.221 -38.405 1.00 84.56 710 GLY A C 1
ATOM 5457 O O . GLY A 1 710 ? 23.795 15.214 -37.710 1.00 84.56 710 GLY A O 1
ATOM 5458 N N . SER A 1 711 ? 23.159 17.298 -38.262 1.00 76.62 711 SER A N 1
ATOM 5459 C CA . SER A 1 711 ? 22.061 17.405 -37.286 1.00 76.62 711 SER A CA 1
ATOM 5460 C C . SER A 1 711 ? 20.789 16.649 -37.662 1.00 76.62 711 SER A C 1
ATOM 5462 O O . SER A 1 711 ? 19.968 16.427 -36.775 1.00 76.62 711 SER A O 1
ATOM 5464 N N . GLY A 1 712 ? 20.640 16.269 -38.937 1.00 66.69 712 GLY A N 1
ATOM 5465 C CA . GLY A 1 712 ? 19.473 15.594 -39.511 1.00 66.69 712 GLY A CA 1
ATOM 5466 C C . GLY A 1 712 ? 18.143 16.234 -39.108 1.00 66.69 712 GLY A C 1
ATOM 5467 O O . GLY A 1 712 ? 17.448 15.760 -38.222 1.00 66.69 712 GLY A O 1
ATOM 5468 N N . GLY A 1 713 ? 17.847 17.401 -39.668 1.00 62.28 713 GLY A N 1
ATOM 5469 C CA . GLY A 1 713 ? 16.548 18.067 -39.508 1.00 62.28 713 GLY A CA 1
ATOM 5470 C C . GLY A 1 713 ? 16.280 18.746 -38.155 1.00 62.28 713 GLY A C 1
ATOM 5471 O O . GLY A 1 713 ? 15.226 19.340 -37.975 1.00 62.28 713 GLY A O 1
ATOM 5472 N N . ILE A 1 714 ? 17.203 18.697 -37.181 1.00 60.56 714 ILE A N 1
ATOM 5473 C CA . ILE A 1 714 ? 17.000 19.291 -35.837 1.00 60.56 714 ILE A CA 1
ATOM 5474 C C . ILE A 1 714 ? 17.486 20.759 -35.756 1.00 60.56 714 ILE A C 1
ATOM 5476 O O . ILE A 1 714 ? 17.165 21.475 -34.807 1.00 60.56 714 ILE A O 1
ATOM 5480 N N . ASN A 1 715 ? 18.292 21.235 -36.717 1.00 73.19 715 ASN A N 1
ATOM 5481 C CA . ASN A 1 715 ? 18.893 22.577 -36.657 1.00 73.19 715 ASN A CA 1
ATOM 5482 C C . ASN A 1 715 ? 19.124 23.204 -38.044 1.00 73.19 715 ASN A C 1
ATOM 5484 O O . ASN A 1 715 ? 20.240 23.165 -38.576 1.00 73.19 715 ASN A O 1
ATOM 5488 N N . ASP A 1 716 ? 18.091 23.865 -38.567 1.00 64.12 716 ASP A N 1
ATOM 5489 C CA . ASP A 1 716 ? 18.084 24.506 -39.891 1.00 64.12 716 ASP A CA 1
ATOM 5490 C C . ASP A 1 716 ? 19.198 25.548 -40.065 1.00 64.12 716 ASP A C 1
ATOM 5492 O O . ASP A 1 716 ? 19.783 25.690 -41.140 1.00 64.12 716 ASP A O 1
ATOM 5496 N N . LYS A 1 717 ? 19.548 26.289 -39.002 1.00 70.31 717 LYS A N 1
ATOM 5497 C CA . LYS A 1 717 ? 20.604 27.318 -39.065 1.00 70.31 717 LYS A CA 1
ATOM 5498 C C . LYS A 1 717 ? 21.977 26.712 -39.343 1.00 70.31 717 LYS A C 1
ATOM 5500 O O . LYS A 1 717 ? 22.789 27.337 -40.023 1.00 70.31 717 LYS A O 1
ATOM 5505 N N . LEU A 1 718 ? 22.238 25.515 -38.818 1.00 77.44 718 LEU A N 1
ATOM 5506 C CA . LEU A 1 718 ? 23.494 24.805 -39.045 1.00 77.44 718 LEU A CA 1
ATOM 5507 C C . LEU A 1 718 ? 23.494 24.090 -40.405 1.00 77.44 718 LEU A C 1
ATOM 5509 O O . LEU A 1 718 ? 24.510 24.101 -41.095 1.00 77.44 718 LEU A O 1
ATOM 5513 N N . GLN A 1 719 ? 22.352 23.544 -40.834 1.00 76.50 719 GLN A N 1
ATOM 5514 C CA . GLN A 1 719 ? 22.213 22.898 -42.146 1.00 76.50 719 GLN A CA 1
ATOM 5515 C C . GLN A 1 719 ? 22.420 23.877 -43.316 1.00 76.50 719 GLN A C 1
ATOM 5517 O O . GLN A 1 719 ? 22.990 23.492 -44.333 1.00 76.50 719 GLN A O 1
ATOM 5522 N N . ASN A 1 720 ? 22.061 25.155 -43.151 1.00 79.81 720 ASN A N 1
ATOM 5523 C CA . ASN A 1 720 ? 22.298 26.206 -44.152 1.00 79.81 720 ASN A CA 1
ATOM 5524 C C . ASN A 1 720 ? 23.764 26.700 -44.218 1.00 79.81 720 ASN A C 1
ATOM 5526 O O . ASN A 1 720 ? 24.130 27.455 -45.120 1.00 79.81 720 ASN A O 1
ATOM 5530 N N . ASN A 1 721 ? 24.633 26.304 -43.280 1.00 84.75 721 ASN A N 1
ATOM 5531 C CA . ASN A 1 721 ? 26.030 26.739 -43.254 1.00 84.75 721 ASN A CA 1
ATOM 5532 C C . ASN A 1 721 ? 26.931 25.782 -44.053 1.00 84.75 721 ASN A C 1
ATOM 5534 O O . ASN A 1 721 ? 27.603 24.916 -43.496 1.00 84.75 721 ASN A O 1
ATOM 5538 N N . HIS A 1 722 ? 26.971 25.945 -45.378 1.00 87.75 722 HIS A N 1
ATOM 5539 C CA . HIS A 1 722 ? 27.779 25.081 -46.250 1.00 87.75 722 HIS A CA 1
ATOM 5540 C C . HIS A 1 722 ? 29.277 25.106 -45.887 1.00 87.75 722 HIS A C 1
ATOM 5542 O O . HIS A 1 722 ? 29.939 24.070 -45.938 1.00 87.75 722 HIS A O 1
ATOM 5548 N N . ASP A 1 723 ? 29.825 26.261 -45.491 1.00 89.06 723 ASP A N 1
ATOM 5549 C CA . ASP A 1 723 ? 31.248 26.398 -45.143 1.00 89.06 723 ASP A CA 1
ATOM 5550 C C . ASP A 1 723 ? 31.644 25.528 -43.948 1.00 89.06 723 ASP A C 1
ATOM 5552 O O . ASP A 1 723 ? 32.722 24.931 -43.951 1.00 89.06 723 ASP A O 1
ATOM 5556 N N . HIS A 1 724 ? 30.751 25.398 -42.965 1.00 90.56 724 HIS A N 1
ATOM 5557 C CA . HIS A 1 724 ? 30.944 24.543 -41.795 1.00 90.56 724 HIS A CA 1
ATOM 5558 C C . HIS A 1 724 ? 31.158 23.072 -42.177 1.00 90.56 724 HIS A C 1
ATOM 5560 O O . HIS A 1 724 ? 32.148 22.459 -41.768 1.00 90.56 724 HIS A O 1
ATOM 5566 N N . TRP A 1 725 ? 30.294 22.517 -43.031 1.00 92.12 725 TRP A N 1
ATOM 5567 C CA . TRP A 1 725 ? 30.367 21.109 -43.443 1.00 92.12 725 TRP A CA 1
ATOM 5568 C C . TRP A 1 725 ? 31.568 20.812 -44.346 1.00 92.12 725 TRP A C 1
ATOM 5570 O O . TRP A 1 725 ? 32.221 19.772 -44.207 1.00 92.12 725 TRP A O 1
ATOM 5580 N N . PHE A 1 726 ? 31.936 21.756 -45.218 1.00 94.25 726 PHE A N 1
ATOM 5581 C CA . PHE A 1 726 ? 33.174 21.650 -45.992 1.00 94.25 726 PHE A CA 1
ATOM 5582 C C . PHE A 1 726 ? 34.425 21.751 -45.109 1.00 94.25 726 PHE A C 1
ATOM 5584 O O . PHE A 1 726 ? 35.393 21.045 -45.373 1.00 94.25 726 PHE A O 1
ATOM 5591 N N . ASN A 1 727 ? 34.417 22.553 -44.040 1.00 93.69 727 ASN A N 1
ATOM 5592 C CA . ASN A 1 727 ? 35.541 22.625 -43.101 1.00 93.69 727 ASN A CA 1
ATOM 5593 C C . ASN A 1 727 ? 35.736 21.301 -42.338 1.00 93.69 727 ASN A C 1
ATOM 5595 O O . ASN A 1 727 ? 36.853 20.797 -42.236 1.00 93.69 727 ASN A O 1
ATOM 5599 N N . ARG A 1 728 ? 34.649 20.668 -41.876 1.00 93.62 728 ARG A N 1
ATOM 5600 C CA . ARG A 1 728 ? 34.720 19.325 -41.266 1.00 93.62 728 ARG A CA 1
ATOM 5601 C C . ARG A 1 728 ? 35.202 18.264 -42.253 1.00 93.62 728 ARG A C 1
ATOM 5603 O O . ARG A 1 728 ? 36.025 17.422 -41.903 1.00 93.62 728 ARG A O 1
ATOM 5610 N N . THR A 1 729 ? 34.755 18.357 -43.504 1.00 96.00 729 THR A N 1
ATOM 5611 C CA . THR A 1 729 ? 35.271 17.514 -44.591 1.00 96.00 729 THR A CA 1
ATOM 5612 C C . THR A 1 729 ? 36.784 17.711 -44.762 1.00 96.00 729 THR A C 1
ATOM 5614 O O . THR A 1 729 ? 37.507 16.721 -44.841 1.00 96.00 729 THR A O 1
ATOM 5617 N N . SER A 1 730 ? 37.287 18.952 -44.715 1.00 95.44 730 SER A N 1
ATOM 5618 C CA . SER A 1 730 ? 38.729 19.245 -44.808 1.00 95.44 730 SER A CA 1
ATOM 5619 C C . SER A 1 730 ? 39.544 18.581 -43.715 1.00 95.44 730 SER A C 1
ATOM 5621 O O . SER A 1 730 ? 40.565 17.982 -44.029 1.00 95.44 730 SER A O 1
ATOM 5623 N N . LYS A 1 731 ? 39.073 18.572 -42.466 1.00 94.75 731 LYS A N 1
ATOM 5624 C CA . LYS A 1 731 ? 39.786 17.886 -41.376 1.00 94.75 731 LYS A CA 1
ATOM 5625 C C . LYS A 1 731 ? 39.964 16.386 -41.631 1.00 94.75 731 LYS A C 1
ATOM 5627 O O . LYS A 1 731 ? 41.018 15.824 -41.335 1.00 94.75 731 LYS A O 1
ATOM 5632 N N . LEU A 1 732 ? 38.947 15.725 -42.191 1.00 96.00 732 LEU A N 1
ATOM 5633 C CA . LEU A 1 732 ? 39.020 14.301 -42.539 1.00 96.00 732 LEU A CA 1
ATOM 5634 C C . LEU A 1 732 ? 39.979 14.056 -43.709 1.00 96.00 732 LEU A C 1
ATOM 5636 O O . LEU A 1 732 ? 40.749 13.097 -43.680 1.00 96.00 732 LEU A O 1
ATOM 5640 N N . VAL A 1 733 ? 39.967 14.938 -44.711 1.00 95.75 733 VAL A N 1
ATOM 5641 C CA . VAL A 1 733 ? 40.886 14.889 -45.858 1.00 95.75 733 VAL A CA 1
ATOM 5642 C C . VAL A 1 733 ? 42.334 15.126 -45.428 1.00 95.75 733 VAL A C 1
ATOM 5644 O O . VAL A 1 733 ? 43.218 14.379 -45.840 1.00 95.75 733 VAL A O 1
ATOM 5647 N N . GLU A 1 734 ? 42.580 16.105 -44.556 1.00 94.31 734 GLU A N 1
ATOM 5648 C CA . GLU A 1 734 ? 43.888 16.372 -43.941 1.00 94.31 734 GLU A CA 1
ATOM 5649 C C . GLU A 1 734 ? 44.379 15.174 -43.117 1.00 94.31 734 GLU A C 1
ATOM 5651 O O . GLU A 1 734 ? 45.569 14.867 -43.112 1.00 94.31 734 GLU A O 1
ATOM 5656 N N . SER A 1 735 ? 43.449 14.437 -42.500 1.00 93.62 735 SER A N 1
ATOM 5657 C CA . SER A 1 735 ? 43.717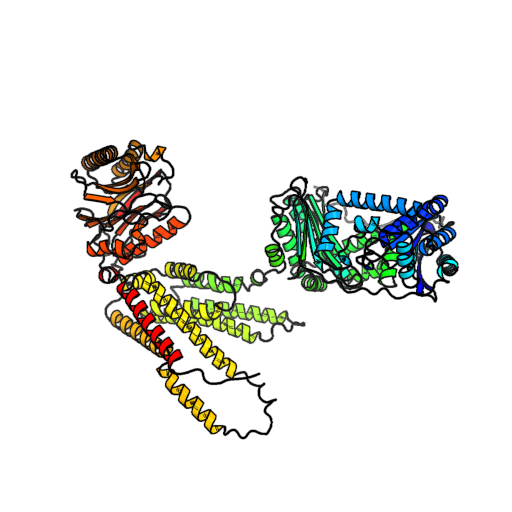 13.170 -41.803 1.00 93.62 735 SER A CA 1
ATOM 5658 C C . SER A 1 735 ? 43.872 11.966 -42.750 1.00 93.62 735 SER A C 1
ATOM 5660 O O . SER A 1 735 ? 44.050 10.835 -42.298 1.00 93.62 735 SER A O 1
ATOM 5662 N N . GLY A 1 736 ? 43.820 12.191 -44.067 1.00 93.56 736 GLY A N 1
ATOM 5663 C CA . GLY A 1 736 ? 44.113 11.208 -45.106 1.00 93.56 736 GLY A CA 1
ATOM 5664 C C . GLY A 1 736 ? 42.902 10.521 -45.740 1.00 93.56 736 GLY A C 1
ATOM 5665 O O . GLY A 1 736 ? 43.113 9.650 -46.583 1.00 93.56 736 GLY A O 1
ATOM 5666 N N . ALA A 1 737 ? 41.660 10.876 -45.387 1.00 95.88 737 ALA A N 1
ATOM 5667 C CA . ALA A 1 737 ? 40.462 10.221 -45.921 1.00 95.88 737 ALA A CA 1
ATOM 5668 C C . ALA A 1 737 ? 40.370 10.320 -47.457 1.00 95.88 737 ALA A C 1
ATOM 5670 O O . ALA A 1 737 ? 40.423 11.409 -48.025 1.00 95.88 737 ALA A O 1
ATOM 5671 N N . LYS A 1 738 ? 40.186 9.178 -48.132 1.00 94.88 738 LYS A N 1
ATOM 5672 C CA . LYS A 1 738 ? 40.033 9.080 -49.599 1.00 94.88 738 LYS A CA 1
ATOM 5673 C C . LYS A 1 738 ? 38.585 9.002 -50.076 1.00 94.88 738 LYS A C 1
ATOM 5675 O O . LYS A 1 738 ? 38.310 9.230 -51.253 1.00 94.88 738 LYS A O 1
ATOM 5680 N N . LEU A 1 739 ? 37.675 8.699 -49.159 1.00 96.81 739 LEU A N 1
ATOM 5681 C CA . LEU A 1 739 ? 36.233 8.712 -49.357 1.00 96.81 739 LEU A CA 1
ATOM 5682 C C . LEU A 1 739 ? 35.600 9.345 -48.118 1.00 96.81 739 LEU A C 1
ATOM 5684 O O . LEU A 1 739 ? 35.886 8.897 -47.009 1.00 96.81 739 LEU A O 1
ATOM 5688 N N . VAL A 1 740 ? 34.759 10.362 -48.288 1.00 97.56 740 VAL A N 1
ATOM 5689 C CA . VAL A 1 740 ? 34.029 11.001 -47.180 1.00 97.56 740 VAL A CA 1
ATOM 5690 C C . VAL A 1 740 ? 32.530 10.933 -47.441 1.00 97.56 740 VAL A C 1
ATOM 5692 O O . VAL A 1 740 ? 32.090 11.249 -48.543 1.00 97.56 740 VAL A O 1
ATOM 5695 N N . VAL A 1 741 ? 31.753 10.529 -46.435 1.00 97.38 741 VAL A N 1
ATOM 5696 C CA . VAL A 1 741 ? 30.288 10.421 -46.498 1.00 97.38 741 VAL A CA 1
ATOM 5697 C C . VAL A 1 741 ? 29.657 11.343 -45.462 1.00 97.38 741 VAL A C 1
ATOM 5699 O O . VAL A 1 741 ? 30.006 11.291 -44.283 1.00 97.38 741 VAL A O 1
ATOM 5702 N N . TRP A 1 742 ? 28.719 12.180 -45.883 1.00 96.44 742 TRP A N 1
ATOM 5703 C CA . TRP A 1 742 ? 27.890 12.976 -44.977 1.00 96.44 742 TRP A CA 1
ATOM 5704 C C . TRP A 1 742 ? 26.692 12.147 -44.501 1.00 96.44 742 TRP A C 1
ATOM 5706 O O . TRP A 1 742 ? 26.171 11.321 -45.250 1.00 96.44 742 TRP A O 1
ATOM 5716 N N . SER A 1 743 ? 26.265 12.311 -43.248 1.00 94.06 743 SER A N 1
ATOM 5717 C CA . SER A 1 743 ? 25.060 11.641 -42.748 1.00 94.06 743 SER A CA 1
ATOM 5718 C C . SER A 1 743 ? 23.813 12.206 -43.429 1.00 94.06 743 SER A C 1
ATOM 5720 O O . SER A 1 743 ? 23.837 13.296 -43.991 1.00 94.06 743 SER A O 1
ATOM 5722 N N . GLU A 1 744 ? 22.697 11.494 -43.398 1.00 92.19 744 GLU A N 1
ATOM 5723 C CA . GLU A 1 744 ? 21.455 11.970 -44.024 1.00 92.19 744 GLU A CA 1
ATOM 5724 C C . GLU A 1 744 ? 21.063 13.385 -43.553 1.00 92.19 744 GLU A C 1
ATOM 5726 O O . GLU A 1 744 ? 21.306 13.743 -42.399 1.00 92.19 744 GLU A O 1
ATOM 5731 N N . GLU A 1 745 ? 20.514 14.184 -44.476 1.00 87.19 745 GLU A N 1
ATOM 5732 C CA . GLU A 1 745 ? 20.026 15.549 -44.215 1.00 87.19 745 GLU A CA 1
ATOM 5733 C C . GLU A 1 745 ? 21.062 16.468 -43.540 1.00 87.19 745 GLU A C 1
ATOM 5735 O O . GLU A 1 745 ? 20.757 17.245 -42.634 1.00 87.19 745 GLU A O 1
ATOM 5740 N N . THR A 1 746 ? 22.325 16.399 -43.972 1.00 88.81 746 THR A N 1
ATOM 5741 C CA . THR A 1 746 ? 23.388 17.254 -43.411 1.00 88.81 746 THR A CA 1
ATOM 5742 C C . THR A 1 746 ? 23.230 18.717 -43.831 1.00 88.81 746 THR A C 1
ATOM 5744 O O . THR A 1 746 ? 23.511 19.615 -43.039 1.00 88.81 746 THR A O 1
ATOM 5747 N N . VAL A 1 747 ? 22.759 18.964 -45.055 1.00 90.88 747 VAL A N 1
ATOM 5748 C CA . VAL A 1 747 ? 22.567 20.306 -45.629 1.00 90.88 747 VAL A CA 1
ATOM 5749 C C . VAL A 1 747 ? 21.146 20.467 -46.164 1.00 90.88 747 VAL A C 1
ATOM 5751 O O . VAL A 1 747 ? 20.532 19.487 -46.576 1.00 90.88 747 VAL A O 1
ATOM 5754 N N . ILE A 1 748 ? 20.646 21.703 -46.187 1.00 89.12 748 ILE A N 1
ATOM 5755 C CA . ILE A 1 748 ? 19.408 22.080 -46.881 1.00 89.12 748 ILE A CA 1
ATOM 5756 C C . ILE A 1 748 ? 19.765 22.984 -48.067 1.00 89.12 748 ILE A C 1
ATOM 5758 O O . ILE A 1 748 ? 20.612 23.868 -47.950 1.00 89.12 748 ILE A O 1
ATOM 5762 N N . THR A 1 749 ? 19.117 22.768 -49.209 1.00 89.38 749 THR A N 1
ATOM 5763 C CA . THR A 1 749 ? 19.203 23.629 -50.400 1.00 89.38 749 THR A CA 1
ATOM 5764 C C . THR A 1 749 ? 17.810 24.090 -50.803 1.00 89.38 749 THR A C 1
ATOM 5766 O O . THR A 1 749 ? 16.866 23.316 -50.704 1.00 89.38 749 THR A O 1
ATOM 5769 N N . ASN A 1 750 ? 17.668 25.341 -51.249 1.00 89.88 750 ASN A N 1
ATOM 5770 C CA . ASN A 1 750 ? 16.385 25.892 -51.689 1.00 89.88 750 ASN A CA 1
ATOM 5771 C C . ASN A 1 750 ? 16.365 26.024 -53.217 1.00 89.88 750 ASN A C 1
ATOM 5773 O O . ASN A 1 750 ? 16.852 27.011 -53.778 1.00 89.88 750 ASN A O 1
ATOM 5777 N N . GLY A 1 751 ? 15.812 25.013 -53.884 1.00 88.12 751 GLY A N 1
ATOM 5778 C CA . GLY A 1 751 ? 15.649 24.944 -55.331 1.00 88.12 751 GLY A CA 1
ATOM 5779 C C . GLY A 1 751 ? 16.900 24.521 -56.112 1.00 88.12 751 GLY A C 1
ATOM 5780 O O . GLY A 1 751 ? 18.033 24.516 -55.624 1.00 88.12 751 GLY A O 1
ATOM 5781 N N . TYR A 1 752 ? 16.684 24.205 -57.393 1.00 89.12 752 TYR A N 1
ATOM 5782 C CA . TYR A 1 752 ? 17.693 23.620 -58.288 1.00 89.12 752 TYR A CA 1
ATOM 5783 C C . TYR A 1 752 ? 18.935 24.497 -58.524 1.00 89.12 752 TYR A C 1
ATOM 5785 O O . TYR A 1 752 ? 20.004 23.980 -58.852 1.00 89.12 752 TYR A O 1
ATOM 5793 N N . GLU A 1 753 ? 18.828 25.818 -58.354 1.00 90.25 753 GLU A N 1
ATOM 5794 C CA . GLU A 1 753 ? 19.968 26.733 -58.497 1.00 90.25 753 GLU A CA 1
ATOM 5795 C C . GLU A 1 753 ? 20.966 26.567 -57.340 1.00 90.25 753 GLU A C 1
ATOM 5797 O O . GLU A 1 753 ? 22.167 26.403 -57.573 1.00 90.25 753 GLU A O 1
ATOM 5802 N N . GLN A 1 754 ? 20.473 26.534 -56.095 1.00 91.38 754 GLN A N 1
ATOM 5803 C CA . GLN A 1 754 ? 21.314 26.314 -54.915 1.00 91.38 754 GLN A CA 1
ATOM 5804 C C . GLN A 1 754 ? 21.878 24.893 -54.881 1.00 91.38 754 GLN A C 1
ATOM 5806 O O . GLN A 1 754 ? 23.052 24.711 -54.556 1.00 91.38 754 GLN A O 1
ATOM 5811 N N . GLU A 1 755 ? 21.077 23.902 -55.277 1.00 93.25 755 GLU A N 1
ATOM 5812 C CA . GLU A 1 755 ? 21.530 22.521 -55.453 1.00 93.25 755 GLU A CA 1
ATOM 5813 C C . GLU A 1 755 ? 22.694 22.443 -56.455 1.00 93.25 755 GLU A C 1
ATOM 5815 O O . GLU A 1 755 ? 23.758 21.902 -56.144 1.00 93.25 755 GLU A O 1
ATOM 5820 N N . SER A 1 756 ? 22.544 23.055 -57.633 1.00 92.81 756 SER A N 1
ATOM 5821 C CA . SER A 1 756 ? 23.589 23.077 -58.666 1.00 92.81 756 SER A CA 1
ATOM 5822 C C . SER A 1 756 ? 24.866 23.767 -58.180 1.00 92.81 756 SER A C 1
ATOM 5824 O O . SER A 1 756 ? 25.976 23.307 -58.471 1.00 92.81 756 SER A O 1
ATOM 5826 N N . ALA A 1 757 ? 24.736 24.845 -57.400 1.00 93.00 757 ALA A N 1
ATOM 5827 C CA . ALA A 1 757 ? 25.869 25.534 -56.788 1.00 93.00 757 ALA A CA 1
ATOM 5828 C C . ALA A 1 757 ? 26.585 24.658 -55.742 1.00 93.00 757 ALA A C 1
ATOM 5830 O O . ALA A 1 757 ? 27.820 24.605 -55.733 1.00 93.00 757 ALA A O 1
ATOM 5831 N N . LEU A 1 758 ? 25.833 23.935 -54.901 1.00 94.38 758 LEU A N 1
ATOM 5832 C CA . LEU A 1 758 ? 26.376 23.002 -53.911 1.00 94.38 758 LEU A CA 1
ATOM 5833 C C . LEU A 1 758 ? 27.119 21.843 -54.588 1.00 94.38 758 LEU A C 1
ATOM 5835 O O . LEU A 1 758 ? 28.269 21.573 -54.236 1.00 94.38 758 LEU A O 1
ATOM 5839 N N . ILE A 1 759 ? 26.511 21.210 -55.596 1.00 95.56 759 ILE A N 1
ATOM 5840 C CA . ILE A 1 759 ? 27.125 20.113 -56.360 1.00 95.56 759 ILE A CA 1
ATOM 5841 C C . ILE A 1 759 ? 28.391 20.601 -57.069 1.00 95.56 759 ILE A C 1
ATOM 5843 O O . ILE A 1 759 ? 29.436 19.964 -56.964 1.00 95.56 759 ILE A O 1
ATOM 5847 N N . THR A 1 760 ? 28.352 21.763 -57.729 1.00 95.62 760 THR A N 1
ATOM 5848 C CA . THR A 1 760 ? 29.527 22.333 -58.414 1.00 95.62 760 THR A CA 1
ATOM 5849 C C . THR A 1 760 ? 30.664 22.624 -57.436 1.00 95.62 760 THR A C 1
ATOM 5851 O O . THR A 1 760 ? 31.834 22.363 -57.727 1.00 95.62 760 THR A O 1
ATOM 5854 N N . ARG A 1 761 ? 30.340 23.150 -56.250 1.00 95.38 761 ARG A N 1
ATOM 5855 C CA . ARG A 1 761 ? 31.319 23.371 -55.183 1.00 95.38 761 ARG A CA 1
ATOM 5856 C C . ARG A 1 761 ? 31.917 22.051 -54.698 1.00 95.38 761 ARG A C 1
ATOM 5858 O O . ARG A 1 761 ? 33.134 21.967 -54.546 1.00 95.38 761 ARG A O 1
ATOM 5865 N N . ALA A 1 762 ? 31.086 21.033 -54.490 1.00 95.75 762 ALA A N 1
ATOM 5866 C CA . ALA A 1 762 ? 31.526 19.706 -54.079 1.00 95.75 762 ALA A CA 1
ATOM 5867 C C . ALA A 1 762 ? 32.402 19.025 -55.145 1.00 95.75 762 ALA A C 1
ATOM 5869 O O . ALA A 1 762 ? 33.406 18.418 -54.784 1.00 95.75 762 ALA A O 1
ATOM 5870 N N . LEU A 1 763 ? 32.099 19.196 -56.441 1.00 96.81 763 LEU A N 1
ATOM 5871 C CA . LEU A 1 763 ? 32.910 18.689 -57.557 1.00 96.81 763 LEU A CA 1
ATOM 5872 C C . LEU A 1 763 ? 34.310 19.304 -57.546 1.00 96.81 763 LEU A C 1
ATOM 5874 O O . LEU A 1 763 ? 35.300 18.578 -57.538 1.00 96.81 763 LEU A O 1
ATOM 5878 N N . ARG A 1 764 ? 34.396 20.640 -57.461 1.00 95.94 764 ARG A N 1
ATOM 5879 C CA . ARG A 1 764 ? 35.685 21.351 -57.356 1.00 95.94 764 ARG A CA 1
ATOM 5880 C C . ARG A 1 764 ? 36.471 20.913 -56.127 1.00 95.94 764 ARG A C 1
ATOM 5882 O O . ARG A 1 764 ? 37.694 20.825 -56.169 1.00 95.94 764 ARG A O 1
ATOM 5889 N N . TYR A 1 765 ? 35.779 20.668 -55.016 1.00 96.38 765 TYR A N 1
ATOM 5890 C CA . TYR A 1 765 ? 36.412 20.221 -53.784 1.00 96.38 765 TYR A CA 1
ATOM 5891 C C . TYR A 1 765 ? 36.955 18.788 -53.901 1.00 96.38 765 TYR A C 1
ATOM 5893 O O . TYR A 1 765 ? 38.086 18.537 -53.482 1.00 96.38 765 TYR A O 1
ATOM 5901 N N . ALA A 1 766 ? 36.177 17.869 -54.478 1.00 95.88 766 ALA A N 1
ATOM 5902 C CA . ALA A 1 766 ? 36.572 16.481 -54.709 1.00 95.88 766 ALA A CA 1
ATOM 5903 C C . ALA A 1 766 ? 37.765 16.381 -55.675 1.00 95.88 766 ALA A C 1
ATOM 5905 O O . ALA A 1 766 ? 38.723 15.666 -55.383 1.00 95.88 766 ALA A O 1
ATOM 5906 N N . GLU A 1 767 ? 37.750 17.164 -56.761 1.00 96.50 767 GLU A N 1
ATOM 5907 C CA . GLU A 1 767 ? 38.852 17.271 -57.726 1.00 96.50 767 GLU A CA 1
ATOM 5908 C C . GLU A 1 767 ? 40.120 17.837 -57.076 1.00 96.50 767 GLU A C 1
ATOM 5910 O O . GLU A 1 767 ? 41.177 17.207 -57.114 1.00 96.50 767 GLU A O 1
ATOM 5915 N N . LYS A 1 768 ? 40.012 18.985 -56.391 1.00 95.94 768 LYS A N 1
ATOM 5916 C CA . LYS A 1 768 ? 41.152 19.644 -55.733 1.00 95.94 768 LYS A CA 1
ATOM 5917 C C . LYS A 1 768 ? 41.868 18.732 -54.734 1.00 95.94 768 LYS A C 1
ATOM 5919 O O . LYS A 1 768 ? 43.090 18.788 -54.626 1.00 95.94 768 LYS A O 1
ATOM 5924 N N . ASN A 1 769 ? 41.113 17.942 -53.973 1.00 95.38 769 ASN A N 1
ATOM 5925 C CA . ASN A 1 769 ? 41.657 17.098 -52.907 1.00 95.38 769 ASN A CA 1
ATOM 5926 C C . ASN A 1 769 ? 41.891 15.642 -53.338 1.00 95.38 769 ASN A C 1
ATOM 5928 O O . ASN A 1 769 ? 42.420 14.854 -52.553 1.00 95.38 769 ASN A O 1
ATOM 5932 N N . ASN A 1 770 ? 41.534 15.287 -54.576 1.00 94.94 770 ASN A N 1
ATOM 5933 C CA . ASN A 1 770 ? 41.633 13.938 -55.124 1.00 94.94 770 ASN A CA 1
ATOM 5934 C C . ASN A 1 770 ? 40.967 12.872 -54.219 1.00 94.94 770 ASN A C 1
ATOM 5936 O O . ASN A 1 770 ? 41.618 11.919 -53.769 1.00 94.94 770 ASN A O 1
ATOM 5940 N N . ILE A 1 771 ? 39.678 13.078 -53.912 1.00 96.06 771 ILE A N 1
ATOM 5941 C CA . ILE A 1 771 ? 38.849 12.191 -53.073 1.00 96.06 771 ILE A CA 1
ATOM 5942 C C . ILE A 1 771 ? 37.503 11.869 -53.728 1.00 96.06 771 ILE A C 1
ATOM 5944 O O . ILE A 1 771 ? 37.011 12.623 -54.566 1.00 96.06 771 ILE A O 1
ATOM 5948 N N . TYR A 1 772 ? 36.864 10.790 -53.281 1.00 97.38 772 TYR A N 1
ATOM 5949 C CA . TYR A 1 772 ? 35.429 10.604 -53.485 1.00 97.38 772 TYR A CA 1
ATOM 5950 C C . TYR A 1 772 ? 34.663 11.291 -52.352 1.00 97.38 772 TYR A C 1
ATOM 5952 O O . TYR A 1 772 ? 34.983 11.118 -51.175 1.00 97.38 772 TYR A O 1
ATOM 5960 N N . LEU A 1 773 ? 33.640 12.066 -52.690 1.00 97.44 773 LEU A N 1
ATOM 5961 C CA . LEU A 1 773 ? 32.820 12.775 -51.710 1.00 97.44 773 LEU A CA 1
ATOM 5962 C C . LEU A 1 773 ? 31.358 12.396 -51.925 1.00 97.44 773 LEU A C 1
ATOM 5964 O O . LEU A 1 773 ? 30.839 12.573 -53.019 1.00 97.44 773 LEU A O 1
ATOM 5968 N N . ALA A 1 774 ? 30.701 11.861 -50.902 1.00 97.25 774 ALA A N 1
ATOM 5969 C CA . ALA A 1 774 ? 29.272 11.591 -50.899 1.00 97.25 774 ALA A CA 1
ATOM 5970 C C . ALA A 1 774 ? 28.585 12.624 -50.004 1.00 97.25 774 ALA A C 1
ATOM 5972 O O . ALA A 1 774 ? 28.669 12.540 -48.777 1.00 97.25 774 ALA A O 1
ATOM 5973 N N . ILE A 1 775 ? 27.941 13.611 -50.626 1.00 96.44 775 ILE A N 1
ATOM 5974 C CA . ILE A 1 775 ? 27.163 14.627 -49.915 1.00 96.44 775 ILE A CA 1
ATOM 5975 C C . ILE A 1 775 ? 25.694 14.223 -49.879 1.00 96.44 775 ILE A C 1
ATOM 5977 O O . ILE A 1 775 ? 25.164 13.648 -50.832 1.00 96.44 775 ILE A O 1
ATOM 5981 N N . THR A 1 776 ? 25.036 14.567 -48.787 1.00 94.75 776 THR A N 1
ATOM 5982 C CA . THR A 1 776 ? 23.631 14.265 -48.522 1.00 94.75 776 THR A CA 1
ATOM 5983 C C . THR A 1 776 ? 22.935 15.521 -48.042 1.00 94.75 776 THR A C 1
ATOM 5985 O O . THR A 1 776 ? 23.434 16.234 -47.165 1.00 94.75 776 THR A O 1
ATOM 5988 N N . TYR A 1 777 ? 21.792 15.815 -48.645 1.00 92.88 777 TYR A N 1
ATOM 5989 C CA . TYR A 1 777 ? 21.073 17.056 -48.406 1.00 92.88 777 TYR A CA 1
ATOM 5990 C C . TYR A 1 777 ? 19.585 16.891 -48.691 1.00 92.88 777 TYR A C 1
ATOM 5992 O O . TYR A 1 777 ? 19.167 15.979 -49.407 1.00 92.88 777 TYR A O 1
ATOM 6000 N N . GLU A 1 778 ? 18.800 17.803 -48.135 1.00 91.25 778 GLU A N 1
ATOM 6001 C CA . GLU A 1 778 ? 17.401 17.982 -48.489 1.00 91.25 778 GLU A CA 1
ATOM 6002 C C . GLU A 1 778 ? 17.271 19.170 -49.453 1.00 91.25 778 GLU A C 1
ATOM 6004 O O . GLU A 1 778 ? 17.801 20.254 -49.199 1.00 91.25 778 GLU A O 1
ATOM 6009 N N . ASN A 1 779 ? 16.606 18.977 -50.591 1.00 90.88 779 ASN A N 1
ATOM 6010 C CA . ASN A 1 779 ? 16.307 20.046 -51.541 1.00 90.88 779 ASN A CA 1
ATOM 6011 C C . ASN A 1 779 ? 14.842 20.460 -51.421 1.00 90.88 779 ASN A C 1
ATOM 6013 O O . ASN A 1 779 ? 13.942 19.668 -51.691 1.00 90.88 779 ASN A O 1
ATOM 6017 N N . HIS A 1 780 ? 14.610 21.700 -51.005 1.00 89.62 780 HIS A N 1
ATOM 6018 C CA . HIS A 1 780 ? 13.295 22.306 -50.844 1.00 89.62 780 HIS A CA 1
ATOM 6019 C C . HIS A 1 780 ? 12.950 23.037 -52.141 1.00 89.62 780 HIS A C 1
ATOM 6021 O O . HIS A 1 780 ? 13.469 24.117 -52.420 1.00 89.62 780 HIS A O 1
ATOM 6027 N N . ILE A 1 781 ? 12.108 22.426 -52.974 1.00 85.69 781 ILE A N 1
ATOM 6028 C CA . ILE A 1 781 ? 11.741 22.976 -54.288 1.00 85.69 781 ILE A CA 1
ATOM 6029 C C . ILE A 1 781 ? 10.643 24.036 -54.133 1.00 85.69 781 ILE A C 1
ATOM 6031 O O . ILE A 1 781 ? 10.681 25.074 -54.793 1.00 85.69 781 ILE A O 1
ATOM 6035 N N . ASN A 1 782 ? 9.658 23.776 -53.270 1.00 80.56 782 ASN A N 1
ATOM 6036 C CA . ASN A 1 782 ? 8.622 24.719 -52.844 1.00 80.56 782 ASN A CA 1
ATOM 6037 C C . ASN A 1 782 ? 8.072 24.300 -51.463 1.00 80.56 782 ASN A C 1
ATOM 6039 O O . ASN A 1 782 ? 8.508 23.287 -50.922 1.00 80.56 782 ASN A O 1
ATOM 6043 N N . ASN A 1 783 ? 7.117 25.060 -50.908 1.00 70.19 783 ASN A N 1
ATOM 6044 C CA . ASN A 1 783 ? 6.581 24.847 -49.552 1.00 70.19 783 ASN A CA 1
ATOM 6045 C C . ASN A 1 783 ? 6.022 23.434 -49.283 1.00 70.19 783 ASN A C 1
ATOM 6047 O O . ASN A 1 783 ? 5.940 23.053 -48.121 1.00 70.19 783 ASN A O 1
ATOM 6051 N N . ASP A 1 784 ? 5.667 22.674 -50.324 1.00 67.94 784 ASP A N 1
ATOM 6052 C CA . ASP A 1 784 ? 5.045 21.350 -50.204 1.00 67.94 784 ASP A CA 1
ATOM 6053 C C . ASP A 1 784 ? 5.912 20.217 -50.792 1.00 67.94 784 ASP A C 1
ATOM 6055 O O . ASP A 1 784 ? 5.543 19.046 -50.703 1.00 67.94 784 ASP A O 1
ATOM 6059 N N . LEU A 1 785 ? 7.047 20.537 -51.429 1.00 81.56 785 LEU A N 1
ATOM 6060 C CA . LEU A 1 785 ? 7.851 19.586 -52.199 1.00 81.56 785 LEU A CA 1
ATOM 6061 C C . LEU A 1 785 ? 9.314 19.603 -51.747 1.00 81.56 785 LEU A C 1
ATOM 6063 O O . LEU A 1 785 ? 10.080 20.494 -52.131 1.00 81.56 785 LEU A O 1
ATOM 6067 N N . THR A 1 786 ? 9.715 18.567 -51.008 1.00 88.56 786 THR A N 1
ATOM 6068 C CA . THR A 1 786 ? 11.120 18.321 -50.659 1.00 88.56 786 THR A CA 1
ATOM 6069 C C . THR A 1 786 ? 11.658 17.033 -51.290 1.00 88.56 786 THR A C 1
ATOM 6071 O O . THR A 1 786 ? 10.914 16.105 -51.636 1.00 88.56 786 THR A O 1
ATOM 6074 N N . GLU A 1 787 ? 12.973 16.979 -51.500 1.00 91.69 787 GLU A N 1
ATOM 6075 C CA . GLU A 1 787 ? 13.692 15.807 -52.003 1.00 91.69 787 GLU A CA 1
ATOM 6076 C C . GLU A 1 787 ? 14.879 15.482 -51.092 1.00 91.69 787 GLU A C 1
ATOM 6078 O O . GLU A 1 787 ? 15.786 16.296 -50.944 1.00 91.69 787 GLU A O 1
ATOM 6083 N N . ASN A 1 788 ? 14.915 14.274 -50.530 1.00 92.38 788 ASN A N 1
ATOM 6084 C CA . ASN A 1 788 ? 16.068 13.777 -49.781 1.00 92.38 788 ASN A CA 1
ATOM 6085 C C . ASN A 1 788 ? 17.044 13.093 -50.757 1.00 92.38 788 ASN A C 1
ATOM 6087 O O . ASN A 1 788 ? 16.697 12.098 -51.412 1.00 92.38 788 ASN A O 1
ATOM 6091 N N . LYS A 1 789 ? 18.243 13.670 -50.913 1.00 94.12 789 LYS A N 1
ATOM 6092 C CA . LYS A 1 789 ? 19.205 13.304 -51.959 1.00 94.12 789 LYS A CA 1
ATOM 6093 C C . LYS A 1 789 ? 20.579 12.938 -51.404 1.00 94.12 789 LYS A C 1
ATOM 6095 O O . LYS A 1 789 ? 21.071 13.510 -50.435 1.00 94.12 789 LYS A O 1
ATOM 6100 N N . MET A 1 790 ? 21.235 12.014 -52.101 1.00 95.75 790 MET A N 1
ATOM 6101 C CA . MET A 1 790 ? 22.644 11.663 -51.953 1.00 95.75 790 MET A CA 1
ATOM 6102 C C . MET A 1 790 ? 23.324 11.765 -53.316 1.00 95.75 790 MET A C 1
ATOM 6104 O O . MET A 1 790 ? 22.936 11.083 -54.267 1.00 95.75 790 MET A O 1
ATOM 6108 N N . VAL A 1 791 ? 24.385 12.564 -53.388 1.00 96.81 791 VAL A N 1
ATOM 6109 C CA . VAL A 1 791 ? 25.201 12.717 -54.593 1.00 96.81 791 VAL A CA 1
ATOM 6110 C C . VAL A 1 791 ? 26.625 12.265 -54.301 1.00 96.81 791 VAL A C 1
ATOM 6112 O O . VAL A 1 791 ? 27.248 12.746 -53.355 1.00 96.81 791 VAL A O 1
ATOM 6115 N N . VAL A 1 792 ? 27.149 11.347 -55.116 1.00 97.12 792 VAL A N 1
ATOM 6116 C CA . VAL A 1 792 ? 28.536 10.869 -55.011 1.00 97.12 792 VAL A CA 1
ATOM 6117 C C . VAL A 1 792 ? 29.366 11.463 -56.136 1.00 97.12 792 VAL A C 1
ATOM 6119 O O . VAL A 1 792 ? 29.075 11.270 -57.317 1.00 97.12 792 VAL A O 1
ATOM 6122 N N . LEU A 1 793 ? 30.412 12.180 -55.748 1.00 96.75 793 LEU A N 1
ATOM 6123 C CA . LEU A 1 793 ? 31.283 12.963 -56.609 1.00 96.75 793 LEU A CA 1
ATOM 6124 C C . LEU A 1 793 ? 32.659 12.300 -56.675 1.00 96.75 793 LEU A C 1
ATOM 6126 O O . LEU A 1 793 ? 33.184 11.842 -55.657 1.00 96.75 793 LEU A O 1
ATOM 6130 N N . SER A 1 794 ? 33.230 12.235 -57.874 1.00 94.88 794 SER A N 1
ATOM 6131 C CA . SER A 1 794 ? 34.543 11.628 -58.112 1.00 94.88 794 SER A CA 1
ATOM 6132 C C . SER A 1 794 ? 35.672 12.664 -58.198 1.00 94.88 794 SER A C 1
ATOM 6134 O O . SER A 1 794 ? 35.407 13.828 -58.509 1.00 94.88 794 SER A O 1
ATOM 6136 N N . PRO A 1 795 ? 36.939 12.237 -58.024 1.00 93.56 795 PRO A N 1
ATOM 6137 C CA . PRO A 1 795 ? 38.109 13.091 -58.232 1.00 93.56 795 PRO A CA 1
ATOM 6138 C C . PRO A 1 795 ? 38.241 13.691 -59.639 1.00 93.56 795 PRO A C 1
ATOM 6140 O O . PRO A 1 795 ? 38.946 14.675 -59.817 1.00 93.56 795 PRO A O 1
ATOM 6143 N N . ASN A 1 796 ? 37.572 13.118 -60.644 1.00 93.12 796 ASN A N 1
ATOM 6144 C CA . ASN A 1 796 ? 37.708 13.515 -62.051 1.00 93.12 796 ASN A CA 1
ATOM 6145 C C . ASN A 1 796 ? 36.668 14.561 -62.482 1.00 93.12 796 ASN A C 1
ATOM 6147 O O . ASN A 1 796 ? 36.366 14.668 -63.666 1.00 93.12 796 ASN A O 1
ATOM 6151 N N . PHE A 1 797 ? 36.082 15.289 -61.526 1.00 93.75 797 PHE A N 1
ATOM 6152 C CA . PHE A 1 797 ? 35.024 16.270 -61.783 1.00 93.75 797 PHE A CA 1
ATO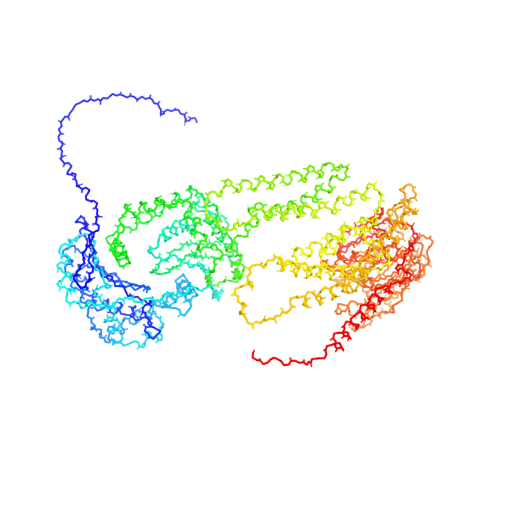M 6153 C C . PHE A 1 797 ? 33.741 15.657 -62.393 1.00 93.75 797 PHE A C 1
ATOM 6155 O O . PHE A 1 797 ? 33.022 16.293 -63.157 1.00 93.75 797 PHE A O 1
ATOM 6162 N N . GLU A 1 798 ? 33.403 14.416 -62.024 1.00 94.56 798 GLU A N 1
ATOM 6163 C CA . GLU A 1 798 ? 32.178 13.740 -62.483 1.00 94.56 798 GLU A CA 1
ATOM 6164 C C . GLU A 1 798 ? 31.257 13.362 -61.316 1.00 94.56 798 GLU A C 1
ATOM 6166 O O . GLU A 1 798 ? 31.719 12.838 -60.294 1.00 94.56 798 GLU A O 1
ATOM 6171 N N . VAL A 1 799 ? 29.946 13.551 -61.504 1.00 96.38 799 VAL A N 1
ATOM 6172 C CA . VAL A 1 799 ? 28.897 12.997 -60.634 1.00 96.38 799 VAL A CA 1
ATOM 6173 C C . VAL A 1 799 ? 28.677 11.530 -61.004 1.00 96.38 799 VAL A C 1
ATOM 6175 O O . VAL A 1 799 ? 28.357 11.212 -62.147 1.00 96.38 799 VAL A O 1
ATOM 6178 N N . LYS A 1 800 ? 28.869 10.628 -60.041 1.00 95.75 800 LYS A N 1
ATOM 6179 C CA . LYS A 1 800 ? 28.779 9.173 -60.241 1.00 95.75 800 LYS A CA 1
ATOM 6180 C C . LYS A 1 800 ? 27.456 8.578 -59.776 1.00 95.75 800 LYS A C 1
ATOM 6182 O O . LYS A 1 800 ? 26.975 7.628 -60.387 1.00 95.75 800 LYS A O 1
ATOM 6187 N N . ILE A 1 801 ? 26.886 9.124 -58.705 1.00 95.56 801 ILE A N 1
ATOM 6188 C CA . ILE A 1 801 ? 25.556 8.773 -58.200 1.00 95.56 801 ILE A CA 1
ATOM 6189 C C . ILE A 1 801 ? 24.804 10.078 -57.974 1.00 95.56 801 ILE A C 1
ATOM 6191 O O . ILE A 1 801 ? 25.336 10.967 -57.316 1.00 95.56 801 ILE A O 1
ATOM 6195 N N . ASP A 1 802 ? 23.585 10.168 -58.494 1.00 95.25 802 ASP A N 1
ATOM 6196 C CA . ASP A 1 802 ? 22.608 11.209 -58.163 1.00 95.25 802 ASP A CA 1
ATOM 6197 C C . ASP A 1 802 ? 21.326 10.498 -57.729 1.00 95.25 802 ASP A C 1
ATOM 6199 O O . ASP A 1 802 ? 20.483 10.106 -58.543 1.00 95.25 802 ASP A O 1
ATOM 6203 N N . TYR A 1 803 ? 21.265 10.188 -56.438 1.00 94.94 803 TYR A N 1
ATOM 6204 C CA . TYR A 1 803 ? 20.257 9.317 -55.861 1.00 94.94 803 TYR A CA 1
ATOM 6205 C C . TYR A 1 803 ? 19.274 10.120 -55.017 1.00 94.94 803 TYR A C 1
ATOM 6207 O O . TYR A 1 803 ? 19.655 10.773 -54.050 1.00 94.94 803 TYR A O 1
ATOM 6215 N N . LYS A 1 804 ? 17.992 10.020 -55.365 1.00 94.19 804 LYS A N 1
ATOM 6216 C CA . LYS A 1 804 ? 16.868 10.498 -54.558 1.00 94.19 804 LYS A CA 1
ATOM 6217 C C . LYS A 1 804 ? 16.294 9.316 -53.782 1.00 94.19 804 LYS A C 1
ATOM 6219 O O . LYS A 1 804 ? 16.012 8.287 -54.400 1.00 94.19 804 LYS A O 1
ATOM 6224 N N . LYS A 1 805 ? 16.122 9.469 -52.467 1.00 93.12 805 LYS A N 1
ATOM 6225 C CA . LYS A 1 805 ? 15.649 8.416 -51.555 1.00 93.12 805 LYS A CA 1
ATOM 6226 C C . LYS A 1 805 ? 14.375 7.760 -52.084 1.00 93.12 805 LYS A C 1
ATOM 6228 O O . LYS A 1 805 ? 13.389 8.446 -52.345 1.00 93.12 805 LYS A O 1
ATOM 6233 N N . ALA A 1 806 ? 14.397 6.444 -52.277 1.00 91.19 806 ALA A N 1
ATOM 6234 C CA . ALA A 1 806 ? 13.281 5.721 -52.881 1.00 91.19 806 ALA A CA 1
ATOM 6235 C C . ALA A 1 806 ? 12.130 5.499 -51.891 1.00 91.19 806 ALA A C 1
ATOM 6237 O O . ALA A 1 806 ? 10.968 5.582 -52.284 1.00 91.19 806 ALA A O 1
ATOM 6238 N N . HIS A 1 807 ? 12.453 5.264 -50.616 1.00 89.94 807 HIS A N 1
ATOM 6239 C CA . HIS A 1 807 ? 11.474 5.012 -49.561 1.00 89.94 807 HIS A CA 1
ATOM 6240 C C . HIS A 1 807 ? 11.642 6.009 -48.404 1.00 89.94 807 HIS A C 1
ATOM 6242 O O . HIS A 1 807 ? 12.346 5.716 -47.433 1.00 89.94 807 HIS A O 1
ATOM 6248 N N . PRO A 1 808 ? 11.009 7.192 -48.488 1.00 84.88 808 PRO A N 1
ATOM 6249 C CA . PRO A 1 808 ? 10.889 8.096 -47.353 1.00 84.88 808 PRO A CA 1
ATOM 6250 C C . PRO A 1 808 ? 10.148 7.427 -46.192 1.00 84.88 808 PRO A C 1
ATOM 6252 O O . PRO A 1 808 ? 9.276 6.579 -46.409 1.00 84.88 808 PRO A O 1
ATOM 6255 N N . VAL A 1 809 ? 10.478 7.796 -44.955 1.00 79.19 809 VAL A N 1
ATOM 6256 C CA . VAL A 1 809 ? 9.770 7.268 -43.778 1.00 79.19 809 VAL A CA 1
ATOM 6257 C C . VAL A 1 809 ? 8.341 7.834 -43.754 1.00 79.19 809 VAL A C 1
ATOM 6259 O O . VAL A 1 809 ? 8.186 9.055 -43.666 1.00 79.19 809 VAL A O 1
ATOM 6262 N N . PRO A 1 810 ? 7.284 6.992 -43.794 1.00 71.38 810 PRO A N 1
ATOM 6263 C CA . PRO A 1 810 ? 5.906 7.476 -43.790 1.00 71.38 810 PRO A CA 1
ATOM 6264 C C . PRO A 1 810 ? 5.635 8.373 -42.580 1.00 71.38 810 PRO A C 1
ATOM 6266 O O . PRO A 1 810 ? 6.033 8.027 -41.469 1.00 71.38 810 PRO A O 1
ATOM 6269 N N . ILE A 1 811 ? 4.934 9.495 -42.785 1.00 63.97 811 ILE A N 1
ATOM 6270 C CA . ILE A 1 811 ? 4.531 10.479 -41.753 1.00 63.97 811 ILE A CA 1
ATOM 6271 C C . ILE A 1 811 ? 5.693 11.330 -41.204 1.00 63.97 811 ILE A C 1
ATOM 6273 O O . ILE A 1 811 ? 5.469 12.480 -40.839 1.00 63.97 811 ILE A O 1
ATOM 6277 N N . VAL A 1 812 ? 6.917 10.800 -41.164 1.00 67.19 812 VAL A N 1
ATOM 6278 C CA . VAL A 1 812 ? 8.094 11.483 -40.600 1.00 67.19 812 VAL A CA 1
ATOM 6279 C C . VAL A 1 812 ? 8.798 12.360 -41.6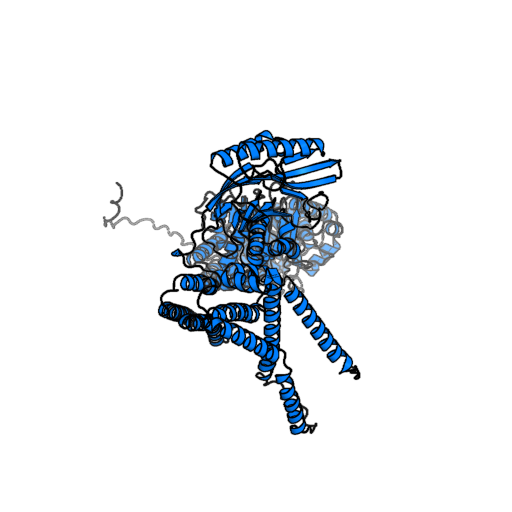34 1.00 67.19 812 VAL A C 1
ATOM 6281 O O . VAL A 1 812 ? 9.214 13.465 -41.305 1.00 67.19 812 VAL A O 1
ATOM 6284 N N . GLU A 1 813 ? 8.918 11.892 -42.877 1.00 71.56 813 GLU A N 1
ATOM 6285 C CA . GLU A 1 813 ? 9.624 12.613 -43.939 1.00 71.56 813 GLU A CA 1
ATOM 6286 C C . GLU A 1 813 ? 8.621 13.143 -44.977 1.00 71.56 813 GLU A C 1
ATOM 6288 O O . GLU A 1 813 ? 7.974 12.339 -45.654 1.00 71.56 813 GLU A O 1
ATOM 6293 N N . PRO A 1 814 ? 8.498 14.473 -45.165 1.00 70.06 814 PRO A N 1
ATOM 6294 C CA . PRO A 1 814 ? 7.616 15.065 -46.177 1.00 70.06 814 PRO A CA 1
ATOM 6295 C C . PRO A 1 814 ? 8.169 14.934 -47.610 1.00 70.06 814 PRO A C 1
ATOM 6297 O O . PRO A 1 814 ? 7.566 15.429 -48.563 1.00 70.06 814 PRO A O 1
ATOM 6300 N N . SER A 1 815 ? 9.318 14.270 -47.777 1.00 79.56 815 SER A N 1
ATOM 6301 C CA . SER A 1 815 ? 10.027 14.193 -49.048 1.00 79.56 815 SER A CA 1
ATOM 6302 C C . SER A 1 815 ? 9.336 13.291 -50.067 1.00 79.56 815 SER A C 1
ATOM 6304 O O . SER A 1 815 ? 8.735 12.258 -49.762 1.00 79.56 815 SER A O 1
ATOM 6306 N N . THR A 1 816 ? 9.442 13.679 -51.333 1.00 86.94 816 THR A N 1
ATOM 6307 C CA . THR A 1 816 ? 8.889 12.892 -52.432 1.00 86.94 816 THR A CA 1
ATOM 6308 C C . THR A 1 816 ? 9.757 11.668 -52.735 1.00 86.94 816 THR A C 1
ATOM 6310 O O . THR A 1 816 ? 10.982 11.792 -52.806 1.00 86.94 816 THR A O 1
ATOM 6313 N N . PRO A 1 817 ? 9.161 10.486 -52.975 1.00 88.75 817 PRO A N 1
ATOM 6314 C CA . PRO A 1 817 ? 9.921 9.271 -53.246 1.00 88.75 817 PRO A CA 1
ATOM 6315 C C . PRO A 1 817 ? 10.626 9.324 -54.609 1.00 88.75 817 PRO A C 1
ATOM 6317 O O . PRO A 1 817 ? 10.078 9.778 -55.618 1.00 88.75 817 PRO A O 1
ATOM 6320 N N . GLY A 1 818 ? 11.870 8.853 -54.637 1.00 89.75 818 GLY A N 1
ATOM 6321 C CA . GLY A 1 818 ? 12.664 8.617 -55.839 1.00 89.75 818 GLY A CA 1
ATOM 6322 C C . GLY A 1 818 ? 12.342 7.283 -56.520 1.00 89.75 818 GLY A C 1
ATOM 6323 O O . GLY A 1 818 ? 11.499 6.504 -56.080 1.00 89.75 818 GLY A O 1
ATOM 6324 N N . LYS A 1 819 ? 13.034 6.989 -57.627 1.00 90.56 819 LYS A N 1
ATOM 6325 C CA . LYS A 1 819 ? 12.893 5.691 -58.307 1.00 90.56 819 LYS A CA 1
ATOM 6326 C C . LYS A 1 819 ? 13.596 4.601 -57.481 1.00 90.56 819 LYS A C 1
ATOM 6328 O O . LYS A 1 819 ? 14.768 4.793 -57.163 1.00 90.56 819 LYS A O 1
ATOM 6333 N N . PRO A 1 820 ? 12.970 3.436 -57.227 1.00 89.44 820 PRO A N 1
ATOM 6334 C CA . PRO A 1 820 ? 13.564 2.341 -56.455 1.00 89.44 820 PRO A CA 1
ATOM 6335 C C . PRO A 1 820 ? 14.592 1.540 -57.272 1.00 89.44 820 PRO A C 1
ATOM 6337 O O . PRO A 1 820 ? 14.480 0.326 -57.454 1.00 89.44 820 PRO A O 1
ATOM 6340 N N . LYS A 1 821 ? 15.617 2.231 -57.782 1.00 92.69 821 LYS A N 1
ATOM 6341 C CA . LYS A 1 821 ? 16.735 1.656 -58.530 1.00 92.69 821 LYS A CA 1
ATOM 6342 C C . LYS A 1 821 ? 18.055 2.026 -57.862 1.00 92.69 821 LYS A C 1
ATOM 6344 O O . LYS A 1 821 ? 18.414 3.202 -57.818 1.00 92.69 821 LYS A O 1
ATOM 6349 N N . LEU A 1 822 ? 18.788 1.019 -57.393 1.00 93.31 822 LEU A N 1
ATOM 6350 C CA . LEU A 1 822 ? 20.096 1.212 -56.778 1.00 93.31 822 LEU A CA 1
ATOM 6351 C C . LEU A 1 822 ? 21.118 1.653 -57.836 1.00 93.31 822 LEU A C 1
ATOM 6353 O O . LEU A 1 822 ? 21.288 0.992 -58.864 1.00 93.31 822 LEU A O 1
ATOM 6357 N N . GLN A 1 823 ? 21.807 2.764 -57.580 1.00 95.19 823 GLN A N 1
ATOM 6358 C CA . GLN A 1 823 ? 22.882 3.262 -58.437 1.00 95.19 823 GLN A CA 1
ATOM 6359 C C . GLN A 1 823 ? 24.240 2.766 -57.933 1.00 95.19 823 GLN A C 1
ATOM 6361 O O . GLN A 1 823 ? 24.475 2.682 -56.726 1.00 95.19 823 GLN A O 1
ATOM 6366 N N . SER A 1 824 ? 25.136 2.440 -58.862 1.00 95.50 824 SER A N 1
ATOM 6367 C CA . SER A 1 824 ? 26.488 1.977 -58.550 1.00 95.50 824 SER A CA 1
ATOM 6368 C C . SER A 1 824 ? 27.472 2.315 -59.663 1.00 95.50 824 SER A C 1
ATOM 6370 O O . SER A 1 824 ? 27.078 2.376 -60.827 1.00 95.50 824 SER A O 1
ATOM 6372 N N . PHE A 1 825 ? 28.750 2.455 -59.324 1.00 95.88 825 PHE A N 1
ATOM 6373 C CA . PHE A 1 825 ? 29.828 2.749 -60.267 1.00 95.88 825 PHE A CA 1
ATOM 6374 C C . PHE A 1 825 ? 31.132 2.066 -59.848 1.00 95.88 825 PHE A C 1
ATOM 6376 O O . PHE A 1 825 ? 31.319 1.724 -58.681 1.00 95.88 825 PHE A O 1
ATOM 6383 N N . ASP A 1 826 ? 32.039 1.867 -60.802 1.00 94.25 826 ASP A N 1
ATOM 6384 C CA . ASP A 1 826 ? 33.340 1.250 -60.549 1.00 94.25 826 ASP A CA 1
ATOM 6385 C C . ASP A 1 826 ? 34.393 2.288 -60.157 1.00 94.25 826 ASP A C 1
ATOM 6387 O O . ASP A 1 826 ? 34.475 3.369 -60.744 1.00 94.25 826 ASP A O 1
ATOM 6391 N N . THR A 1 827 ? 35.228 1.924 -59.185 1.00 92.19 827 THR A N 1
ATOM 6392 C CA . THR A 1 827 ? 36.403 2.689 -58.758 1.00 92.19 827 THR A CA 1
ATOM 6393 C C . THR A 1 827 ? 37.651 1.804 -58.781 1.00 92.19 827 THR A C 1
ATOM 6395 O O . THR A 1 827 ? 37.559 0.613 -58.452 1.00 92.19 827 THR A O 1
ATOM 6398 N N . PRO A 1 828 ? 38.825 2.353 -59.140 1.00 85.88 828 PRO A N 1
ATOM 6399 C CA . PRO A 1 828 ? 40.089 1.628 -59.030 1.00 85.88 828 PRO A CA 1
ATOM 6400 C C . PRO A 1 828 ? 40.429 1.232 -57.586 1.00 85.88 828 PRO A C 1
ATOM 6402 O O . PRO A 1 828 ? 40.983 0.159 -57.359 1.00 85.88 828 PRO A O 1
ATOM 6405 N N . GLU A 1 829 ? 40.094 2.085 -56.613 1.00 86.06 829 GLU A N 1
ATOM 6406 C CA . GLU A 1 829 ? 40.535 1.948 -55.222 1.00 86.06 829 GLU A CA 1
ATOM 6407 C C . GLU A 1 829 ? 39.585 1.122 -54.346 1.00 86.06 829 GLU A C 1
ATOM 6409 O O . GLU A 1 829 ? 40.053 0.359 -53.505 1.00 86.06 829 GLU A O 1
ATOM 6414 N N . PHE A 1 830 ? 38.267 1.257 -54.527 1.00 90.31 830 PHE A N 1
ATOM 6415 C CA . PHE A 1 830 ? 37.250 0.661 -53.646 1.00 90.31 830 PHE A CA 1
ATOM 6416 C C . PHE A 1 830 ? 36.430 -0.451 -54.315 1.00 90.31 830 PHE A C 1
ATOM 6418 O O . PHE A 1 830 ? 35.535 -1.022 -53.693 1.00 90.31 830 PHE A O 1
ATOM 6425 N N . GLY A 1 831 ? 36.717 -0.777 -55.578 1.00 92.12 831 GLY A N 1
ATOM 6426 C CA . GLY A 1 831 ? 35.869 -1.661 -56.371 1.00 92.12 831 GLY A CA 1
ATOM 6427 C C . GLY A 1 831 ? 34.562 -0.973 -56.760 1.00 92.12 831 GLY A C 1
ATOM 6428 O O . GLY A 1 831 ? 34.542 0.233 -57.015 1.00 92.12 831 GLY A O 1
ATOM 6429 N N . ARG A 1 832 ? 33.467 -1.729 -56.846 1.00 95.38 832 ARG A N 1
ATOM 6430 C CA . ARG A 1 832 ? 32.165 -1.158 -57.197 1.00 95.38 832 ARG A CA 1
ATOM 6431 C C . ARG A 1 832 ? 31.497 -0.552 -55.967 1.00 95.38 832 ARG A C 1
ATOM 6433 O O . ARG A 1 832 ? 31.184 -1.275 -55.023 1.00 95.38 832 ARG A O 1
ATOM 6440 N N . ILE A 1 833 ? 31.247 0.754 -55.994 1.00 96.56 833 ILE A N 1
ATOM 6441 C CA . ILE A 1 833 ? 30.545 1.475 -54.930 1.00 96.56 833 ILE A CA 1
ATOM 6442 C C . ILE A 1 833 ? 29.071 1.610 -55.305 1.00 96.56 833 ILE A C 1
ATOM 6444 O O . ILE A 1 833 ? 28.747 1.968 -56.437 1.00 96.56 833 ILE A O 1
ATOM 6448 N N . GLY A 1 834 ? 28.182 1.353 -54.351 1.00 96.38 834 GLY A N 1
ATOM 6449 C CA . GLY A 1 834 ? 26.765 1.701 -54.413 1.00 96.38 834 GLY A CA 1
ATOM 6450 C C . GLY A 1 834 ? 26.348 2.483 -53.172 1.00 96.38 834 GLY A C 1
ATOM 6451 O O . GLY A 1 834 ? 27.125 2.628 -52.228 1.00 96.38 834 GLY A O 1
ATOM 6452 N N . GLY A 1 835 ? 25.119 2.983 -53.142 1.00 94.44 835 GLY A N 1
ATOM 6453 C CA . GLY A 1 835 ? 24.607 3.614 -51.932 1.00 94.44 835 GLY A CA 1
ATOM 6454 C C . GLY A 1 835 ? 23.097 3.780 -51.922 1.00 94.44 835 GLY A C 1
ATOM 6455 O O . GLY A 1 835 ? 22.453 3.832 -52.968 1.00 94.44 835 GLY A O 1
ATOM 6456 N N . ALA A 1 836 ? 22.556 3.837 -50.712 1.00 95.31 836 ALA A N 1
ATOM 6457 C CA . ALA A 1 836 ? 21.141 4.028 -50.419 1.00 95.31 836 ALA A CA 1
ATOM 6458 C C . ALA A 1 836 ? 21.005 4.738 -49.064 1.00 95.31 836 ALA A C 1
ATOM 6460 O O . ALA A 1 836 ? 21.934 4.702 -48.254 1.00 95.31 836 ALA A O 1
ATOM 6461 N N . ILE A 1 837 ? 19.870 5.387 -48.806 1.00 93.31 837 ILE A N 1
ATOM 6462 C CA . ILE A 1 837 ? 19.735 6.294 -47.662 1.00 93.31 837 ILE A CA 1
ATOM 6463 C C . ILE A 1 837 ? 18.843 5.653 -46.596 1.00 93.31 837 ILE A C 1
ATOM 6465 O O . ILE A 1 837 ? 17.688 5.323 -46.851 1.00 93.31 837 ILE A O 1
ATOM 6469 N N . CYS A 1 838 ? 19.377 5.510 -45.381 1.00 90.94 838 CYS A N 1
ATOM 6470 C CA . CYS A 1 838 ? 18.615 5.214 -44.168 1.00 90.94 838 CYS A CA 1
ATOM 6471 C C . CYS A 1 838 ? 17.591 4.078 -44.309 1.00 90.94 838 CYS A C 1
ATOM 6473 O O . CYS A 1 838 ? 17.994 2.923 -44.451 1.00 90.94 838 CYS A O 1
ATOM 6475 N N . PHE A 1 839 ? 16.300 4.417 -44.268 1.00 86.38 839 PHE A N 1
ATOM 6476 C CA . PHE A 1 839 ? 15.161 3.503 -44.297 1.00 86.38 839 PHE A CA 1
ATOM 6477 C C . PHE A 1 839 ? 15.085 2.639 -45.563 1.00 86.38 839 PHE A C 1
ATOM 6479 O O . PHE A 1 839 ? 14.490 1.566 -45.524 1.00 86.38 839 PHE A O 1
ATOM 6486 N N . ASP A 1 840 ? 15.766 3.017 -46.651 1.00 88.12 840 ASP A N 1
ATOM 6487 C CA . ASP A 1 840 ? 15.909 2.167 -47.838 1.00 88.12 840 ASP A CA 1
ATOM 6488 C C . ASP A 1 840 ? 16.494 0.777 -47.501 1.00 88.12 840 ASP A C 1
ATOM 6490 O O . ASP A 1 840 ? 16.166 -0.213 -48.157 1.00 88.12 840 ASP A O 1
ATOM 6494 N N . TYR A 1 841 ? 17.321 0.665 -46.450 1.00 88.06 841 TYR A N 1
ATOM 6495 C CA . TYR A 1 841 ? 17.904 -0.614 -46.023 1.00 88.06 841 TYR A CA 1
ATOM 6496 C C . TYR A 1 841 ? 16.902 -1.571 -45.364 1.00 88.06 841 TYR A C 1
ATOM 6498 O O . TYR A 1 841 ? 17.158 -2.778 -45.255 1.00 88.06 841 TYR A O 1
ATOM 6506 N N . ASN A 1 842 ? 15.725 -1.074 -44.987 1.00 82.00 842 ASN A N 1
ATOM 6507 C CA . ASN A 1 842 ? 14.664 -1.895 -44.420 1.00 82.00 842 ASN A CA 1
ATOM 6508 C C . ASN A 1 842 ? 13.923 -2.703 -45.489 1.00 82.00 842 ASN A C 1
ATOM 6510 O O . ASN A 1 842 ? 13.187 -3.617 -45.126 1.00 82.00 842 ASN A O 1
ATOM 6514 N N . PHE A 1 843 ? 14.158 -2.429 -46.776 1.00 84.75 843 PHE A N 1
ATOM 6515 C CA . PHE A 1 843 ? 13.526 -3.104 -47.906 1.00 84.75 843 PHE A CA 1
ATOM 6516 C C . PHE A 1 843 ? 14.488 -4.143 -48.519 1.00 84.75 843 PHE A C 1
ATOM 6518 O O . PHE A 1 843 ? 15.341 -3.785 -49.337 1.00 84.75 843 PHE A O 1
ATOM 6525 N N . PRO A 1 844 ? 14.375 -5.442 -48.153 1.00 81.25 844 PRO A N 1
ATOM 6526 C CA . PRO A 1 844 ? 15.311 -6.483 -48.586 1.00 81.25 844 PRO A CA 1
ATOM 6527 C C . PRO A 1 844 ? 15.484 -6.560 -50.103 1.00 81.25 844 PRO A C 1
ATOM 6529 O O . PRO A 1 844 ? 16.605 -6.648 -50.601 1.00 81.25 844 PRO A O 1
ATOM 6532 N N . TRP A 1 845 ? 14.371 -6.497 -50.836 1.00 83.81 845 TRP A N 1
ATOM 6533 C CA . TRP A 1 845 ? 14.342 -6.567 -52.295 1.00 83.81 845 TRP A CA 1
ATOM 6534 C C . TRP A 1 845 ? 15.059 -5.382 -52.955 1.00 83.81 845 TRP A C 1
ATOM 6536 O O . TRP A 1 845 ? 15.645 -5.539 -54.023 1.00 83.81 845 TRP A O 1
ATOM 6546 N N . PHE A 1 846 ? 15.044 -4.204 -52.323 1.00 89.50 846 PHE A N 1
ATOM 6547 C CA . PHE A 1 846 ? 15.706 -3.015 -52.847 1.00 89.50 846 PHE A CA 1
ATOM 6548 C C . PHE A 1 846 ? 17.223 -3.130 -52.678 1.00 89.50 846 PHE A C 1
ATOM 6550 O O . PHE A 1 846 ? 17.969 -2.986 -53.646 1.00 89.50 846 PHE A O 1
ATOM 6557 N N . ILE A 1 847 ? 17.685 -3.496 -51.478 1.00 92.06 847 ILE A N 1
ATOM 6558 C CA . ILE A 1 847 ? 19.118 -3.695 -51.214 1.00 92.06 847 ILE A CA 1
ATOM 6559 C C . ILE A 1 847 ? 19.681 -4.910 -51.955 1.00 92.06 847 ILE A C 1
ATOM 6561 O O . ILE A 1 847 ? 20.859 -4.912 -52.311 1.00 92.06 847 ILE A O 1
ATOM 6565 N N . ARG A 1 848 ? 18.856 -5.912 -52.282 1.00 89.56 848 ARG A N 1
ATOM 6566 C CA . ARG A 1 848 ? 19.266 -7.059 -53.106 1.00 89.56 848 ARG A CA 1
ATOM 6567 C C . ARG A 1 848 ? 19.836 -6.660 -54.466 1.00 89.56 848 ARG A C 1
ATOM 6569 O O . ARG A 1 848 ? 20.756 -7.325 -54.949 1.00 89.56 848 ARG A O 1
ATOM 6576 N N . GLN A 1 849 ? 19.395 -5.534 -55.026 1.00 92.75 849 GLN A N 1
ATOM 6577 C CA . GLN A 1 849 ? 19.969 -4.975 -56.254 1.00 92.75 849 GLN A CA 1
ATOM 6578 C C . GLN A 1 849 ? 21.486 -4.735 -56.130 1.00 92.75 849 GLN A C 1
ATOM 6580 O O . GLN A 1 849 ? 22.197 -4.780 -57.129 1.00 92.75 849 GLN A O 1
ATOM 6585 N N . ALA A 1 850 ? 22.027 -4.546 -54.918 1.00 92.31 850 ALA A N 1
ATOM 6586 C CA . ALA A 1 850 ? 23.470 -4.453 -54.683 1.00 92.31 850 ALA A CA 1
ATOM 6587 C C . ALA A 1 850 ? 24.194 -5.756 -55.057 1.00 92.31 850 ALA A C 1
ATOM 6589 O O . ALA A 1 850 ? 25.273 -5.725 -55.649 1.00 92.31 850 ALA A O 1
ATOM 6590 N N . SER A 1 851 ? 23.586 -6.908 -54.762 1.00 89.69 851 SER A N 1
ATOM 6591 C CA . SER A 1 851 ? 24.117 -8.217 -55.147 1.00 89.69 851 SER A CA 1
ATOM 6592 C C . SER A 1 851 ? 24.024 -8.432 -56.661 1.00 89.69 851 SER A C 1
ATOM 6594 O O . SER A 1 851 ? 24.990 -8.895 -57.272 1.00 89.69 851 SER A O 1
ATOM 6596 N N . GLU A 1 852 ? 22.905 -8.036 -57.276 1.00 89.06 852 GLU A N 1
ATOM 6597 C CA . GLU A 1 852 ? 22.679 -8.112 -58.730 1.00 89.06 852 GLU A CA 1
ATOM 6598 C C . GLU A 1 852 ? 23.670 -7.229 -59.505 1.00 89.06 852 GLU A C 1
ATOM 6600 O O . GLU A 1 852 ? 24.267 -7.661 -60.492 1.00 89.06 852 GLU A O 1
ATOM 6605 N N . ASN A 1 853 ? 23.931 -6.025 -58.993 1.00 91.81 853 ASN A N 1
ATOM 6606 C CA . ASN A 1 853 ? 24.863 -5.062 -59.575 1.00 91.81 853 ASN A CA 1
ATOM 6607 C C . ASN A 1 853 ? 26.328 -5.318 -59.191 1.00 91.81 853 ASN A C 1
ATOM 6609 O O . ASN A 1 853 ? 27.209 -4.601 -59.659 1.00 91.81 853 ASN A O 1
ATOM 6613 N N . ASN A 1 854 ? 26.622 -6.350 -58.396 1.00 92.88 854 ASN A N 1
ATOM 6614 C CA . ASN A 1 854 ? 27.962 -6.686 -57.905 1.00 92.88 854 ASN A CA 1
ATOM 6615 C C . ASN A 1 854 ? 28.662 -5.559 -57.125 1.00 92.88 854 ASN A C 1
ATOM 6617 O O . ASN A 1 854 ? 29.844 -5.301 -57.335 1.00 92.88 854 ASN A O 1
ATOM 6621 N N . VAL A 1 855 ? 27.939 -4.895 -56.228 1.00 95.06 855 VAL A N 1
ATOM 6622 C CA . VAL A 1 855 ? 28.489 -3.851 -55.358 1.00 95.06 855 VAL A CA 1
ATOM 6623 C C . VAL A 1 855 ? 29.420 -4.458 -54.304 1.00 95.06 855 VAL A C 1
ATOM 6625 O O . VAL A 1 855 ? 29.050 -5.407 -53.615 1.00 95.06 855 VAL A O 1
ATOM 6628 N N . ASP A 1 856 ? 30.621 -3.891 -54.185 1.00 93.81 856 ASP A N 1
ATOM 6629 C CA . ASP A 1 856 ? 31.656 -4.265 -53.217 1.00 93.81 856 ASP A CA 1
ATOM 6630 C C . ASP A 1 856 ? 31.537 -3.444 -51.921 1.00 93.81 856 ASP A C 1
ATOM 6632 O O . ASP A 1 856 ? 31.616 -4.000 -50.821 1.00 93.81 856 ASP A O 1
ATOM 6636 N N . VAL A 1 857 ? 31.297 -2.131 -52.053 1.00 95.06 857 VAL A N 1
ATOM 6637 C CA . VAL A 1 857 ? 31.151 -1.186 -50.936 1.00 95.06 857 VAL A CA 1
ATOM 6638 C C . VAL A 1 857 ? 29.814 -0.456 -51.028 1.00 95.06 857 VAL A C 1
ATOM 6640 O O . VAL A 1 857 ? 29.507 0.165 -52.043 1.00 95.06 857 VAL A O 1
ATOM 6643 N N . MET A 1 858 ? 29.033 -0.492 -49.952 1.00 95.44 858 MET A N 1
ATOM 6644 C CA . MET A 1 858 ? 27.758 0.211 -49.841 1.00 95.44 858 MET A CA 1
ATOM 6645 C C . MET A 1 858 ? 27.861 1.403 -48.892 1.00 95.44 858 MET A C 1
ATOM 6647 O O . MET A 1 858 ? 28.228 1.256 -47.724 1.00 95.44 858 MET A O 1
ATOM 6651 N N . LEU A 1 859 ? 27.508 2.585 -49.395 1.00 96.69 859 LEU A N 1
ATOM 6652 C CA . LEU A 1 859 ? 27.386 3.807 -48.608 1.00 96.69 859 LEU A CA 1
ATOM 6653 C C . LEU A 1 859 ? 26.003 3.861 -47.962 1.00 96.69 859 LEU A C 1
ATOM 6655 O O . LEU A 1 859 ? 24.983 3.628 -48.621 1.00 96.69 859 LEU A O 1
ATOM 6659 N N . GLN A 1 860 ? 25.980 4.158 -46.666 1.00 94.38 860 GLN A N 1
ATOM 6660 C CA . GLN A 1 860 ? 24.757 4.199 -45.879 1.00 94.38 860 GLN A CA 1
ATOM 6661 C C . GLN A 1 860 ? 24.724 5.462 -45.006 1.00 94.38 860 GLN A C 1
ATOM 6663 O O . GLN A 1 860 ? 25.040 5.413 -43.816 1.00 94.38 860 GLN A O 1
ATOM 6668 N N . PRO A 1 861 ? 24.380 6.626 -45.577 1.00 94.88 861 PRO A N 1
ATOM 6669 C CA . PRO A 1 861 ? 24.002 7.784 -44.782 1.00 94.88 861 PRO A CA 1
ATOM 6670 C C . PRO A 1 861 ? 22.676 7.523 -44.059 1.00 94.88 861 PRO A C 1
ATOM 6672 O O . PRO A 1 861 ? 21.762 6.909 -44.616 1.00 94.88 861 PRO A O 1
ATOM 6675 N N . SER A 1 862 ? 22.559 7.961 -42.806 1.00 90.69 862 SER A N 1
ATOM 6676 C CA . SER A 1 862 ? 21.303 7.853 -42.063 1.00 90.69 862 SER A CA 1
ATOM 6677 C C . SER A 1 862 ? 21.083 8.925 -41.017 1.00 90.69 862 SER A C 1
ATOM 6679 O O . SER A 1 862 ? 22.022 9.419 -40.395 1.00 90.69 862 SER A O 1
ATOM 6681 N N . TRP A 1 863 ? 19.811 9.202 -40.788 1.00 88.25 863 TRP A N 1
ATOM 6682 C CA . TRP A 1 863 ? 19.300 9.960 -39.675 1.00 88.25 863 TRP A CA 1
ATOM 6683 C C . TRP A 1 863 ? 18.382 9.057 -38.846 1.00 88.25 863 TRP A C 1
ATOM 6685 O O . TRP A 1 863 ? 17.475 8.416 -39.369 1.00 88.25 863 TRP A O 1
ATOM 6695 N N . THR A 1 864 ? 18.669 8.910 -37.552 1.00 79.88 864 THR A N 1
ATOM 6696 C CA . THR A 1 864 ? 17.836 8.111 -36.633 1.00 79.88 864 THR A CA 1
ATOM 6697 C C . THR A 1 864 ? 17.681 8.828 -35.293 1.00 79.88 864 THR A C 1
ATOM 6699 O O . THR A 1 864 ? 18.387 9.803 -35.052 1.00 79.88 864 THR A O 1
ATOM 6702 N N . TRP A 1 865 ? 16.780 8.367 -34.418 1.00 73.25 865 TRP A N 1
ATOM 6703 C CA . TRP A 1 865 ? 16.499 8.989 -33.117 1.00 73.25 865 TRP A CA 1
ATOM 6704 C C . TRP A 1 865 ? 16.315 7.959 -31.993 1.00 73.25 865 TRP A C 1
ATOM 6706 O O . TRP A 1 865 ? 15.896 6.821 -32.220 1.00 73.25 865 TRP A O 1
ATOM 6716 N N . GLY A 1 866 ? 16.610 8.374 -30.757 1.00 72.94 866 GLY A N 1
ATOM 6717 C CA . GLY A 1 866 ? 16.345 7.594 -29.544 1.00 72.94 866 GLY A CA 1
ATOM 6718 C C . GLY A 1 866 ? 16.904 6.155 -29.578 1.00 72.94 866 GLY A C 1
ATOM 6719 O O . GLY A 1 866 ? 17.987 5.926 -30.121 1.00 72.94 866 GLY A O 1
ATOM 6720 N N . PRO A 1 867 ? 16.187 5.162 -29.013 1.00 66.56 867 PRO A N 1
ATOM 6721 C CA . PRO A 1 867 ? 16.649 3.771 -28.967 1.00 66.56 867 PRO A CA 1
ATOM 6722 C C . PRO A 1 867 ? 16.668 3.076 -30.341 1.00 66.56 867 PRO A C 1
ATOM 6724 O O . PRO A 1 867 ? 17.310 2.036 -30.485 1.00 66.56 867 PRO A O 1
ATOM 6727 N N . ILE A 1 868 ? 16.016 3.641 -31.368 1.00 69.44 868 ILE A N 1
ATOM 6728 C CA . ILE A 1 868 ? 15.929 3.048 -32.714 1.00 69.44 868 ILE A CA 1
ATOM 6729 C C . ILE A 1 868 ? 17.305 2.994 -33.391 1.00 69.44 868 ILE A C 1
ATOM 6731 O O . ILE A 1 868 ? 17.574 2.049 -34.133 1.00 69.44 868 ILE A O 1
ATOM 6735 N N . GLY A 1 869 ? 18.208 3.938 -33.102 1.00 71.06 869 GLY A N 1
ATOM 6736 C CA . GLY A 1 869 ? 19.524 4.009 -33.748 1.00 71.06 869 GLY A CA 1
ATOM 6737 C C . GLY A 1 869 ? 20.363 2.731 -33.617 1.00 71.06 869 GLY A C 1
ATOM 6738 O O . GLY A 1 869 ? 20.980 2.303 -34.595 1.00 71.06 869 GLY A O 1
ATOM 6739 N N . ALA A 1 870 ? 20.328 2.072 -32.452 1.00 73.81 870 ALA A N 1
ATOM 6740 C CA . ALA A 1 870 ? 21.058 0.823 -32.203 1.00 73.81 870 ALA A CA 1
ATOM 6741 C C . ALA A 1 870 ? 20.395 -0.410 -32.848 1.00 73.81 870 ALA A C 1
ATOM 6743 O O . ALA A 1 870 ? 21.075 -1.357 -33.244 1.00 73.81 870 ALA A O 1
ATOM 6744 N N . TYR A 1 871 ? 19.066 -0.423 -32.975 1.00 71.50 871 TYR A N 1
ATOM 6745 C CA . TYR A 1 871 ? 18.356 -1.494 -33.684 1.00 71.50 871 TYR A CA 1
ATOM 6746 C C . TYR A 1 871 ? 18.529 -1.367 -35.197 1.00 71.50 871 TYR A C 1
ATOM 6748 O O . TYR A 1 871 ? 18.756 -2.360 -35.890 1.00 71.50 871 TYR A O 1
ATOM 6756 N N . HIS A 1 872 ? 18.488 -0.136 -35.704 1.00 76.25 872 HIS A N 1
ATOM 6757 C CA . HIS A 1 872 ? 18.656 0.156 -37.118 1.00 76.25 872 HIS A CA 1
ATOM 6758 C C . HIS A 1 872 ? 20.086 -0.148 -37.597 1.00 76.25 872 HIS A C 1
ATOM 6760 O O . HIS A 1 872 ? 20.248 -0.768 -38.647 1.00 76.25 872 HIS A O 1
ATOM 6766 N N . SER A 1 873 ? 21.129 0.175 -36.813 1.00 77.69 873 SER A N 1
ATOM 6767 C CA . SER A 1 873 ? 22.516 -0.202 -37.150 1.00 77.69 873 SER A CA 1
ATOM 6768 C C . SER A 1 873 ? 22.695 -1.724 -37.256 1.00 77.69 873 SER A C 1
ATOM 6770 O O . SER A 1 873 ? 23.293 -2.216 -38.217 1.00 77.69 873 SER A O 1
ATOM 6772 N N . LYS A 1 874 ? 22.106 -2.486 -36.324 1.00 75.81 874 LYS A N 1
ATOM 6773 C CA . LYS A 1 874 ? 22.123 -3.958 -36.334 1.00 75.81 874 LYS A CA 1
ATOM 6774 C C . LYS A 1 874 ? 21.373 -4.539 -37.530 1.00 75.81 874 LYS A C 1
ATOM 6776 O O . LYS A 1 874 ? 21.927 -5.389 -38.224 1.00 75.81 874 LYS A O 1
ATOM 6781 N N . SER A 1 875 ? 20.167 -4.057 -37.819 1.00 74.00 875 SER A N 1
ATOM 6782 C CA . SER A 1 875 ? 19.399 -4.469 -39.003 1.00 74.00 875 SER A CA 1
ATOM 6783 C C . SER A 1 875 ? 20.193 -4.251 -40.299 1.00 74.00 875 SER A C 1
ATOM 6785 O O . SER A 1 875 ? 20.318 -5.153 -41.126 1.00 74.00 875 SER A O 1
ATOM 6787 N N . ASN A 1 876 ? 20.838 -3.092 -40.443 1.00 82.44 876 ASN A N 1
ATOM 6788 C CA . ASN A 1 876 ? 21.605 -2.760 -41.647 1.00 82.44 876 ASN A CA 1
ATOM 6789 C C . ASN A 1 876 ? 22.873 -3.614 -41.784 1.00 82.44 876 ASN A C 1
ATOM 6791 O O . ASN A 1 876 ? 23.279 -3.954 -42.894 1.00 82.44 876 ASN A O 1
ATOM 6795 N N . SER A 1 877 ? 23.459 -4.042 -40.662 1.00 79.69 877 SER A N 1
ATOM 6796 C CA . SER A 1 877 ? 24.563 -5.007 -40.675 1.00 79.69 877 SER A CA 1
ATOM 6797 C C . SER A 1 877 ? 24.151 -6.376 -41.225 1.00 79.69 877 SER A C 1
ATOM 6799 O O . SER A 1 877 ? 24.931 -7.001 -41.941 1.00 79.69 877 SER A O 1
ATOM 6801 N N . LEU A 1 878 ? 22.906 -6.813 -40.992 1.00 76.62 878 LEU A N 1
ATOM 6802 C CA . LEU A 1 878 ? 22.382 -8.045 -41.589 1.00 76.62 878 LEU A CA 1
ATOM 6803 C C . LEU A 1 878 ? 22.263 -7.916 -43.108 1.00 76.62 878 LEU A C 1
ATOM 6805 O O . LEU A 1 878 ? 22.609 -8.855 -43.816 1.00 76.62 878 LEU A O 1
ATOM 6809 N N . ARG A 1 879 ? 21.876 -6.743 -43.629 1.00 82.81 879 ARG A N 1
ATOM 6810 C CA . ARG A 1 879 ? 21.815 -6.503 -45.084 1.00 82.81 879 ARG A CA 1
ATOM 6811 C C . ARG A 1 879 ? 23.172 -6.632 -45.766 1.00 82.81 879 ARG A C 1
ATOM 6813 O O . ARG A 1 879 ? 23.237 -7.143 -46.887 1.00 82.81 879 ARG A O 1
ATOM 6820 N N . ALA A 1 880 ? 24.236 -6.207 -45.086 1.00 85.12 880 ALA A N 1
ATOM 6821 C CA . ALA A 1 880 ? 25.608 -6.385 -45.549 1.00 85.12 880 ALA A CA 1
ATOM 6822 C C . ALA A 1 880 ? 25.994 -7.872 -45.625 1.00 85.12 880 ALA A C 1
ATOM 6824 O O . ALA A 1 880 ? 26.595 -8.298 -46.609 1.00 85.12 880 ALA A O 1
ATOM 6825 N N . VAL A 1 881 ? 25.575 -8.683 -44.646 1.00 79.81 881 VAL A N 1
ATOM 6826 C CA . VAL A 1 881 ? 25.785 -10.143 -44.643 1.00 79.81 881 VAL A CA 1
ATOM 6827 C C . VAL A 1 881 ? 24.947 -10.838 -45.721 1.00 79.81 881 VAL A C 1
ATOM 6829 O O . VAL A 1 881 ? 25.486 -11.628 -46.488 1.00 79.81 881 VAL A O 1
ATOM 6832 N N . GLU A 1 882 ? 23.655 -10.522 -45.826 1.00 78.69 882 GLU A N 1
ATOM 6833 C CA . GLU A 1 882 ? 22.715 -11.107 -46.796 1.00 78.69 882 GLU A CA 1
ATOM 6834 C C . GLU A 1 882 ? 23.160 -10.910 -48.248 1.00 78.69 882 GLU A C 1
ATOM 6836 O O . GLU A 1 882 ? 22.972 -11.796 -49.080 1.00 78.69 882 GLU A O 1
ATOM 6841 N N . ASN A 1 883 ? 23.758 -9.759 -48.562 1.00 84.88 883 ASN A N 1
ATOM 6842 C CA . ASN A 1 883 ? 24.160 -9.386 -49.923 1.00 84.88 883 ASN A CA 1
ATOM 6843 C C . ASN A 1 883 ? 25.673 -9.448 -50.152 1.00 84.88 883 ASN A C 1
ATOM 6845 O O . ASN A 1 883 ? 26.136 -9.316 -51.287 1.00 84.88 883 ASN A O 1
ATOM 6849 N N . GLY A 1 884 ? 26.436 -9.676 -49.085 1.00 84.25 884 GLY A N 1
ATOM 6850 C CA . GLY A 1 884 ? 27.866 -9.918 -49.122 1.00 84.25 884 GLY A CA 1
ATOM 6851 C C . GLY A 1 884 ? 28.738 -8.700 -49.437 1.00 84.25 884 GLY A C 1
ATOM 6852 O O . GLY A 1 884 ? 29.854 -8.895 -49.908 1.00 84.25 884 GLY A O 1
ATOM 6853 N N . PHE A 1 885 ? 28.286 -7.470 -49.187 1.00 90.88 885 PHE A N 1
ATOM 6854 C CA . PHE A 1 885 ? 29.082 -6.245 -49.382 1.00 90.88 885 PHE A CA 1
ATOM 6855 C C . PHE A 1 885 ? 29.675 -5.709 -48.068 1.00 90.88 885 PHE A C 1
ATOM 6857 O O . PHE A 1 885 ? 29.176 -6.010 -46.986 1.00 90.88 885 PHE A O 1
ATOM 6864 N N . THR A 1 886 ? 30.710 -4.869 -48.156 1.00 91.81 886 THR A N 1
ATOM 6865 C CA . THR A 1 886 ? 31.191 -4.068 -47.014 1.00 91.81 886 THR A CA 1
ATOM 6866 C C . THR A 1 886 ? 30.382 -2.775 -46.933 1.00 91.81 886 THR A C 1
ATOM 6868 O O . THR A 1 886 ? 30.203 -2.099 -47.940 1.00 91.81 886 THR A O 1
ATOM 6871 N N . MET A 1 887 ? 29.888 -2.402 -45.758 1.00 92.69 887 MET A N 1
ATOM 6872 C CA . MET A 1 887 ? 29.073 -1.201 -45.569 1.00 92.69 887 MET A CA 1
ATOM 6873 C C . MET A 1 887 ? 29.840 -0.125 -44.799 1.00 92.69 887 MET A C 1
ATOM 6875 O O . MET A 1 887 ? 30.374 -0.403 -43.725 1.00 92.69 887 MET A O 1
ATOM 6879 N N . LEU A 1 888 ? 29.834 1.106 -45.316 1.00 94.50 888 LEU A N 1
ATOM 6880 C CA . LEU A 1 888 ? 30.243 2.317 -44.601 1.00 94.50 888 LEU A CA 1
ATOM 6881 C C . LEU A 1 888 ? 28.982 3.070 -44.166 1.00 94.50 888 LEU A C 1
ATOM 6883 O O . LEU A 1 888 ? 28.301 3.691 -44.984 1.00 94.50 888 LEU A O 1
ATOM 6887 N N . ARG A 1 889 ? 28.671 2.994 -42.871 1.00 93.12 889 ARG A N 1
ATOM 6888 C CA . ARG A 1 889 ? 27.505 3.640 -42.265 1.00 93.12 889 ARG A CA 1
ATOM 6889 C C . ARG A 1 889 ? 27.887 4.965 -41.608 1.00 93.12 889 ARG A C 1
ATOM 6891 O O . ARG A 1 889 ? 28.753 4.994 -40.734 1.00 93.12 889 ARG A O 1
ATOM 6898 N N . CYS A 1 890 ? 27.178 6.025 -41.990 1.00 93.50 890 CYS A N 1
ATOM 6899 C CA . CYS A 1 890 ? 27.306 7.386 -41.471 1.00 93.50 890 CYS A CA 1
ATOM 6900 C C . CYS A 1 890 ? 25.948 7.849 -40.906 1.00 93.50 890 CYS A C 1
ATOM 6902 O O . CYS A 1 890 ? 25.084 8.319 -41.643 1.00 93.50 890 CYS A O 1
ATOM 6904 N N . GLY A 1 891 ? 25.719 7.620 -39.612 1.00 90.00 891 GLY A N 1
ATOM 6905 C CA . GLY A 1 891 ? 24.466 7.893 -38.899 1.00 90.00 891 GLY A CA 1
ATOM 6906 C C . GLY A 1 891 ? 24.532 9.101 -37.957 1.00 90.00 891 GLY A C 1
ATOM 6907 O O . GLY A 1 891 ? 25.518 9.244 -37.241 1.00 90.00 891 GLY A O 1
ATOM 6908 N N . SER A 1 892 ? 23.478 9.927 -37.908 1.00 82.75 892 SER A N 1
ATOM 6909 C CA . SER A 1 892 ? 23.371 11.087 -36.997 1.00 82.75 892 SER A CA 1
ATOM 6910 C C . SER A 1 892 ? 23.392 10.701 -35.507 1.00 82.75 892 SER A C 1
ATOM 6912 O O . SER A 1 892 ? 24.139 11.264 -34.711 1.00 82.75 892 SER A O 1
ATOM 6914 N N . ILE A 1 893 ? 22.598 9.696 -35.130 1.00 77.94 893 ILE A N 1
ATOM 6915 C CA . ILE A 1 893 ? 22.420 9.177 -33.766 1.00 77.94 893 ILE A CA 1
ATOM 6916 C C . ILE A 1 893 ? 22.527 7.643 -33.832 1.00 77.94 893 ILE A C 1
ATOM 6918 O O . ILE A 1 893 ? 22.087 7.034 -34.807 1.00 77.94 893 ILE A O 1
ATOM 6922 N N . GLY A 1 894 ? 23.119 7.001 -32.820 1.00 81.00 894 GLY A N 1
ATOM 6923 C CA . GLY A 1 894 ? 23.332 5.549 -32.776 1.00 81.00 894 GLY A CA 1
ATOM 6924 C C . GLY A 1 894 ? 24.786 5.162 -33.048 1.00 81.00 894 GLY A C 1
ATOM 6925 O O . GLY A 1 894 ? 25.689 5.678 -32.396 1.00 81.00 894 GLY A O 1
ATOM 6926 N N . GLU A 1 895 ? 25.014 4.226 -33.975 1.00 85.75 895 GLU A N 1
ATOM 6927 C CA . GLU A 1 895 ? 26.357 3.752 -34.340 1.00 85.75 895 GLU A CA 1
ATOM 6928 C C . GLU A 1 895 ? 26.700 4.066 -35.804 1.00 85.75 895 GLU A C 1
ATOM 6930 O O . GLU A 1 895 ? 25.936 3.729 -36.720 1.00 85.75 895 GLU A O 1
ATOM 6935 N N . SER A 1 896 ? 27.889 4.637 -36.015 1.00 91.19 896 SER A N 1
ATOM 6936 C CA . SER A 1 896 ? 28.551 4.773 -37.320 1.00 91.19 896 SER A CA 1
ATOM 6937 C C . SER A 1 896 ? 29.765 3.862 -37.394 1.00 91.19 896 SER A C 1
ATOM 6939 O O . SER A 1 896 ? 30.387 3.563 -36.373 1.00 91.19 896 SER A O 1
ATOM 6941 N N . GLY A 1 897 ? 30.116 3.421 -38.600 1.00 90.81 897 GLY A N 1
ATOM 6942 C CA . GLY A 1 897 ? 31.284 2.570 -38.772 1.00 90.81 897 GLY A CA 1
ATOM 6943 C C . GLY A 1 897 ? 31.278 1.679 -40.003 1.00 90.81 897 GLY A C 1
ATOM 6944 O O . GLY A 1 897 ? 30.443 1.815 -40.900 1.00 90.81 897 GLY A O 1
ATOM 6945 N N . ILE A 1 898 ? 32.235 0.753 -40.013 1.00 91.19 898 ILE A N 1
ATOM 6946 C CA . ILE A 1 898 ? 32.438 -0.249 -41.056 1.00 91.19 898 ILE A CA 1
ATOM 6947 C C . ILE A 1 898 ? 31.834 -1.575 -40.620 1.00 91.19 898 ILE A C 1
ATOM 6949 O O . ILE A 1 898 ? 32.203 -2.113 -39.578 1.00 91.19 898 ILE A O 1
ATOM 6953 N N . TYR A 1 899 ? 30.964 -2.129 -41.459 1.00 87.00 899 TYR A N 1
ATOM 6954 C CA . TYR A 1 899 ? 30.367 -3.443 -41.264 1.00 87.00 899 TYR A CA 1
ATOM 6955 C C . TYR A 1 899 ? 30.773 -4.354 -42.417 1.00 87.00 899 TYR A C 1
ATOM 6957 O O . TYR A 1 899 ? 30.500 -4.067 -43.581 1.00 87.00 899 TYR A O 1
ATOM 6965 N N . GLU A 1 900 ? 31.443 -5.452 -42.096 1.00 81.38 900 GLU A N 1
ATOM 6966 C CA . GLU A 1 900 ? 31.867 -6.446 -43.079 1.00 81.38 900 GLU A CA 1
ATOM 6967 C C . GLU A 1 900 ? 30.746 -7.456 -43.384 1.00 81.38 900 GLU A C 1
ATOM 6969 O O . GLU A 1 900 ? 29.871 -7.675 -42.543 1.00 81.38 900 GLU A O 1
ATOM 6974 N N . PRO A 1 901 ? 30.792 -8.144 -44.541 1.00 75.75 901 PRO A N 1
ATOM 6975 C CA . PRO A 1 901 ? 29.813 -9.173 -44.911 1.00 75.75 901 PRO A CA 1
ATOM 6976 C C . PRO A 1 901 ? 29.920 -10.476 -44.094 1.00 75.75 901 PRO A C 1
ATOM 6978 O O . PRO A 1 901 ? 29.327 -11.495 -44.449 1.00 75.75 901 PRO A O 1
ATOM 6981 N N . THR A 1 902 ? 30.696 -10.471 -43.011 1.00 70.50 902 THR A N 1
ATOM 6982 C CA . THR A 1 902 ? 30.868 -11.584 -42.075 1.00 70.50 902 THR A CA 1
ATOM 6983 C C . THR A 1 902 ? 30.646 -11.088 -40.652 1.00 70.50 902 THR A C 1
ATOM 6985 O O . THR A 1 902 ? 31.216 -10.068 -40.252 1.00 70.50 902 THR A O 1
ATOM 6988 N N . MET A 1 903 ? 29.852 -11.815 -39.862 1.00 56.56 903 MET A N 1
ATOM 6989 C CA . MET A 1 903 ? 29.696 -11.487 -38.443 1.00 56.56 903 MET A CA 1
ATOM 6990 C C . MET A 1 903 ? 31.039 -11.673 -37.725 1.00 56.56 903 MET A C 1
ATOM 6992 O O . MET A 1 903 ? 31.734 -12.658 -37.956 1.00 56.56 903 MET A O 1
ATOM 6996 N N . ASN A 1 904 ? 31.416 -10.699 -36.888 1.00 53.44 904 ASN A N 1
ATOM 6997 C CA . ASN A 1 904 ? 32.735 -10.611 -36.241 1.00 53.44 904 ASN A CA 1
ATOM 6998 C C . ASN A 1 904 ? 33.925 -10.529 -37.222 1.00 53.44 904 ASN A C 1
ATOM 7000 O O . ASN A 1 904 ? 34.984 -11.097 -36.963 1.00 53.44 904 ASN A O 1
ATOM 7004 N N . GLY A 1 905 ? 33.756 -9.811 -38.340 1.00 60.59 905 GLY A N 1
ATOM 7005 C CA . GLY A 1 905 ? 34.862 -9.460 -39.238 1.00 60.59 905 GLY A CA 1
ATOM 7006 C C . GLY A 1 905 ? 36.024 -8.760 -38.517 1.00 60.59 905 GLY A C 1
ATOM 7007 O O . GLY A 1 905 ? 35.830 -8.080 -37.506 1.00 60.59 905 GLY A O 1
ATOM 7008 N N . ILE A 1 906 ? 37.237 -8.945 -39.040 1.00 60.97 906 ILE A N 1
ATOM 7009 C CA . ILE A 1 906 ? 38.499 -8.491 -38.433 1.00 60.97 906 ILE A CA 1
ATOM 7010 C C . ILE A 1 906 ? 38.599 -6.951 -38.400 1.00 60.97 906 ILE A C 1
ATOM 7012 O O . ILE A 1 906 ? 39.269 -6.402 -37.528 1.00 60.97 906 ILE A O 1
ATOM 7016 N N . PHE A 1 907 ? 37.909 -6.240 -39.301 1.00 68.81 907 PHE A N 1
ATOM 7017 C CA . PHE A 1 907 ? 38.002 -4.781 -39.486 1.00 68.81 907 PHE A CA 1
ATOM 7018 C C . PHE A 1 907 ? 36.733 -4.019 -39.087 1.00 68.81 907 PHE A C 1
ATOM 7020 O O . PHE A 1 907 ? 36.549 -2.860 -39.470 1.00 68.81 907 PHE A O 1
ATOM 7027 N N . ASN A 1 908 ? 35.860 -4.653 -38.308 1.00 69.75 908 ASN A N 1
ATOM 7028 C CA . ASN A 1 908 ? 34.595 -4.095 -37.845 1.00 69.75 908 ASN A CA 1
ATOM 7029 C C . ASN A 1 908 ? 34.839 -2.933 -36.853 1.00 69.75 908 ASN A C 1
ATOM 7031 O O . ASN A 1 908 ? 34.996 -3.140 -35.652 1.00 69.75 908 ASN A O 1
ATOM 7035 N N . GLN A 1 909 ? 34.915 -1.705 -37.371 1.00 84.94 909 GLN A N 1
ATOM 7036 C CA . GLN A 1 909 ? 35.136 -0.472 -36.605 1.00 84.94 909 GLN A CA 1
ATOM 7037 C C . GLN A 1 909 ? 33.803 0.223 -36.359 1.00 84.94 909 GLN A C 1
ATOM 7039 O O . GLN A 1 909 ? 33.098 0.517 -37.320 1.00 84.94 909 GLN A O 1
ATOM 7044 N N . ARG A 1 910 ? 33.458 0.507 -35.099 1.00 86.19 910 ARG A N 1
ATOM 7045 C CA . ARG A 1 910 ? 32.182 1.136 -34.724 1.00 86.19 910 ARG A CA 1
ATOM 7046 C C . ARG A 1 910 ? 32.392 2.189 -33.653 1.00 86.19 910 ARG A C 1
ATOM 7048 O O . ARG A 1 910 ? 33.167 1.974 -32.724 1.00 86.19 910 ARG A O 1
ATOM 7055 N N . VAL A 1 911 ? 31.677 3.299 -33.774 1.00 87.88 911 VAL A N 1
ATOM 7056 C CA . VAL A 1 911 ? 31.665 4.375 -32.781 1.00 87.88 911 VAL A CA 1
ATOM 7057 C C . VAL A 1 911 ? 30.231 4.815 -32.524 1.00 87.88 911 VAL A C 1
ATOM 7059 O O . VAL A 1 911 ? 29.417 4.876 -33.450 1.00 87.88 911 VAL A O 1
ATOM 7062 N N . ALA A 1 912 ? 29.934 5.139 -31.268 1.00 85.81 912 ALA A N 1
ATOM 7063 C CA . ALA A 1 912 ? 28.713 5.851 -30.926 1.00 85.81 912 ALA A CA 1
ATOM 7064 C C . ALA A 1 912 ? 28.795 7.278 -31.483 1.00 85.81 912 ALA A C 1
ATOM 7066 O O . ALA A 1 912 ? 29.830 7.935 -31.347 1.00 85.81 912 ALA A O 1
ATOM 7067 N N . THR A 1 913 ? 27.732 7.743 -32.132 1.00 83.00 913 THR A N 1
ATOM 7068 C CA . THR A 1 913 ? 27.745 9.016 -32.858 1.00 83.00 913 THR A CA 1
ATOM 7069 C C . THR A 1 913 ? 27.249 10.159 -31.991 1.00 83.00 913 THR A C 1
ATOM 7071 O O . THR A 1 913 ? 26.249 10.039 -31.283 1.00 83.00 913 THR A O 1
ATOM 7074 N N . ILE A 1 914 ? 27.947 11.288 -32.080 1.00 79.56 914 ILE A N 1
ATOM 7075 C CA . ILE A 1 914 ? 27.540 12.563 -31.490 1.00 79.56 914 ILE A CA 1
ATOM 7076 C C . ILE A 1 914 ? 27.210 13.516 -32.638 1.00 79.56 914 ILE A C 1
ATOM 7078 O O . ILE A 1 914 ? 27.959 13.598 -33.610 1.00 79.56 914 ILE A O 1
ATOM 7082 N N . THR A 1 915 ? 26.099 14.237 -32.544 1.00 79.69 915 THR A N 1
ATOM 7083 C CA . THR A 1 915 ? 25.705 15.227 -33.550 1.00 79.69 915 THR A CA 1
ATOM 7084 C C . THR A 1 915 ? 26.788 16.294 -33.740 1.00 79.69 915 THR A C 1
ATOM 7086 O O . THR A 1 915 ? 27.398 16.722 -32.763 1.00 79.69 915 THR A O 1
ATOM 7089 N N . ASP A 1 916 ? 27.000 16.755 -34.978 1.00 83.81 916 ASP A N 1
ATOM 7090 C CA . ASP A 1 916 ? 28.003 17.776 -35.317 1.00 83.81 916 ASP A CA 1
ATOM 7091 C C . ASP A 1 916 ? 29.449 17.330 -35.002 1.00 83.81 916 ASP A C 1
ATOM 7093 O O . ASP A 1 916 ? 30.237 18.032 -34.360 1.00 83.81 916 ASP A O 1
ATOM 7097 N N . SER A 1 917 ? 29.807 16.125 -35.455 1.00 88.06 917 SER A N 1
ATOM 7098 C CA . SER A 1 917 ? 31.139 15.527 -35.287 1.00 88.06 917 SER A CA 1
ATOM 7099 C C . SER A 1 917 ? 31.680 14.920 -36.588 1.00 88.06 917 SER A C 1
ATOM 7101 O O . SER A 1 917 ? 30.953 14.756 -37.569 1.00 88.06 917 SER A O 1
ATOM 7103 N N . GLU A 1 918 ? 32.973 14.593 -36.604 1.00 91.88 918 GLU A N 1
ATOM 7104 C CA . GLU A 1 918 ? 33.630 13.877 -37.696 1.00 91.88 918 GLU A CA 1
ATOM 7105 C C . GLU A 1 918 ? 34.352 12.632 -37.169 1.00 91.88 918 GLU A C 1
ATOM 7107 O O . GLU A 1 918 ? 35.017 12.684 -36.134 1.00 91.88 918 GLU A O 1
ATOM 7112 N N . TYR A 1 919 ? 34.248 11.516 -37.894 1.00 94.19 919 TYR A N 1
ATOM 7113 C CA . TYR A 1 919 ? 34.922 10.262 -37.551 1.00 94.19 919 TYR A CA 1
ATOM 7114 C C . TYR A 1 919 ? 35.713 9.721 -38.739 1.00 94.19 919 TYR A C 1
ATOM 7116 O O . TYR A 1 919 ? 35.237 9.741 -39.874 1.00 94.19 919 TYR A O 1
ATOM 7124 N N . LEU A 1 920 ? 36.912 9.210 -38.464 1.00 94.44 920 LEU A N 1
ATOM 7125 C CA . LEU A 1 920 ? 37.780 8.553 -39.437 1.00 94.44 920 LEU A CA 1
ATOM 7126 C C . LEU A 1 920 ? 37.771 7.037 -39.191 1.00 94.44 920 LEU A C 1
ATOM 7128 O O . LEU A 1 920 ? 37.936 6.591 -38.057 1.00 94.44 920 LEU A O 1
ATOM 7132 N N . PHE A 1 921 ? 37.614 6.256 -40.255 1.00 94.06 921 PHE A N 1
ATOM 7133 C CA . PHE A 1 921 ? 37.630 4.794 -40.249 1.00 94.06 921 PHE A CA 1
ATOM 7134 C C . PHE A 1 921 ? 38.618 4.257 -41.284 1.00 94.06 921 PHE A C 1
ATOM 7136 O O . PHE A 1 921 ? 38.937 4.925 -42.260 1.00 94.06 921 PHE A O 1
ATOM 7143 N N . HIS A 1 922 ? 39.059 3.014 -41.121 1.00 91.62 922 HIS A N 1
ATOM 7144 C CA . HIS A 1 922 ? 39.901 2.313 -42.090 1.00 91.62 922 HIS A CA 1
ATOM 7145 C C . HIS A 1 922 ? 39.097 1.230 -42.817 1.00 91.62 922 HIS A C 1
ATOM 7147 O O . HIS A 1 922 ? 38.892 0.143 -42.284 1.00 91.62 922 HIS A O 1
ATOM 7153 N N . LEU A 1 923 ? 38.637 1.514 -44.035 1.00 91.25 923 LEU A N 1
ATOM 7154 C CA . LEU A 1 923 ? 37.818 0.598 -44.828 1.00 91.25 923 LEU A CA 1
ATOM 7155 C C . LEU A 1 923 ? 38.688 -0.519 -45.440 1.00 91.25 923 LEU A C 1
ATOM 7157 O O . LEU A 1 923 ? 39.635 -0.196 -46.161 1.00 91.25 923 LEU A O 1
ATOM 7161 N N . PRO A 1 924 ? 38.394 -1.813 -45.206 1.00 88.25 924 PRO A N 1
ATOM 7162 C CA . PRO A 1 924 ? 39.090 -2.914 -45.864 1.00 88.25 924 PRO A CA 1
ATOM 7163 C C . PRO A 1 924 ? 38.693 -2.989 -47.342 1.00 88.25 924 PRO A C 1
ATOM 7165 O O . PRO A 1 924 ? 37.514 -3.106 -47.682 1.00 88.25 924 PRO A O 1
ATOM 7168 N N . ILE A 1 925 ? 39.682 -2.944 -48.235 1.00 85.75 925 ILE A N 1
ATOM 7169 C CA . ILE A 1 925 ? 39.451 -3.069 -49.675 1.00 85.75 925 ILE A CA 1
ATOM 7170 C C . ILE A 1 925 ? 39.320 -4.550 -50.024 1.00 85.75 925 ILE A C 1
ATOM 7172 O O . ILE A 1 925 ? 40.309 -5.279 -50.111 1.00 85.75 925 ILE A O 1
ATOM 7176 N N . GLN A 1 926 ? 38.079 -4.993 -50.216 1.00 83.12 926 GLN A N 1
ATOM 7177 C CA . GLN A 1 926 ? 37.743 -6.381 -50.514 1.00 83.12 926 GLN A CA 1
ATOM 7178 C C . GLN A 1 926 ? 36.563 -6.479 -51.476 1.00 83.12 926 GLN A C 1
ATOM 7180 O O . GLN A 1 926 ? 35.655 -5.650 -51.456 1.00 83.12 926 GLN A O 1
ATOM 7185 N N . LYS A 1 927 ? 36.575 -7.519 -52.315 1.00 84.31 927 LYS A N 1
ATOM 7186 C CA . LYS A 1 927 ? 35.451 -7.837 -53.197 1.00 84.31 927 LYS A CA 1
ATOM 7187 C C . LYS A 1 927 ? 34.281 -8.411 -52.408 1.00 84.31 927 LYS A C 1
ATOM 7189 O O . LYS A 1 927 ? 34.476 -9.081 -51.390 1.00 84.31 927 LYS A O 1
ATOM 7194 N N . ARG A 1 928 ? 33.069 -8.201 -52.922 1.00 84.00 928 ARG A N 1
ATOM 7195 C CA . ARG A 1 928 ? 31.854 -8.764 -52.336 1.00 84.00 928 ARG A CA 1
ATOM 7196 C C . ARG A 1 928 ? 31.921 -10.290 -52.253 1.00 84.00 928 ARG A C 1
ATOM 7198 O O . ARG A 1 928 ? 32.447 -10.966 -53.144 1.00 84.00 928 ARG A O 1
ATOM 7205 N N . ARG A 1 929 ? 31.292 -10.853 -51.228 1.00 81.69 929 ARG A N 1
ATOM 7206 C CA . ARG A 1 929 ? 31.051 -12.291 -51.102 1.00 81.69 929 ARG A CA 1
ATOM 7207 C C . ARG A 1 929 ? 29.740 -12.653 -51.790 1.00 81.69 929 ARG A C 1
ATOM 7209 O O . ARG A 1 929 ? 28.744 -11.947 -51.689 1.00 81.69 929 ARG A O 1
ATOM 7216 N N . LYS A 1 930 ? 29.729 -13.764 -52.521 1.00 80.88 930 LYS A N 1
ATOM 7217 C CA . LYS A 1 930 ? 28.512 -14.272 -53.165 1.00 80.88 930 LYS A CA 1
ATOM 7218 C C . LYS A 1 930 ? 27.664 -15.018 -52.133 1.00 80.88 930 LYS A C 1
ATOM 7220 O O . LYS A 1 930 ? 28.163 -15.930 -51.476 1.00 80.88 930 LYS A O 1
ATOM 7225 N N . THR A 1 931 ? 26.393 -14.655 -52.019 1.00 73.88 931 THR A N 1
ATOM 7226 C CA . THR A 1 931 ? 25.442 -15.225 -51.052 1.00 73.88 931 THR A CA 1
ATOM 7227 C C . THR A 1 931 ? 24.268 -15.878 -51.773 1.00 73.88 931 THR A C 1
ATOM 7229 O O . THR A 1 931 ? 23.867 -15.404 -52.838 1.00 73.88 931 THR A O 1
ATOM 7232 N N . LEU A 1 932 ? 23.711 -16.965 -51.224 1.00 72.00 932 LEU A N 1
ATOM 7233 C CA . LEU A 1 932 ? 22.578 -17.659 -51.848 1.00 72.00 932 LEU A CA 1
ATOM 7234 C C . LEU A 1 932 ? 21.319 -16.782 -51.842 1.00 72.00 932 LEU A C 1
ATOM 7236 O O . LEU A 1 932 ? 20.630 -16.694 -52.861 1.00 72.00 932 LEU A O 1
ATOM 7240 N N . TYR A 1 933 ? 21.078 -16.067 -50.741 1.00 71.88 933 TYR A N 1
ATOM 7241 C CA . TYR A 1 933 ? 20.018 -15.065 -50.652 1.00 71.88 933 TYR A CA 1
ATOM 7242 C C . TYR A 1 933 ? 20.148 -13.972 -51.725 1.00 71.88 933 TYR A C 1
ATOM 7244 O O . TYR A 1 933 ? 19.165 -13.616 -52.365 1.00 71.88 933 TYR A O 1
ATOM 7252 N N . GLY A 1 934 ? 21.362 -13.504 -52.032 1.00 78.25 934 GLY A N 1
ATOM 7253 C CA . GLY A 1 934 ? 21.575 -12.547 -53.118 1.00 78.25 934 GLY A CA 1
ATOM 7254 C C . GLY A 1 934 ? 21.041 -13.032 -54.479 1.00 78.25 934 GLY A C 1
ATOM 7255 O O . GLY A 1 934 ? 20.547 -12.223 -55.263 1.00 78.25 934 GLY A O 1
ATOM 7256 N N . TYR A 1 935 ? 21.088 -14.344 -54.744 1.00 79.00 935 TYR A N 1
ATOM 7257 C CA . TYR A 1 935 ? 20.583 -14.951 -55.985 1.00 79.00 935 TYR A CA 1
ATOM 7258 C C . TYR A 1 935 ? 19.108 -15.339 -55.938 1.00 79.00 935 TYR A C 1
ATOM 7260 O O . TYR A 1 935 ? 18.439 -15.254 -56.964 1.00 79.00 935 TYR A O 1
ATOM 7268 N N . THR A 1 936 ? 18.602 -15.771 -54.784 1.00 74.56 936 THR A N 1
ATOM 7269 C CA . THR A 1 936 ? 17.255 -16.356 -54.649 1.00 74.56 936 THR A CA 1
ATOM 7270 C C . THR A 1 936 ? 16.236 -15.387 -54.043 1.00 74.56 936 THR A C 1
ATOM 7272 O O . THR A 1 936 ? 15.062 -15.435 -54.399 1.00 74.56 936 THR A O 1
ATOM 7275 N N . GLY A 1 937 ? 16.679 -14.452 -53.203 1.00 75.25 937 GLY A N 1
ATOM 7276 C CA . GLY A 1 937 ? 15.843 -13.508 -52.463 1.00 75.25 937 GLY A CA 1
ATOM 7277 C C . GLY A 1 937 ? 14.756 -14.197 -51.648 1.00 75.25 937 GLY A C 1
ATOM 7278 O O . GLY A 1 937 ? 14.964 -15.266 -51.082 1.00 75.25 937 GLY A O 1
ATOM 7279 N N . ASP A 1 938 ? 13.566 -13.601 -51.635 1.00 71.94 938 ASP A N 1
ATOM 7280 C CA . ASP A 1 938 ? 12.457 -14.037 -50.781 1.00 71.94 938 ASP A CA 1
ATOM 7281 C C . ASP A 1 938 ? 11.695 -15.273 -51.304 1.00 71.94 938 ASP A C 1
ATOM 7283 O O . ASP A 1 938 ? 10.683 -15.664 -50.722 1.00 71.94 938 ASP A O 1
ATOM 7287 N N . ILE A 1 939 ? 12.163 -15.922 -52.384 1.00 74.00 939 ILE A N 1
ATOM 7288 C CA . ILE A 1 939 ? 11.506 -17.099 -52.991 1.00 74.00 939 ILE A CA 1
ATOM 7289 C C . ILE A 1 939 ? 11.237 -18.190 -51.948 1.00 74.00 939 ILE A C 1
ATOM 7291 O O . ILE A 1 939 ? 10.177 -18.813 -51.971 1.00 74.00 939 ILE A O 1
ATOM 7295 N N . PHE A 1 940 ? 12.165 -18.399 -51.011 1.00 61.03 940 PHE A N 1
ATOM 7296 C CA . PHE A 1 940 ? 11.987 -19.373 -49.937 1.00 61.03 940 PHE A CA 1
ATOM 7297 C C . PHE A 1 940 ? 10.806 -19.018 -49.020 1.00 61.03 940 PHE A C 1
ATOM 7299 O O . PHE A 1 940 ? 9.957 -19.867 -48.757 1.00 61.03 940 PHE A O 1
ATOM 7306 N N . GLY A 1 941 ? 10.702 -17.754 -48.594 1.00 59.03 941 GLY A N 1
ATOM 7307 C CA . GLY A 1 941 ? 9.588 -17.282 -47.768 1.00 59.03 941 GLY A CA 1
ATOM 7308 C C . GLY A 1 941 ? 8.235 -17.430 -48.472 1.00 59.03 941 GLY A C 1
ATOM 7309 O O . GLY A 1 941 ? 7.273 -17.911 -47.874 1.00 59.03 941 GLY A O 1
ATOM 7310 N N . PHE A 1 942 ? 8.167 -17.109 -49.769 1.00 65.56 942 PHE A N 1
ATOM 7311 C CA . PHE A 1 942 ? 6.950 -17.302 -50.565 1.00 65.56 942 PHE A CA 1
ATOM 7312 C C . PHE A 1 942 ? 6.592 -18.778 -50.772 1.00 65.56 942 PHE A C 1
ATOM 7314 O O . PHE A 1 942 ? 5.411 -19.125 -50.742 1.00 65.56 942 PHE A O 1
ATOM 7321 N N . ALA A 1 943 ? 7.583 -19.658 -50.935 1.00 64.62 943 ALA A N 1
ATOM 7322 C CA . ALA A 1 943 ? 7.346 -21.096 -51.030 1.00 64.62 943 ALA A CA 1
ATOM 7323 C C . ALA A 1 943 ? 6.748 -21.651 -49.726 1.00 64.62 943 ALA A C 1
ATOM 7325 O O . ALA A 1 943 ? 5.776 -22.404 -49.770 1.00 64.62 943 ALA A O 1
ATOM 7326 N N . CYS A 1 944 ? 7.262 -21.220 -48.570 1.00 51.62 944 CYS A N 1
ATOM 7327 C CA . CYS A 1 944 ? 6.710 -21.565 -47.259 1.00 51.62 944 CYS A CA 1
ATOM 7328 C C . CYS A 1 944 ? 5.259 -21.089 -47.096 1.00 51.62 944 CYS A C 1
ATOM 7330 O O . CYS A 1 944 ? 4.410 -21.863 -46.654 1.00 51.62 944 CYS A O 1
ATOM 7332 N N . LEU A 1 945 ? 4.951 -19.851 -47.501 1.00 57.38 945 LEU A N 1
ATOM 7333 C CA . LEU A 1 945 ? 3.587 -19.312 -47.457 1.00 57.38 945 LEU A CA 1
ATOM 7334 C C . LEU A 1 945 ? 2.633 -20.106 -48.362 1.00 57.38 945 LEU A C 1
ATOM 7336 O O . LEU A 1 945 ? 1.526 -20.446 -47.950 1.00 57.38 945 LEU A O 1
ATOM 7340 N N . GLY A 1 946 ? 3.079 -20.459 -49.571 1.00 64.50 946 GLY A N 1
ATOM 7341 C CA . GLY A 1 946 ? 2.311 -21.291 -50.496 1.00 64.50 946 GLY A CA 1
ATOM 7342 C C . GLY A 1 946 ? 2.007 -22.680 -49.929 1.00 64.50 946 GLY A C 1
ATOM 7343 O O . GLY A 1 946 ? 0.861 -23.123 -49.973 1.00 64.50 946 GLY A O 1
ATOM 7344 N N . ILE A 1 947 ? 3.003 -23.346 -49.337 1.00 64.56 947 ILE A N 1
ATOM 7345 C CA . ILE A 1 947 ? 2.826 -24.656 -48.689 1.00 64.56 947 ILE A CA 1
ATOM 7346 C C . ILE A 1 947 ? 1.883 -24.546 -47.482 1.00 64.56 947 ILE A C 1
ATOM 7348 O O . ILE A 1 947 ? 1.003 -25.390 -47.317 1.00 64.56 947 ILE A O 1
ATOM 7352 N N . GLY A 1 948 ? 2.013 -23.492 -46.672 1.00 50.44 948 GLY A N 1
ATOM 7353 C CA . GLY A 1 948 ? 1.135 -23.240 -45.529 1.00 50.44 948 GLY A CA 1
ATOM 7354 C C . GLY A 1 948 ? -0.326 -23.031 -45.935 1.00 50.44 948 GLY A C 1
ATOM 7355 O O . GLY A 1 948 ? -1.220 -23.640 -45.350 1.00 50.44 948 GLY A O 1
ATOM 7356 N N . LEU A 1 949 ? -0.579 -22.239 -46.982 1.00 61.88 949 LEU A N 1
ATOM 7357 C CA . LEU A 1 949 ? -1.927 -22.031 -47.521 1.00 61.88 949 LEU A CA 1
ATOM 7358 C C . LEU A 1 949 ? -2.522 -23.318 -48.105 1.00 61.88 949 LEU A C 1
ATOM 7360 O O . LEU A 1 949 ? -3.703 -23.588 -47.901 1.00 61.88 949 LEU A O 1
ATOM 7364 N N . LEU A 1 950 ? -1.712 -24.138 -48.781 1.00 66.44 950 LEU A N 1
ATOM 7365 C CA . LEU A 1 950 ? -2.144 -25.446 -49.282 1.00 66.44 950 LEU A CA 1
ATOM 7366 C C . LEU A 1 950 ? -2.513 -26.404 -48.141 1.00 66.44 950 LEU A C 1
ATOM 7368 O O . LEU A 1 950 ? -3.527 -27.095 -48.234 1.00 66.44 950 LEU A O 1
ATOM 7372 N N . LEU A 1 951 ? -1.740 -26.420 -47.051 1.00 55.50 951 LEU A N 1
ATOM 7373 C CA . LEU A 1 951 ? -2.036 -27.223 -45.860 1.00 55.50 951 LEU A CA 1
ATOM 7374 C C . LEU A 1 951 ? -3.292 -26.734 -45.133 1.00 55.50 951 LEU A C 1
ATOM 7376 O O . LEU A 1 951 ? -4.122 -27.553 -44.744 1.00 55.50 951 LEU A O 1
ATOM 7380 N N . ALA A 1 952 ? -3.470 -25.418 -44.997 1.00 50.69 952 ALA A N 1
ATOM 7381 C CA . ALA A 1 952 ? -4.676 -24.832 -44.420 1.00 50.69 952 ALA A CA 1
ATOM 7382 C C . ALA A 1 952 ? -5.914 -25.167 -45.264 1.00 50.69 952 ALA A C 1
ATOM 7384 O O . ALA A 1 952 ? -6.935 -25.591 -44.727 1.00 50.69 952 ALA A O 1
ATOM 7385 N N . PHE A 1 953 ? -5.807 -25.058 -46.590 1.00 65.94 953 PHE A N 1
ATOM 7386 C CA . PHE A 1 953 ? -6.878 -25.447 -47.502 1.00 65.94 953 PHE A CA 1
ATOM 7387 C C . PHE A 1 953 ? -7.199 -26.943 -47.395 1.00 65.94 953 PHE A C 1
ATOM 7389 O O . PHE A 1 953 ? -8.368 -27.316 -47.322 1.00 65.94 953 PHE A O 1
ATOM 7396 N N . TYR A 1 954 ? -6.178 -27.799 -47.311 1.00 65.44 954 TYR A N 1
ATOM 7397 C CA . TYR A 1 954 ? -6.342 -29.239 -47.106 1.00 65.44 954 TYR A CA 1
ATOM 7398 C C . TYR A 1 954 ? -7.050 -29.561 -45.779 1.00 65.44 954 TYR A C 1
ATOM 7400 O O . TYR A 1 954 ? -7.981 -30.365 -45.764 1.00 65.44 954 TYR A O 1
ATOM 7408 N N . LEU A 1 955 ? -6.669 -28.900 -44.681 1.00 51.94 955 LEU A N 1
ATOM 7409 C CA . LEU A 1 955 ? -7.291 -29.044 -43.359 1.00 51.94 955 LEU A CA 1
ATOM 7410 C C . LEU A 1 955 ? -8.747 -28.571 -43.343 1.00 51.94 955 LEU A C 1
ATOM 7412 O O . LEU A 1 955 ? -9.611 -29.282 -42.826 1.00 51.94 955 LEU A O 1
ATOM 7416 N N . ILE A 1 956 ? -9.037 -27.414 -43.944 1.00 58.12 956 ILE A N 1
ATOM 7417 C CA . ILE A 1 956 ? -10.400 -26.877 -44.060 1.00 58.12 956 ILE A CA 1
ATOM 7418 C C . ILE A 1 956 ? -11.263 -27.821 -44.896 1.00 58.12 956 ILE A C 1
ATOM 7420 O O . ILE A 1 956 ? -12.349 -28.199 -44.463 1.00 58.12 956 ILE A O 1
ATOM 7424 N N . TYR A 1 957 ? -10.764 -28.270 -46.050 1.00 65.75 957 TYR A N 1
ATOM 7425 C CA . TYR A 1 957 ? -11.458 -29.229 -46.907 1.00 65.75 957 TYR A CA 1
ATOM 7426 C C . TYR A 1 957 ? -11.779 -30.526 -46.151 1.00 65.75 957 TYR A C 1
ATOM 7428 O O . TYR A 1 957 ? -12.900 -31.028 -46.220 1.00 65.75 957 TYR A O 1
ATOM 7436 N N . HIS A 1 958 ? -10.834 -31.047 -45.363 1.00 53.50 958 HIS A N 1
ATOM 7437 C CA . HIS A 1 958 ? -11.041 -32.289 -44.620 1.00 53.50 958 HIS A CA 1
ATOM 7438 C C . HIS A 1 958 ? -11.963 -32.159 -43.405 1.00 53.50 958 HIS A C 1
ATOM 7440 O O . HIS A 1 958 ? -12.645 -33.127 -43.071 1.00 53.50 958 HIS A O 1
ATOM 7446 N N . THR A 1 959 ? -12.005 -30.997 -42.757 1.00 51.16 959 THR A N 1
ATOM 7447 C CA . THR A 1 959 ? -12.886 -30.746 -41.606 1.00 51.16 959 THR A CA 1
ATOM 7448 C C . THR A 1 959 ? -14.317 -30.421 -42.026 1.00 51.16 959 THR A C 1
ATOM 7450 O O . THR A 1 959 ? -15.246 -30.863 -41.360 1.00 51.16 959 THR A O 1
ATOM 7453 N N . THR A 1 960 ? -14.523 -29.742 -43.159 1.00 50.56 960 THR A N 1
ATOM 7454 C CA . THR A 1 960 ? -15.874 -29.386 -43.641 1.00 50.56 960 THR A CA 1
ATOM 7455 C C . THR A 1 960 ? -16.544 -30.447 -44.515 1.00 50.56 960 THR A C 1
ATOM 7457 O O . THR A 1 960 ? -17.763 -30.569 -44.468 1.00 50.56 960 THR A O 1
ATOM 7460 N N . MET A 1 961 ? -15.800 -31.249 -45.289 1.00 49.69 961 MET A N 1
ATOM 7461 C CA . MET A 1 961 ? -16.412 -32.219 -46.218 1.00 49.69 961 MET A CA 1
ATOM 7462 C C . MET A 1 961 ? -16.589 -33.632 -45.637 1.00 49.69 961 MET A C 1
ATOM 7464 O O . MET A 1 961 ? -17.369 -34.410 -46.182 1.00 49.69 961 MET A O 1
ATOM 7468 N N . LYS A 1 962 ? -15.876 -34.005 -44.560 1.00 43.59 962 LYS A N 1
ATOM 7469 C CA . LYS A 1 962 ? -15.911 -35.381 -44.012 1.00 43.59 962 LYS A CA 1
ATOM 7470 C C . LYS A 1 962 ? -16.879 -35.591 -42.841 1.00 43.59 962 LYS A C 1
ATOM 7472 O O . LYS A 1 962 ? -17.180 -36.741 -42.540 1.00 43.59 962 LYS A O 1
ATOM 7477 N N . TYR A 1 963 ? -17.386 -34.522 -42.224 1.00 46.00 963 TYR A N 1
ATOM 7478 C CA . TYR A 1 963 ? -18.381 -34.587 -41.148 1.00 46.00 963 TYR A CA 1
ATOM 7479 C C . TYR A 1 963 ? -19.515 -33.585 -41.409 1.00 46.00 963 TYR A C 1
ATOM 7481 O O . TYR A 1 963 ? -19.449 -32.448 -40.940 1.00 46.00 963 TYR A O 1
ATOM 7489 N N . PRO A 1 964 ? -20.562 -33.961 -42.165 1.00 40.06 964 PRO A N 1
ATOM 7490 C CA . PRO A 1 964 ? -21.752 -33.133 -42.239 1.00 40.06 964 PRO A CA 1
ATOM 7491 C C . PRO A 1 964 ? -22.487 -33.243 -40.898 1.00 40.06 964 PRO A C 1
ATOM 7493 O O . PRO A 1 964 ? -22.845 -34.338 -40.466 1.00 40.06 964 PRO A O 1
ATOM 7496 N N . TYR A 1 965 ? -22.682 -32.105 -40.231 1.00 42.88 965 TYR A N 1
ATOM 7497 C CA . TYR A 1 965 ? -23.510 -31.969 -39.034 1.00 42.88 965 TYR A CA 1
ATOM 7498 C C . TYR A 1 965 ? -24.863 -32.675 -39.219 1.00 42.88 965 TYR A C 1
ATOM 7500 O O . TYR A 1 965 ? -25.703 -32.243 -40.006 1.00 42.88 965 TYR A O 1
ATOM 7508 N N . GLY A 1 966 ? -25.074 -33.740 -38.452 1.00 36.41 966 GLY A N 1
ATOM 7509 C CA . GLY A 1 966 ? -26.341 -34.444 -38.326 1.00 36.41 966 GLY A CA 1
ATOM 7510 C C . GLY A 1 966 ? -26.360 -35.191 -37.000 1.00 36.41 966 GLY A C 1
ATOM 7511 O O . GLY A 1 966 ? -25.797 -36.273 -36.895 1.00 36.41 966 GLY A O 1
ATOM 7512 N N . GLY A 1 967 ? -26.972 -34.592 -35.981 1.00 32.00 967 GLY A N 1
ATOM 7513 C CA . GLY A 1 967 ? -27.120 -35.213 -34.668 1.00 32.00 967 GLY A CA 1
ATOM 7514 C C . GLY A 1 967 ? -27.528 -34.202 -33.610 1.00 32.00 967 GLY A C 1
ATOM 7515 O O . GLY A 1 967 ? -26.679 -33.596 -32.968 1.00 32.00 967 GLY A O 1
ATOM 7516 N N . GLN A 1 968 ? -28.837 -33.999 -33.478 1.00 41.25 968 GLN A N 1
ATOM 7517 C CA . GLN A 1 968 ? -29.466 -33.311 -32.354 1.00 41.25 968 GLN A CA 1
ATOM 7518 C C . GLN A 1 968 ? -28.989 -33.907 -31.027 1.00 41.25 968 GLN A C 1
ATOM 7520 O O . GLN A 1 968 ? -29.008 -35.126 -30.882 1.00 41.25 968 GLN A O 1
ATOM 7525 N N . ILE A 1 969 ? -28.695 -33.065 -30.037 1.00 31.98 969 ILE A N 1
ATOM 7526 C CA . ILE A 1 969 ? -28.891 -33.440 -28.636 1.00 31.98 969 ILE A CA 1
ATOM 7527 C C . ILE A 1 969 ? -29.692 -32.315 -27.978 1.00 31.98 969 ILE A C 1
ATOM 7529 O O . ILE A 1 969 ? -29.241 -31.177 -27.869 1.00 31.98 969 ILE A O 1
ATOM 7533 N N . GLN A 1 970 ? -30.943 -32.659 -27.673 1.00 33.44 970 GLN A N 1
ATOM 7534 C CA . GLN A 1 970 ? -31.834 -31.970 -26.752 1.00 33.44 970 GLN A CA 1
ATOM 7535 C C . GLN A 1 970 ? -31.419 -32.290 -25.309 1.00 33.44 970 GLN A C 1
ATOM 7537 O O . GLN A 1 970 ? -31.142 -33.452 -25.024 1.00 33.44 970 GLN A O 1
ATOM 7542 N N . VAL A 1 971 ? -31.543 -31.258 -24.461 1.00 34.88 971 VAL A N 1
ATOM 7543 C CA . VAL A 1 971 ? -31.451 -31.197 -22.984 1.00 34.88 971 VAL A CA 1
ATOM 7544 C C . VAL A 1 971 ? -30.069 -31.431 -22.388 1.00 34.88 971 VAL A C 1
ATOM 7546 O O . VAL A 1 971 ? -29.561 -32.568 -22.441 1.00 34.88 971 VAL A O 1
#

Radius of gyration: 43.57 Å; chains: 1; bounding box: 88×84×132 Å

Sequence (971 aa):
MASRLLSNTLQTRAGLGKQLARPLATVAKQGFATRTTVLPNGFTIATEENPSAGAATVGVWVEAGSRLETQQTHGVANLLEHATVQSKNASLEKLGGVTTSATLKEQTFFATTTLGSNVSESVEILGDAVQSNQINDATLDQARASVLKQQEAAKNNEALTVFEHLYATAFMGESLGRPVEGYKEIVESFTAKDLAAFQKENYVPNRMVLVGSGDVNHDALVRDAEKVFGGLETGAEAVYDKPAFTGSEVRIRDDTLPRAHIAYAVEGAPYLSSDYFNLLVMQQIIGSYDRTLTGGNNLTSRLSAVVSQNHLADSFVSFNKGYKDTGLFGIYFASQNRPQLDDFIHFFQKEWNRLSTTVTPSEVEIAKRQVTSNLLLKLDSTSAVAQDIGNQVLASGKRLSPAELKDTLNKITVKDIYATGNKYIWDQELAAVGLGPVEAMTDYGRVRGNMAYNSIFASGLQSIPLVTVFYFPILLFYSRKHWYNVIIAFIINVLSFWISILGLADGLEQNEKQFQHPWLTLGTSVVACINVLIPLAADFLASCHDNSAVRVLVFPLLFTGFWMAVCGRLTGFGDGLTYSNNILNSFPDIVQGVSWVVGRPGIDFVLTLFATVLQELDCGLSSLLLLSNEPLLNDHIDDNVDIDEEQVRGTVLHSKKSCLLLHPATYYTALLIVLSIFGGGLISIRPGSFFQIAYPDYVPKTVPVGCVIGSGGINDKLQNNHDHWFNRTSKLVESGAKLVVWSEETVITNGYEQESALITRALRYAEKNNIYLAITYENHINNDLTENKMVVLSPNFEVKIDYKKAHPVPIVEPSTPGKPKLQSFDTPEFGRIGGAICFDYNFPWFIRQASENNVDVMLQPSWTWGPIGAYHSKSNSLRAVENGFTMLRCGSIGESGIYEPTMNGIFNQRVATITDSEYLFHLPIQKRRKTLYGYTGDIFGFACLGIGLLLAFYLIYHTTMKYPYGGQIQV

Foldseek 3Di:
DDDDDPDDDDDDDDDDDDDDPPPPPPPPPPPQDWDWDAFPQQAIEIEREAQVQQKKKKKKKFQDFQQLADPLCHQLLQLLFQLLCLVQVVVLVVQVWDWDWDGDLGMTMIMIMHGLVCRLVVLQSNLCSLPPLPRDPVSSVVSLVVLVVVVVVLVVDPQSVQVLCLQCQFQPPHSSNGDRSGDNVSSVPDDSVSSSVSSVQGSARSRMYMYMYYNYDRVVVVVSCCVRPVPTHRHDDDDGDQGHTDQDEDEAEAQPDQKKKKKKKWKAEAPPDLLLLLLLLLQLLCAKEAQPDPCALVDNRPLNNVCSVVVLFRIKGWDWAHHHGITITIMITMHSPLQNLVVSLVSSLVSLQCLQPPDDQVSLVVSLVVSLCVVVVQCPDSVSVRVQQSVCCSNPVDHQRSVNSSVSSVPDDSVSSNVSSCVTQALGRMYMYMHYNCPNPDDSVVSSVSSHDPCCPVPCNVVLCCCVVPVLVVVVVVCVPDPVVNVVVLVVSLVVVVVVLVVVVVVPPDDDPPCVPPVVVNVVVVVVSVLVVVLVVQCVVCVVVLQVLSNLPRNCLSVLLVCCLVCVPPDDDDDPVVVLCVVCVVPQLNLLVQCLAARPLSSVVVSVVSNVLSVVVSVVVVVVVVVVDDPPPPPDDDPDDPDPPVVVVVVVVVVVVVCVCVPVVVVVVVVVVVSCVVSVVVPVVDRDSPDDDPPVVDDFAWAKAKFFAAPAPPDQPQQAPLVLSVVQVVVSLVVRHQEYAYAWARHEAEAPVRVVVSLQVVLVSCQVSQHKYKDWHWYHPDPQEIWTWIWIYGNVSDTQDTDTAQDDDPPPDSYDHDDLAWGWDADPFQGIETEHEQCLLVDLVSLLVCLVVQHAEYEYHYEDDDPVQQVSVVSSLSSCLSSQHWYQYHYNAHKGFIRGNGVPDPQTDIDGHHHRHMDMGIHRRDGGDRGNCSVCPNVVSVVSVVVVVVVVVVVVCCVPVVDDDDDDDDD

Secondary structure (DSSP, 8-state):
-----SS-------------------------PPEEEE-TTS-EEEEEE-GGGSEEEEEEEES--GGG--SSSTTHHHHHHHHHHHHHHHHHHHTT-EEEEEE-SS-EEEEEEEEGGGHHHHHHHHHHHHH-----HHHHHHHHHHHHHHHHHHHT-HHHHHHHHHHHHHTTTSGGGS-TT--HHHHHH--HHHHHHHHHHH--GGGEEEEEEES--HHHHHHHHHHHHTTPPP-PPPP-PPPPP---EEEEE-TTSSSEEEEEEEEE--TTSHHHHHHHHHHHHH-EEETT-TTGGG-SSHHHHHHHHHT--SEEEEEEEE-SS-EEEEEEEEES-GGGHHHHHHHHHHHHHHHTT---HHHHHHHHHHHHHHHHHTTSSHHHHHHHHHHHHHHHSSPPPHHHHHHHHHH--HHHHHHHHHHHTTT---EEEEEES-TTSPPHHHHHHTTS--TTTTSHHHHHHHIIIIIHHHHHHH-TT-THHHHHHHHHHHHHHHHHHHHHHTT--S--TT-S-HHHHHHHHHHHHHHHHHHHHHHHHHHHTT-HHHHHHHHHHHHHHHHHHHHTTSS----HHHHHHHHHTT-HHHHHHHHHHHHHHHHHHHHHHHHHHHHHHHHHHHHHHHTT--SSSSS---S-----HHHHHHHHHHHHHHHHHS-HHHHHHHHHHHHHHHHHHHHTT--SSTT---GGG--PPEEEEEEEE--TTS-HHHHT-HHHHHHHHHHHHHTT-SEEEEPTT-EEEEHHHHHHHHHHHHHHHHHHHT-EEEEEEEEEEETTEEEEEEEEE-TTS-EEEEEE-SSPPTTT--BPP--S--EEEEETTTEEEEE--GGGGG-HHHHHHHHHTT-SEEEEEE---TTHHHHHHHHHHHHHHHHT-EEEEEESSSEEEEE-SSTT-TT--EEE--SSEEEEEEEE--P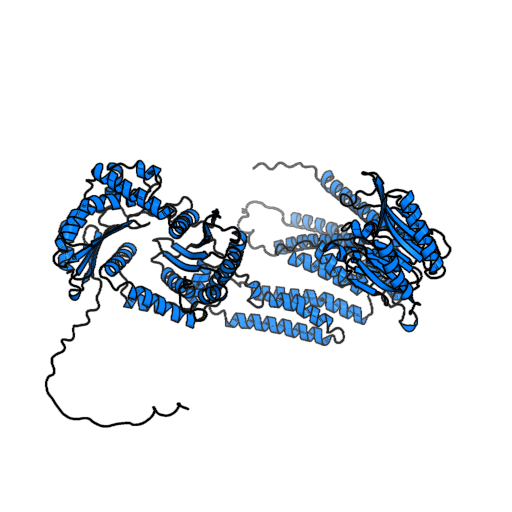PPP-HHHHHTTHHHHHHHHHHHHHHHHHHHHHHHS---------

InterPro domains:
  IPR003010 Carbon-nitrogen hydrolase [PF00795] (723-901)
  IPR003010 Carbon-nitrogen hydrolase [PS50263] (703-941)
  IPR007863 Peptidase M16, C-terminal [PF05193] (189-370)
  IPR011249 Metalloenzyme, LuxS/M16 peptidase-like [SSF63411] (34-229)
  IPR011249 Metalloenzyme, LuxS/M16 peptidase-like [SSF63411] (244-445)
  IPR011765 Peptidase M16, N-terminal [PF00675] (45-181)
  IPR036526 Carbon-nitrogen hydrolase superfamily [G3DSA:3.60.110.10] (704-918)
  IPR036526 Carbon-nitrogen hydrolase superfamily [SSF56317] (715-909)
  IPR050361 Mitochondrial Processing Peptidase/Ubiquinol-cytochrome c Reductase Complex [PTHR11851] (29-437)

Organism: NCBI:txid1195481

pLDDT: mean 75.42, std 22.86, range [24.48, 98.12]